Protein AF-A0A0A2VZ03-F1 (afdb_monomer_lite)

Organism: NCBI:txid1245745

Radius of gyration: 39.32 Å; chains: 1; bounding box: 107×75×95 Å

pLDDT: mean 89.16, std 10.9, range [31.61, 98.69]

Sequence (857 aa):
MSLNLFWFLPTHGDGHYLGSDTGARPVDYGYLQQIAQAADRIGFTGVLIPTGRSCEDAWLVAASMIPVTQRLKFLVALRPSVVSPTLAARQAATLDRLSNGRALFNLVTGGDAEELAAEGVFLDHEERYEASAEFTRIWRRVLEGETVDYDGKHIKVKGAKLLYPPVQQPRPPLYFGGSSDAAQDLAAEQVDLYLTWGEPPHLVKEKIEQVRAKAEAHGRQVRFGIRLHVIVRETNEEAWQAANRLISHLDDITIAKAQAAFARSDSVGQQRMAALHGGKRDKLEISPNLWAGVGLVRGGAGTALVGDGPTVAARINEYADLGIDSFILSGYPHLEEAYRVGELLFPHLDVSIPAIPQPRQVQEKGEVVANDFIPLLLRLAPWALPVAIVLFWQLASSAGWLSTRILPSPEGVVLAFWNLSASGELWQHLAISSWRAVIGFSIGGSLGMILGLISGLSRWGERLLDSSVQMLRNVPHLALIPLVILWFGIDETAKIFLVALGTLFPIYINTWHGIRNIDRGLLEMARSYGLSGFSLFVHVILPGALPSIMVGVRFALGLMWLTLIVAETISANSGIGYLAMNAREFLQTDVVVVAIVLYALLGKLADVSARLLEHVWLRWHPAYQSKEEMLELRIPAGQFVAVVGRSGGGKSTLLRLLAGLETPNHGALFAGNTPLRDSQEDTRLMFQDDRLLPWKTVIDNVGLGLKNNWREAALQALTAVGLENRAAEWPAALSGGQKQRVALARALIHRPRLLLLDEPLGALDALTRIEMQELIVSLWQEHGFTVLLVTHDVSEAVAMADRVLLIEEGKIGLDLTVDLPRPRRLGSVKLAELEAEVLARVMKRGSEEPARAVRTG

Foldseek 3Di:
DAFQEEEEQCQLWFALAPPDPVRTDDDDLVNSLLLQLLCQVLFHQAYEYDDFPSGDALLVSLQSNQVSHFFHAYAHEDEQQLDQLLVVLQSQQVSQVSSVNRYAYEYDLDFAQVRCVVSVHRDDPLVSLQSSLQSLVLNLCQLQFDQDADDGPRDGDHRRHDQRHGNDPSGHFYEYEADDPSRLLSQLQGHQEYEEEDDPLVVVLVSLVSSQVSNVVNVHGHAYEYEAEEQADQFLVVQVVSLCSRHVPDDLVLLVVQLVVLVNTNGPRSVVLCVQQVLDDPDQCSDVQWGQCQSSRDGDRRIHRTGYQQSSLVVVVSNVVSRHRYYYYAYGRRSVVSVVCSPTHVVSGSHDGGDRNDDDDDDDFDDAPPVPHGPPVVVCVVVVVVVVVLVVQQVCPVVVVDPCLVANRPVLLVVLVVVCVVVCQVVFQAVLLVVLLVLLLVLLLVLLLVLLCQLQVDPVSVVPPVVVLVVVVVPPLLVCLVVLCVVPNLDSVSLSPSLSNQLNNLLNVLSNVQQNPFDVVQVVVCVVVVDDDVSCCVPGRCLSSVLSNLRSQLSSLLSSLVSNLSSCLPRHPGHLNVQLNVCVVVSVNSSVVNSVVSSVVSNVVSNVVSVVVCLVSCVVPPVNDDDDFDEDDDDDFLFFEEEAADPPLCQVVVLCCLLVVDPDPDDFDDDVPHGSVVVNLQEFECALQLPADQPDFLLCSLCPPPDDPLSVLSLVLCVLLPNNVRRGDGPVPDDRLRSLSSSNSSRPSSPHLEYEYEASQVPDDPVSSVVVLVSVQVVSVVSSHYYYHYHNQLLSRLQRGQWYFYRDNNYGQDIDGNPDDPPDDDPDPSSVVSSVVVVCSNPVVPPPDDPDDDDPD

Secondary structure (DSSP, 8-state):
--BEEEEE--TT-EESSTT-STTEE---HHHHHHHHHHHHHHT-SEEEE--STTS--HHHHHHHHGGG-SS-EEEEEE-TTTS-HHHHHHHHHHHHHHTTS-EEEEE---S-HHHHHHTT----HHHHHHHHHHHHHHHHHHHTT--EEEE-SS-EEEEE--SS--SSSSSS-EEE--SSHHHHHHHHHH-SEEEEE---HHHHHHHHHHHHHHHHHTT---EEEEEEEEEEESSHHHHHHHHHHHTTT--HHHHHHHHHHHHH---HHHHHHHHHHTT-SS--EEETTEE-GGGGT-SS---EEEEEHHHHHHHHHHHHTTTEEEEEEE-SSHHHHHHHHHHHTGGGS-B-PPPPPPPP------PPBTTTB--HHHHHHHHHHHHHHHHHHHHHHHTTSS-TTTS--HHHHHHHHHHHHHTSHHHHHHHHHHHHHHHHHHHHHHHHHHHHHHHHH-HHHIIIIIHHHHHHHTS-GGGGHHHHHHHHTTSHHHHHHHHHHHHHHHHHHHHHHHHHTS-HHHHHHHHHTT--HHHHIIIIIHHHHHHHHHHHHHHHHHHHHHHHHHHHHHS-SSSHHHHHHHHHHTT-HHHHHHHHHHHHHHHHHHHHHHHHHHHHHSTTSGGG------------TT-EEEEE--TTSSHHHHHHHHTTSS--SSS--EETTEEGGGGGGGEEEE-SS----TTS-HHHHHTTT--SS-HHHHHHHHHHTT-GGGTTS-GGGS-HHHHHHHHHHHHHTT--SEEEEESTTTTS-HHHHHHHHHHHHHHHHHH--EEEEE-S-HHHHHHH-SEEEEEETTEEEEEEE---PSSPPTT-HHHHHHHHHHHHHHHHTTS----------

InterPro domains:
  IPR000515 ABC transporter type 1, transmembrane domain MetI-like [PF00528] (448-614)
  IPR000515 ABC transporter type 1, transmembrane domain MetI-like [PS50928] (426-610)
  IPR000515 ABC transporter type 1, transmembrane domain MetI-like [cd06261] (430-605)
  IPR003439 ABC transporter-like, ATP-binding domain [PF00005] (631-761)
  IPR003439 ABC transporter-like, ATP-binding domain [PS50893] (603-834)
  IPR003593 AAA+ ATPase domain [SM00382] (637-811)
  IPR011251 Luciferase-like domain [PF00296] (5-325)
  IPR017871 ABC transporter-like, conserved site [PS00211] (734-748)
  IPR019911 Alkanesulphonate monooxygenase, FMN-dependent [MF_01229] (3-381)
  IPR019911 Alkanesulphonate monooxygenase, FMN-dependent [TIGR03565] (4-349)
  IPR027417 P-loop containing nucleoside triphosphate hydrolase [G3DSA:3.40.50.300] (624-822)
  IPR027417 P-loop containing nucleoside triphosphate hydrolase [SSF52540] (630-813)
  IPR035906 MetI-like superfamily [G3DSA:1.10.3720.10] (423-615)
  IPR035906 MetI-like superfamily [SSF161098] (424-605)
  IPR036661 Luciferase-like domain superfamily [G3DSA:3.20.20.30] (1-358)
  IPR036661 Luciferase-like domain superfamily [SSF51679] (3-349)
  IPR050172 SsuD/RutA monooxygenase [PTHR42847] (1-350)

Structure (mmCIF, N/CA/C/O backbone):
data_AF-A0A0A2VZ03-F1
#
_entry.id   AF-A0A0A2VZ03-F1
#
loop_
_atom_site.group_PDB
_atom_site.id
_atom_site.type_symbol
_atom_site.label_atom_id
_atom_site.label_alt_id
_atom_site.label_comp_id
_atom_site.label_asym_id
_atom_site.label_entity_id
_atom_site.label_seq_id
_atom_site.pdbx_PDB_ins_code
_atom_site.Cartn_x
_atom_site.Cartn_y
_atom_site.Cartn_z
_atom_site.occupancy
_atom_site.B_iso_or_equiv
_atom_site.auth_seq_id
_atom_site.auth_comp_id
_atom_site.auth_asym_id
_atom_site.auth_atom_id
_atom_site.pdbx_PDB_model_num
ATOM 1 N N . MET A 1 1 ? -10.046 -29.812 11.666 1.00 74.06 1 MET A N 1
ATOM 2 C CA . MET A 1 1 ? -10.078 -28.809 10.580 1.00 74.06 1 MET A CA 1
ATOM 3 C C . MET A 1 1 ? -10.338 -27.506 11.285 1.00 74.06 1 MET A C 1
ATOM 5 O O . MET A 1 1 ? -11.359 -27.431 11.956 1.00 74.06 1 MET A O 1
ATOM 9 N N . SER A 1 2 ? -9.422 -26.543 11.208 1.00 91.44 2 SER A N 1
ATOM 10 C CA . SER A 1 2 ? -9.583 -25.315 11.981 1.00 91.44 2 SER A CA 1
ATOM 11 C C . SER A 1 2 ? -10.781 -24.505 11.481 1.00 91.44 2 SER A C 1
ATOM 13 O O . SER A 1 2 ? -10.995 -24.366 10.275 1.00 91.44 2 SER A O 1
ATOM 15 N N . LEU A 1 3 ? -11.571 -23.990 12.416 1.00 97.38 3 LEU A N 1
ATOM 16 C CA . LEU A 1 3 ? -12.837 -23.313 12.179 1.00 97.38 3 LEU A CA 1
ATOM 17 C C . LEU A 1 3 ? -12.615 -21.818 11.949 1.00 97.38 3 LEU A C 1
ATOM 19 O O . LEU A 1 3 ? -11.890 -21.158 12.697 1.00 97.38 3 LEU A O 1
ATOM 23 N N . ASN A 1 4 ? -13.281 -21.263 10.940 1.00 98.19 4 ASN A N 1
ATOM 24 C CA . ASN A 1 4 ? -13.277 -19.831 10.669 1.00 98.19 4 ASN A CA 1
ATOM 25 C C . ASN A 1 4 ? -14.416 -19.169 11.446 1.00 98.19 4 ASN A C 1
ATOM 27 O O . ASN A 1 4 ? -15.583 -19.250 11.054 1.00 98.19 4 ASN A O 1
ATOM 31 N N . LEU A 1 5 ? -14.086 -18.515 12.557 1.00 98.44 5 LEU A N 1
ATOM 32 C CA . LEU A 1 5 ? -15.072 -17.838 13.392 1.00 98.44 5 LEU A CA 1
ATOM 33 C C . LEU A 1 5 ? -15.209 -16.382 12.957 1.00 98.44 5 LEU A C 1
ATOM 35 O O . LEU A 1 5 ? -14.246 -15.618 12.964 1.00 98.44 5 LEU A O 1
ATOM 39 N N . PHE A 1 6 ? -16.419 -15.994 12.583 1.00 98.62 6 PHE A N 1
ATOM 40 C CA . PHE A 1 6 ? -16.786 -14.640 12.199 1.00 98.62 6 PHE A CA 1
ATOM 41 C C . PHE A 1 6 ? -17.665 -14.006 13.273 1.00 98.62 6 PHE A C 1
ATOM 43 O O . PHE A 1 6 ? -18.437 -14.691 13.943 1.00 98.62 6 PHE A O 1
ATOM 50 N N . TRP A 1 7 ? -17.579 -12.687 13.394 1.00 98.56 7 TRP A N 1
ATOM 51 C CA . TRP A 1 7 ? -18.485 -11.889 14.216 1.00 98.56 7 TRP A CA 1
ATOM 52 C C . TRP A 1 7 ? -19.448 -11.068 13.346 1.00 98.56 7 TRP A C 1
ATOM 54 O O . TRP A 1 7 ? -19.540 -11.275 12.132 1.00 98.56 7 TRP A O 1
ATOM 64 N N . PHE A 1 8 ? -20.186 -10.142 13.950 1.00 97.81 8 PHE A N 1
ATOM 65 C CA . PHE A 1 8 ? -21.205 -9.335 13.284 1.00 97.81 8 PHE A CA 1
ATOM 66 C C . PHE A 1 8 ? -21.096 -7.869 13.709 1.00 97.81 8 PHE A C 1
ATOM 68 O O . PHE A 1 8 ? -20.953 -7.588 14.900 1.00 97.81 8 PHE A O 1
ATOM 75 N N . LEU A 1 9 ? -21.174 -6.940 12.751 1.00 97.50 9 LEU A N 1
ATOM 76 C CA . LEU A 1 9 ? -21.274 -5.506 13.041 1.00 97.50 9 LEU A CA 1
ATOM 77 C C . LEU A 1 9 ? -22.752 -5.074 13.058 1.00 97.50 9 LEU A C 1
ATOM 79 O O . LEU A 1 9 ? -23.416 -5.181 12.026 1.00 97.50 9 LEU A O 1
ATOM 83 N N . PRO A 1 10 ? -23.282 -4.581 14.193 1.00 96.00 10 PRO A N 1
ATOM 84 C CA . PRO A 1 10 ? -24.706 -4.298 14.361 1.00 96.00 10 PRO A CA 1
ATOM 85 C C . PRO A 1 10 ? -25.114 -2.933 13.782 1.00 96.00 10 PRO A C 1
ATOM 87 O O . PRO A 1 10 ? -25.570 -2.053 14.506 1.00 96.00 10 PRO A O 1
ATOM 90 N N . THR A 1 11 ? -24.997 -2.743 12.466 1.00 95.56 11 THR A N 1
ATOM 91 C CA . THR A 1 11 ? -25.287 -1.458 11.782 1.00 95.56 11 THR A CA 1
ATOM 92 C C . THR A 1 11 ? -26.769 -1.053 11.766 1.00 95.56 11 THR A C 1
ATOM 94 O O . THR A 1 11 ? -27.120 -0.024 11.200 1.00 95.56 11 THR A O 1
ATOM 97 N N . HIS A 1 12 ? -27.637 -1.851 12.387 1.00 90.31 12 HIS A N 1
ATOM 98 C CA . HIS A 1 12 ? -29.075 -1.615 12.548 1.00 90.31 12 HIS A CA 1
ATOM 99 C C . HIS A 1 12 ? -29.485 -1.340 14.007 1.00 90.31 12 HIS A C 1
ATOM 101 O O . HIS A 1 12 ? -30.666 -1.400 14.340 1.00 90.31 12 HIS A O 1
ATOM 107 N N . GLY A 1 13 ? -28.517 -1.136 14.906 1.00 91.50 13 GLY A N 1
ATOM 108 C CA . GLY A 1 13 ? -28.752 -0.962 16.342 1.00 91.50 13 GLY A CA 1
ATOM 109 C C . GLY A 1 13 ? -28.275 -2.148 17.181 1.00 91.50 13 GLY A C 1
ATOM 110 O O . GLY A 1 13 ? -28.271 -3.295 16.719 1.00 91.50 13 GLY A O 1
ATOM 111 N N . ASP A 1 14 ? -27.888 -1.853 18.423 1.00 95.56 14 ASP A N 1
ATOM 112 C CA . ASP A 1 14 ? -27.399 -2.815 19.413 1.00 95.56 14 ASP A CA 1
ATOM 113 C C . ASP A 1 14 ? -27.955 -2.503 20.812 1.00 95.56 14 ASP A C 1
ATOM 115 O O . ASP A 1 14 ? -28.486 -1.420 21.062 1.00 95.56 14 ASP A O 1
ATOM 119 N N . GLY A 1 15 ? -27.842 -3.440 21.750 1.00 94.94 15 GLY A N 1
ATOM 120 C CA . GLY A 1 15 ? -28.365 -3.260 23.101 1.00 94.94 15 GLY A CA 1
ATOM 121 C C . GLY A 1 15 ? -28.334 -4.522 23.951 1.00 94.94 15 GLY A C 1
ATOM 122 O O . GLY A 1 15 ? -27.802 -5.554 23.554 1.00 94.94 15 GLY A O 1
ATOM 123 N N . HIS A 1 16 ? -28.918 -4.424 25.146 1.00 94.75 16 HIS A N 1
ATOM 124 C CA . HIS A 1 16 ? -28.980 -5.528 26.114 1.00 94.75 16 HIS A CA 1
ATOM 125 C C . HIS A 1 16 ? -30.268 -6.357 26.031 1.00 94.75 16 HIS A C 1
ATOM 127 O O . HIS A 1 16 ? -30.314 -7.461 26.575 1.00 94.75 16 HIS A O 1
ATOM 133 N N . TYR A 1 17 ? -31.313 -5.816 25.404 1.00 94.00 17 TYR A N 1
ATOM 134 C CA . TYR A 1 17 ? -32.635 -6.424 25.316 1.00 94.00 17 TYR A CA 1
ATOM 135 C C . TYR A 1 17 ? -33.144 -6.356 23.878 1.00 94.00 17 TYR A C 1
ATOM 137 O O . TYR A 1 17 ? -32.916 -5.373 23.175 1.00 94.00 17 TYR A O 1
ATOM 145 N N . LEU A 1 18 ? -33.842 -7.400 23.434 1.00 90.50 18 LEU A N 1
ATOM 146 C CA . LEU A 1 18 ? -34.467 -7.428 22.116 1.00 90.50 18 LEU A CA 1
ATOM 147 C C . LEU A 1 18 ? -35.777 -6.635 22.112 1.00 90.50 18 LEU A C 1
ATOM 149 O O . LEU A 1 18 ? -36.554 -6.711 23.061 1.00 90.50 18 LEU A O 1
ATOM 153 N N . GLY A 1 19 ? -36.027 -5.916 21.013 1.00 85.50 19 GLY A N 1
ATOM 154 C CA . GLY A 1 19 ? -37.290 -5.216 20.744 1.00 85.50 19 GLY A CA 1
ATOM 155 C C . GLY A 1 19 ? -37.651 -4.108 21.737 1.00 85.50 19 GLY A C 1
ATOM 156 O O . GLY A 1 19 ? -38.831 -3.811 21.889 1.00 85.50 19 GLY A O 1
ATOM 157 N N . SER A 1 20 ? -36.666 -3.515 22.420 1.00 86.06 20 SER A N 1
ATOM 158 C CA . SER A 1 20 ? -36.867 -2.421 23.375 1.00 86.06 20 SER A CA 1
ATOM 159 C C . SER A 1 20 ? -35.742 -1.391 23.278 1.00 86.06 20 SER A C 1
ATOM 161 O O . SER A 1 20 ? -34.579 -1.759 23.128 1.00 86.06 20 SER A O 1
ATOM 163 N N . ASP A 1 21 ? -36.083 -0.110 23.438 1.00 87.81 21 ASP A N 1
ATOM 164 C CA . ASP A 1 21 ? -35.109 0.987 23.556 1.00 87.81 21 ASP A CA 1
ATOM 165 C C . ASP A 1 21 ? -34.437 1.017 24.941 1.00 87.81 21 ASP A C 1
ATOM 167 O O . ASP A 1 21 ? -33.410 1.666 25.157 1.00 87.81 21 ASP A O 1
ATOM 171 N N . THR A 1 22 ? -35.004 0.298 25.914 1.00 89.31 22 THR A N 1
ATOM 172 C CA . THR A 1 22 ? -34.410 0.181 27.247 1.00 89.31 22 THR A CA 1
ATOM 173 C C . THR A 1 22 ? -33.093 -0.575 27.131 1.00 89.31 22 THR A C 1
ATOM 175 O O . THR A 1 22 ? -33.061 -1.693 26.633 1.00 89.31 22 THR A O 1
ATOM 178 N N . GLY A 1 23 ? -31.988 0.015 27.592 1.00 89.81 23 GLY A N 1
ATOM 179 C CA . GLY A 1 23 ? -30.665 -0.608 27.480 1.00 89.81 23 GLY A CA 1
ATOM 180 C C . GLY A 1 23 ? -30.132 -0.714 26.044 1.00 89.81 23 GLY A C 1
ATOM 181 O O . GLY A 1 23 ? -29.155 -1.445 25.834 1.00 89.81 23 GLY A O 1
ATOM 182 N N . ALA A 1 24 ? -30.754 -0.012 25.087 1.00 92.88 24 ALA A N 1
ATOM 183 C CA . ALA A 1 24 ? -30.219 0.179 23.747 1.00 92.88 24 ALA A CA 1
ATOM 184 C C . ALA A 1 24 ? -28.919 0.986 23.800 1.00 92.88 24 ALA A C 1
ATOM 186 O O . ALA A 1 24 ? -28.706 1.822 24.685 1.00 92.88 24 ALA A O 1
ATOM 187 N N . ARG A 1 25 ? -28.034 0.719 22.846 1.00 94.94 25 ARG A N 1
ATOM 188 C CA . ARG A 1 25 ? -26.761 1.409 22.695 1.00 94.94 25 ARG A CA 1
ATOM 189 C C . ARG A 1 25 ? -26.745 2.121 21.344 1.00 94.94 25 ARG A C 1
ATOM 191 O O . ARG A 1 25 ? -27.015 1.473 20.331 1.00 94.94 25 ARG A O 1
ATOM 198 N N . PRO A 1 26 ? -26.435 3.430 21.308 1.00 93.81 26 PRO A N 1
ATOM 199 C CA . PRO A 1 26 ? -26.296 4.132 20.043 1.00 93.81 26 PRO A CA 1
ATOM 200 C C . PRO A 1 26 ? -25.166 3.497 19.233 1.00 93.81 26 PRO A C 1
ATOM 202 O O . PRO A 1 26 ? -24.079 3.246 19.755 1.00 93.81 26 PRO A O 1
ATOM 205 N N . VAL A 1 27 ? -25.449 3.222 17.963 1.00 96.31 27 VAL A N 1
ATOM 206 C CA . VAL A 1 27 ? -24.471 2.684 17.021 1.00 96.31 27 VAL A CA 1
ATOM 207 C C . VAL A 1 27 ? -23.966 3.840 16.179 1.00 96.31 27 VAL A C 1
ATOM 209 O O . VAL A 1 27 ? -24.698 4.382 15.359 1.00 96.31 27 VAL A O 1
ATOM 212 N N . ASP A 1 28 ? -22.720 4.225 16.421 1.00 95.69 28 ASP A N 1
ATOM 213 C CA . ASP A 1 28 ? -21.976 5.188 15.622 1.00 95.69 28 ASP A CA 1
ATOM 214 C C . ASP A 1 28 ? -20.669 4.557 15.119 1.00 95.69 28 ASP A C 1
ATOM 216 O O . ASP A 1 28 ? -20.332 3.409 15.437 1.00 95.69 28 ASP A O 1
ATOM 220 N N . TYR A 1 29 ? -19.902 5.318 14.337 1.00 96.81 29 TYR A N 1
ATOM 221 C CA . TYR A 1 29 ? -18.595 4.877 13.854 1.00 96.81 29 TYR A CA 1
ATOM 222 C C . TYR A 1 29 ? -17.658 4.447 14.998 1.00 96.81 29 TYR A C 1
ATOM 224 O O . TYR A 1 29 ? -16.974 3.431 14.875 1.00 96.81 29 TYR A O 1
ATOM 232 N N . GLY A 1 30 ? -17.633 5.185 16.116 1.00 97.25 30 GLY A N 1
ATOM 233 C CA . GLY A 1 30 ? -16.765 4.881 17.254 1.00 97.25 30 GLY A CA 1
ATOM 234 C C . GLY A 1 30 ? -17.101 3.532 17.891 1.00 97.25 30 GLY A C 1
ATOM 235 O O . GLY A 1 30 ? -16.202 2.749 18.203 1.00 97.25 30 GLY A O 1
ATOM 236 N N . TYR A 1 31 ? -18.387 3.217 18.023 1.00 98.25 31 TYR A N 1
ATOM 237 C CA . TYR A 1 31 ? -18.854 1.942 18.547 1.00 98.25 31 TYR A CA 1
ATOM 238 C C . TYR A 1 31 ? -18.588 0.783 17.580 1.00 98.25 31 TYR A C 1
ATOM 240 O O . TYR A 1 31 ? -18.052 -0.252 17.985 1.00 98.25 31 TYR A O 1
ATOM 248 N N . LEU A 1 32 ? -18.867 0.965 16.285 1.00 98.50 32 LEU A N 1
ATOM 249 C CA . LEU A 1 32 ? -18.536 -0.026 15.255 1.00 98.50 32 LEU A CA 1
ATOM 250 C C . LEU A 1 32 ? -17.025 -0.306 15.204 1.00 98.50 32 LEU A C 1
ATOM 252 O O . LEU A 1 32 ? -16.620 -1.467 15.107 1.00 98.50 32 LEU A O 1
ATOM 256 N N . GLN A 1 33 ? -16.194 0.731 15.357 1.00 98.44 33 GLN A N 1
ATOM 257 C CA . GLN A 1 33 ? -14.743 0.602 15.466 1.00 98.44 33 GLN A CA 1
ATOM 258 C C . GLN A 1 33 ? -14.334 -0.232 16.686 1.00 98.44 33 GLN A C 1
ATOM 260 O O . GLN A 1 33 ? -13.476 -1.104 16.548 1.00 98.44 33 GLN A O 1
ATOM 265 N N . GLN A 1 34 ? -14.938 -0.017 17.860 1.00 98.44 34 GLN A N 1
ATOM 266 C CA . GLN A 1 34 ? -14.635 -0.817 19.055 1.00 98.44 34 GLN A CA 1
ATOM 267 C C . GLN A 1 34 ? -14.914 -2.304 18.829 1.00 98.44 34 GLN A C 1
ATOM 269 O O . GLN A 1 34 ? -14.078 -3.141 19.172 1.00 98.44 34 GLN A O 1
ATOM 274 N N . ILE A 1 35 ? -16.054 -2.641 18.217 1.00 98.69 35 ILE A N 1
ATOM 275 C CA . ILE A 1 35 ? -16.416 -4.035 17.922 1.00 98.69 35 ILE A CA 1
ATOM 276 C C . ILE A 1 35 ? -15.446 -4.631 16.899 1.00 98.69 35 ILE A C 1
ATOM 278 O O . ILE A 1 35 ? -14.940 -5.735 17.103 1.00 98.69 35 ILE A O 1
ATOM 282 N N . ALA A 1 36 ? -15.148 -3.906 15.817 1.00 98.62 36 ALA A N 1
ATOM 283 C CA . ALA A 1 36 ? -14.220 -4.368 14.789 1.00 98.62 36 ALA A CA 1
ATOM 284 C C . ALA A 1 36 ? -12.815 -4.608 15.366 1.00 98.62 36 ALA A C 1
ATOM 286 O O . ALA A 1 36 ? -12.223 -5.658 15.129 1.00 98.62 36 ALA A O 1
ATOM 287 N N . GLN A 1 37 ? -12.298 -3.688 16.182 1.00 98.50 37 GLN A N 1
ATOM 288 C CA . GLN A 1 37 ? -10.997 -3.839 16.836 1.00 98.50 37 GLN A CA 1
ATOM 289 C C . GLN A 1 37 ? -10.985 -4.966 17.867 1.00 98.50 37 GLN A C 1
ATOM 291 O O . GLN A 1 37 ? -9.987 -5.680 17.958 1.00 98.50 37 GLN A O 1
ATOM 296 N N . ALA A 1 38 ? -12.078 -5.162 18.614 1.00 98.38 38 ALA A N 1
ATOM 297 C CA . ALA A 1 38 ? -12.239 -6.296 19.519 1.00 98.38 38 ALA A CA 1
ATOM 298 C C . ALA A 1 38 ? -12.191 -7.628 18.752 1.00 98.38 38 ALA A C 1
ATOM 300 O O . ALA A 1 38 ? -11.408 -8.512 19.098 1.00 98.38 38 ALA A O 1
ATOM 301 N N . ALA A 1 39 ? -12.950 -7.751 17.662 1.00 98.56 39 ALA A N 1
ATOM 302 C CA . ALA A 1 39 ? -12.934 -8.944 16.824 1.00 98.56 39 ALA A CA 1
ATOM 303 C C . ALA A 1 39 ? -11.538 -9.201 16.218 1.00 98.56 39 ALA A C 1
ATOM 305 O O . ALA A 1 39 ? -11.037 -10.329 16.265 1.00 98.56 39 ALA A O 1
ATOM 306 N N . ASP A 1 40 ? -10.880 -8.144 15.725 1.00 98.25 40 ASP A N 1
ATOM 307 C CA . ASP A 1 40 ? -9.526 -8.187 15.162 1.00 98.25 40 ASP A CA 1
ATOM 308 C C . ASP A 1 40 ? -8.514 -8.702 16.193 1.00 98.25 40 ASP A C 1
ATOM 310 O O . ASP A 1 40 ? -7.773 -9.636 15.903 1.00 98.25 40 ASP A O 1
ATOM 314 N N . ARG A 1 41 ? -8.494 -8.179 17.426 1.00 96.44 41 ARG A N 1
ATOM 315 C CA . ARG A 1 41 ? -7.529 -8.594 18.469 1.00 96.44 41 ARG A CA 1
ATOM 316 C C . ARG A 1 41 ? -7.808 -9.973 19.072 1.00 96.44 41 ARG A C 1
ATOM 318 O O . ARG A 1 41 ? -6.854 -10.668 19.407 1.00 96.44 41 ARG A O 1
ATOM 325 N N . ILE A 1 42 ? -9.073 -10.377 19.191 1.00 97.56 42 ILE A N 1
ATOM 326 C CA . ILE A 1 42 ? -9.457 -11.679 19.763 1.00 97.56 42 ILE A CA 1
ATOM 327 C C . ILE A 1 42 ? -9.065 -12.823 18.817 1.00 97.56 42 ILE A C 1
ATOM 329 O O . ILE A 1 42 ? -8.702 -13.901 19.273 1.00 97.56 42 ILE A O 1
ATOM 333 N N . GLY A 1 43 ? -9.056 -12.568 17.505 1.00 96.50 43 GLY A N 1
ATOM 334 C CA . GLY A 1 43 ? -8.662 -13.554 16.496 1.00 96.50 43 GLY A CA 1
ATOM 335 C C . GLY A 1 43 ? -9.826 -14.105 15.677 1.00 96.50 43 GLY A C 1
ATOM 336 O O . GLY A 1 43 ? -9.692 -15.175 15.089 1.00 96.50 43 GLY A O 1
ATOM 337 N N . PHE A 1 44 ? -10.952 -13.386 15.602 1.00 98.56 44 PHE A N 1
ATOM 338 C CA . PHE A 1 44 ? -11.995 -13.701 14.626 1.00 98.56 44 PHE A CA 1
ATOM 339 C C . PHE A 1 44 ? -11.440 -13.561 13.201 1.00 98.56 44 PHE A C 1
ATOM 341 O O . PHE A 1 44 ? -10.697 -12.629 12.893 1.00 98.56 44 PHE A O 1
ATOM 348 N N . THR A 1 45 ? -11.837 -14.465 12.305 1.00 98.38 45 THR A N 1
ATOM 349 C CA . THR A 1 45 ? -11.465 -14.441 10.885 1.00 98.38 45 THR A CA 1
ATOM 350 C C . THR A 1 45 ? -11.989 -13.185 10.185 1.00 98.38 45 THR A C 1
ATOM 352 O O . THR A 1 45 ? -11.312 -12.614 9.329 1.00 98.38 45 THR A O 1
ATOM 355 N N . GLY A 1 46 ? -13.190 -12.734 10.544 1.00 98.44 46 GLY A N 1
ATOM 356 C CA . GLY A 1 46 ? -13.809 -11.554 9.955 1.00 98.44 46 GLY A CA 1
ATOM 357 C C . GLY A 1 46 ? -15.114 -11.150 10.626 1.00 98.44 46 GLY A C 1
ATOM 358 O O . GLY A 1 46 ? -15.537 -11.751 11.611 1.00 98.44 46 GLY A O 1
ATOM 359 N N . VAL A 1 47 ? -15.775 -10.146 10.061 1.00 98.50 47 VAL A N 1
ATOM 360 C CA . VAL A 1 47 ? -17.102 -9.672 10.476 1.00 98.50 47 VAL A CA 1
ATOM 361 C C . VAL A 1 47 ? -18.064 -9.659 9.296 1.00 98.50 47 VAL A C 1
ATOM 363 O O . VAL A 1 47 ? -17.706 -9.197 8.213 1.00 98.50 47 VAL A O 1
ATOM 366 N N . LEU A 1 48 ? -19.287 -10.147 9.505 1.00 98.19 48 LEU A N 1
ATOM 367 C CA . LEU A 1 48 ? -20.409 -9.905 8.600 1.00 98.19 48 LEU A CA 1
ATOM 368 C C . LEU A 1 48 ? -20.966 -8.503 8.854 1.00 98.19 48 LEU A C 1
ATOM 370 O O . LEU A 1 48 ? -21.266 -8.148 9.996 1.00 98.19 48 LEU A O 1
ATOM 374 N N . ILE A 1 49 ? -21.132 -7.740 7.778 1.00 97.56 49 ILE A N 1
ATOM 375 C CA . ILE A 1 49 ? -21.724 -6.404 7.796 1.00 97.56 49 ILE A CA 1
ATOM 376 C C . ILE A 1 49 ? -23.050 -6.488 7.025 1.00 97.56 49 ILE A C 1
ATOM 378 O O . ILE A 1 49 ? -23.031 -6.808 5.830 1.00 97.56 49 ILE A O 1
ATOM 382 N N . PRO A 1 50 ? -24.201 -6.307 7.700 1.00 93.56 50 PRO A N 1
ATOM 383 C CA . PRO A 1 50 ? -25.510 -6.567 7.113 1.00 93.56 50 PRO A CA 1
ATOM 384 C C . PRO A 1 50 ? -25.923 -5.468 6.127 1.00 93.56 50 PRO A C 1
ATOM 386 O O . PRO A 1 50 ? -25.302 -4.415 6.036 1.00 93.56 50 PRO A O 1
ATOM 389 N N . THR A 1 51 ? -27.004 -5.726 5.394 1.00 90.88 51 THR A N 1
ATOM 390 C CA . THR A 1 51 ? -27.633 -4.780 4.466 1.00 90.88 51 THR A CA 1
ATOM 391 C C . THR A 1 51 ? -29.142 -4.741 4.692 1.00 90.88 51 THR A C 1
ATOM 393 O O . THR A 1 51 ? -29.674 -5.549 5.455 1.00 90.88 51 THR A O 1
ATOM 396 N N . GLY A 1 52 ? -29.817 -3.817 4.016 1.00 84.81 52 GLY A N 1
ATOM 397 C CA . GLY A 1 52 ? -31.247 -3.557 4.131 1.00 84.81 52 GLY A CA 1
ATOM 398 C C . GLY A 1 52 ? -31.514 -2.112 4.535 1.00 84.81 52 GLY A C 1
ATOM 399 O O . GLY A 1 52 ? -30.631 -1.431 5.056 1.00 84.81 52 GLY A O 1
ATOM 400 N N . ARG A 1 53 ? -32.750 -1.644 4.334 1.00 81.88 53 ARG A N 1
ATOM 401 C CA . ARG A 1 53 ? -33.145 -0.244 4.613 1.00 81.88 53 ARG A CA 1
ATOM 402 C C . ARG A 1 53 ? -32.950 0.184 6.070 1.00 81.88 53 ARG A C 1
ATOM 404 O O . ARG A 1 53 ? -32.899 1.374 6.352 1.00 81.88 53 ARG A O 1
ATOM 411 N N . SER A 1 54 ? -32.872 -0.776 6.987 1.00 84.56 54 SER A N 1
ATOM 412 C CA . SER A 1 54 ? -32.665 -0.554 8.419 1.00 84.56 54 SER A CA 1
ATOM 413 C C . SER A 1 54 ? -31.193 -0.487 8.841 1.00 84.56 54 SER A C 1
ATOM 415 O O . SER A 1 54 ? -30.928 -0.303 10.024 1.00 84.56 54 SER A O 1
ATOM 417 N N . CYS A 1 55 ? -30.247 -0.704 7.925 1.00 91.25 55 CYS A N 1
ATOM 418 C CA . CYS A 1 55 ? -28.815 -0.746 8.215 1.00 91.25 55 CYS A CA 1
ATOM 419 C C . CYS A 1 55 ? -28.103 0.469 7.611 1.00 91.25 55 CYS A C 1
ATOM 421 O O . CYS A 1 55 ? -28.473 0.933 6.532 1.00 91.25 55 CYS A O 1
ATOM 423 N N . GLU A 1 56 ? -27.018 0.924 8.239 1.00 95.00 56 GLU A N 1
ATOM 424 C CA . GLU A 1 56 ? -26.025 1.727 7.515 1.00 95.00 56 GLU A CA 1
ATOM 425 C C . GLU A 1 56 ? -25.406 0.930 6.351 1.00 95.00 56 GLU A C 1
ATOM 427 O O . GLU A 1 56 ? -25.350 -0.304 6.382 1.00 95.00 56 GLU A O 1
ATOM 432 N N . ASP A 1 57 ? -24.920 1.636 5.322 1.00 96.06 57 ASP A N 1
ATOM 433 C CA . ASP A 1 57 ? -24.354 1.001 4.131 1.00 96.06 57 ASP A CA 1
ATOM 434 C C . ASP A 1 57 ? -23.097 0.174 4.453 1.00 96.06 57 ASP A C 1
ATOM 436 O O . ASP A 1 57 ? -22.082 0.676 4.947 1.00 96.06 57 ASP A O 1
ATOM 440 N N . ALA A 1 58 ? -23.153 -1.113 4.109 1.00 96.75 58 ALA A N 1
ATOM 441 C CA . ALA A 1 58 ? -22.122 -2.078 4.460 1.00 96.75 58 ALA A CA 1
ATOM 442 C C . ALA A 1 58 ? -20.757 -1.783 3.817 1.00 96.75 58 ALA A C 1
ATOM 444 O O . ALA A 1 58 ? -19.720 -2.094 4.408 1.00 96.75 58 ALA A O 1
ATOM 445 N N . TRP A 1 59 ? -20.737 -1.199 2.614 1.00 97.75 59 TRP A N 1
ATOM 446 C CA . TRP A 1 59 ? -19.502 -0.915 1.884 1.00 97.75 59 TRP A CA 1
ATOM 447 C C . TRP A 1 59 ? -18.736 0.233 2.530 1.00 97.75 59 TRP A C 1
ATOM 449 O O . TRP A 1 59 ? -17.518 0.141 2.699 1.00 97.75 59 TRP A O 1
ATOM 459 N N . LEU A 1 60 ? -19.447 1.292 2.921 1.00 98.12 60 LEU A N 1
ATOM 460 C CA . LEU A 1 60 ? -18.865 2.441 3.610 1.00 98.12 60 LEU A CA 1
ATOM 461 C C . LEU A 1 60 ? -18.391 2.073 5.017 1.00 98.12 60 LEU A C 1
ATOM 463 O O . LEU A 1 60 ? -17.266 2.423 5.389 1.00 98.12 60 LEU A O 1
ATOM 467 N N . VAL A 1 61 ? -19.186 1.296 5.759 1.00 98.31 61 VAL A N 1
ATOM 468 C CA . VAL A 1 61 ? -18.774 0.770 7.067 1.00 98.31 61 VAL A CA 1
ATOM 469 C C . VAL A 1 61 ? -17.497 -0.061 6.912 1.00 98.31 61 VAL A C 1
ATOM 471 O O . VAL A 1 61 ? -16.502 0.244 7.564 1.00 98.31 61 VAL A O 1
ATOM 474 N N . ALA A 1 62 ? -17.449 -1.023 5.984 1.00 98.44 62 ALA A N 1
ATOM 475 C CA . ALA A 1 62 ? -16.248 -1.828 5.739 1.00 98.44 62 ALA A CA 1
ATOM 476 C C . ALA A 1 62 ? -15.016 -0.978 5.388 1.00 98.44 62 ALA A C 1
ATOM 478 O O . ALA A 1 62 ? -13.941 -1.181 5.952 1.00 98.44 62 ALA A O 1
ATOM 479 N N . ALA A 1 63 ? -15.168 -0.009 4.478 1.00 98.38 63 ALA A N 1
ATOM 480 C CA . ALA A 1 63 ? -14.078 0.860 4.046 1.00 98.38 63 ALA A CA 1
ATOM 481 C C . ALA A 1 63 ? -13.516 1.702 5.203 1.00 98.38 63 ALA A C 1
ATOM 483 O O . ALA A 1 63 ? -12.298 1.831 5.335 1.00 98.38 63 ALA A O 1
ATOM 484 N N . SER A 1 64 ? -14.386 2.224 6.071 1.00 98.38 64 SER A N 1
ATOM 485 C CA . SER A 1 64 ? -13.978 3.008 7.244 1.00 98.38 64 SER A CA 1
ATOM 486 C C . SER A 1 64 ? -13.254 2.178 8.314 1.00 98.38 64 SER A C 1
ATOM 488 O O . SER A 1 64 ? -12.440 2.721 9.056 1.00 98.38 64 SER A O 1
ATOM 490 N N . MET A 1 65 ? -13.464 0.856 8.347 1.00 98.56 65 MET A N 1
ATOM 491 C CA . MET A 1 65 ? -12.794 -0.053 9.289 1.00 98.56 65 MET A CA 1
ATOM 492 C C . MET A 1 65 ? -11.396 -0.504 8.830 1.00 98.56 65 MET A C 1
ATOM 494 O O . MET A 1 65 ? -10.652 -1.104 9.613 1.00 98.56 65 MET A O 1
ATOM 498 N N . ILE A 1 66 ? -10.998 -0.211 7.585 1.00 98.25 66 ILE A N 1
ATOM 499 C CA . ILE A 1 66 ? -9.689 -0.590 7.027 1.00 98.25 66 ILE A CA 1
ATOM 500 C C . ILE A 1 66 ? -8.503 -0.075 7.859 1.00 98.25 66 ILE A C 1
ATOM 502 O O . ILE A 1 66 ? -7.690 -0.911 8.254 1.00 98.25 66 ILE A O 1
ATOM 506 N N . PRO A 1 67 ? -8.350 1.241 8.128 1.00 97.06 67 PRO A N 1
ATOM 507 C CA . PRO A 1 67 ? -7.148 1.771 8.785 1.00 97.06 67 PRO A CA 1
ATOM 508 C C . PRO A 1 67 ? -7.059 1.428 10.278 1.00 97.06 67 PRO A C 1
ATOM 510 O O . PRO A 1 67 ? -6.017 1.634 10.900 1.00 97.06 67 PRO A O 1
ATOM 513 N N . VAL A 1 68 ? -8.150 0.926 10.860 1.00 97.88 68 VAL A N 1
ATOM 514 C CA . VAL A 1 68 ? -8.279 0.649 12.296 1.00 97.88 68 VAL A CA 1
ATOM 515 C C . VAL A 1 68 ? -8.224 -0.844 12.632 1.00 97.88 68 VAL A C 1
ATOM 517 O O . VAL A 1 68 ? -8.251 -1.178 13.812 1.00 97.88 68 VAL A O 1
ATOM 520 N N . THR A 1 69 ? -8.096 -1.728 11.634 1.00 97.62 69 THR A N 1
ATOM 521 C CA . THR A 1 69 ? -7.960 -3.190 11.792 1.00 97.62 69 THR A CA 1
ATOM 522 C C . THR A 1 69 ? -6.829 -3.738 10.922 1.00 97.62 69 THR A C 1
ATOM 524 O O . THR A 1 69 ? -6.573 -3.218 9.833 1.00 97.62 69 THR A O 1
ATOM 527 N N . GLN A 1 70 ? -6.158 -4.803 11.367 1.00 93.56 70 GLN A N 1
ATOM 528 C CA . GLN A 1 70 ? -4.959 -5.319 10.692 1.00 93.56 70 GLN A CA 1
ATOM 529 C C . GLN A 1 70 ? -5.175 -6.653 9.968 1.00 93.56 70 GLN A C 1
ATOM 531 O O . GLN A 1 70 ? -4.628 -6.848 8.881 1.00 93.56 70 GLN A O 1
ATOM 536 N N . ARG A 1 71 ? -5.963 -7.574 10.535 1.00 95.50 71 ARG A N 1
ATOM 537 C CA . ARG A 1 71 ? -6.130 -8.950 10.021 1.00 95.50 71 ARG A CA 1
ATOM 538 C C . ARG A 1 71 ? -7.582 -9.334 9.737 1.00 95.50 71 ARG A C 1
ATOM 540 O O . ARG A 1 71 ? -7.821 -10.187 8.885 1.00 95.50 71 ARG A O 1
ATOM 547 N N . LEU A 1 72 ? -8.540 -8.681 10.389 1.00 98.31 72 LEU A N 1
ATOM 548 C CA . LEU A 1 72 ? -9.973 -8.935 10.270 1.00 98.31 72 LEU A CA 1
ATOM 549 C C . LEU A 1 72 ? -10.456 -8.791 8.823 1.00 98.31 72 LEU A C 1
ATOM 551 O O . LEU A 1 72 ? -10.207 -7.769 8.180 1.00 98.31 72 LEU A O 1
ATOM 555 N N . LYS A 1 73 ? -11.174 -9.793 8.314 1.00 98.62 73 LYS A N 1
ATOM 556 C CA . LYS A 1 73 ? -11.830 -9.722 7.003 1.00 98.62 73 LYS A CA 1
ATOM 557 C C . LYS A 1 73 ? -13.220 -9.094 7.087 1.00 98.62 73 LYS A C 1
ATOM 559 O O . LYS A 1 73 ? -13.920 -9.252 8.084 1.00 98.62 73 LYS A O 1
ATOM 564 N N . PHE A 1 74 ? -13.647 -8.430 6.018 1.00 98.56 74 PHE A N 1
ATOM 565 C CA . PHE A 1 74 ? -14.958 -7.780 5.941 1.00 98.56 74 PHE A CA 1
ATOM 566 C C . PHE A 1 74 ? -15.858 -8.546 4.981 1.00 98.56 74 PHE A C 1
ATOM 568 O O . PHE A 1 74 ? -15.639 -8.488 3.774 1.00 98.56 74 PHE A O 1
ATOM 575 N N . LEU A 1 75 ? -16.847 -9.267 5.508 1.00 98.56 75 LEU A N 1
ATOM 576 C CA . LEU A 1 75 ? -17.873 -9.946 4.722 1.00 98.56 75 LEU A CA 1
ATOM 577 C C . LEU A 1 75 ? -19.027 -8.975 4.465 1.00 98.56 75 LEU A C 1
ATOM 579 O O . LEU A 1 75 ? -19.905 -8.793 5.306 1.00 98.56 75 LEU A O 1
ATOM 583 N N . VAL A 1 76 ? -18.978 -8.325 3.305 1.00 97.62 76 VAL A N 1
ATOM 584 C CA . VAL A 1 76 ? -19.885 -7.245 2.899 1.00 97.62 76 VAL A CA 1
ATOM 585 C C . VAL A 1 76 ? -21.002 -7.796 2.026 1.00 97.62 76 VAL A C 1
ATOM 587 O O . VAL A 1 76 ? -20.760 -8.592 1.118 1.00 97.62 76 VAL A O 1
ATOM 590 N N . ALA A 1 77 ? -22.234 -7.366 2.278 1.00 93.94 77 ALA A N 1
ATOM 591 C CA . ALA A 1 77 ? -23.370 -7.764 1.463 1.00 93.94 77 ALA A CA 1
ATOM 592 C C . ALA A 1 77 ? -23.336 -7.143 0.047 1.00 93.94 77 ALA A C 1
ATOM 594 O O . ALA A 1 77 ? -23.099 -5.947 -0.132 1.00 93.94 77 ALA A O 1
ATOM 595 N N . LEU A 1 78 ? -23.613 -7.963 -0.965 1.00 93.75 78 LEU A N 1
ATOM 596 C CA . LEU A 1 78 ? -23.622 -7.625 -2.389 1.00 93.75 78 LEU A CA 1
ATOM 597 C C . LEU A 1 78 ? -25.049 -7.810 -2.929 1.00 93.75 78 LEU A C 1
ATOM 599 O O . LEU A 1 78 ? -25.555 -8.929 -2.908 1.00 93.75 78 LEU A O 1
ATOM 603 N N . ARG A 1 79 ? -25.697 -6.733 -3.398 1.00 93.06 79 ARG A N 1
ATOM 604 C CA . ARG A 1 79 ? -27.116 -6.723 -3.819 1.00 93.06 79 ARG A CA 1
ATOM 605 C C . ARG A 1 79 ? -27.269 -6.621 -5.349 1.00 93.06 79 ARG A C 1
ATOM 607 O O . ARG A 1 79 ? -27.141 -5.518 -5.876 1.00 93.06 79 ARG A O 1
ATOM 614 N N . PRO A 1 80 ? -27.558 -7.720 -6.071 1.00 89.56 80 PRO A N 1
ATOM 615 C CA . PRO A 1 80 ? -27.519 -7.769 -7.538 1.00 89.56 80 PRO A CA 1
ATOM 616 C C . PRO A 1 80 ? -28.377 -6.753 -8.289 1.00 89.56 80 PRO A C 1
ATOM 618 O O . PRO A 1 80 ? -27.885 -6.078 -9.185 1.00 89.56 80 PRO A O 1
ATOM 621 N N . SER A 1 81 ? -29.656 -6.636 -7.935 1.00 87.38 81 SER A N 1
ATOM 622 C CA . SER A 1 81 ? -30.617 -5.847 -8.718 1.00 87.38 81 SER A CA 1
ATOM 623 C C . SER A 1 81 ? -30.565 -4.344 -8.431 1.00 87.38 81 SER A C 1
ATOM 625 O O . SER A 1 81 ? -31.217 -3.569 -9.119 1.00 87.38 81 SER A O 1
ATOM 627 N N . VAL A 1 82 ? -29.797 -3.927 -7.421 1.00 90.62 82 VAL A N 1
ATOM 628 C CA . VAL A 1 82 ? -29.743 -2.535 -6.938 1.00 90.62 82 VAL A CA 1
ATOM 629 C C . VAL A 1 82 ? -28.573 -1.767 -7.558 1.00 90.62 82 VAL A C 1
ATOM 631 O O . VAL A 1 82 ? -28.636 -0.553 -7.741 1.00 90.62 82 VAL A O 1
ATOM 634 N N . VAL A 1 83 ? -27.485 -2.462 -7.896 1.00 93.88 83 VAL A N 1
ATOM 635 C CA . VAL A 1 83 ? -26.252 -1.855 -8.409 1.00 93.88 83 VAL A CA 1
ATOM 636 C C . VAL A 1 83 ? -25.798 -2.557 -9.683 1.00 93.88 83 VAL A C 1
ATOM 638 O O . VAL A 1 83 ? -25.977 -3.755 -9.852 1.00 93.88 83 VAL A O 1
ATOM 641 N N . SER A 1 84 ? -25.159 -1.825 -10.597 1.00 96.44 84 SER A N 1
ATOM 642 C CA . SER A 1 84 ? -24.533 -2.440 -11.773 1.00 96.44 84 SER A CA 1
ATOM 643 C C . SER A 1 84 ? -23.439 -3.446 -11.359 1.00 96.44 84 SER A C 1
ATOM 645 O O . SER A 1 84 ? -22.588 -3.090 -10.533 1.00 96.44 84 SER A O 1
ATOM 647 N N . PRO A 1 85 ? -23.355 -4.647 -11.975 1.00 97.50 85 PRO A N 1
ATOM 648 C CA . PRO A 1 85 ? -22.305 -5.623 -11.661 1.00 97.50 85 PRO A CA 1
ATOM 649 C C . PRO A 1 85 ? -20.900 -5.090 -11.938 1.00 97.50 85 PRO A C 1
ATOM 651 O O . PRO A 1 85 ? -19.964 -5.416 -11.213 1.00 97.50 85 PRO A O 1
ATOM 654 N N . THR A 1 86 ? -20.733 -4.221 -12.939 1.00 96.38 86 THR A N 1
ATOM 655 C CA . THR A 1 86 ? -19.437 -3.606 -13.257 1.00 96.38 86 THR A CA 1
ATOM 656 C C . THR A 1 86 ? -19.012 -2.592 -12.193 1.00 96.38 86 THR A C 1
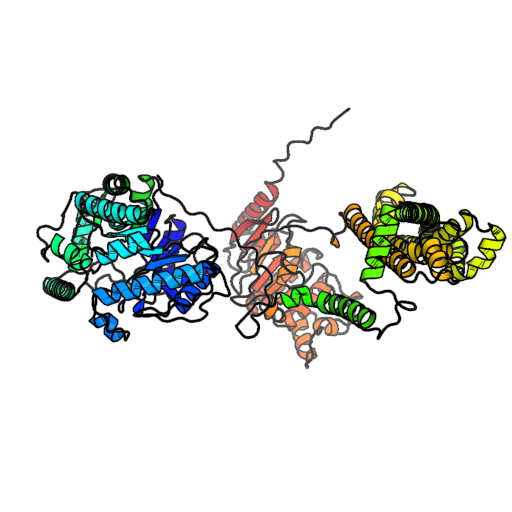ATOM 658 O O . THR A 1 86 ? -17.839 -2.541 -11.818 1.00 96.38 86 THR A O 1
ATOM 661 N N . LEU A 1 87 ? -19.955 -1.795 -11.673 1.00 96.94 87 LEU A N 1
ATOM 662 C CA . LEU A 1 87 ? -19.688 -0.873 -10.565 1.00 96.94 87 LEU A CA 1
ATOM 663 C C . LEU A 1 87 ? -19.366 -1.651 -9.284 1.00 96.94 87 LEU A C 1
ATOM 665 O O . LEU A 1 87 ? -18.360 -1.357 -8.642 1.00 96.94 87 LEU A O 1
ATOM 669 N N . ALA A 1 88 ? -20.152 -2.680 -8.970 1.00 97.75 88 ALA A N 1
ATOM 670 C CA . ALA A 1 88 ? -19.928 -3.524 -7.804 1.00 97.75 88 ALA A CA 1
ATOM 671 C C . ALA A 1 88 ? -18.596 -4.288 -7.882 1.00 97.75 88 ALA A C 1
ATOM 673 O O . ALA A 1 88 ? -17.896 -4.404 -6.881 1.00 97.75 88 ALA A O 1
ATOM 674 N N . ALA A 1 89 ? -18.190 -4.755 -9.068 1.00 97.94 89 ALA A N 1
ATOM 675 C CA . ALA A 1 89 ? -16.876 -5.363 -9.286 1.00 97.94 89 ALA A CA 1
ATOM 676 C C . ALA A 1 89 ? -15.742 -4.353 -9.048 1.00 97.94 89 ALA A C 1
ATOM 678 O O . ALA A 1 89 ? -14.735 -4.673 -8.416 1.00 97.94 89 ALA A O 1
ATOM 679 N N . ARG A 1 90 ? -15.917 -3.099 -9.485 1.00 97.50 90 ARG A N 1
ATOM 680 C CA . ARG A 1 90 ? -14.944 -2.026 -9.237 1.00 97.50 90 ARG A CA 1
ATOM 681 C C . ARG A 1 90 ? -14.843 -1.683 -7.755 1.00 97.50 90 ARG A C 1
ATOM 683 O O . ARG A 1 90 ? -13.734 -1.567 -7.243 1.00 97.50 90 ARG A O 1
ATOM 690 N N . GLN A 1 91 ? -15.972 -1.535 -7.064 1.00 98.31 91 GLN A N 1
ATOM 691 C CA . GLN A 1 91 ? -15.993 -1.309 -5.618 1.00 98.31 91 GLN A CA 1
ATOM 692 C C . GLN A 1 91 ? -15.359 -2.489 -4.875 1.00 98.31 91 GLN A C 1
ATOM 694 O O . GLN A 1 91 ? -14.565 -2.269 -3.964 1.00 98.31 91 GLN A O 1
ATOM 699 N N . ALA A 1 92 ? -15.633 -3.725 -5.307 1.00 98.38 92 ALA A N 1
ATOM 700 C CA . ALA A 1 92 ? -15.072 -4.931 -4.710 1.00 98.38 92 ALA A CA 1
ATOM 701 C C . ALA A 1 92 ? -13.549 -4.976 -4.840 1.00 98.38 92 ALA A C 1
ATOM 703 O O . ALA A 1 92 ? -12.850 -5.181 -3.848 1.00 98.38 92 ALA A O 1
ATOM 704 N N . ALA A 1 93 ? -13.025 -4.706 -6.039 1.00 97.69 93 ALA A N 1
ATOM 705 C CA . ALA A 1 93 ? -11.589 -4.616 -6.267 1.00 97.69 93 ALA A CA 1
ATOM 706 C C . ALA A 1 93 ? -10.951 -3.482 -5.453 1.00 97.69 93 ALA A C 1
ATOM 708 O O . ALA A 1 93 ? -9.876 -3.669 -4.890 1.00 97.69 93 ALA A O 1
ATOM 709 N N . THR A 1 94 ? -11.600 -2.321 -5.343 1.00 97.88 94 THR A N 1
ATOM 710 C CA . THR A 1 94 ? -11.108 -1.212 -4.512 1.00 97.88 94 THR A CA 1
ATOM 711 C C . THR A 1 94 ? -11.061 -1.591 -3.035 1.00 97.88 94 THR A C 1
ATOM 713 O O . THR A 1 94 ? -10.018 -1.408 -2.410 1.00 97.88 94 THR A O 1
ATOM 716 N N . LEU A 1 95 ? -12.139 -2.156 -2.482 1.00 98.38 95 LEU A N 1
ATOM 717 C CA . LEU A 1 95 ? -12.191 -2.589 -1.085 1.00 98.38 95 LEU A CA 1
ATOM 718 C C . LEU A 1 95 ? -11.114 -3.643 -0.802 1.00 98.38 95 LEU A C 1
ATOM 720 O O . LEU A 1 95 ? -10.377 -3.532 0.176 1.00 98.38 95 LEU A O 1
ATOM 724 N N . ASP A 1 96 ? -10.959 -4.624 -1.690 1.00 98.12 96 ASP A N 1
ATOM 725 C CA . ASP A 1 96 ? -9.933 -5.659 -1.573 1.00 98.12 96 ASP A CA 1
ATOM 726 C C . ASP A 1 96 ? -8.510 -5.083 -1.623 1.00 98.12 96 ASP A C 1
ATOM 728 O O . ASP A 1 96 ? -7.655 -5.445 -0.821 1.00 98.12 96 ASP A O 1
ATOM 732 N N . ARG A 1 97 ? -8.248 -4.125 -2.518 1.00 95.25 97 ARG A N 1
ATOM 733 C CA . ARG A 1 97 ? -6.941 -3.461 -2.627 1.00 95.25 97 ARG A CA 1
ATOM 734 C C . ARG A 1 97 ? -6.614 -2.598 -1.417 1.00 95.25 97 ARG A C 1
ATOM 736 O O . ARG A 1 97 ? -5.507 -2.706 -0.898 1.00 95.25 97 ARG A O 1
ATOM 743 N N . LEU A 1 98 ? -7.547 -1.754 -0.980 1.00 96.56 98 LEU A N 1
ATOM 744 C CA . LEU A 1 98 ? -7.337 -0.844 0.149 1.00 96.56 98 LEU A CA 1
ATOM 745 C C . LEU A 1 98 ? -7.212 -1.606 1.472 1.00 96.56 98 LEU A C 1
ATOM 747 O O . LEU A 1 98 ? -6.426 -1.220 2.329 1.00 96.56 98 LEU A O 1
ATOM 751 N N . SER A 1 99 ? -7.935 -2.719 1.614 1.00 97.19 99 SER A N 1
ATOM 752 C CA . SER A 1 99 ? -7.854 -3.596 2.786 1.00 97.19 99 SER A CA 1
ATOM 753 C C . SER A 1 99 ? -6.677 -4.579 2.751 1.00 97.19 99 SER A C 1
ATOM 755 O O . SER A 1 99 ? -6.487 -5.320 3.713 1.00 97.19 99 SER A O 1
ATOM 757 N N . ASN A 1 100 ? -5.870 -4.579 1.683 1.00 96.19 100 ASN A N 1
ATOM 758 C CA . ASN A 1 100 ? -4.766 -5.514 1.451 1.00 96.19 100 ASN A CA 1
ATOM 759 C C . ASN A 1 100 ? -5.194 -6.999 1.439 1.00 96.19 100 ASN A C 1
ATOM 761 O O . ASN A 1 100 ? -4.585 -7.846 2.090 1.00 96.19 100 ASN A O 1
ATOM 765 N N . GLY A 1 101 ? -6.249 -7.320 0.690 1.00 97.12 101 GLY A N 1
ATOM 766 C CA . GLY A 1 101 ? -6.718 -8.691 0.483 1.00 97.12 101 GLY A CA 1
ATOM 767 C C . GLY A 1 101 ? -7.683 -9.205 1.552 1.00 97.12 101 GLY A C 1
ATOM 768 O O . GLY A 1 101 ? -7.741 -10.413 1.786 1.00 97.12 101 GLY A O 1
ATOM 769 N N . ARG A 1 102 ? -8.401 -8.315 2.250 1.00 98.25 102 ARG A N 1
ATOM 770 C CA . ARG A 1 102 ? -9.289 -8.674 3.373 1.00 98.25 102 ARG A CA 1
ATOM 771 C C . ARG A 1 102 ? -10.783 -8.559 3.050 1.00 98.25 102 ARG A C 1
ATOM 773 O O . ARG A 1 102 ? -11.608 -8.729 3.945 1.00 98.25 102 ARG A O 1
ATOM 780 N N . ALA A 1 103 ? -11.155 -8.295 1.799 1.00 98.38 103 ALA A N 1
ATOM 781 C CA . ALA A 1 103 ? -12.560 -8.224 1.402 1.00 98.38 103 ALA A CA 1
ATOM 782 C C . ALA A 1 103 ? -13.164 -9.625 1.194 1.00 98.38 103 ALA A C 1
ATOM 784 O O . ALA A 1 103 ? -12.534 -10.511 0.620 1.00 98.38 103 ALA A O 1
ATOM 785 N N . LEU A 1 104 ? -14.404 -9.819 1.628 1.00 98.56 104 LEU A N 1
ATOM 786 C CA . LEU A 1 104 ? -15.241 -10.981 1.340 1.00 98.56 104 LEU A CA 1
ATOM 787 C C . LEU A 1 104 ? -16.629 -10.465 0.947 1.00 98.56 104 LEU A C 1
ATOM 789 O O . LEU A 1 104 ? -17.069 -9.435 1.458 1.00 98.56 104 LEU A O 1
ATOM 793 N N . PHE A 1 105 ? -17.341 -11.169 0.072 1.00 98.31 105 PHE A N 1
ATOM 794 C CA . PHE A 1 105 ? -18.659 -10.720 -0.387 1.00 98.31 105 PHE A CA 1
ATOM 795 C C . PHE A 1 105 ? -19.724 -11.763 -0.098 1.00 98.31 105 PHE A C 1
ATOM 797 O O . PHE A 1 105 ? -19.519 -12.935 -0.380 1.00 98.31 105 PHE A O 1
ATOM 804 N N . ASN A 1 106 ? -20.860 -11.340 0.450 1.00 97.56 106 ASN A N 1
ATOM 805 C CA . ASN A 1 106 ? -22.041 -12.170 0.654 1.00 97.56 106 ASN A CA 1
ATOM 806 C C . ASN A 1 106 ? -23.158 -11.689 -0.273 1.00 97.56 106 ASN A C 1
ATOM 808 O O . ASN A 1 106 ? -23.703 -10.610 -0.065 1.00 97.56 106 ASN A O 1
ATOM 812 N N . LEU A 1 107 ? -23.500 -12.464 -1.294 1.00 96.19 107 LEU A N 1
ATOM 813 C CA . LEU A 1 107 ? -24.603 -12.147 -2.195 1.00 96.19 107 LEU A CA 1
ATOM 814 C C . LEU A 1 107 ? -25.932 -12.128 -1.416 1.00 96.19 107 LEU A C 1
ATOM 816 O O . LEU A 1 107 ? -26.176 -12.986 -0.570 1.00 96.19 107 LEU A O 1
ATOM 820 N N . VAL A 1 108 ? -26.795 -11.149 -1.680 1.00 93.25 108 VAL A N 1
ATOM 821 C CA . VAL A 1 108 ? -28.127 -11.036 -1.070 1.00 93.25 108 VAL A CA 1
ATOM 822 C C . VAL A 1 108 ? -29.127 -10.618 -2.147 1.00 93.25 108 VAL A C 1
ATOM 824 O O . VAL A 1 108 ? -29.169 -9.460 -2.551 1.00 93.25 108 VAL A O 1
ATOM 827 N N . THR A 1 109 ? -29.937 -11.573 -2.610 1.00 88.81 109 THR A N 1
ATOM 828 C CA . THR A 1 109 ? -30.933 -11.383 -3.685 1.00 88.81 109 THR A CA 1
ATOM 829 C C . THR A 1 109 ? -32.115 -10.490 -3.276 1.00 88.81 109 THR A C 1
ATOM 831 O O . THR A 1 109 ? -32.719 -9.847 -4.127 1.00 88.81 109 THR A O 1
ATOM 834 N N . GLY A 1 110 ? -32.413 -10.403 -1.975 1.00 76.94 110 GLY A N 1
ATOM 835 C CA . GLY A 1 110 ? -33.565 -9.671 -1.437 1.00 76.94 110 GLY A CA 1
ATOM 836 C C . GLY A 1 110 ? -34.804 -10.562 -1.276 1.00 76.94 110 GLY A C 1
ATOM 837 O O . GLY A 1 110 ? -35.108 -11.391 -2.134 1.00 76.94 110 GLY A O 1
ATOM 838 N N . GLY A 1 111 ? -35.491 -10.414 -0.140 1.00 74.19 111 GLY A N 1
ATOM 839 C CA . GLY A 1 111 ? -36.677 -11.203 0.241 1.00 74.19 111 GLY A CA 1
ATOM 840 C C . GLY A 1 111 ? -37.852 -10.348 0.726 1.00 74.19 111 GLY A C 1
ATOM 841 O O . GLY A 1 111 ? -38.718 -10.832 1.455 1.00 74.19 111 GLY A O 1
ATOM 842 N N . ASP A 1 112 ? -37.822 -9.057 0.396 1.00 80.81 112 ASP A N 1
ATOM 843 C CA . ASP A 1 112 ? -38.881 -8.096 0.679 1.00 80.81 112 ASP A CA 1
ATOM 844 C C . ASP A 1 112 ? -39.119 -7.261 -0.588 1.00 80.81 112 ASP A C 1
ATOM 846 O O . ASP A 1 112 ? -38.263 -6.480 -1.017 1.00 80.81 112 ASP A O 1
ATOM 850 N N . ALA A 1 113 ? -40.272 -7.481 -1.219 1.00 82.25 113 ALA A N 1
ATOM 851 C CA . ALA A 1 113 ? -40.656 -6.797 -2.447 1.00 82.25 113 ALA A CA 1
ATOM 852 C C . ALA A 1 113 ? -40.947 -5.302 -2.222 1.00 82.25 113 ALA A C 1
ATOM 854 O O . ALA A 1 113 ? -40.688 -4.499 -3.117 1.00 82.25 113 ALA A O 1
ATOM 855 N N . GLU A 1 114 ? -41.436 -4.905 -1.040 1.00 83.62 114 GLU A N 1
ATOM 856 C CA . GLU A 1 114 ? -41.672 -3.492 -0.713 1.00 83.62 114 GLU A CA 1
ATOM 857 C C . GLU A 1 114 ? -40.345 -2.744 -0.544 1.00 83.62 114 GLU A C 1
ATOM 859 O O . GLU A 1 114 ? -40.205 -1.600 -0.986 1.00 83.62 114 GLU A O 1
ATOM 864 N N . GLU A 1 115 ? -39.347 -3.393 0.064 1.00 85.25 115 GLU A N 1
ATOM 865 C CA . GLU A 1 115 ? -37.987 -2.859 0.145 1.00 85.25 115 GLU A CA 1
ATOM 866 C C . GLU A 1 115 ? -37.385 -2.640 -1.248 1.00 85.25 115 GLU A C 1
ATOM 868 O O . GLU A 1 115 ? -36.898 -1.547 -1.536 1.00 85.25 115 GLU A O 1
ATOM 873 N N . LEU A 1 116 ? -37.435 -3.658 -2.108 1.00 88.19 116 LEU A N 1
ATOM 874 C CA . LEU A 1 116 ? -36.861 -3.595 -3.452 1.00 88.19 116 LEU A CA 1
ATOM 875 C C . LEU A 1 116 ? -37.564 -2.558 -4.332 1.00 88.19 116 LEU A C 1
ATOM 877 O O . LEU A 1 116 ? -36.892 -1.793 -5.024 1.00 88.19 116 LEU A O 1
ATOM 881 N N . ALA A 1 117 ? -38.892 -2.458 -4.245 1.00 89.19 117 ALA A N 1
ATOM 882 C CA . ALA A 1 117 ? -39.656 -1.437 -4.956 1.00 89.19 117 ALA A CA 1
ATOM 883 C C . ALA A 1 117 ? -39.241 -0.016 -4.537 1.00 89.19 117 ALA A C 1
ATOM 885 O O . ALA A 1 117 ? -39.157 0.878 -5.380 1.00 89.19 117 ALA A O 1
ATOM 886 N N . ALA A 1 118 ? -38.920 0.197 -3.255 1.00 88.25 118 ALA A N 1
ATOM 887 C CA . ALA A 1 118 ? -38.408 1.478 -2.767 1.00 88.25 118 ALA A CA 1
ATOM 888 C C . ALA A 1 118 ? -36.985 1.799 -3.265 1.00 88.25 118 ALA A C 1
ATOM 890 O O . ALA A 1 118 ? -36.606 2.968 -3.308 1.00 88.25 118 ALA A O 1
ATOM 891 N N . GLU A 1 119 ? -36.218 0.784 -3.665 1.00 89.44 119 GLU A N 1
ATOM 892 C CA . GLU A 1 119 ? -34.912 0.914 -4.325 1.00 89.44 119 GLU A CA 1
ATOM 893 C C . GLU A 1 119 ? -35.026 0.945 -5.865 1.00 89.44 119 GLU A C 1
ATOM 895 O O . GLU A 1 119 ? -34.013 1.012 -6.560 1.00 89.44 119 GLU A O 1
ATOM 900 N N . GLY A 1 120 ? -36.249 0.939 -6.413 1.00 91.94 120 GLY A N 1
ATOM 901 C CA . GLY A 1 120 ? -36.519 1.016 -7.853 1.00 91.94 120 GLY A CA 1
ATOM 902 C C . GLY A 1 120 ? -36.487 -0.326 -8.592 1.00 91.94 120 GLY A C 1
ATOM 903 O O . GLY A 1 120 ? -36.431 -0.337 -9.822 1.00 91.94 120 GLY A O 1
ATOM 904 N N . VAL A 1 121 ? -36.531 -1.449 -7.872 1.00 92.69 121 VAL A N 1
ATOM 905 C CA . VAL A 1 121 ? -36.506 -2.812 -8.421 1.00 92.69 121 VAL A CA 1
ATOM 906 C C . VAL A 1 121 ? -37.889 -3.453 -8.295 1.00 92.69 121 VAL A C 1
ATOM 908 O O . VAL A 1 121 ? -38.418 -3.586 -7.197 1.00 92.69 121 VAL A O 1
ATOM 911 N N . PHE A 1 122 ? -38.453 -3.911 -9.414 1.00 94.12 122 PHE A N 1
ATOM 912 C CA . PHE A 1 122 ? -39.826 -4.439 -9.495 1.00 94.12 122 PHE A CA 1
ATOM 913 C C . PHE A 1 122 ? -39.874 -5.871 -10.050 1.00 94.12 122 PHE A C 1
ATOM 915 O O . PHE A 1 122 ? -40.718 -6.185 -10.883 1.00 94.12 122 PHE A O 1
ATOM 922 N N . LEU A 1 123 ? -38.933 -6.716 -9.623 1.00 92.19 123 LEU A N 1
ATOM 923 C CA . LEU A 1 123 ? -38.822 -8.112 -10.061 1.00 92.19 123 LEU A CA 1
ATOM 924 C C . LEU A 1 123 ? -39.576 -9.051 -9.112 1.00 92.19 123 LEU A C 1
ATOM 926 O O . LEU A 1 123 ? -39.516 -8.883 -7.885 1.00 92.19 123 LEU A O 1
ATOM 930 N N . ASP A 1 124 ? -40.231 -10.067 -9.670 1.00 90.69 124 ASP A N 1
ATOM 931 C CA . ASP A 1 124 ? -40.860 -11.124 -8.875 1.00 90.69 124 ASP A CA 1
ATOM 932 C C . ASP A 1 124 ? -39.831 -12.072 -8.222 1.00 90.69 124 ASP A C 1
ATOM 934 O O . ASP A 1 124 ? -38.618 -11.894 -8.344 1.00 90.69 124 ASP A O 1
ATOM 938 N N . HIS A 1 125 ? -40.299 -13.064 -7.459 1.00 87.56 125 HIS A N 1
ATOM 939 C CA . HIS A 1 125 ? -39.406 -13.974 -6.737 1.00 87.56 125 HIS A CA 1
ATOM 940 C C . HIS A 1 125 ? -38.424 -14.714 -7.654 1.00 87.56 125 HIS A C 1
ATOM 94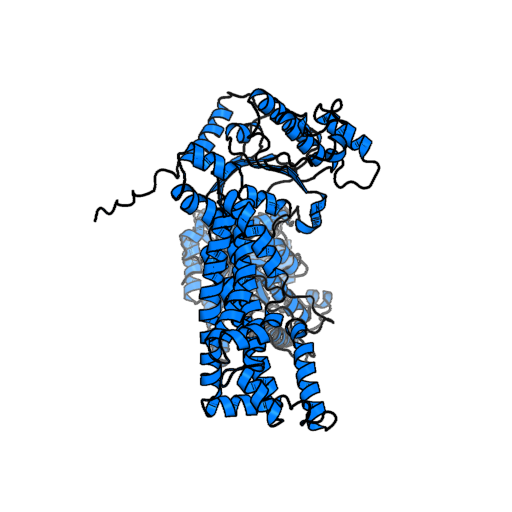2 O O . HIS A 1 125 ? -37.247 -14.811 -7.313 1.00 87.56 125 HIS A O 1
ATOM 948 N N . GLU A 1 126 ? -38.883 -15.225 -8.794 1.00 89.69 126 GLU A N 1
ATOM 949 C CA . GLU A 1 126 ? -38.076 -16.027 -9.717 1.00 89.69 126 GLU A CA 1
ATOM 950 C C . GLU A 1 126 ? -37.116 -15.134 -10.511 1.00 89.69 126 GLU A C 1
ATOM 952 O O . GLU A 1 126 ? -35.906 -15.383 -10.548 1.00 89.69 126 GLU A O 1
ATOM 957 N N . GLU A 1 127 ? -37.621 -14.015 -11.032 1.00 92.81 127 GLU A N 1
ATOM 958 C CA . GLU A 1 127 ? -36.843 -13.038 -11.793 1.00 92.81 127 GLU A CA 1
ATOM 959 C C . GLU A 1 127 ? -35.683 -12.446 -10.984 1.00 92.81 127 GLU A C 1
ATOM 961 O O . GLU A 1 127 ? -34.620 -12.146 -11.533 1.00 92.81 127 GLU A O 1
ATOM 966 N N . ARG A 1 128 ? -35.825 -12.319 -9.659 1.00 93.31 128 ARG A N 1
ATOM 967 C CA . ARG A 1 128 ? -34.721 -11.882 -8.791 1.00 93.31 128 ARG A CA 1
ATOM 968 C C . ARG A 1 128 ? -33.556 -12.866 -8.768 1.00 93.31 128 ARG A C 1
ATOM 970 O O . ARG A 1 128 ? -32.402 -12.427 -8.710 1.00 93.31 128 ARG A O 1
ATOM 977 N N . TYR A 1 129 ? -33.818 -14.171 -8.808 1.00 94.19 129 TYR A N 1
ATOM 978 C CA . TYR A 1 129 ? -32.758 -15.181 -8.878 1.00 94.19 129 TYR A CA 1
ATOM 979 C C . TYR A 1 129 ? -32.140 -15.249 -10.275 1.00 94.19 129 TYR A C 1
ATOM 981 O O . TYR A 1 129 ? -30.917 -15.352 -10.372 1.00 94.19 129 TYR A O 1
ATOM 989 N N . GLU A 1 130 ? -32.933 -15.084 -11.337 1.00 95.12 130 GLU A N 1
ATOM 990 C CA . GLU A 1 130 ? -32.417 -14.940 -12.705 1.00 95.12 130 GLU A CA 1
ATOM 991 C C . GLU A 1 130 ? -31.459 -13.739 -12.811 1.00 95.12 130 GLU A C 1
ATOM 993 O O . GLU A 1 130 ? -30.309 -13.887 -13.228 1.00 95.12 130 GLU A O 1
ATOM 998 N N . ALA A 1 131 ? -31.889 -12.557 -12.354 1.00 95.94 131 ALA A N 1
ATOM 999 C CA . ALA A 1 131 ? -31.068 -11.346 -12.346 1.00 95.94 131 ALA A CA 1
ATOM 1000 C C . ALA A 1 131 ? -29.816 -11.505 -11.467 1.00 95.94 131 ALA A C 1
ATOM 1002 O O . ALA A 1 131 ? -28.730 -11.059 -11.843 1.00 95.94 131 ALA A O 1
ATOM 1003 N N . SER A 1 132 ? -29.938 -12.185 -10.320 1.00 96.69 132 SER A N 1
ATOM 1004 C CA . SER A 1 132 ? -28.797 -12.501 -9.452 1.00 96.69 132 SER A CA 1
ATOM 1005 C C . SER A 1 132 ? -27.785 -13.412 -10.146 1.00 96.69 132 SER A C 1
ATOM 1007 O O . SER A 1 132 ? -26.584 -13.168 -10.048 1.00 96.69 132 SER A O 1
ATOM 1009 N N . ALA A 1 133 ? -28.242 -14.425 -10.884 1.00 96.75 133 ALA A N 1
ATOM 1010 C CA . ALA A 1 133 ? -27.369 -15.334 -11.617 1.00 96.75 133 ALA A CA 1
ATOM 1011 C C . ALA A 1 133 ? -26.616 -14.615 -12.750 1.00 96.75 133 ALA A C 1
ATOM 1013 O O . ALA A 1 133 ? -25.412 -14.835 -12.918 1.00 96.75 133 ALA A O 1
ATOM 1014 N N . GLU A 1 134 ? -27.287 -13.728 -13.495 1.00 97.56 134 GLU A N 1
ATOM 1015 C CA . GLU A 1 134 ? -26.651 -12.884 -14.518 1.00 97.56 134 GLU A CA 1
ATOM 1016 C C . GLU A 1 134 ? -25.630 -11.919 -13.902 1.00 97.56 134 GLU A C 1
ATOM 1018 O O . GLU A 1 134 ? -24.489 -11.827 -14.367 1.00 97.56 134 GLU A O 1
ATOM 1023 N N . PHE A 1 135 ? -26.014 -11.241 -12.817 1.00 98.25 135 PHE A N 1
ATOM 1024 C CA . PHE A 1 135 ? -25.158 -10.305 -12.094 1.00 98.25 135 PHE A CA 1
ATOM 1025 C C . PHE A 1 135 ? -23.879 -10.986 -11.617 1.00 98.25 135 PHE A C 1
ATOM 1027 O O . PHE A 1 135 ? -22.781 -10.490 -11.874 1.00 98.25 135 PHE A O 1
ATOM 1034 N N . THR A 1 136 ? -24.009 -12.134 -10.949 1.00 97.88 136 THR A N 1
ATOM 1035 C CA . THR A 1 136 ? -22.874 -12.866 -10.385 1.00 97.88 136 THR A CA 1
ATOM 1036 C C . THR A 1 136 ? -21.937 -13.352 -11.481 1.00 97.88 136 THR A C 1
ATOM 1038 O O . THR A 1 136 ? -20.719 -13.224 -11.335 1.00 97.88 136 THR A O 1
ATOM 1041 N N . ARG A 1 137 ? -22.469 -13.808 -12.620 1.00 97.44 137 ARG A N 1
ATOM 1042 C CA . ARG A 1 137 ? -21.661 -14.245 -13.764 1.00 97.44 137 ARG A CA 1
ATOM 1043 C C . ARG A 1 137 ? -20.810 -13.105 -14.323 1.00 97.44 137 ARG A C 1
ATOM 1045 O O . ARG A 1 137 ? -19.615 -13.294 -14.548 1.00 97.44 137 ARG A O 1
ATOM 1052 N N . ILE A 1 138 ? -21.395 -11.919 -14.502 1.00 98.06 138 ILE A N 1
ATOM 1053 C CA . ILE A 1 138 ? -20.667 -10.728 -14.966 1.00 98.06 138 ILE A CA 1
ATOM 1054 C C . ILE A 1 138 ? -19.648 -10.283 -13.911 1.00 98.06 138 ILE A C 1
ATOM 1056 O O . ILE A 1 138 ? -18.478 -10.086 -14.234 1.00 98.06 138 ILE A O 1
ATOM 1060 N N . TRP A 1 139 ? -20.071 -10.148 -12.651 1.00 98.25 139 TRP A N 1
ATOM 1061 C CA . TRP A 1 139 ? -19.238 -9.671 -11.544 1.00 98.25 139 TRP A CA 1
ATOM 1062 C C . TRP A 1 139 ? -17.979 -10.526 -11.361 1.00 98.25 139 TRP A C 1
ATOM 1064 O O . TRP A 1 139 ? -16.880 -9.983 -11.238 1.00 98.25 139 TRP A O 1
ATOM 1074 N N . ARG A 1 140 ? -18.120 -11.858 -11.422 1.00 97.75 140 ARG A N 1
ATOM 1075 C CA . ARG A 1 140 ? -17.001 -12.804 -11.328 1.00 97.75 140 ARG A CA 1
ATOM 1076 C C . ARG A 1 140 ? -16.006 -12.626 -12.471 1.00 97.75 140 ARG A C 1
ATOM 1078 O O . ARG A 1 140 ? -14.840 -12.357 -12.208 1.00 97.75 140 ARG A O 1
ATOM 1085 N N . ARG A 1 141 ? -16.469 -12.703 -13.723 1.00 97.62 141 ARG A N 1
ATOM 1086 C CA . ARG A 1 141 ? -15.606 -12.610 -14.917 1.00 97.62 141 ARG A CA 1
ATOM 1087 C C . ARG A 1 141 ? -14.851 -11.281 -14.985 1.00 97.62 141 ARG A C 1
ATOM 1089 O O . ARG A 1 141 ? -13.660 -11.247 -15.279 1.00 97.62 141 ARG A O 1
ATOM 1096 N N . VAL A 1 142 ? -15.524 -10.182 -14.640 1.00 97.19 142 VAL A N 1
ATOM 1097 C CA . VAL A 1 142 ? -14.921 -8.841 -14.591 1.00 97.19 142 VAL A CA 1
ATOM 1098 C C . VAL A 1 142 ? -13.831 -8.743 -13.508 1.00 97.19 142 VAL A C 1
ATOM 1100 O O . VAL A 1 142 ? -12.795 -8.119 -13.742 1.00 97.19 142 VAL A O 1
ATOM 1103 N N . LEU A 1 143 ? -14.022 -9.367 -12.338 1.00 97.06 143 LEU A N 1
ATOM 1104 C CA . LEU A 1 143 ? -13.002 -9.432 -11.278 1.00 97.06 143 LEU A CA 1
ATOM 1105 C C . LEU A 1 143 ? -11.824 -10.348 -11.613 1.00 97.06 143 LEU A C 1
ATOM 1107 O O . LEU A 1 143 ? -10.701 -10.056 -11.205 1.00 97.06 143 LEU A O 1
ATOM 1111 N N . GLU A 1 144 ? -12.080 -11.411 -12.370 1.00 96.56 144 GLU A N 1
ATOM 1112 C CA . GLU A 1 144 ? -11.087 -12.382 -12.844 1.00 96.56 144 GLU A CA 1
ATOM 1113 C C . GLU A 1 144 ? -10.244 -11.828 -14.020 1.00 96.56 144 GLU A C 1
ATOM 1115 O O . GLU A 1 144 ? -9.314 -12.478 -14.493 1.00 96.56 144 GLU A O 1
ATOM 1120 N N . GLY A 1 145 ? -10.499 -10.580 -14.440 1.00 92.25 145 GLY A N 1
ATOM 1121 C CA . GLY A 1 145 ? -9.677 -9.826 -15.393 1.00 92.25 145 GLY A CA 1
ATOM 1122 C C . GLY A 1 145 ? -10.179 -9.850 -16.836 1.00 92.25 145 GLY A C 1
ATOM 1123 O O . GLY A 1 145 ? -9.505 -9.322 -17.722 1.00 92.25 145 GLY A O 1
ATOM 1124 N N . GLU A 1 146 ? -11.353 -10.426 -17.092 1.00 94.62 146 GLU A N 1
ATOM 1125 C CA . GLU A 1 146 ? -11.944 -10.458 -18.426 1.00 94.62 146 GLU A CA 1
ATOM 1126 C C . GLU A 1 146 ? -12.563 -9.108 -18.821 1.00 94.62 146 GLU A C 1
ATOM 1128 O O . GLU A 1 146 ? -13.026 -8.326 -17.987 1.00 94.62 146 GLU A O 1
ATOM 1133 N N . THR A 1 147 ? -12.615 -8.854 -20.131 1.00 95.00 147 THR A N 1
ATOM 1134 C CA . THR A 1 147 ? -13.518 -7.850 -20.708 1.00 95.00 147 THR A CA 1
ATOM 1135 C C . THR A 1 147 ? -14.796 -8.556 -21.140 1.00 95.00 147 THR A C 1
ATOM 1137 O O . THR A 1 147 ? -14.749 -9.479 -21.951 1.00 95.00 147 THR A O 1
ATOM 1140 N N . VAL A 1 148 ? -15.929 -8.146 -20.578 1.00 96.69 148 VAL A N 1
ATOM 1141 C CA . VAL A 1 148 ? -17.205 -8.851 -20.695 1.00 96.69 148 VAL A CA 1
ATOM 1142 C C . VAL A 1 148 ? -18.195 -8.033 -21.518 1.00 96.69 148 VAL A C 1
ATOM 1144 O O . VAL A 1 148 ? -18.583 -6.926 -21.139 1.00 96.69 148 VAL A O 1
ATOM 1147 N N . ASP A 1 149 ? -18.637 -8.631 -22.619 1.00 96.50 149 ASP A N 1
ATOM 1148 C CA . ASP A 1 149 ? -19.893 -8.307 -23.286 1.00 96.50 149 ASP A CA 1
ATOM 1149 C C . ASP A 1 149 ? -20.937 -9.342 -22.844 1.00 96.50 149 ASP A C 1
ATOM 1151 O O . ASP A 1 149 ? -20.683 -10.549 -22.899 1.00 96.50 149 ASP A O 1
ATOM 1155 N N . TYR A 1 150 ? -22.094 -8.888 -22.367 1.00 97.06 150 TYR A N 1
ATOM 1156 C CA . TYR A 1 150 ? -23.186 -9.755 -21.924 1.00 97.06 150 TYR A CA 1
ATOM 1157 C C . TYR A 1 150 ? -24.530 -9.112 -22.262 1.00 97.06 150 TYR A C 1
ATOM 1159 O O . TYR A 1 150 ? -24.721 -7.921 -22.020 1.00 97.06 150 TYR A O 1
ATOM 1167 N N . ASP A 1 151 ? -25.450 -9.896 -22.817 1.00 97.31 151 ASP A N 1
ATOM 1168 C CA . ASP A 1 151 ? -26.792 -9.466 -23.222 1.00 97.31 151 ASP A CA 1
ATOM 1169 C C . ASP A 1 151 ? -27.803 -10.482 -22.676 1.00 97.31 151 ASP A C 1
ATOM 1171 O O . ASP A 1 151 ? -28.151 -11.452 -23.348 1.00 97.31 151 ASP A O 1
ATOM 1175 N N . GLY A 1 152 ? -28.144 -10.332 -21.394 1.00 95.62 152 GLY A N 1
ATOM 1176 C CA . GLY A 1 152 ? -29.076 -11.194 -20.670 1.00 95.62 152 GLY A CA 1
ATOM 1177 C C . GLY A 1 152 ? -30.508 -10.666 -20.671 1.00 95.62 152 GLY A C 1
ATOM 1178 O O . GLY A 1 152 ? -30.803 -9.620 -21.250 1.00 95.62 152 GLY A O 1
ATOM 1179 N N . LYS A 1 153 ? -31.402 -11.385 -19.986 1.00 96.38 153 LYS A N 1
ATOM 1180 C CA . LYS A 1 153 ? -32.807 -10.988 -19.807 1.00 96.38 153 LYS A CA 1
ATOM 1181 C C . LYS A 1 153 ? -32.913 -9.721 -18.959 1.00 96.38 153 LYS A C 1
ATOM 1183 O O . LYS A 1 153 ? -33.710 -8.843 -19.280 1.00 96.38 153 LYS A O 1
ATOM 1188 N N . HIS A 1 154 ? -32.098 -9.623 -17.908 1.00 96.00 154 HIS A N 1
ATOM 1189 C CA . HIS A 1 154 ? -32.170 -8.546 -16.918 1.00 96.00 154 HIS A CA 1
ATOM 1190 C C . HIS A 1 154 ? -30.998 -7.574 -17.026 1.00 96.00 154 HIS A C 1
ATOM 1192 O O . HIS A 1 154 ? -31.156 -6.382 -16.764 1.00 96.00 154 HIS A O 1
ATOM 1198 N N . ILE A 1 155 ? -29.813 -8.061 -17.406 1.00 96.00 155 ILE A N 1
ATOM 1199 C CA . ILE A 1 155 ? -28.587 -7.261 -17.407 1.00 96.00 155 ILE A CA 1
ATOM 1200 C C . ILE A 1 155 ? -27.907 -7.283 -18.773 1.00 96.00 155 ILE A C 1
ATOM 1202 O O . ILE A 1 155 ? -27.602 -8.333 -19.336 1.00 96.00 155 ILE A O 1
ATOM 1206 N N . LYS A 1 156 ? -27.562 -6.085 -19.255 1.00 97.19 156 LYS A N 1
ATOM 1207 C CA . LYS A 1 156 ? -26.781 -5.872 -20.473 1.00 97.19 156 LYS A CA 1
ATOM 1208 C C . LYS A 1 156 ? -25.549 -5.019 -20.186 1.00 97.19 156 LYS A C 1
ATOM 1210 O O . LYS A 1 156 ? -25.670 -3.898 -19.694 1.00 97.19 156 LYS A O 1
ATOM 1215 N N . VAL A 1 157 ? -24.363 -5.521 -20.520 1.00 96.50 157 VAL A N 1
ATOM 1216 C CA . VAL A 1 157 ? -23.096 -4.778 -20.436 1.00 96.50 157 VAL A CA 1
ATOM 1217 C C . VAL A 1 157 ? -22.290 -4.940 -21.719 1.00 96.50 157 VAL A C 1
ATOM 1219 O O . VAL A 1 157 ? -22.322 -5.990 -22.356 1.00 96.50 157 VAL A O 1
ATOM 1222 N N . LYS A 1 158 ? -21.553 -3.892 -22.094 1.00 95.81 158 LYS A N 1
ATOM 1223 C CA . LYS A 1 158 ? -20.656 -3.898 -23.250 1.00 95.81 158 LYS A CA 1
ATOM 1224 C C . LYS A 1 158 ? -19.284 -3.371 -22.842 1.00 95.81 158 LYS A C 1
ATOM 1226 O O . LYS A 1 158 ? -19.202 -2.291 -22.260 1.00 95.81 158 LYS A O 1
ATOM 1231 N N . GLY A 1 159 ? -18.223 -4.118 -23.125 1.00 93.12 159 GLY A N 1
ATOM 1232 C CA . GLY A 1 159 ? -16.844 -3.772 -22.793 1.00 93.12 159 GLY A CA 1
ATOM 1233 C C . GLY A 1 159 ? -16.581 -3.651 -21.290 1.00 93.12 159 GLY A C 1
ATOM 1234 O O . GLY A 1 159 ? -15.716 -2.873 -20.887 1.00 93.12 159 GLY A O 1
ATOM 1235 N N . ALA A 1 160 ? -17.326 -4.367 -20.442 1.00 94.81 160 ALA A N 1
ATOM 1236 C CA . ALA A 1 160 ? -17.156 -4.281 -18.995 1.00 94.81 160 ALA A CA 1
ATOM 1237 C C . ALA A 1 160 ? -15.809 -4.886 -18.580 1.00 94.81 160 ALA A C 1
ATOM 1239 O O . ALA A 1 160 ? -15.594 -6.082 -18.735 1.00 94.81 160 ALA A O 1
ATOM 1240 N N . LYS A 1 161 ? -14.903 -4.067 -18.040 1.00 93.56 161 LYS A N 1
ATOM 1241 C CA . LYS A 1 161 ? -13.558 -4.475 -17.602 1.00 93.56 161 LYS A CA 1
ATOM 1242 C C . LYS A 1 161 ? -13.147 -3.738 -16.330 1.00 93.56 161 LYS A C 1
ATOM 1244 O O . LYS A 1 161 ? -13.639 -2.639 -16.058 1.00 93.56 161 LYS A O 1
ATOM 1249 N N . LEU A 1 162 ? -12.193 -4.297 -15.585 1.00 91.75 162 LEU A N 1
ATOM 1250 C CA . LEU A 1 162 ? -11.504 -3.586 -14.505 1.00 91.75 162 LEU A CA 1
ATOM 1251 C C . LEU A 1 162 ? -10.111 -3.141 -14.929 1.00 91.75 162 LEU A C 1
ATOM 1253 O O . LEU A 1 162 ? -9.319 -3.912 -15.457 1.00 91.75 162 LEU A O 1
ATOM 1257 N N . LEU A 1 163 ? -9.787 -1.892 -14.605 1.00 87.31 163 LEU A N 1
ATOM 1258 C CA . LEU A 1 163 ? -8.435 -1.345 -14.763 1.00 87.31 163 LEU A CA 1
ATOM 1259 C C . LEU A 1 163 ? -7.540 -1.655 -13.553 1.00 87.31 163 LEU A C 1
ATOM 1261 O O . LEU A 1 163 ? -6.311 -1.680 -13.656 1.00 87.31 163 LEU A O 1
ATOM 1265 N N . TYR A 1 164 ? -8.161 -1.898 -12.398 1.00 88.31 164 TYR A N 1
ATOM 1266 C CA . TYR A 1 164 ? -7.489 -2.184 -11.138 1.00 88.31 164 TYR A CA 1
ATOM 1267 C C . TYR A 1 164 ? -7.892 -3.581 -10.658 1.00 88.31 164 TYR A C 1
ATOM 1269 O O . TYR A 1 164 ? -8.998 -3.737 -10.144 1.00 88.31 164 TYR A O 1
ATOM 1277 N N . PRO A 1 165 ? -7.023 -4.594 -10.809 1.00 90.56 165 PRO A N 1
ATOM 1278 C CA . PRO A 1 165 ? -7.340 -5.947 -10.374 1.00 90.56 165 PRO A CA 1
ATOM 1279 C C . PRO A 1 165 ? -7.305 -6.068 -8.839 1.00 90.56 165 PRO A C 1
ATOM 1281 O O . PRO A 1 165 ? -6.521 -5.343 -8.192 1.00 90.56 165 PRO A O 1
ATOM 1284 N N . PRO A 1 166 ? -8.104 -6.989 -8.260 1.00 95.38 166 PRO A N 1
ATOM 1285 C CA . PRO A 1 166 ? -8.071 -7.300 -6.833 1.00 95.38 166 PRO A CA 1
ATOM 1286 C C . PRO A 1 166 ? -6.705 -7.860 -6.389 1.00 95.38 166 PRO A C 1
ATOM 1288 O O . PRO A 1 166 ? -5.817 -8.164 -7.193 1.00 95.38 166 PRO A O 1
ATOM 1291 N N . VAL A 1 167 ? -6.499 -7.930 -5.076 1.00 94.38 167 VAL A N 1
ATOM 1292 C CA . VAL A 1 167 ? -5.345 -8.577 -4.437 1.00 94.38 167 VAL A CA 1
ATOM 1293 C C . VAL A 1 167 ? -5.556 -10.088 -4.398 1.00 94.38 167 VAL A C 1
ATOM 1295 O O . VAL A 1 167 ? -4.669 -10.827 -4.821 1.00 94.38 167 VAL A O 1
ATOM 1298 N N . GLN A 1 168 ? -6.717 -10.537 -3.917 1.00 95.81 168 GLN A N 1
ATOM 1299 C CA . GLN A 1 168 ? -7.055 -11.957 -3.825 1.00 95.81 168 GLN A CA 1
ATOM 1300 C C . GLN A 1 168 ? -7.264 -12.563 -5.218 1.00 95.81 168 GLN A C 1
ATOM 1302 O O . GLN A 1 168 ? -7.830 -11.923 -6.105 1.00 95.81 168 GLN A O 1
ATOM 1307 N N . GLN A 1 169 ? -6.797 -13.801 -5.398 1.00 94.44 169 GLN A N 1
ATOM 1308 C CA . GLN A 1 169 ? -6.892 -14.562 -6.645 1.00 94.44 169 GLN A CA 1
ATOM 1309 C C . GLN A 1 169 ? -7.720 -15.840 -6.433 1.00 94.44 169 GLN A C 1
ATOM 1311 O O . GLN A 1 169 ? -7.606 -16.449 -5.368 1.00 94.44 169 GLN A O 1
ATOM 1316 N N . PRO A 1 170 ? -8.529 -16.267 -7.421 1.00 94.50 170 PRO A N 1
ATOM 1317 C CA . PRO A 1 170 ? -8.782 -15.581 -8.698 1.00 94.50 170 PRO A CA 1
ATOM 1318 C C . PRO A 1 170 ? -9.597 -14.281 -8.532 1.00 94.50 170 PRO A C 1
ATOM 1320 O O . PRO A 1 170 ? -9.571 -13.408 -9.391 1.00 94.50 170 PRO A O 1
ATOM 1323 N N . ARG A 1 171 ? -10.278 -14.132 -7.391 1.00 96.38 171 ARG A N 1
ATOM 1324 C CA . ARG A 1 171 ? -11.048 -12.956 -6.965 1.00 96.38 171 ARG A CA 1
ATOM 1325 C C . ARG A 1 171 ? -11.299 -13.038 -5.450 1.00 96.38 171 ARG A C 1
ATOM 1327 O O . ARG A 1 171 ? -11.050 -14.094 -4.863 1.00 96.38 171 ARG A O 1
ATOM 1334 N N . PRO A 1 172 ? -11.826 -11.983 -4.802 1.00 97.75 172 PRO A N 1
ATOM 1335 C CA . PRO A 1 172 ? -12.321 -12.092 -3.434 1.00 97.75 172 PRO A CA 1
ATOM 1336 C C . PRO A 1 172 ? -13.397 -13.192 -3.297 1.00 97.75 172 PRO A C 1
ATOM 1338 O O . PRO A 1 172 ? -14.262 -13.300 -4.178 1.00 97.75 172 PRO A O 1
ATOM 1341 N N . PRO A 1 173 ? -13.363 -14.003 -2.220 1.00 97.88 173 PRO A N 1
ATOM 1342 C CA . PRO A 1 173 ? -14.347 -15.058 -1.990 1.00 97.88 173 PRO A CA 1
ATOM 1343 C C . PRO A 1 173 ? -15.793 -14.551 -1.965 1.00 97.88 173 PRO A C 1
ATOM 1345 O O . PRO A 1 173 ? -16.094 -13.519 -1.356 1.00 97.88 173 PRO A O 1
ATOM 1348 N N . LEU A 1 174 ? -16.680 -15.319 -2.599 1.00 98.06 174 LEU A N 1
ATOM 1349 C CA . LEU A 1 174 ? -18.107 -15.046 -2.724 1.00 98.06 174 LEU A CA 1
ATOM 1350 C C . LEU A 1 174 ? -18.926 -16.083 -1.953 1.00 98.06 174 LEU A C 1
ATOM 1352 O O . LEU A 1 174 ? -18.836 -17.288 -2.190 1.00 98.06 174 LEU A O 1
ATOM 1356 N N . TYR A 1 175 ? -19.717 -15.581 -1.018 1.00 98.00 175 TYR A N 1
ATOM 1357 C CA . TYR A 1 175 ? -20.597 -16.318 -0.130 1.00 98.00 175 TYR A CA 1
ATOM 1358 C C . TYR A 1 175 ? -22.033 -16.066 -0.590 1.00 98.00 175 TYR A C 1
ATOM 1360 O O . TYR A 1 175 ? -22.329 -15.010 -1.153 1.00 98.00 175 TYR A O 1
ATOM 1368 N N . PHE A 1 176 ? -22.929 -17.016 -0.359 1.00 96.69 176 PHE A N 1
ATOM 1369 C CA . PHE A 1 176 ? -24.353 -16.820 -0.612 1.00 96.69 176 PHE A CA 1
ATOM 1370 C C . PHE A 1 176 ? -25.194 -17.772 0.218 1.00 96.69 176 PHE A C 1
ATOM 1372 O O . PHE A 1 176 ? -24.798 -18.913 0.433 1.00 96.69 176 PHE A O 1
ATOM 1379 N N . GLY A 1 177 ? -26.364 -17.321 0.655 1.00 89.44 177 GLY A N 1
ATOM 1380 C CA . GLY A 1 177 ? -27.321 -18.145 1.378 1.00 89.44 177 GLY A CA 1
ATOM 1381 C C . GLY A 1 177 ? -28.730 -18.015 0.820 1.00 89.44 177 GLY A C 1
ATOM 1382 O O . GLY A 1 177 ? -29.104 -16.985 0.267 1.00 89.44 177 GLY A O 1
ATOM 1383 N N . GLY A 1 178 ? -29.532 -19.055 1.016 1.00 89.94 178 GLY A N 1
ATOM 1384 C CA . GLY A 1 178 ? -30.950 -19.061 0.672 1.00 89.94 178 GLY A CA 1
ATOM 1385 C C . GLY A 1 178 ? -31.500 -20.480 0.690 1.00 89.94 178 GLY A C 1
ATOM 1386 O O . GLY A 1 178 ? -30.827 -21.406 0.265 1.00 89.94 178 GLY A O 1
ATOM 1387 N N . SER A 1 179 ? -32.708 -20.658 1.229 1.00 91.00 179 SER A N 1
ATOM 1388 C CA . SER A 1 179 ? -33.315 -21.992 1.386 1.00 91.00 179 SER A CA 1
ATOM 1389 C C . SER A 1 179 ? -34.279 -22.379 0.258 1.00 91.00 179 SER A C 1
ATOM 1391 O O . SER A 1 179 ? -34.813 -23.481 0.303 1.00 91.00 179 SER A O 1
ATOM 1393 N N . SER A 1 180 ? -34.531 -21.497 -0.716 1.00 92.12 180 SER A N 1
ATOM 1394 C CA . SER A 1 180 ? -35.308 -21.839 -1.914 1.00 92.12 180 SER A CA 1
ATOM 1395 C C . SER A 1 180 ? -34.471 -22.672 -2.885 1.00 92.12 180 SER A C 1
ATOM 1397 O O . SER A 1 180 ? -33.244 -22.576 -2.897 1.00 92.12 180 SER A O 1
ATOM 1399 N N . ASP A 1 181 ? -35.139 -23.462 -3.724 1.00 93.12 181 ASP A N 1
ATOM 1400 C CA . ASP A 1 181 ? -34.477 -24.339 -4.694 1.00 93.12 181 ASP A CA 1
ATOM 1401 C C . ASP A 1 181 ? -33.578 -23.548 -5.666 1.00 93.12 181 ASP A C 1
ATOM 1403 O O . ASP A 1 181 ? -32.394 -23.859 -5.801 1.00 93.12 181 ASP A O 1
ATOM 1407 N N . ALA A 1 182 ? -34.094 -22.426 -6.189 1.00 92.12 182 ALA A N 1
ATOM 1408 C CA . ALA A 1 182 ? -33.360 -21.495 -7.050 1.00 92.12 182 ALA A CA 1
ATOM 1409 C C . ALA A 1 182 ? -32.134 -20.858 -6.363 1.00 92.12 182 ALA A C 1
ATOM 1411 O O . ALA A 1 182 ? -31.107 -20.620 -7.002 1.00 92.12 182 ALA A O 1
ATOM 1412 N N . ALA A 1 183 ? -32.199 -20.601 -5.049 1.00 93.38 183 ALA A N 1
ATOM 1413 C CA . ALA A 1 183 ? -31.037 -20.116 -4.305 1.00 93.38 183 ALA A CA 1
ATOM 1414 C C . ALA A 1 183 ? -29.945 -21.186 -4.208 1.00 93.38 183 ALA A C 1
ATOM 1416 O O . ALA A 1 183 ? -28.758 -20.882 -4.345 1.00 93.38 183 ALA A O 1
ATOM 1417 N N . GLN A 1 184 ? -30.345 -22.437 -3.975 1.00 95.12 184 GLN A N 1
ATOM 1418 C CA . GLN A 1 184 ? -29.416 -23.559 -3.918 1.00 95.12 184 GLN A CA 1
ATOM 1419 C C . GLN A 1 184 ? -28.756 -23.812 -5.281 1.00 95.12 184 GLN A C 1
ATOM 1421 O O . GLN A 1 184 ? -27.555 -24.072 -5.315 1.00 95.12 184 GLN A O 1
ATOM 1426 N N . ASP A 1 185 ? -29.496 -23.671 -6.388 1.00 95.19 185 ASP A N 1
ATOM 1427 C CA . ASP A 1 185 ? -28.948 -23.789 -7.749 1.00 95.19 185 ASP A CA 1
ATOM 1428 C C . ASP A 1 185 ? -27.906 -22.705 -8.042 1.00 95.19 185 ASP A C 1
ATOM 1430 O O . ASP A 1 185 ? -26.784 -23.012 -8.449 1.00 95.19 185 ASP A O 1
ATOM 1434 N N . LEU A 1 186 ? -28.222 -21.437 -7.747 1.00 95.50 186 LEU A N 1
ATOM 1435 C CA . LEU A 1 186 ? -27.275 -20.330 -7.923 1.00 95.50 186 LEU A CA 1
ATOM 1436 C C . LEU A 1 186 ? -26.009 -20.547 -7.084 1.00 95.50 186 LEU A C 1
ATOM 1438 O O . LEU A 1 186 ? -24.891 -20.340 -7.570 1.00 95.50 186 LEU A O 1
ATOM 1442 N N . ALA A 1 187 ? -26.167 -20.983 -5.829 1.00 95.69 187 ALA A N 1
ATOM 1443 C CA . ALA A 1 187 ? -25.039 -21.284 -4.957 1.00 95.69 187 ALA A CA 1
ATOM 1444 C C . ALA A 1 187 ? -24.146 -22.387 -5.555 1.00 95.69 187 ALA A C 1
ATOM 1446 O O . ALA A 1 187 ? -22.934 -22.202 -5.707 1.00 95.69 187 ALA A O 1
ATOM 1447 N N . ALA A 1 188 ? -24.752 -23.509 -5.941 1.00 95.94 188 ALA A N 1
ATOM 1448 C CA . ALA A 1 188 ? -24.066 -24.647 -6.538 1.00 95.94 188 ALA A CA 1
ATOM 1449 C C . ALA A 1 188 ? -23.286 -24.266 -7.809 1.00 95.94 188 ALA A C 1
ATOM 1451 O O . ALA A 1 188 ? -22.129 -24.665 -7.977 1.00 95.94 188 ALA A O 1
ATOM 1452 N N . GLU A 1 189 ? -23.869 -23.435 -8.674 1.00 96.00 189 GLU A N 1
ATOM 1453 C CA . GLU A 1 189 ? -23.250 -23.030 -9.937 1.00 96.00 189 GLU A CA 1
ATOM 1454 C C . GLU A 1 189 ? -22.118 -22.006 -9.738 1.00 96.00 189 GLU A C 1
ATOM 1456 O O . GLU A 1 189 ? -21.072 -22.119 -10.387 1.00 96.00 189 GLU A O 1
ATOM 1461 N N . GLN A 1 190 ? -22.282 -21.003 -8.858 1.00 96.44 190 GLN A N 1
ATOM 1462 C CA . GLN A 1 190 ? -21.453 -19.789 -8.940 1.00 96.44 190 GLN A CA 1
ATOM 1463 C C . GLN A 1 190 ? -20.671 -19.362 -7.694 1.00 96.44 190 GLN A C 1
ATOM 1465 O O . GLN A 1 190 ? -19.723 -18.587 -7.854 1.00 96.44 190 GLN A O 1
ATOM 1470 N N . VAL A 1 191 ? -21.008 -19.819 -6.484 1.00 96.56 191 VAL A N 1
ATOM 1471 C CA . VAL A 1 191 ? -20.384 -19.286 -5.251 1.00 96.56 191 VAL A CA 1
ATOM 1472 C C . VAL A 1 191 ? -19.312 -20.207 -4.684 1.00 96.56 191 VAL A C 1
ATOM 1474 O O . VAL A 1 191 ? -19.185 -21.357 -5.105 1.00 96.56 191 VAL A O 1
ATOM 1477 N N . ASP A 1 192 ? -18.508 -19.685 -3.759 1.00 97.19 192 ASP A N 1
ATOM 1478 C CA . ASP A 1 192 ? -17.399 -20.413 -3.135 1.00 97.19 192 ASP A CA 1
ATOM 1479 C C . ASP A 1 192 ? -17.811 -21.018 -1.782 1.00 97.19 192 ASP A C 1
ATOM 1481 O O . ASP A 1 192 ? -17.291 -22.061 -1.375 1.00 97.19 192 ASP A O 1
ATOM 1485 N N . LEU A 1 193 ? -18.756 -20.372 -1.088 1.00 98.25 193 LEU A N 1
ATOM 1486 C CA . LEU A 1 193 ? -19.319 -20.842 0.175 1.00 98.25 193 LEU A CA 1
ATOM 1487 C C . LEU A 1 193 ? -20.843 -20.652 0.218 1.00 98.25 193 LEU A C 1
ATOM 1489 O O . LEU A 1 193 ? -21.341 -19.541 0.028 1.00 98.25 193 LEU A O 1
ATOM 1493 N N . TYR A 1 194 ? -21.572 -21.722 0.529 1.00 98.19 194 TYR A N 1
ATOM 1494 C CA . TYR A 1 194 ? -23.001 -21.680 0.824 1.00 98.19 194 TYR A CA 1
ATOM 1495 C C . TYR A 1 194 ? -23.234 -21.431 2.318 1.00 98.19 194 TYR A C 1
ATOM 1497 O O . TYR A 1 194 ? -22.741 -22.166 3.176 1.00 98.19 194 TYR A O 1
ATOM 1505 N N . LEU A 1 195 ? -23.992 -20.384 2.628 1.00 96.62 195 LEU A N 1
ATOM 1506 C CA . LEU A 1 195 ? -24.276 -19.926 3.977 1.00 96.62 195 LEU A CA 1
ATOM 1507 C C . LEU A 1 195 ? -25.706 -20.301 4.383 1.00 96.62 195 LEU A C 1
ATOM 1509 O O . LEU A 1 195 ? -26.678 -19.722 3.901 1.00 96.62 195 LEU A O 1
ATOM 1513 N N . THR A 1 196 ? -25.842 -21.238 5.317 1.00 95.50 196 THR A N 1
ATOM 1514 C CA . THR A 1 196 ? -27.138 -21.621 5.890 1.00 95.50 196 THR A CA 1
ATOM 1515 C C . THR A 1 196 ? -27.398 -20.913 7.220 1.00 95.50 196 THR A C 1
ATOM 1517 O O . THR A 1 196 ? -26.489 -20.432 7.896 1.00 95.50 196 THR A O 1
ATOM 1520 N N . TRP A 1 197 ? -28.660 -20.832 7.623 1.00 93.56 197 TRP A N 1
ATOM 1521 C CA . TRP A 1 197 ? -29.033 -20.383 8.963 1.00 93.56 197 TRP A CA 1
ATOM 1522 C C . TRP A 1 197 ? -29.015 -21.544 9.955 1.00 93.56 197 TRP A C 1
ATOM 1524 O O . TRP A 1 197 ? -29.042 -22.710 9.550 1.00 93.56 197 TRP A O 1
ATOM 1534 N N . GLY A 1 198 ? -28.955 -21.203 11.242 1.00 93.06 198 GLY A N 1
ATOM 1535 C CA . GLY A 1 198 ? -29.076 -22.153 12.337 1.00 93.06 198 GLY A CA 1
ATOM 1536 C C . GLY A 1 198 ? -30.438 -22.837 12.355 1.00 93.06 198 GLY A C 1
ATOM 1537 O O . GLY A 1 198 ? -31.455 -22.225 12.654 1.00 93.06 198 GLY A O 1
ATOM 1538 N N . GLU A 1 199 ? -30.445 -24.123 12.041 1.00 95.12 199 GLU A N 1
ATOM 1539 C CA . GLU A 1 199 ? -31.581 -25.033 12.186 1.00 95.12 199 GLU A CA 1
ATOM 1540 C C . GLU A 1 199 ? -31.090 -26.274 12.935 1.00 95.12 199 GLU A C 1
ATOM 1542 O O . GLU A 1 199 ? -29.879 -26.491 12.990 1.00 95.12 199 GLU A O 1
ATOM 1547 N N . PRO A 1 200 ? -31.982 -27.111 13.493 1.00 95.94 200 PRO A N 1
ATOM 1548 C CA . PRO A 1 200 ? -31.585 -28.394 14.058 1.00 95.94 200 PRO A CA 1
ATOM 1549 C C . PRO A 1 200 ? -30.628 -29.170 13.125 1.00 95.94 200 PRO A C 1
ATOM 1551 O O . PRO A 1 200 ? -30.874 -29.201 11.913 1.00 95.94 200 PRO A O 1
ATOM 1554 N N . PRO A 1 201 ? -29.570 -29.827 13.649 1.00 96.00 201 PRO A N 1
ATOM 1555 C CA . PRO A 1 201 ? -28.499 -30.421 12.838 1.00 96.00 201 PRO A CA 1
ATOM 1556 C C . PRO A 1 201 ? -28.973 -31.327 11.695 1.00 96.00 201 PRO A C 1
ATOM 1558 O O . PRO A 1 201 ? -28.400 -31.304 10.610 1.00 96.00 201 PRO A O 1
ATOM 1561 N N . HIS A 1 202 ? -30.065 -32.073 11.893 1.00 95.81 202 HIS A N 1
ATOM 1562 C CA . HIS A 1 202 ? -30.638 -32.931 10.854 1.00 95.81 202 HIS A CA 1
ATOM 1563 C C . HIS A 1 202 ? -31.184 -32.149 9.641 1.00 95.81 202 HIS A C 1
ATOM 1565 O O . HIS A 1 202 ? -30.979 -32.583 8.511 1.00 95.81 202 HIS A O 1
ATOM 1571 N N . LEU A 1 203 ? -31.803 -30.978 9.844 1.00 95.00 203 LEU A N 1
ATOM 1572 C CA . LEU A 1 203 ? -32.282 -30.112 8.752 1.00 95.00 203 LEU A CA 1
ATOM 1573 C C . LEU A 1 203 ? -31.127 -29.391 8.049 1.00 95.00 203 LEU A C 1
ATOM 1575 O O . LEU A 1 203 ? -31.172 -29.142 6.844 1.00 95.00 203 LEU A O 1
ATOM 1579 N N . VAL A 1 204 ? -30.077 -29.043 8.799 1.00 96.50 204 VAL A N 1
ATOM 1580 C CA . VAL A 1 204 ? -28.852 -28.471 8.225 1.00 96.50 204 VAL A CA 1
ATOM 1581 C C . VAL A 1 204 ? -28.153 -29.500 7.342 1.00 96.50 204 VAL A C 1
ATOM 1583 O O . VAL A 1 204 ? -27.779 -29.170 6.218 1.00 96.50 204 VAL A O 1
ATOM 1586 N N . LYS A 1 205 ? -28.039 -30.747 7.815 1.00 97.06 205 LYS A N 1
ATOM 1587 C CA . LYS A 1 205 ? -27.471 -31.864 7.056 1.00 97.06 205 LYS A CA 1
ATOM 1588 C C . LYS A 1 205 ? -28.190 -32.061 5.722 1.00 97.06 205 LYS A C 1
ATOM 1590 O O . LYS A 1 205 ? -27.526 -32.089 4.692 1.00 97.06 205 LYS A O 1
ATOM 1595 N N . GLU A 1 206 ? -29.521 -32.109 5.739 1.00 95.62 206 GLU A N 1
ATOM 1596 C CA . GLU A 1 206 ? -30.336 -32.266 4.529 1.00 95.62 206 GLU A CA 1
ATOM 1597 C C . GLU A 1 206 ? -30.015 -31.186 3.479 1.00 95.62 206 GLU A C 1
ATOM 1599 O O . GLU A 1 206 ? -29.747 -31.496 2.320 1.00 95.62 206 GLU A O 1
ATOM 1604 N N . LYS A 1 207 ? -29.945 -29.912 3.888 1.00 94.62 207 LYS A N 1
ATOM 1605 C CA . LYS A 1 207 ? -29.607 -28.808 2.973 1.00 94.62 207 LYS A CA 1
ATOM 1606 C C . LYS A 1 207 ? -28.171 -28.854 2.464 1.00 94.62 207 LYS A C 1
ATOM 1608 O O . LYS A 1 207 ? -27.925 -28.510 1.310 1.00 94.62 207 LYS A O 1
ATOM 1613 N N . ILE A 1 208 ? -27.218 -29.237 3.313 1.00 96.38 208 ILE A N 1
ATOM 1614 C CA . ILE A 1 208 ? -25.819 -29.397 2.897 1.00 96.38 208 ILE A CA 1
ATOM 1615 C C . ILE A 1 208 ? -25.721 -30.488 1.832 1.00 96.38 208 ILE A C 1
ATOM 1617 O O . ILE A 1 208 ? -25.062 -30.279 0.817 1.00 96.38 208 ILE A O 1
ATOM 1621 N N . GLU A 1 209 ? -26.392 -31.624 2.029 1.00 96.62 209 GLU A N 1
ATOM 1622 C CA . GLU A 1 209 ? -26.417 -32.729 1.067 1.00 96.62 209 GLU A CA 1
ATOM 1623 C C . GLU A 1 209 ? -27.078 -32.317 -0.257 1.00 96.62 209 GLU A C 1
ATOM 1625 O O . GLU A 1 209 ? -26.521 -32.599 -1.317 1.00 96.62 209 GLU A O 1
ATOM 1630 N N . GLN A 1 210 ? -28.186 -31.568 -0.215 1.00 96.25 210 GLN A N 1
ATOM 1631 C CA . GLN A 1 210 ? -28.849 -31.026 -1.411 1.00 96.25 210 GLN A CA 1
ATOM 1632 C C . GLN A 1 210 ? -27.926 -30.105 -2.223 1.00 96.25 210 GLN A C 1
ATOM 1634 O O . GLN A 1 210 ? -27.709 -30.330 -3.414 1.00 96.25 210 GLN A O 1
ATOM 1639 N N . VAL A 1 211 ? -27.335 -29.088 -1.587 1.00 97.00 211 VAL A N 1
ATOM 1640 C CA . VAL A 1 211 ? -26.446 -28.132 -2.274 1.00 97.00 211 VAL A CA 1
ATOM 1641 C C . VAL A 1 211 ? -25.166 -28.813 -2.753 1.00 97.00 211 VAL A C 1
ATOM 1643 O O . VAL A 1 211 ? -24.670 -28.493 -3.831 1.00 97.00 211 VAL A O 1
ATOM 1646 N N . ARG A 1 212 ? -24.637 -29.778 -1.990 1.00 96.94 212 ARG A N 1
ATOM 1647 C CA . ARG A 1 212 ? -23.472 -30.574 -2.395 1.00 96.94 212 ARG A CA 1
ATOM 1648 C C . ARG A 1 212 ? -23.769 -31.379 -3.657 1.00 96.94 212 ARG A C 1
ATOM 1650 O O . ARG A 1 212 ? -22.993 -31.290 -4.601 1.00 96.94 212 ARG A O 1
ATOM 1657 N N . ALA A 1 213 ? -24.904 -32.077 -3.708 1.00 97.12 213 ALA A N 1
ATOM 1658 C CA . ALA A 1 213 ? -25.324 -32.827 -4.890 1.00 97.12 213 ALA A CA 1
ATOM 1659 C C . ALA A 1 213 ? -25.515 -31.912 -6.114 1.00 97.12 213 ALA A C 1
ATOM 1661 O O . ALA A 1 213 ? -25.045 -32.231 -7.207 1.00 97.12 213 ALA A O 1
ATOM 1662 N N . LYS A 1 214 ? -26.134 -30.736 -5.929 1.00 97.62 214 LYS A N 1
ATOM 1663 C CA . LYS A 1 214 ? -26.271 -29.726 -6.992 1.00 97.62 214 LYS A CA 1
ATOM 1664 C C . LYS A 1 214 ? -24.908 -29.212 -7.476 1.00 97.62 214 LYS A C 1
ATOM 1666 O O . LYS A 1 214 ? -24.689 -29.094 -8.677 1.00 97.62 214 LYS A O 1
ATOM 1671 N N . ALA A 1 215 ? -23.965 -28.939 -6.573 1.00 96.75 215 ALA A N 1
ATOM 1672 C CA . ALA A 1 215 ? -22.621 -28.478 -6.937 1.00 96.75 215 ALA A CA 1
ATOM 1673 C C . ALA A 1 215 ? -21.823 -29.553 -7.695 1.00 96.75 215 ALA A C 1
ATOM 1675 O O . ALA A 1 215 ? -21.165 -29.247 -8.693 1.00 96.75 215 ALA A O 1
ATOM 1676 N N . GLU A 1 216 ? -21.930 -30.814 -7.268 1.00 96.06 216 GLU A N 1
ATOM 1677 C CA . GLU A 1 216 ? -21.309 -31.963 -7.933 1.00 96.06 216 GLU A CA 1
ATOM 1678 C C . GLU A 1 216 ? -21.846 -32.162 -9.356 1.00 96.06 216 GLU A C 1
ATOM 1680 O O . GLU A 1 216 ? -21.063 -32.459 -10.259 1.00 96.06 216 GLU A O 1
ATOM 1685 N N . ALA A 1 217 ? -23.135 -31.896 -9.600 1.00 96.00 217 ALA A N 1
ATOM 1686 C CA . ALA A 1 217 ? -23.719 -31.918 -10.944 1.00 96.00 217 ALA A CA 1
ATOM 1687 C C . ALA A 1 217 ? -23.083 -30.885 -11.901 1.00 96.00 217 ALA A C 1
ATOM 1689 O O . ALA A 1 217 ? -23.059 -31.097 -13.113 1.00 96.00 217 ALA A O 1
ATOM 1690 N N . HIS A 1 218 ? -22.505 -29.805 -11.365 1.00 95.00 218 HIS A N 1
ATOM 1691 C CA . HIS A 1 218 ? -21.722 -28.816 -12.115 1.00 95.00 218 HIS A CA 1
ATOM 1692 C C . HIS A 1 218 ? -20.206 -29.089 -12.102 1.00 95.00 218 HIS A C 1
ATOM 1694 O O . HIS A 1 218 ? -19.429 -28.267 -12.591 1.00 95.00 218 HIS A O 1
ATOM 1700 N N . GLY A 1 219 ? -19.756 -30.214 -11.533 1.00 95.94 219 GLY A N 1
ATOM 1701 C CA . GLY A 1 219 ? -18.334 -30.536 -11.380 1.00 95.94 219 GLY A CA 1
ATOM 1702 C C . GLY A 1 219 ? -17.596 -29.608 -10.409 1.00 95.94 219 GLY A C 1
ATOM 1703 O O . GLY A 1 219 ? -16.385 -29.423 -10.534 1.00 95.94 219 GLY A O 1
ATOM 1704 N N . ARG A 1 220 ? -18.313 -28.987 -9.463 1.00 95.56 220 ARG A N 1
ATOM 1705 C CA . ARG A 1 220 ? -17.769 -28.039 -8.483 1.00 95.56 220 ARG A CA 1
ATOM 1706 C C . ARG A 1 220 ? -17.840 -28.604 -7.068 1.00 95.56 220 ARG A C 1
ATOM 1708 O O . ARG A 1 220 ? -18.656 -29.461 -6.753 1.00 95.56 220 ARG A O 1
ATOM 1715 N N . GLN A 1 221 ? -17.002 -28.057 -6.193 1.00 94.25 221 GLN A N 1
ATOM 1716 C CA . GLN A 1 221 ? -17.124 -28.219 -4.747 1.00 94.25 221 GLN A CA 1
ATOM 1717 C C . GLN A 1 221 ? -17.430 -26.861 -4.118 1.00 94.25 221 GLN A C 1
ATOM 1719 O O . GLN A 1 221 ? -16.870 -25.844 -4.527 1.00 94.25 221 GLN A O 1
ATOM 1724 N N . VAL A 1 222 ? -18.314 -26.855 -3.122 1.00 95.12 222 VAL A N 1
ATOM 1725 C CA . VAL A 1 222 ? -18.749 -25.655 -2.398 1.00 95.12 222 VAL A CA 1
ATOM 1726 C C . VAL A 1 222 ? -18.463 -25.858 -0.912 1.00 95.12 222 VAL A C 1
ATOM 1728 O O . VAL A 1 222 ? -18.680 -26.948 -0.381 1.00 95.12 222 VAL A O 1
ATOM 1731 N N . ARG A 1 223 ? -17.937 -24.825 -0.244 1.00 97.62 223 ARG A N 1
ATOM 1732 C CA . ARG A 1 223 ? -17.741 -24.834 1.216 1.00 97.62 223 ARG A CA 1
ATOM 1733 C C . ARG A 1 223 ? -19.033 -24.452 1.928 1.00 97.62 223 ARG A C 1
ATOM 1735 O O . ARG A 1 223 ? -19.914 -23.847 1.325 1.00 97.62 223 ARG A O 1
ATOM 1742 N N . PHE A 1 224 ? -19.141 -24.763 3.213 1.00 98.25 224 PHE A N 1
ATOM 1743 C CA . PHE A 1 224 ? -20.362 -24.523 3.977 1.00 98.25 224 PHE A CA 1
ATOM 1744 C C . PHE A 1 224 ? -20.089 -23.654 5.196 1.00 98.25 224 PHE A C 1
ATOM 1746 O O . PHE A 1 224 ? -19.127 -23.865 5.934 1.00 98.25 224 PHE A O 1
ATOM 1753 N N . GLY A 1 225 ? -20.963 -22.678 5.408 1.00 97.94 225 GLY A N 1
ATOM 1754 C CA . GLY A 1 225 ? -20.959 -21.821 6.582 1.00 97.94 225 GLY A CA 1
ATOM 1755 C C . GLY A 1 225 ? -22.336 -21.759 7.227 1.00 97.94 225 GLY A C 1
ATOM 1756 O O . GLY A 1 225 ? -23.350 -21.977 6.564 1.00 97.94 225 GLY A O 1
ATOM 1757 N N . ILE A 1 226 ? -22.380 -21.426 8.513 1.00 97.62 226 ILE A N 1
ATOM 1758 C CA . ILE A 1 226 ? -23.626 -21.300 9.269 1.00 97.62 226 ILE A CA 1
ATOM 1759 C C . ILE A 1 226 ? -23.698 -19.969 10.014 1.00 97.62 226 ILE A C 1
ATOM 1761 O O . ILE A 1 226 ? -22.704 -19.483 10.553 1.00 97.62 226 ILE A O 1
ATOM 1765 N N . ARG A 1 227 ? -24.886 -19.366 10.060 1.00 97.12 227 ARG A N 1
ATOM 1766 C CA . ARG A 1 227 ? -25.171 -18.156 10.842 1.00 97.12 227 ARG A CA 1
ATOM 1767 C C . ARG A 1 227 ? -25.924 -18.522 12.123 1.00 97.12 227 ARG A C 1
ATOM 1769 O O . ARG A 1 227 ? -27.063 -18.979 12.053 1.00 97.12 227 ARG A O 1
ATOM 1776 N N . LEU A 1 228 ? -25.316 -18.252 13.279 1.00 96.81 228 LEU A N 1
ATOM 1777 C CA . LEU A 1 228 ? -25.862 -18.555 14.609 1.00 96.81 228 LEU A CA 1
ATOM 1778 C C . LEU A 1 228 ? -25.670 -17.381 15.570 1.00 96.81 228 LEU A C 1
ATOM 1780 O O . LEU A 1 228 ? -24.660 -16.688 15.524 1.00 96.81 228 LEU A O 1
ATOM 1784 N N . HIS A 1 229 ? -26.626 -17.133 16.456 1.00 97.88 229 HIS A N 1
ATOM 1785 C CA . HIS A 1 229 ? -26.379 -16.309 17.639 1.00 97.88 229 HIS A CA 1
ATOM 1786 C C . HIS A 1 229 ? -25.722 -17.171 18.734 1.00 97.88 229 HIS A C 1
ATOM 1788 O O . HIS A 1 229 ? -25.874 -18.390 18.723 1.00 97.88 229 HIS A O 1
ATOM 1794 N N . VAL A 1 230 ? -24.989 -16.577 19.674 1.00 98.19 230 VAL A N 1
ATOM 1795 C CA . VAL A 1 230 ? -24.372 -17.307 20.794 1.00 98.19 230 VAL A CA 1
ATOM 1796 C C . VAL A 1 230 ? -24.672 -16.596 22.106 1.00 98.19 230 VAL A C 1
ATOM 1798 O O . VAL A 1 230 ? -24.608 -15.372 22.179 1.00 98.19 230 VAL A O 1
ATOM 1801 N N . ILE A 1 231 ? -25.032 -17.369 23.127 1.00 98.50 231 ILE A N 1
ATOM 1802 C CA . ILE A 1 231 ? -25.193 -16.931 24.513 1.00 98.50 231 ILE A CA 1
ATOM 1803 C C . ILE A 1 231 ? -24.387 -17.912 25.363 1.00 98.50 231 ILE A C 1
ATOM 1805 O O . ILE A 1 231 ? -24.904 -18.933 25.812 1.00 98.50 231 ILE A O 1
ATOM 1809 N N . VAL A 1 232 ? -23.093 -17.624 25.513 1.00 98.56 232 VAL A N 1
ATOM 1810 C CA . VAL A 1 232 ? -22.157 -18.470 26.264 1.00 98.56 232 VAL A CA 1
ATOM 1811 C C . VAL A 1 232 ? -21.866 -17.859 27.631 1.00 98.56 232 VAL A C 1
ATOM 1813 O O . VAL A 1 232 ? -21.591 -16.660 27.731 1.00 98.56 232 VAL A O 1
ATOM 1816 N N . ARG A 1 233 ? -21.960 -18.657 28.693 1.00 98.69 233 ARG A N 1
ATOM 1817 C CA . ARG A 1 233 ? -21.639 -18.260 30.077 1.00 98.69 233 ARG A CA 1
ATOM 1818 C C . ARG A 1 233 ? -20.751 -19.317 30.733 1.00 98.69 233 ARG A C 1
ATOM 1820 O O . ARG A 1 233 ? -20.345 -20.267 30.072 1.00 98.69 233 ARG A O 1
ATOM 1827 N N . GLU A 1 234 ? -20.389 -19.131 31.998 1.00 97.75 234 GLU A N 1
ATOM 1828 C CA . GLU A 1 234 ? -19.549 -20.103 32.711 1.00 97.75 234 GLU A CA 1
ATOM 1829 C C . GLU A 1 234 ? -20.325 -21.383 33.031 1.00 97.75 234 GLU A C 1
ATOM 1831 O O . GLU A 1 234 ? -19.761 -22.475 33.012 1.00 97.75 234 GLU A O 1
ATOM 1836 N N . THR A 1 235 ? -21.636 -21.258 33.254 1.00 98.31 235 THR A N 1
ATOM 1837 C CA . THR A 1 235 ? -22.539 -22.385 33.495 1.00 98.31 235 THR A CA 1
ATOM 1838 C C . THR A 1 235 ? -23.724 -22.374 32.530 1.00 98.31 235 THR A C 1
ATOM 1840 O O . THR A 1 235 ? -24.147 -21.327 32.030 1.00 98.31 235 THR A O 1
ATOM 1843 N N . ASN A 1 236 ? -24.306 -23.554 32.286 1.00 97.88 236 ASN A N 1
ATOM 1844 C CA . ASN A 1 236 ? -25.523 -23.672 31.480 1.00 97.88 236 ASN A CA 1
ATOM 1845 C C . ASN A 1 236 ? -26.693 -22.868 32.075 1.00 97.88 236 ASN A C 1
ATOM 1847 O O . ASN A 1 236 ? -27.437 -22.232 31.332 1.00 97.88 236 ASN A O 1
ATOM 1851 N N . GLU A 1 237 ? -26.847 -22.852 33.401 1.00 98.12 237 GLU A N 1
ATOM 1852 C CA . GLU A 1 237 ? -27.932 -22.124 34.071 1.00 98.12 237 GLU A CA 1
ATOM 1853 C C . GLU A 1 237 ? -27.843 -20.611 33.824 1.00 98.12 237 GLU A C 1
ATOM 1855 O O . GLU A 1 237 ? -28.832 -19.990 33.427 1.00 98.12 237 GLU A O 1
ATOM 1860 N N . GLU A 1 238 ? -26.648 -20.027 33.942 1.00 98.00 238 GLU A N 1
ATOM 1861 C CA . GLU A 1 238 ? -26.415 -18.614 33.624 1.00 98.00 238 GLU A CA 1
ATOM 1862 C C . GLU A 1 238 ? -26.693 -18.292 32.154 1.00 98.00 238 GLU A C 1
ATOM 1864 O O . GLU A 1 238 ? -27.238 -17.231 31.840 1.00 98.00 238 GLU A O 1
ATOM 1869 N N . ALA A 1 239 ? -26.330 -19.192 31.235 1.00 98.25 239 ALA A N 1
ATOM 1870 C CA . ALA A 1 239 ? -26.577 -19.002 29.810 1.00 98.25 239 ALA A CA 1
ATOM 1871 C C . ALA A 1 239 ? -28.080 -18.956 29.503 1.00 98.25 239 ALA A C 1
ATOM 1873 O O . ALA A 1 239 ? -28.550 -18.045 28.815 1.00 98.25 239 ALA A O 1
ATOM 1874 N N . TRP A 1 240 ? -28.856 -19.878 30.075 1.00 97.75 240 TRP A N 1
ATOM 1875 C CA . TRP A 1 240 ? -30.313 -19.892 29.946 1.00 97.75 240 TRP A CA 1
ATOM 1876 C C . TRP A 1 240 ? -30.975 -18.701 30.645 1.00 97.75 240 TRP A C 1
ATOM 1878 O O . TRP A 1 240 ? -31.917 -18.111 30.109 1.00 97.75 240 TRP A O 1
ATOM 1888 N N . GLN A 1 241 ? -30.452 -18.268 31.794 1.00 98.00 241 GLN A N 1
ATOM 1889 C CA . GLN A 1 241 ? -30.896 -17.039 32.449 1.00 98.00 241 GLN A CA 1
ATOM 1890 C C . GLN A 1 241 ? -30.637 -15.808 31.567 1.00 98.00 241 GLN A C 1
ATOM 1892 O O . GLN A 1 241 ? -31.510 -14.946 31.445 1.00 98.00 241 GLN A O 1
ATOM 1897 N N . ALA A 1 242 ? -29.480 -15.734 30.905 1.00 97.88 242 ALA A N 1
ATOM 1898 C CA . ALA A 1 242 ? -29.151 -14.663 29.969 1.00 97.88 242 ALA A CA 1
ATOM 1899 C C . ALA A 1 242 ? -30.058 -14.680 28.726 1.00 97.88 242 ALA A C 1
ATOM 1901 O O . ALA A 1 242 ? -30.508 -13.617 28.298 1.00 97.88 242 ALA A O 1
ATOM 1902 N N . ALA A 1 243 ? -30.396 -15.860 28.194 1.00 96.56 243 ALA A N 1
ATOM 1903 C CA . ALA A 1 243 ? -31.356 -16.007 27.098 1.00 96.56 243 ALA A CA 1
ATOM 1904 C C . ALA A 1 243 ? -32.753 -15.492 27.484 1.00 96.56 243 ALA A C 1
ATOM 1906 O O . ALA A 1 243 ? -33.346 -14.694 26.757 1.00 96.56 243 ALA A O 1
ATOM 1907 N N . ASN A 1 244 ? -33.244 -15.859 28.670 1.00 95.56 244 ASN A N 1
ATOM 1908 C CA . ASN A 1 244 ? -34.518 -15.357 29.192 1.00 95.56 244 ASN A CA 1
ATOM 1909 C C . ASN A 1 244 ? -34.484 -13.843 29.445 1.00 95.56 244 ASN A C 1
ATOM 1911 O O . ASN A 1 244 ? -35.442 -13.136 29.131 1.00 95.56 244 ASN A O 1
ATOM 1915 N N . ARG A 1 245 ? -33.364 -13.326 29.967 1.00 96.44 245 ARG A N 1
ATOM 1916 C CA . ARG A 1 245 ? -33.161 -11.890 30.178 1.00 96.44 245 ARG A CA 1
ATOM 1917 C C . ARG A 1 245 ? -33.188 -11.117 28.864 1.00 96.44 245 ARG A C 1
ATOM 1919 O O . ARG A 1 245 ? -33.782 -10.049 28.824 1.00 96.44 245 ARG A O 1
ATOM 1926 N N . LEU A 1 246 ? -32.600 -11.643 27.791 1.00 95.31 246 LEU A N 1
ATOM 1927 C CA . LEU A 1 246 ? -32.538 -10.969 26.491 1.00 95.31 246 LEU A CA 1
ATOM 1928 C C . LEU A 1 246 ? -33.930 -10.609 25.943 1.00 95.31 246 LEU A C 1
ATOM 1930 O O . LEU A 1 246 ? -34.105 -9.539 25.363 1.00 95.31 246 LEU A O 1
ATOM 1934 N N . ILE A 1 247 ? -34.924 -11.476 26.152 1.00 94.00 247 ILE A N 1
ATOM 1935 C CA . ILE A 1 247 ? -36.303 -11.275 25.677 1.00 94.00 247 ILE A CA 1
ATOM 1936 C C . ILE A 1 247 ? -37.261 -10.763 26.761 1.00 94.00 247 ILE A C 1
ATOM 1938 O O . ILE A 1 247 ? -38.463 -10.676 26.516 1.00 94.00 247 ILE A O 1
ATOM 1942 N N . SER A 1 248 ? -36.771 -10.406 27.954 1.00 94.00 248 SER A N 1
ATOM 1943 C CA . SER A 1 248 ? -37.633 -10.063 29.096 1.00 94.00 248 SER A CA 1
ATOM 1944 C C . SER A 1 248 ? -38.485 -8.809 28.883 1.00 94.00 248 SER A C 1
ATOM 1946 O O . SER A 1 248 ? -39.502 -8.646 29.547 1.00 94.00 248 SER A O 1
ATOM 1948 N N . HIS A 1 249 ? -38.065 -7.922 27.976 1.00 92.00 249 HIS A N 1
ATOM 1949 C CA . HIS A 1 249 ? -38.762 -6.676 27.641 1.00 92.00 249 HIS A CA 1
ATOM 1950 C C . HIS A 1 249 ? -39.599 -6.765 26.364 1.00 92.00 249 HIS A C 1
ATOM 1952 O O . HIS A 1 249 ? -40.206 -5.771 25.975 1.00 92.00 249 HIS A O 1
ATOM 1958 N N . LEU A 1 250 ? -39.654 -7.930 25.713 1.00 89.88 250 LEU A N 1
ATOM 1959 C CA . LEU A 1 250 ? -40.583 -8.116 24.610 1.00 89.88 250 LEU A CA 1
ATOM 1960 C C . LEU A 1 250 ? -42.007 -8.146 25.157 1.00 89.88 250 LEU A C 1
ATOM 1962 O O . LEU A 1 250 ? -42.307 -8.887 26.098 1.00 89.88 250 LEU A O 1
ATOM 1966 N N . ASP A 1 251 ? -42.905 -7.414 24.513 1.00 87.62 251 ASP A N 1
ATOM 1967 C CA . ASP A 1 251 ? -44.349 -7.518 24.702 1.00 87.62 251 ASP A CA 1
ATOM 1968 C C . ASP A 1 251 ? -44.997 -8.319 23.553 1.00 87.62 251 ASP A C 1
ATOM 1970 O O . ASP A 1 251 ? -44.409 -8.518 22.484 1.00 87.62 251 ASP A O 1
ATOM 1974 N N . ASP A 1 252 ? -46.208 -8.825 23.782 1.00 87.69 252 ASP A N 1
ATOM 1975 C CA . ASP A 1 252 ? -46.903 -9.680 22.811 1.00 87.69 252 ASP A CA 1
ATOM 1976 C C . ASP A 1 252 ? -47.348 -8.921 21.551 1.00 87.69 252 ASP A C 1
ATOM 1978 O O . ASP A 1 252 ? -47.454 -9.518 20.478 1.00 87.69 252 ASP A O 1
ATOM 1982 N N . ILE A 1 253 ? -47.554 -7.601 21.639 1.00 88.75 253 ILE A N 1
ATOM 1983 C CA . ILE A 1 253 ? -47.921 -6.759 20.491 1.00 88.75 253 ILE A CA 1
ATOM 1984 C C . ILE A 1 253 ? -46.723 -6.636 19.547 1.00 88.75 253 ILE A C 1
ATOM 1986 O O . ILE A 1 253 ? -46.882 -6.754 18.330 1.00 88.75 253 ILE A O 1
ATOM 1990 N N . THR A 1 254 ? -45.524 -6.432 20.088 1.00 88.06 254 THR A N 1
ATOM 1991 C CA . THR A 1 254 ? -44.279 -6.352 19.319 1.00 88.06 254 THR A CA 1
ATOM 1992 C C . THR A 1 254 ? -43.977 -7.677 18.621 1.00 88.06 254 THR A C 1
ATOM 1994 O O . THR A 1 254 ? -43.675 -7.674 17.425 1.00 88.06 254 THR A O 1
ATOM 1997 N N . ILE A 1 255 ? -44.158 -8.814 19.306 1.00 89.25 255 ILE A N 1
ATOM 1998 C CA . ILE A 1 255 ? -44.036 -10.140 18.677 1.00 89.25 255 ILE A CA 1
ATOM 1999 C C . ILE A 1 255 ? -45.066 -10.293 17.557 1.00 89.25 255 ILE A C 1
ATOM 2001 O O . ILE A 1 255 ? -44.694 -10.625 16.435 1.00 89.25 255 ILE A O 1
ATOM 2005 N N . ALA A 1 256 ? -46.344 -10.002 17.811 1.00 89.00 256 ALA A N 1
ATOM 2006 C CA . ALA A 1 256 ? -47.392 -10.134 16.799 1.00 89.00 256 ALA A CA 1
ATOM 2007 C C . ALA A 1 256 ? -47.118 -9.273 15.552 1.00 89.00 256 ALA A C 1
ATOM 2009 O O . ALA A 1 256 ? -47.291 -9.746 14.428 1.00 89.00 256 ALA A O 1
ATOM 2010 N N . LYS A 1 257 ? -46.632 -8.035 15.728 1.00 88.00 257 LYS A N 1
ATOM 2011 C CA . LYS A 1 257 ? -46.234 -7.155 14.617 1.00 88.00 257 LYS A CA 1
ATOM 2012 C C . LYS A 1 257 ? -45.059 -7.720 13.824 1.00 88.00 257 LYS A C 1
ATOM 2014 O O . LYS A 1 257 ? -45.111 -7.706 12.596 1.00 88.00 257 LYS A O 1
ATOM 2019 N N . ALA A 1 258 ? -44.029 -8.225 14.501 1.00 87.38 258 ALA A N 1
ATOM 2020 C CA . ALA A 1 258 ? -42.885 -8.838 13.835 1.00 87.38 258 ALA A CA 1
ATOM 2021 C C . ALA A 1 258 ? -43.301 -10.087 13.043 1.00 87.38 258 ALA A C 1
ATOM 2023 O O . ALA A 1 258 ? -42.961 -10.210 11.870 1.00 87.38 258 ALA A O 1
ATOM 2024 N N . GLN A 1 259 ? -44.123 -10.962 13.631 1.00 88.62 259 GLN A N 1
ATOM 2025 C CA . GLN A 1 259 ? -44.639 -12.151 12.947 1.00 88.62 259 GLN A CA 1
ATOM 2026 C C . GLN A 1 259 ? -45.513 -11.796 11.737 1.00 88.62 259 GLN A C 1
ATOM 2028 O O . GLN A 1 259 ? -45.382 -12.417 10.684 1.00 88.62 259 GLN A O 1
ATOM 2033 N N . ALA A 1 260 ? -46.353 -10.761 11.843 1.00 87.56 260 ALA A N 1
ATOM 2034 C CA . ALA A 1 260 ? -47.130 -10.262 10.711 1.00 87.56 260 ALA A CA 1
ATOM 2035 C C . ALA A 1 260 ? -46.233 -9.716 9.587 1.00 87.56 260 ALA A C 1
ATOM 2037 O O . ALA A 1 260 ? -46.527 -9.933 8.413 1.00 87.56 260 ALA A O 1
ATOM 2038 N N . ALA A 1 261 ? -45.127 -9.045 9.925 1.00 84.75 261 ALA A N 1
ATOM 2039 C CA . ALA A 1 261 ? -44.150 -8.591 8.940 1.00 84.75 261 ALA A CA 1
ATOM 2040 C C . ALA A 1 261 ? -43.429 -9.773 8.267 1.00 84.75 261 ALA A C 1
ATOM 2042 O O . ALA A 1 261 ? -43.318 -9.798 7.044 1.00 84.75 261 ALA A O 1
ATOM 2043 N N . PHE A 1 262 ? -43.017 -10.789 9.032 1.00 85.81 262 PHE A N 1
ATOM 2044 C CA . PHE A 1 262 ? -42.378 -11.994 8.489 1.00 85.81 262 PHE A CA 1
ATOM 2045 C C . PHE A 1 262 ? -43.298 -12.793 7.567 1.00 85.81 262 PHE A C 1
ATOM 2047 O O . PHE A 1 262 ? -42.825 -13.339 6.577 1.00 85.81 262 PHE A O 1
ATOM 2054 N N . ALA A 1 263 ? -44.605 -12.813 7.841 1.00 83.38 263 ALA A N 1
ATOM 2055 C CA . ALA A 1 263 ? -45.593 -13.459 6.979 1.00 83.38 263 ALA A CA 1
ATOM 2056 C C . ALA A 1 263 ? -45.765 -12.766 5.614 1.00 83.38 263 ALA A C 1
ATOM 2058 O O . ALA A 1 263 ? -46.217 -13.406 4.668 1.00 83.38 263 ALA A O 1
ATOM 2059 N N . ARG A 1 264 ? -45.406 -11.478 5.495 1.00 82.00 264 ARG A N 1
ATOM 2060 C CA . ARG A 1 264 ? -45.398 -10.752 4.211 1.00 82.00 264 ARG A CA 1
ATOM 2061 C C . ARG A 1 264 ? -44.127 -10.984 3.393 1.00 82.00 264 ARG A C 1
ATOM 2063 O O . ARG A 1 264 ? -44.127 -10.683 2.205 1.00 82.00 264 ARG A O 1
ATOM 2070 N N . SER A 1 265 ? -43.058 -11.497 4.006 1.00 80.50 265 SER A N 1
ATOM 2071 C CA . SER A 1 265 ? -41.815 -11.802 3.296 1.00 80.50 265 SER A CA 1
ATOM 2072 C C . SER A 1 265 ? -41.986 -13.037 2.411 1.00 80.50 265 SER A C 1
ATOM 2074 O O . SER A 1 265 ? -42.496 -14.076 2.840 1.00 80.50 265 SER A O 1
ATOM 2076 N N . ASP A 1 266 ? -41.486 -12.952 1.182 1.00 84.06 266 ASP A N 1
ATOM 2077 C CA . ASP A 1 266 ? -41.416 -14.074 0.243 1.00 84.06 266 ASP A CA 1
ATOM 2078 C C . ASP A 1 266 ? -40.118 -14.898 0.400 1.00 84.06 266 ASP A C 1
ATOM 2080 O O . ASP A 1 266 ? -39.819 -15.791 -0.395 1.00 84.06 266 ASP A O 1
ATOM 2084 N N . SER A 1 267 ? -39.343 -14.637 1.459 1.00 87.31 267 SER A N 1
ATOM 2085 C CA . SER A 1 267 ? -38.156 -15.410 1.816 1.00 87.31 267 SER A CA 1
ATOM 2086 C C . SER A 1 267 ? -38.534 -16.765 2.415 1.00 87.31 267 SER A C 1
ATOM 2088 O O . SER A 1 267 ? -38.933 -16.862 3.579 1.00 87.31 267 SER A O 1
ATOM 2090 N N . VAL A 1 268 ? -38.297 -17.842 1.657 1.00 88.25 268 VAL A N 1
ATOM 2091 C CA . VAL A 1 268 ? -38.440 -19.235 2.131 1.00 88.25 268 VAL A CA 1
ATOM 2092 C C . VAL A 1 268 ? -37.639 -19.473 3.412 1.00 88.25 268 VAL A C 1
ATOM 2094 O O . VAL A 1 268 ? -38.101 -20.150 4.326 1.00 88.25 268 VAL A O 1
ATOM 2097 N N . GLY A 1 269 ? -36.443 -18.884 3.515 1.00 87.62 269 GLY A N 1
ATOM 2098 C CA . GLY A 1 269 ? -35.652 -18.961 4.739 1.00 87.62 269 GLY A CA 1
ATOM 2099 C C . GLY A 1 269 ? -36.407 -18.363 5.926 1.00 87.62 269 GLY A C 1
ATOM 2100 O O . GLY A 1 269 ? -36.513 -19.004 6.972 1.00 87.62 269 GLY A O 1
ATOM 2101 N N . GLN A 1 270 ? -36.928 -17.138 5.783 1.00 90.62 270 GLN A N 1
ATOM 2102 C CA . GLN A 1 270 ? -37.602 -16.433 6.880 1.00 90.62 270 GLN A CA 1
ATOM 2103 C C . GLN A 1 270 ? -38.844 -17.197 7.345 1.00 90.62 270 GLN A C 1
ATOM 2105 O O . GLN A 1 270 ? -39.077 -17.316 8.547 1.00 90.62 270 GLN A O 1
ATOM 2110 N N . GLN A 1 271 ? -39.592 -17.779 6.406 1.00 89.50 271 GLN A N 1
ATOM 2111 C CA . GLN A 1 271 ? -40.739 -18.638 6.700 1.00 89.50 271 GLN A CA 1
ATOM 2112 C C . GLN A 1 271 ? -40.330 -19.871 7.518 1.00 89.50 271 GLN A C 1
ATOM 2114 O O . GLN A 1 271 ? -40.977 -20.185 8.517 1.00 89.50 271 GLN A O 1
ATOM 2119 N N . ARG A 1 272 ? -39.217 -20.529 7.158 1.00 90.62 272 ARG A N 1
ATOM 2120 C CA . ARG A 1 272 ? -38.668 -21.658 7.929 1.00 90.62 272 ARG A CA 1
ATOM 2121 C C . ARG A 1 272 ? -38.282 -21.247 9.347 1.00 90.62 272 ARG A C 1
ATOM 2123 O O . ARG A 1 272 ? -38.617 -21.966 10.279 1.00 90.62 272 ARG A O 1
ATOM 2130 N N . MET A 1 273 ? -37.632 -20.095 9.529 1.00 90.88 273 MET A N 1
ATOM 2131 C CA . MET A 1 273 ? -37.261 -19.594 10.863 1.00 90.88 273 MET A CA 1
ATOM 2132 C C . MET A 1 273 ? -38.481 -19.308 11.735 1.00 90.88 273 MET A C 1
ATOM 2134 O O . MET A 1 273 ? -38.521 -19.748 12.881 1.00 90.88 273 MET A O 1
ATOM 2138 N N . ALA A 1 274 ? -39.488 -18.622 11.189 1.00 88.88 274 ALA A N 1
ATOM 2139 C CA . ALA A 1 274 ? -40.720 -18.322 11.914 1.00 88.88 274 ALA A CA 1
ATOM 2140 C C . ALA A 1 274 ? -41.473 -19.604 12.318 1.00 88.88 274 ALA A C 1
ATOM 2142 O O . ALA A 1 274 ? -42.020 -19.694 13.420 1.00 88.88 274 ALA A O 1
ATOM 2143 N N . ALA A 1 275 ? -41.447 -20.633 11.462 1.00 90.06 275 ALA A N 1
ATOM 2144 C CA . ALA A 1 275 ? -42.071 -21.926 11.735 1.00 90.06 275 ALA A CA 1
ATOM 2145 C C . ALA A 1 275 ? -41.441 -22.679 12.922 1.00 90.06 275 ALA A C 1
ATOM 2147 O O . ALA A 1 275 ? -42.130 -23.478 13.553 1.00 90.06 275 ALA A O 1
ATOM 2148 N N . LEU A 1 276 ? -40.174 -22.409 13.270 1.00 89.69 276 LEU A N 1
ATOM 2149 C CA . LEU A 1 276 ? -39.491 -23.077 14.386 1.00 89.69 276 LEU A CA 1
ATOM 2150 C C . LEU A 1 276 ? -40.106 -22.745 15.752 1.00 89.69 276 LEU A C 1
ATOM 2152 O O . LEU A 1 276 ? -40.050 -23.574 16.655 1.00 89.69 276 LEU A O 1
ATOM 2156 N N . HIS A 1 277 ? -40.688 -21.554 15.913 1.00 89.69 277 HIS A N 1
ATOM 2157 C CA . HIS A 1 277 ? -41.266 -21.104 17.185 1.00 89.69 277 HIS A CA 1
ATOM 2158 C C . HIS A 1 277 ? -42.754 -20.716 17.082 1.00 89.69 277 HIS A C 1
ATOM 2160 O O . HIS A 1 277 ? -43.433 -20.578 18.099 1.00 89.69 277 HIS A O 1
ATOM 2166 N N . GLY A 1 278 ? -43.287 -20.503 15.872 1.00 85.75 278 GLY A N 1
ATOM 2167 C CA . GLY A 1 278 ? -44.709 -20.219 15.636 1.00 85.75 278 GLY A CA 1
ATOM 2168 C C . GLY A 1 278 ? -45.239 -18.970 16.352 1.00 85.75 278 GLY A C 1
ATOM 2169 O O . GLY A 1 278 ? -46.413 -18.915 16.710 1.00 85.75 278 GLY A O 1
ATOM 2170 N N . GLY A 1 279 ? -44.365 -17.999 16.628 1.00 84.06 279 GLY A N 1
ATOM 2171 C CA . GLY A 1 279 ? -44.675 -16.780 17.386 1.00 84.06 279 GLY A CA 1
ATOM 2172 C C . GLY A 1 279 ? -44.915 -16.959 18.893 1.00 84.06 279 GLY A C 1
ATOM 2173 O O . GLY A 1 279 ? -45.332 -16.002 19.540 1.00 84.06 279 GLY A O 1
ATOM 2174 N N . LYS A 1 280 ? -44.670 -18.143 19.473 1.00 84.56 280 LYS A N 1
ATOM 2175 C CA . LYS A 1 280 ? -44.966 -18.432 20.887 1.00 84.56 280 LYS A CA 1
ATOM 2176 C C . LYS A 1 280 ? -43.705 -18.498 21.751 1.00 84.56 280 LYS A C 1
ATOM 2178 O O . LYS A 1 280 ? -42.637 -18.869 21.277 1.00 84.56 280 LYS A O 1
ATOM 2183 N N . ARG A 1 281 ? -43.837 -18.143 23.036 1.00 85.94 281 ARG A N 1
ATOM 2184 C CA . ARG A 1 281 ? -42.738 -18.148 24.029 1.00 85.94 281 ARG A CA 1
ATOM 2185 C C . ARG A 1 281 ? -42.604 -19.455 24.814 1.00 85.94 281 ARG A C 1
ATOM 2187 O O . ARG A 1 281 ? -41.626 -19.632 25.529 1.00 85.94 281 ARG A O 1
ATOM 2194 N N . ASP A 1 282 ? -43.589 -20.340 24.725 1.00 81.12 282 ASP A N 1
ATOM 2195 C CA . ASP A 1 282 ? -43.720 -21.537 25.561 1.00 81.12 282 ASP A CA 1
ATOM 2196 C C . ASP A 1 282 ? -42.717 -22.649 25.213 1.00 81.12 282 ASP A C 1
ATOM 2198 O O . ASP A 1 282 ? -42.361 -23.438 26.087 1.00 81.12 282 ASP A O 1
ATOM 2202 N N . LYS A 1 283 ? -42.231 -22.709 23.966 1.00 84.56 283 LYS A N 1
ATOM 2203 C CA . LYS A 1 283 ? -41.227 -23.686 23.510 1.00 84.56 283 LYS A CA 1
ATOM 2204 C C . LYS A 1 283 ? -40.224 -23.062 22.544 1.00 84.56 283 LYS A C 1
ATOM 2206 O O . LYS A 1 283 ? -40.357 -23.175 21.330 1.00 84.56 283 LYS A O 1
ATOM 2211 N N . LEU A 1 284 ? -39.212 -22.400 23.100 1.00 93.06 284 LEU A N 1
ATOM 2212 C CA . LEU A 1 284 ? -38.160 -21.752 22.315 1.00 93.06 284 LEU A CA 1
ATOM 2213 C C . LEU A 1 284 ? -36.896 -22.606 22.162 1.00 93.06 284 LEU A C 1
ATOM 2215 O O . LEU A 1 284 ? -36.113 -22.343 21.258 1.00 93.06 284 LEU A O 1
ATOM 2219 N N . GLU A 1 285 ? -36.675 -23.623 22.995 1.00 95.56 285 GLU A N 1
ATOM 2220 C CA . GLU A 1 285 ? -35.622 -24.616 22.750 1.00 95.56 285 GLU A CA 1
ATOM 2221 C C . GLU A 1 285 ? -36.119 -25.645 21.725 1.00 95.56 285 GLU A C 1
ATOM 2223 O O . GLU A 1 285 ? -36.948 -26.501 22.028 1.00 95.56 285 GLU A O 1
ATOM 2228 N N . ILE A 1 286 ? -35.644 -25.521 20.488 1.00 94.19 286 ILE A N 1
ATOM 2229 C CA . ILE A 1 286 ? -36.119 -26.302 19.330 1.00 94.19 286 ILE A CA 1
ATOM 2230 C C . ILE A 1 286 ? -35.254 -27.539 19.048 1.00 94.19 286 ILE A C 1
ATOM 2232 O O . ILE A 1 286 ? -35.643 -28.431 18.300 1.00 94.19 286 ILE A O 1
ATOM 2236 N N . SER A 1 287 ? -34.058 -27.576 19.627 1.00 94.75 287 SER A N 1
ATOM 2237 C CA . SER A 1 287 ? -33.087 -28.672 19.619 1.00 94.75 287 SER A CA 1
ATOM 2238 C C . SER A 1 287 ? -32.162 -28.453 20.827 1.00 94.75 287 SER A C 1
ATOM 2240 O O . SER A 1 287 ? -32.061 -27.307 21.266 1.00 94.75 287 SER A O 1
ATOM 2242 N N . PRO A 1 288 ? -31.484 -29.478 21.384 1.00 96.69 288 PRO A N 1
ATOM 2243 C CA . PRO A 1 288 ? -30.692 -29.314 22.605 1.00 96.69 288 PRO A CA 1
ATOM 2244 C C . PRO A 1 288 ? -29.692 -28.155 22.514 1.00 96.69 288 PRO A C 1
ATOM 2246 O O . PRO A 1 288 ? -28.783 -28.196 21.680 1.00 96.69 288 PRO A O 1
ATOM 2249 N N . ASN A 1 289 ? -29.840 -27.147 23.378 1.00 97.62 289 ASN A N 1
ATOM 2250 C CA . ASN A 1 289 ? -29.033 -25.917 23.407 1.00 97.62 289 ASN A CA 1
ATOM 2251 C C . ASN A 1 289 ? -29.130 -25.043 22.143 1.00 97.62 289 ASN A C 1
ATOM 2253 O O . ASN A 1 289 ? -28.270 -24.195 21.910 1.00 97.62 289 ASN A O 1
ATOM 2257 N N . LEU A 1 290 ? -30.174 -25.226 21.332 1.00 97.56 290 LEU A N 1
ATOM 2258 C CA . LEU A 1 290 ? -30.513 -24.389 20.185 1.00 97.56 290 LEU A CA 1
ATOM 2259 C C . LEU A 1 290 ? -31.854 -23.695 20.445 1.00 97.56 290 LEU A C 1
ATOM 2261 O O . LEU A 1 290 ? -32.921 -24.311 20.430 1.00 97.56 290 LEU A O 1
ATOM 2265 N N . TRP A 1 291 ? -31.788 -22.389 20.664 1.00 97.31 291 TRP A N 1
ATOM 2266 C CA . TRP A 1 291 ? -32.899 -21.575 21.134 1.00 97.31 291 TRP A CA 1
ATOM 2267 C C . TRP A 1 291 ? -33.373 -20.574 20.075 1.00 97.31 291 TRP A C 1
ATOM 2269 O O . TRP A 1 291 ? -32.602 -19.737 19.615 1.00 97.31 291 TRP A O 1
ATOM 2279 N N . ALA A 1 292 ? -34.649 -20.619 19.705 1.00 95.38 292 ALA A N 1
ATOM 2280 C CA . ALA A 1 292 ? -35.277 -19.801 18.665 1.00 95.38 292 ALA A CA 1
ATOM 2281 C C . ALA A 1 292 ? -35.843 -18.455 19.165 1.00 95.38 292 ALA A C 1
ATOM 2283 O O . ALA A 1 292 ? -36.544 -17.764 18.428 1.00 95.38 292 ALA A O 1
ATOM 2284 N N . GLY A 1 293 ? -35.564 -18.059 20.412 1.00 92.75 293 GLY A N 1
ATOM 2285 C CA . GLY A 1 293 ? -36.136 -16.838 20.993 1.00 92.75 293 GLY A CA 1
ATOM 2286 C C . GLY A 1 293 ? -35.671 -15.536 20.339 1.00 92.75 293 GLY A C 1
ATOM 2287 O O . GLY A 1 293 ? -36.425 -14.566 20.311 1.00 92.75 293 GLY A O 1
ATOM 2288 N N . VAL A 1 294 ? -34.475 -15.515 19.739 1.00 90.56 294 VAL A N 1
ATOM 2289 C CA . VAL A 1 294 ? -33.978 -14.350 18.981 1.00 90.56 294 VAL A CA 1
ATOM 2290 C C . VAL A 1 294 ? -34.878 -14.055 17.770 1.00 90.56 294 VAL A C 1
ATOM 2292 O O . VAL A 1 294 ? -35.116 -12.893 17.437 1.00 90.56 294 VAL A O 1
ATOM 2295 N N . GLY A 1 295 ? -35.422 -15.101 17.141 1.00 90.56 295 GLY A N 1
ATOM 2296 C CA . GLY A 1 295 ? -36.290 -15.026 15.963 1.00 90.56 295 GLY A CA 1
ATOM 2297 C C . GLY A 1 295 ? -37.703 -14.504 16.228 1.00 90.56 295 GLY A C 1
ATOM 2298 O O . GLY A 1 295 ? -38.428 -14.232 15.276 1.00 90.56 295 GLY A O 1
ATOM 2299 N N . LEU A 1 296 ? -38.096 -14.295 17.493 1.00 90.50 296 LEU A N 1
ATOM 2300 C CA . LEU A 1 296 ? -39.420 -13.750 17.822 1.00 90.50 296 LEU A CA 1
ATOM 2301 C C . LEU A 1 296 ? -39.655 -12.364 17.207 1.00 90.50 296 LEU A C 1
ATOM 2303 O O . LEU A 1 296 ? -40.780 -12.055 16.812 1.00 90.50 296 LEU A O 1
ATOM 2307 N N . VAL A 1 297 ? -38.598 -11.551 17.120 1.00 87.50 297 VAL A N 1
ATOM 2308 C CA . VAL A 1 297 ? -38.655 -10.188 16.567 1.00 87.50 297 VAL A CA 1
ATOM 2309 C C . VAL A 1 297 ? -37.566 -9.875 15.549 1.00 87.50 297 VAL A C 1
ATOM 2311 O O . VAL A 1 297 ? -37.738 -8.956 14.751 1.00 87.50 297 VAL A O 1
ATOM 2314 N N . ARG A 1 298 ? -36.446 -10.609 15.543 1.00 84.81 298 ARG A N 1
ATOM 2315 C CA . ARG A 1 298 ? -35.343 -10.345 14.615 1.00 84.81 298 ARG A CA 1
ATOM 2316 C C . ARG A 1 298 ? -35.525 -11.132 13.318 1.00 84.81 298 ARG A C 1
ATOM 2318 O O . ARG A 1 298 ? -35.665 -12.351 13.353 1.00 84.81 298 ARG A O 1
ATOM 2325 N N . GLY A 1 299 ? -35.462 -10.442 12.180 1.00 75.44 299 GLY A N 1
ATOM 2326 C CA . GLY A 1 299 ? -35.380 -11.086 10.865 1.00 75.44 299 GLY A CA 1
ATOM 2327 C C . GLY A 1 299 ? -34.033 -11.790 10.633 1.00 75.44 299 GLY A C 1
ATOM 2328 O O . GLY A 1 299 ? -33.032 -11.498 11.294 1.00 75.44 299 GLY A O 1
ATOM 2329 N N . GLY A 1 300 ? -33.988 -12.721 9.681 1.00 80.44 300 GLY A N 1
ATOM 2330 C CA . GLY A 1 300 ? -32.785 -13.475 9.325 1.00 80.44 300 GLY A CA 1
ATOM 2331 C C . GLY A 1 300 ? -32.487 -14.613 10.305 1.00 80.44 300 GLY A C 1
ATOM 2332 O O . GLY A 1 300 ? -33.331 -15.470 10.547 1.00 80.44 300 GLY A O 1
ATOM 2333 N N . ALA A 1 301 ? -31.269 -14.663 10.856 1.00 77.00 301 ALA A N 1
ATOM 2334 C CA . ALA A 1 301 ? -30.880 -15.746 11.762 1.00 77.00 301 ALA A CA 1
ATOM 2335 C C . ALA A 1 301 ? -31.579 -15.629 13.123 1.00 77.00 301 ALA A C 1
ATOM 2337 O O . ALA A 1 301 ? -31.203 -14.784 13.942 1.00 77.00 301 ALA A O 1
ATOM 2338 N N . GLY A 1 302 ? -32.573 -16.490 13.346 1.00 85.81 302 GLY A N 1
ATOM 2339 C CA . GLY A 1 302 ? -33.454 -16.472 14.517 1.00 85.81 302 GLY A CA 1
ATOM 2340 C C . GLY A 1 302 ? -33.053 -17.398 15.669 1.00 85.81 302 GLY A C 1
ATOM 2341 O O . GLY A 1 302 ? -33.738 -17.418 16.688 1.00 85.81 302 GLY A O 1
ATOM 2342 N N . THR A 1 303 ? -31.964 -18.156 15.544 1.00 95.75 303 THR A N 1
ATOM 2343 C CA . THR A 1 303 ? -31.558 -19.157 16.545 1.00 95.75 303 THR A CA 1
ATOM 2344 C C . THR A 1 303 ? -30.239 -18.814 17.232 1.00 95.75 303 THR A C 1
ATOM 2346 O O . THR A 1 303 ? -29.307 -18.316 16.590 1.00 95.75 303 THR A O 1
ATOM 2349 N N . ALA A 1 304 ? -30.129 -19.161 18.512 1.00 97.75 304 ALA A N 1
ATOM 2350 C CA . ALA A 1 304 ? -28.933 -19.023 19.328 1.00 97.75 304 ALA A CA 1
ATOM 2351 C C . ALA A 1 304 ? -28.460 -20.367 19.890 1.00 97.75 304 ALA A C 1
ATOM 2353 O O . ALA A 1 304 ? -29.281 -21.173 20.317 1.00 97.75 304 ALA A O 1
ATOM 2354 N N . LEU A 1 305 ? -27.145 -20.577 19.948 1.00 98.38 305 LEU A N 1
ATOM 2355 C CA . LEU A 1 305 ? -26.547 -21.591 20.811 1.00 98.38 305 LEU A CA 1
ATOM 2356 C C . LEU A 1 305 ? -26.456 -21.048 22.238 1.00 98.38 305 LEU A C 1
ATOM 2358 O O . LEU A 1 305 ? -25.884 -19.975 22.441 1.00 98.38 305 LEU A O 1
ATOM 2362 N N . VAL A 1 306 ? -27.025 -21.767 23.204 1.00 98.62 306 VAL A N 1
ATOM 2363 C CA . VAL A 1 306 ? -27.123 -21.341 24.609 1.00 98.62 306 VAL A CA 1
ATOM 2364 C C . VAL A 1 306 ? -26.493 -22.402 25.502 1.00 98.62 306 VAL A C 1
ATOM 2366 O O . VAL A 1 306 ? -26.919 -23.549 25.463 1.00 98.62 306 VAL A O 1
ATOM 2369 N N . GLY A 1 307 ? -25.486 -22.042 26.294 1.00 98.56 307 GLY A N 1
ATOM 2370 C CA . GLY A 1 307 ? -24.873 -22.973 27.244 1.00 98.56 307 GLY A CA 1
ATOM 2371 C C . GLY A 1 307 ? -23.534 -22.500 27.802 1.00 98.56 307 GLY A C 1
ATOM 2372 O O . GLY A 1 307 ? -23.119 -21.362 27.575 1.00 98.56 307 GLY A O 1
ATOM 2373 N N . ASP A 1 308 ? -22.849 -23.383 28.523 1.00 98.50 308 ASP A N 1
ATOM 2374 C CA . ASP A 1 308 ? -21.450 -23.164 28.903 1.00 98.50 308 ASP A CA 1
ATOM 2375 C C . ASP A 1 308 ? -20.476 -23.359 27.723 1.00 98.50 308 ASP A C 1
ATOM 2377 O O . ASP A 1 308 ? -20.856 -23.831 26.645 1.00 98.50 308 ASP A O 1
ATOM 2381 N N . GLY A 1 309 ? -19.211 -22.970 27.915 1.00 98.12 309 GLY A N 1
ATOM 2382 C CA . GLY A 1 309 ? -18.153 -23.078 26.902 1.00 98.12 309 GLY A CA 1
ATOM 2383 C C . GLY A 1 309 ? -18.079 -24.459 26.229 1.00 98.12 309 GLY A C 1
ATOM 2384 O O . GLY A 1 309 ? -18.235 -24.538 25.006 1.00 98.12 309 GLY A O 1
ATOM 2385 N N . PRO A 1 310 ? -17.910 -25.560 26.990 1.00 98.50 310 PRO A N 1
ATOM 2386 C CA . PRO A 1 310 ? -17.891 -26.919 26.445 1.00 98.50 310 PRO A CA 1
ATOM 2387 C C . PRO A 1 310 ? -19.178 -27.323 25.714 1.00 98.50 310 PRO A C 1
ATOM 2389 O O . PRO A 1 310 ? -19.113 -27.957 24.659 1.00 98.50 310 PRO A O 1
ATOM 2392 N N . THR A 1 311 ? -20.348 -26.948 26.233 1.00 98.38 311 THR A N 1
ATOM 2393 C CA . THR A 1 311 ? -21.647 -27.289 25.635 1.00 98.38 311 THR A CA 1
ATOM 2394 C C . THR A 1 311 ? -21.834 -26.604 24.285 1.00 98.38 311 THR A C 1
ATOM 2396 O O . THR A 1 311 ? -22.221 -27.245 23.303 1.00 98.38 311 THR A O 1
ATOM 2399 N N . VAL A 1 312 ? -21.522 -25.308 24.204 1.00 98.56 312 VAL A N 1
ATOM 2400 C CA . VAL A 1 312 ? -21.591 -24.548 22.950 1.00 98.56 312 VAL A CA 1
ATOM 2401 C C . VAL A 1 312 ? -20.536 -25.052 21.960 1.00 98.56 312 VAL A C 1
ATOM 2403 O O . VAL A 1 312 ? -20.845 -25.210 20.778 1.00 98.56 312 VAL A O 1
ATOM 2406 N N . ALA A 1 313 ? -19.326 -25.382 22.424 1.00 98.44 313 ALA A N 1
ATOM 2407 C CA . ALA A 1 313 ? -18.280 -25.961 21.583 1.00 98.44 313 ALA A CA 1
ATOM 2408 C C . ALA A 1 313 ? -18.698 -27.315 20.988 1.00 98.44 313 ALA A C 1
ATOM 2410 O O . ALA A 1 313 ? -18.502 -27.545 19.796 1.00 98.44 313 ALA A O 1
ATOM 2411 N N . ALA A 1 314 ? -19.344 -28.183 21.774 1.00 98.19 314 ALA A N 1
ATOM 2412 C CA . ALA A 1 314 ? -19.871 -29.459 21.291 1.00 98.19 314 ALA A CA 1
ATOM 2413 C C . ALA A 1 314 ? -20.921 -29.267 20.185 1.00 98.19 314 ALA A C 1
ATOM 2415 O O . ALA A 1 314 ? -20.890 -29.982 19.186 1.00 98.19 314 ALA A O 1
ATOM 2416 N N . ARG A 1 315 ? -21.807 -28.271 20.315 1.00 98.12 315 ARG A N 1
ATOM 2417 C CA . ARG A 1 315 ? -22.799 -27.938 19.275 1.00 98.12 315 ARG A CA 1
ATOM 2418 C C . ARG A 1 315 ? -22.160 -27.354 18.018 1.00 98.12 315 ARG A C 1
ATOM 2420 O O . ARG A 1 315 ? -22.602 -27.659 16.917 1.00 98.12 315 ARG A O 1
ATOM 2427 N N . ILE A 1 316 ? -21.114 -26.539 18.154 1.00 98.19 316 ILE A N 1
ATOM 2428 C CA . ILE A 1 316 ? -20.345 -26.043 17.002 1.00 98.19 316 ILE A CA 1
ATOM 2429 C C . ILE A 1 316 ? -19.647 -27.197 16.280 1.00 98.19 316 ILE A C 1
ATOM 2431 O O . ILE A 1 316 ? -19.742 -27.281 15.058 1.00 98.19 316 ILE A O 1
ATOM 2435 N N . ASN A 1 317 ? -19.010 -28.109 17.018 1.00 98.12 317 ASN A N 1
ATOM 2436 C CA . ASN A 1 317 ? -18.357 -29.278 16.433 1.00 98.12 317 ASN A CA 1
ATOM 2437 C C . ASN A 1 317 ? -19.365 -30.230 15.770 1.00 98.12 317 ASN A C 1
ATOM 2439 O O . ASN A 1 317 ? -19.084 -30.730 14.691 1.00 98.12 317 ASN A O 1
ATOM 2443 N N . GLU A 1 318 ? -20.573 -30.384 16.321 1.00 97.75 318 GLU A N 1
ATOM 2444 C CA . GLU A 1 318 ? -21.658 -31.144 15.681 1.00 97.75 318 GLU A CA 1
ATOM 2445 C C . GLU A 1 318 ? -22.029 -30.580 14.299 1.00 97.75 318 GLU A C 1
ATOM 2447 O O . GLU A 1 318 ? -22.241 -31.341 13.358 1.00 97.75 318 GLU A O 1
ATOM 2452 N N . TYR A 1 319 ? -22.056 -29.253 14.131 1.00 98.12 319 TYR A N 1
ATOM 2453 C CA . TYR A 1 319 ? -22.217 -28.642 12.807 1.00 98.12 319 TYR A CA 1
ATOM 2454 C C . TYR A 1 319 ? -20.959 -28.773 11.940 1.00 98.12 319 TYR A C 1
ATOM 2456 O O . TYR A 1 319 ? -21.074 -28.940 10.724 1.00 98.12 319 TYR A O 1
ATOM 2464 N N . ALA A 1 320 ? -19.767 -28.705 12.536 1.00 97.75 320 ALA A N 1
ATOM 2465 C CA . ALA A 1 320 ? -18.510 -28.879 11.813 1.00 97.75 320 ALA A CA 1
ATOM 2466 C C . ALA A 1 320 ? -18.376 -30.294 11.226 1.00 97.75 320 ALA A C 1
ATOM 2468 O O . ALA A 1 320 ? -17.932 -30.440 10.088 1.00 97.75 320 ALA A O 1
ATOM 2469 N N . ASP A 1 321 ? -18.864 -31.313 11.936 1.00 97.25 321 ASP A N 1
ATOM 2470 C CA . ASP A 1 321 ? -18.919 -32.708 11.485 1.00 97.25 321 ASP A CA 1
ATOM 2471 C C . ASP A 1 321 ? -19.837 -32.901 10.262 1.00 97.25 321 ASP A C 1
ATOM 2473 O O . ASP A 1 321 ? -19.657 -33.840 9.486 1.00 97.25 321 ASP A O 1
ATOM 2477 N N . LEU A 1 322 ? -20.780 -31.978 10.020 1.00 97.00 322 LEU A N 1
ATOM 2478 C CA . LEU A 1 322 ? -21.581 -31.929 8.787 1.00 97.00 322 LEU A CA 1
ATOM 2479 C C . LEU A 1 322 ? -20.827 -31.294 7.601 1.00 97.00 322 LEU A C 1
ATOM 2481 O O . LEU A 1 322 ? -21.360 -31.214 6.492 1.00 97.00 322 LEU A O 1
ATOM 2485 N N . GLY A 1 323 ? -19.590 -30.836 7.814 1.00 96.19 323 GLY A N 1
ATOM 2486 C CA . GLY A 1 323 ? -18.746 -30.181 6.815 1.00 96.19 323 GLY A CA 1
ATOM 2487 C C . GLY A 1 323 ? -18.818 -28.652 6.821 1.00 96.19 323 GLY A C 1
ATOM 2488 O O . GLY A 1 323 ? -18.465 -28.036 5.814 1.00 96.19 323 GLY A O 1
ATOM 2489 N N . ILE A 1 324 ? -19.288 -28.036 7.913 1.00 98.06 324 ILE A N 1
ATOM 2490 C CA . ILE A 1 324 ? -19.305 -26.575 8.081 1.00 98.06 324 ILE A CA 1
ATOM 2491 C C . ILE A 1 324 ? -17.944 -26.093 8.596 1.00 98.06 324 ILE A C 1
ATOM 2493 O O . ILE A 1 324 ? -17.501 -26.489 9.668 1.00 98.06 324 ILE A O 1
ATOM 2497 N N . ASP A 1 325 ? -17.303 -25.181 7.865 1.00 97.62 325 ASP A N 1
ATOM 2498 C CA . ASP A 1 325 ? -15.980 -24.644 8.221 1.00 97.62 325 ASP A CA 1
ATOM 2499 C C . ASP A 1 325 ? -16.002 -23.179 8.682 1.00 97.62 325 ASP A C 1
ATOM 2501 O O . ASP A 1 325 ? -14.990 -22.661 9.160 1.00 97.62 325 ASP A O 1
ATOM 2505 N N . SER A 1 326 ? -17.136 -22.494 8.515 1.00 98.38 326 SER A N 1
ATOM 2506 C CA . SER A 1 326 ? -17.278 -21.062 8.781 1.00 98.38 326 SER A CA 1
ATOM 2507 C C . SER A 1 326 ? -18.510 -20.784 9.638 1.00 98.38 326 SER A C 1
ATOM 2509 O O . SER A 1 326 ? -19.629 -21.130 9.266 1.00 98.38 326 SER A O 1
ATOM 2511 N N . PHE A 1 327 ? -18.326 -20.104 10.766 1.00 98.44 327 PHE A N 1
ATOM 2512 C CA . PHE A 1 327 ? -19.397 -19.805 11.716 1.00 98.44 327 PHE A CA 1
ATOM 2513 C C . PHE A 1 327 ? -19.543 -18.299 11.867 1.00 98.44 327 PHE A C 1
ATOM 2515 O O . PHE A 1 327 ? -18.653 -17.637 12.392 1.00 98.44 327 PHE A O 1
ATOM 2522 N N . ILE A 1 328 ? -20.665 -17.747 11.412 1.00 98.12 328 ILE A N 1
ATOM 2523 C CA . ILE A 1 328 ? -20.981 -16.326 11.555 1.00 98.12 328 ILE A CA 1
ATOM 2524 C C . ILE A 1 328 ? -21.793 -16.137 12.827 1.00 98.12 328 ILE A C 1
ATOM 2526 O O . ILE A 1 328 ? -22.978 -16.481 12.894 1.00 98.12 328 ILE A O 1
ATOM 2530 N N . LEU A 1 329 ? -21.130 -15.597 13.842 1.00 98.25 329 LEU A N 1
ATOM 2531 C CA . LEU A 1 329 ? -21.649 -15.475 15.193 1.00 98.25 329 LEU A CA 1
ATOM 2532 C C . LEU A 1 329 ? -22.129 -14.047 15.491 1.00 98.25 329 LEU A C 1
ATOM 2534 O O . LEU A 1 329 ? -21.785 -13.089 14.800 1.00 98.25 329 LEU A O 1
ATOM 2538 N N . SER A 1 330 ? -22.970 -13.913 16.513 1.00 97.69 330 SER A N 1
ATOM 2539 C CA . SER A 1 330 ? -23.394 -12.625 17.081 1.00 97.69 330 SER A CA 1
ATOM 2540 C C . SER A 1 330 ? -23.834 -12.802 18.531 1.00 97.69 330 SER A C 1
ATOM 2542 O O . SER A 1 330 ? -24.299 -13.890 18.876 1.00 97.69 330 SER A O 1
ATOM 2544 N N . GLY A 1 331 ? -23.800 -11.728 19.315 1.00 97.19 331 GLY A N 1
ATOM 2545 C CA . GLY A 1 331 ? -24.256 -11.670 20.704 1.00 97.19 331 GLY A CA 1
ATOM 2546 C C . GLY A 1 331 ? -24.777 -10.272 21.052 1.00 97.19 331 GLY A C 1
ATOM 2547 O O . GLY A 1 331 ? -24.471 -9.329 20.333 1.00 97.19 331 GLY A O 1
ATOM 2548 N N . TYR A 1 332 ? -25.540 -10.134 22.139 1.00 96.62 332 TYR A N 1
ATOM 2549 C CA . TYR A 1 332 ? -26.048 -8.846 22.629 1.00 96.62 332 TYR A CA 1
ATOM 2550 C C . TYR A 1 332 ? -25.519 -8.519 24.040 1.00 96.62 332 TYR A C 1
ATOM 2552 O O . TYR A 1 332 ? -25.754 -9.314 24.957 1.00 96.62 332 TYR A O 1
ATOM 2560 N N . PRO A 1 333 ? -24.886 -7.348 24.257 1.00 98.00 333 PRO A N 1
ATOM 2561 C CA . PRO A 1 333 ? -24.406 -6.407 23.238 1.00 98.00 333 PRO A CA 1
ATOM 2562 C C . PRO A 1 333 ? -23.181 -6.952 22.478 1.00 98.00 333 PRO A C 1
ATOM 2564 O O . PRO A 1 333 ? -22.396 -7.736 23.016 1.00 98.00 333 PRO A O 1
ATOM 2567 N N . HIS A 1 334 ? -22.983 -6.531 21.229 1.00 98.25 334 HIS A N 1
ATOM 2568 C CA . HIS A 1 334 ? -22.022 -7.162 20.315 1.00 98.25 334 HIS A CA 1
ATOM 2569 C C . HIS A 1 334 ? -20.561 -6.963 20.724 1.00 98.25 334 HIS A C 1
ATOM 2571 O O . HIS A 1 334 ? -19.727 -7.801 20.386 1.00 98.25 334 HIS A O 1
ATOM 2577 N N . LEU A 1 335 ? -20.236 -5.874 21.425 1.00 98.44 335 LEU A N 1
ATOM 2578 C CA . LEU A 1 335 ? -18.873 -5.615 21.897 1.00 98.44 335 LEU A CA 1
ATOM 2579 C C . LEU A 1 335 ? -18.483 -6.587 23.017 1.00 98.44 335 LEU A C 1
ATOM 2581 O O . LEU A 1 335 ? -17.481 -7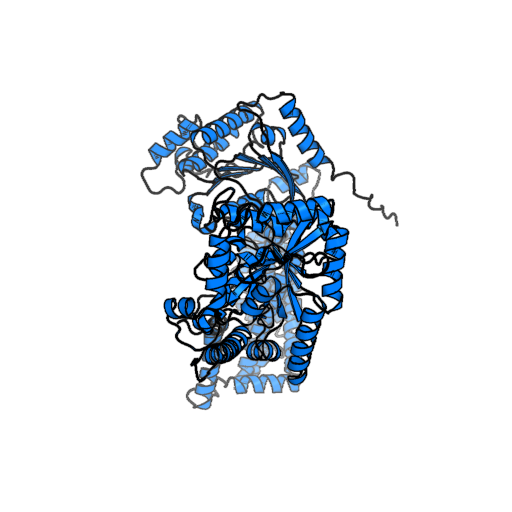.287 22.911 1.00 98.44 335 LEU A O 1
ATOM 2585 N N . GLU A 1 336 ? -19.274 -6.640 24.084 1.00 98.56 336 GLU A N 1
ATOM 2586 C CA . GLU A 1 336 ? -19.012 -7.465 25.262 1.00 98.56 336 GLU A CA 1
ATOM 2587 C C . GLU A 1 336 ? -19.109 -8.954 24.939 1.00 98.56 336 GLU A C 1
ATOM 2589 O O . GLU A 1 336 ? -18.272 -9.743 25.378 1.00 98.56 336 GLU A O 1
ATOM 2594 N N . GLU A 1 337 ? -20.092 -9.352 24.132 1.00 98.50 337 GLU A N 1
ATOM 2595 C CA . GLU A 1 337 ? -20.248 -10.756 23.767 1.00 98.50 337 GLU A CA 1
ATOM 2596 C C . GLU A 1 337 ? -19.147 -11.234 22.807 1.00 98.50 337 GLU A C 1
ATOM 2598 O O . GLU A 1 337 ? -18.837 -12.423 22.815 1.00 98.50 337 GLU A O 1
ATOM 2603 N N . ALA A 1 338 ? -18.479 -10.341 22.058 1.00 98.62 338 ALA A N 1
ATOM 2604 C CA . ALA A 1 338 ? -17.280 -10.715 21.303 1.00 98.62 338 ALA A CA 1
ATOM 2605 C C . ALA A 1 338 ? -16.162 -11.200 22.241 1.00 98.62 338 ALA A C 1
ATOM 2607 O O . ALA A 1 338 ? -15.567 -12.248 21.985 1.00 98.62 338 ALA A O 1
ATOM 2608 N N . TYR A 1 339 ? -15.916 -10.484 23.348 1.00 98.62 339 TYR A N 1
ATOM 2609 C CA . TYR A 1 339 ? -14.974 -10.916 24.391 1.00 98.62 339 TYR A CA 1
ATOM 2610 C C . TYR A 1 339 ? -15.437 -12.200 25.060 1.00 98.62 339 TYR A C 1
ATOM 2612 O O . TYR A 1 339 ? -14.658 -13.140 25.167 1.00 98.62 339 TYR A O 1
ATOM 2620 N N . ARG A 1 340 ? -16.718 -12.284 25.436 1.00 98.56 340 ARG A N 1
ATOM 2621 C CA . ARG A 1 340 ? -17.270 -13.473 26.096 1.00 98.56 340 ARG A CA 1
ATOM 2622 C C . ARG A 1 340 ? -17.070 -14.734 25.257 1.00 98.56 340 ARG A C 1
ATOM 2624 O O . ARG A 1 340 ? -16.649 -15.759 25.779 1.00 98.56 340 ARG A O 1
ATOM 2631 N N . VAL A 1 341 ? -17.332 -14.650 23.955 1.00 98.50 341 VAL A N 1
ATOM 2632 C CA . VAL A 1 341 ? -17.095 -15.745 23.008 1.00 98.50 341 VAL A CA 1
ATOM 2633 C C . VAL A 1 341 ? -15.596 -16.028 22.854 1.00 98.50 341 VAL A C 1
ATOM 2635 O O . VAL A 1 341 ? -15.186 -17.187 22.892 1.00 98.50 341 VAL A O 1
ATOM 2638 N N . GLY A 1 342 ? -14.765 -14.994 22.730 1.00 97.50 342 GLY A N 1
ATOM 2639 C CA . GLY A 1 342 ? -13.310 -15.145 22.648 1.00 97.50 342 GLY A CA 1
ATOM 2640 C C . GLY A 1 342 ? -12.675 -15.808 23.874 1.00 97.50 342 GLY A C 1
ATOM 2641 O O . GLY A 1 342 ? -11.712 -16.553 23.739 1.00 97.50 342 GLY A O 1
ATOM 2642 N N . GLU A 1 343 ? -13.215 -15.565 25.064 1.00 98.12 343 GLU A N 1
ATOM 2643 C CA . GLU A 1 343 ? -12.652 -16.048 26.329 1.00 98.12 343 GLU A CA 1
ATOM 2644 C C . GLU A 1 343 ? -13.236 -17.397 26.756 1.00 98.12 343 GLU A C 1
ATOM 2646 O O . GLU A 1 343 ? -12.495 -18.257 27.223 1.00 98.12 343 GLU A O 1
ATOM 2651 N N . LEU A 1 344 ? -14.545 -17.607 26.579 1.00 98.38 344 LEU A N 1
ATOM 2652 C CA . LEU A 1 344 ? -15.230 -18.807 27.070 1.00 98.38 344 LEU A CA 1
ATOM 2653 C C . LEU A 1 344 ? -15.426 -19.893 26.013 1.00 98.38 344 LEU A C 1
ATOM 2655 O O . LEU A 1 344 ? -15.695 -21.030 26.382 1.00 98.38 344 LEU A O 1
ATOM 2659 N N . LEU A 1 345 ? -15.344 -19.576 24.717 1.00 98.12 345 LEU A N 1
ATOM 2660 C CA . LEU A 1 345 ? -15.636 -20.539 23.648 1.00 98.12 345 LEU A CA 1
ATOM 2661 C C . LEU A 1 345 ? -14.409 -20.901 22.811 1.00 98.12 345 LEU A C 1
ATOM 2663 O O . LEU A 1 345 ? -14.190 -22.083 22.550 1.00 98.12 345 LEU A O 1
ATOM 2667 N N . PHE A 1 346 ? -13.592 -19.921 22.405 1.00 97.94 346 PHE A N 1
ATOM 2668 C CA . PHE A 1 346 ? -12.411 -20.183 21.565 1.00 97.94 346 PHE A CA 1
ATOM 2669 C C . PHE A 1 346 ? -11.440 -21.210 22.176 1.00 97.94 346 PHE A C 1
ATOM 2671 O O . PHE A 1 346 ? -10.973 -22.058 21.418 1.00 97.94 346 PHE A O 1
ATOM 2678 N N . PRO A 1 347 ? -11.163 -21.228 23.500 1.00 97.88 347 PRO A N 1
ATOM 2679 C CA . PRO A 1 347 ? -10.267 -22.229 24.091 1.00 97.88 347 PRO A CA 1
ATOM 2680 C C . PRO A 1 347 ? -10.733 -23.686 23.948 1.00 97.88 347 PRO A C 1
ATOM 2682 O O . PRO A 1 347 ? -9.933 -24.602 24.131 1.00 97.88 347 PRO A O 1
ATOM 2685 N N . HIS A 1 348 ? -12.010 -23.914 23.633 1.00 97.69 348 HIS A N 1
ATOM 2686 C CA . HIS A 1 348 ? -12.595 -25.245 23.448 1.00 97.69 348 HIS A CA 1
ATOM 2687 C C . HIS A 1 348 ? -12.734 -25.650 21.971 1.00 97.69 348 HIS A C 1
ATOM 2689 O O . HIS A 1 348 ? -13.294 -26.708 21.679 1.00 97.69 348 HIS A O 1
ATOM 2695 N N . LEU A 1 349 ? -12.248 -24.826 21.037 1.00 97.06 349 LEU A N 1
ATOM 2696 C CA . LEU A 1 349 ? -12.356 -25.038 19.595 1.00 97.06 349 LEU A CA 1
ATOM 2697 C C . LEU A 1 349 ? -10.979 -24.983 18.918 1.00 97.06 349 LEU A C 1
ATOM 2699 O O . LEU A 1 349 ? -10.080 -24.260 19.336 1.00 97.06 349 LEU A O 1
ATOM 2703 N N . ASP A 1 350 ? -10.835 -25.708 17.811 1.00 96.00 350 ASP A N 1
ATOM 2704 C CA . ASP A 1 350 ? -9.703 -25.564 16.887 1.00 96.00 350 ASP A CA 1
ATOM 2705 C C . ASP A 1 350 ? -9.952 -24.332 16.000 1.00 96.00 350 ASP A C 1
ATOM 2707 O O . ASP A 1 350 ? -10.554 -24.442 14.935 1.00 96.00 350 ASP A O 1
ATOM 2711 N N . VAL A 1 351 ? -9.595 -23.132 16.469 1.00 96.25 351 VAL A N 1
ATOM 2712 C CA . VAL A 1 351 ? -9.890 -21.862 15.773 1.00 96.25 351 VAL A CA 1
ATOM 2713 C C . VAL A 1 351 ? -8.770 -21.470 14.807 1.00 96.25 351 VAL A C 1
ATOM 2715 O O . VAL A 1 351 ? -7.597 -21.417 15.172 1.00 96.25 351 VAL A O 1
ATOM 2718 N N . SER A 1 352 ? -9.137 -21.099 13.579 1.00 95.12 352 SER A N 1
ATOM 2719 C CA . SER A 1 352 ? -8.211 -20.526 12.598 1.00 95.12 352 SER A CA 1
ATOM 2720 C C . SER A 1 352 ? -7.952 -19.040 12.882 1.00 95.12 352 SER A C 1
ATOM 2722 O O . SER A 1 352 ? -8.806 -18.187 12.620 1.00 95.12 352 SER A O 1
ATOM 2724 N N . ILE A 1 353 ? -6.756 -18.718 13.383 1.00 94.19 353 ILE A N 1
ATOM 2725 C CA . ILE A 1 353 ? -6.345 -17.341 13.700 1.00 94.19 353 ILE A CA 1
ATOM 2726 C C . ILE A 1 353 ? -5.767 -16.664 12.441 1.00 94.19 353 ILE A C 1
ATOM 2728 O O . ILE A 1 353 ? -4.765 -17.140 11.900 1.00 94.19 353 ILE A O 1
ATOM 2732 N N . PRO A 1 354 ? -6.339 -15.542 11.961 1.00 93.06 354 PRO A N 1
ATOM 2733 C CA . PRO A 1 354 ? -5.845 -14.873 10.761 1.00 93.06 354 PRO A CA 1
ATOM 2734 C C . PRO A 1 354 ? -4.491 -14.184 10.997 1.00 93.06 354 PRO A C 1
ATOM 2736 O O . PRO A 1 354 ? -4.225 -13.619 12.060 1.00 93.06 354 PRO A O 1
ATOM 2739 N N . ALA A 1 355 ? -3.639 -14.187 9.971 1.00 92.50 355 ALA A N 1
ATOM 2740 C CA . ALA A 1 355 ? -2.385 -13.436 9.952 1.00 92.50 355 ALA A CA 1
ATOM 2741 C C . ALA A 1 355 ? -2.593 -12.012 9.408 1.00 92.50 355 ALA A C 1
ATOM 2743 O O . ALA A 1 355 ? -3.511 -11.768 8.624 1.00 92.50 355 ALA A O 1
ATOM 2744 N N . ILE A 1 356 ? -1.711 -11.081 9.783 1.00 94.69 356 ILE A N 1
ATOM 2745 C CA . ILE A 1 356 ? -1.673 -9.735 9.195 1.00 94.69 356 ILE A CA 1
ATOM 2746 C C . ILE A 1 356 ? -1.106 -9.849 7.768 1.00 94.69 356 ILE A C 1
ATOM 2748 O O . ILE A 1 356 ? 0.022 -10.331 7.610 1.00 94.69 356 ILE A O 1
ATOM 2752 N N . PRO A 1 357 ? -1.843 -9.432 6.720 1.00 88.12 357 PRO A N 1
ATOM 2753 C CA . PRO A 1 357 ? -1.334 -9.467 5.353 1.00 88.12 357 PRO A CA 1
ATOM 2754 C C . PRO A 1 357 ? -0.109 -8.560 5.192 1.00 88.12 357 PRO A C 1
ATOM 2756 O O . PRO A 1 357 ? -0.134 -7.394 5.588 1.00 88.12 357 PRO A O 1
ATOM 2759 N N . GLN A 1 358 ? 0.954 -9.078 4.574 1.00 87.00 358 GLN A N 1
ATOM 2760 C CA . GLN A 1 358 ? 2.175 -8.304 4.331 1.00 87.00 358 GLN A CA 1
ATOM 2761 C C . GLN A 1 358 ? 1.897 -7.108 3.405 1.00 87.00 358 GLN A C 1
ATOM 2763 O O . GLN A 1 358 ? 1.144 -7.265 2.436 1.00 87.00 358 GLN A O 1
ATOM 2768 N N . PRO A 1 359 ? 2.490 -5.923 3.651 1.00 80.81 359 PRO A N 1
ATOM 2769 C CA . PRO A 1 359 ? 2.315 -4.766 2.781 1.00 80.81 359 PRO A CA 1
ATOM 2770 C C . PRO A 1 359 ? 2.689 -5.088 1.330 1.00 80.81 359 PRO A C 1
ATOM 2772 O O . PRO A 1 359 ? 3.776 -5.593 1.041 1.00 80.81 359 PRO A O 1
ATOM 2775 N N . ARG A 1 360 ? 1.787 -4.791 0.392 1.00 70.12 360 ARG A N 1
ATOM 2776 C CA . ARG A 1 360 ? 2.035 -5.031 -1.032 1.00 70.12 360 ARG A CA 1
ATOM 2777 C C . ARG A 1 360 ? 3.062 -4.032 -1.570 1.00 70.12 360 ARG A C 1
ATOM 2779 O O . ARG A 1 360 ? 2.935 -2.831 -1.346 1.00 70.12 360 ARG A O 1
ATOM 2786 N N . GLN A 1 361 ? 4.017 -4.513 -2.370 1.00 58.00 361 GLN A N 1
ATOM 2787 C CA . GLN A 1 361 ? 4.869 -3.634 -3.175 1.00 58.00 361 GLN A CA 1
ATOM 2788 C C . GLN A 1 361 ? 3.997 -2.825 -4.145 1.00 58.00 361 GLN A C 1
ATOM 2790 O O . GLN A 1 361 ? 3.366 -3.373 -5.058 1.00 58.00 361 GLN A O 1
ATOM 2795 N N . VAL A 1 362 ? 3.931 -1.513 -3.926 1.00 56.66 362 VAL A N 1
ATOM 2796 C CA . VAL A 1 362 ? 3.220 -0.591 -4.810 1.00 56.66 362 VAL A CA 1
ATOM 2797 C C . VAL A 1 362 ? 4.057 -0.434 -6.074 1.00 56.66 362 VAL A C 1
ATOM 2799 O O . VAL A 1 362 ? 5.122 0.171 -6.056 1.00 56.66 362 VAL A O 1
ATOM 2802 N N . GLN A 1 363 ? 3.593 -1.012 -7.182 1.00 51.44 363 GLN A N 1
ATOM 2803 C CA . GLN A 1 363 ? 4.191 -0.740 -8.486 1.00 51.44 363 GLN A CA 1
ATOM 2804 C C . GLN A 1 363 ? 3.859 0.697 -8.891 1.00 51.44 363 GLN A C 1
ATOM 2806 O O . GLN A 1 363 ? 2.682 1.064 -8.897 1.00 51.44 363 GLN A O 1
ATOM 2811 N N . GLU A 1 364 ? 4.871 1.474 -9.279 1.00 51.25 364 GLU A N 1
ATOM 2812 C CA . GLU A 1 364 ? 4.687 2.792 -9.889 1.00 51.25 364 GLU A CA 1
ATOM 2813 C C . GLU A 1 364 ? 3.823 2.652 -11.153 1.00 51.25 364 GLU A C 1
ATOM 2815 O O . GLU A 1 364 ? 4.255 2.133 -12.192 1.00 51.25 364 GLU A O 1
ATOM 2820 N N . LYS A 1 365 ? 2.558 3.062 -11.037 1.00 49.78 365 LYS A N 1
ATOM 2821 C CA . LYS A 1 365 ? 1.595 3.147 -12.133 1.00 49.78 365 LYS A CA 1
ATOM 2822 C C . LYS A 1 365 ? 1.236 4.619 -12.309 1.00 49.78 365 LYS A C 1
ATOM 2824 O O . LYS A 1 365 ? 0.800 5.250 -11.352 1.00 49.78 365 LYS A O 1
ATOM 2829 N N . GLY A 1 366 ? 1.447 5.146 -13.517 1.00 55.72 366 GLY A N 1
ATOM 2830 C CA . GLY A 1 366 ? 0.978 6.481 -13.895 1.00 55.72 366 GLY A CA 1
ATOM 2831 C C . GLY A 1 366 ? -0.551 6.557 -13.949 1.00 55.72 366 GLY A C 1
ATOM 2832 O O . GLY A 1 366 ? -1.241 5.553 -13.741 1.00 55.72 366 GLY A O 1
ATOM 2833 N N . GLU A 1 367 ? -1.078 7.745 -14.239 1.00 62.69 367 GLU A N 1
ATOM 2834 C CA . GLU A 1 367 ? -2.519 7.953 -14.397 1.00 62.69 367 GLU A CA 1
ATOM 2835 C C . GLU A 1 367 ? -3.113 7.082 -15.519 1.00 62.69 367 GLU A C 1
ATOM 2837 O O . GLU A 1 367 ? -2.442 6.719 -16.491 1.00 62.69 367 GLU A O 1
ATOM 2842 N N . VAL A 1 368 ? -4.390 6.721 -15.373 1.00 60.56 368 VAL A N 1
ATOM 2843 C CA . VAL A 1 368 ? -5.144 6.084 -16.457 1.00 60.56 368 VAL A CA 1
ATOM 2844 C C . VAL A 1 368 ? -5.377 7.143 -17.529 1.00 60.56 368 VAL A C 1
ATOM 2846 O O . VAL A 1 368 ? -6.042 8.145 -17.276 1.00 60.56 368 VAL A O 1
ATOM 2849 N N . VAL A 1 369 ? -4.862 6.916 -18.736 1.00 63.00 369 VAL A N 1
ATOM 2850 C CA . VAL A 1 369 ? -5.046 7.847 -19.852 1.00 63.00 369 VAL A CA 1
ATOM 2851 C C . VAL A 1 369 ? -6.421 7.606 -20.471 1.00 63.00 369 VAL A C 1
ATOM 2853 O O . VAL A 1 369 ? -6.781 6.470 -20.787 1.00 63.00 369 VAL A O 1
ATOM 2856 N N . ALA A 1 370 ? -7.196 8.684 -20.624 1.00 62.62 370 ALA A N 1
ATOM 2857 C CA . ALA A 1 370 ? -8.520 8.688 -21.256 1.00 62.62 370 ALA A CA 1
ATOM 2858 C C . ALA A 1 370 ? -9.522 7.652 -20.690 1.00 62.62 370 ALA A C 1
ATOM 2860 O O . ALA A 1 370 ? -10.416 7.210 -21.403 1.00 62.62 370 ALA A O 1
ATOM 2861 N N . ASN A 1 371 ? -9.386 7.264 -19.414 1.00 62.62 371 ASN A N 1
ATOM 2862 C CA . ASN A 1 371 ? -10.187 6.223 -18.745 1.00 62.62 371 ASN A CA 1
ATOM 2863 C C . ASN A 1 371 ? -10.103 4.811 -19.358 1.00 62.62 371 ASN A C 1
ATOM 2865 O O . ASN A 1 371 ? -10.887 3.947 -18.968 1.00 62.62 371 ASN A O 1
ATOM 2869 N N . ASP A 1 372 ? -9.175 4.550 -20.284 1.00 62.72 372 ASP A N 1
ATOM 2870 C CA . ASP A 1 372 ? -9.271 3.360 -21.139 1.00 62.72 372 ASP A CA 1
ATOM 2871 C C . ASP A 1 372 ? -8.072 2.408 -21.020 1.00 62.72 372 ASP A C 1
ATOM 2873 O O . ASP A 1 372 ? -8.230 1.181 -21.070 1.00 62.72 372 ASP A O 1
ATOM 2877 N N . PHE A 1 373 ? -6.871 2.946 -20.778 1.00 61.94 373 PHE A N 1
ATOM 2878 C CA . PHE A 1 373 ? -5.669 2.141 -20.576 1.00 61.94 373 PHE A CA 1
ATOM 2879 C C . PHE A 1 373 ? -4.629 2.832 -19.686 1.00 61.94 373 PHE A C 1
ATOM 2881 O O . PHE A 1 373 ? -4.527 4.055 -19.607 1.00 61.94 373 PHE A O 1
ATOM 2888 N N . ILE A 1 374 ? -3.813 2.015 -19.021 1.00 57.09 374 ILE A N 1
ATOM 2889 C CA . ILE A 1 374 ? -2.579 2.468 -18.373 1.00 57.09 374 ILE A CA 1
ATOM 2890 C C . ILE A 1 374 ? -1.499 2.440 -19.462 1.00 57.09 374 ILE A C 1
ATOM 2892 O O . ILE A 1 374 ? -1.331 1.399 -20.105 1.00 57.09 374 ILE A O 1
ATOM 2896 N N . PRO A 1 375 ? -0.777 3.541 -19.719 1.00 56.72 375 PRO A N 1
ATOM 2897 C CA . PRO A 1 375 ? 0.117 3.643 -20.864 1.00 56.72 375 PRO A CA 1
ATOM 2898 C C . PRO A 1 375 ? 1.362 2.770 -20.666 1.00 56.72 375 PRO A C 1
ATOM 2900 O O . PRO A 1 375 ? 2.409 3.221 -20.211 1.00 56.72 375 PRO A O 1
ATOM 2903 N N . LEU A 1 376 ? 1.276 1.505 -21.081 1.00 54.22 376 LEU A N 1
ATOM 2904 C CA . LEU A 1 376 ? 2.445 0.642 -21.281 1.00 54.22 376 LEU A CA 1
ATOM 2905 C C . LEU A 1 376 ? 3.392 1.259 -22.329 1.00 54.22 376 LEU A C 1
ATOM 2907 O O . LEU A 1 376 ? 4.612 1.159 -22.225 1.00 54.22 376 LEU A O 1
ATOM 2911 N N . LEU A 1 377 ? 2.807 1.980 -23.293 1.00 52.34 377 LEU A N 1
ATOM 2912 C CA . LEU A 1 377 ? 3.488 2.744 -24.335 1.00 52.34 377 LEU A CA 1
ATOM 2913 C C . LEU A 1 377 ? 4.427 3.829 -23.792 1.00 52.34 377 LEU A C 1
ATOM 2915 O O . LEU A 1 377 ? 5.432 4.089 -24.437 1.00 52.34 377 LEU A O 1
ATOM 2919 N N . LEU A 1 378 ? 4.192 4.407 -22.605 1.00 52.38 378 LEU A N 1
ATOM 2920 C CA . LEU A 1 378 ? 5.121 5.387 -22.016 1.00 52.38 378 LEU A CA 1
ATOM 2921 C C . LEU A 1 378 ? 6.395 4.738 -21.450 1.00 52.38 378 LEU A C 1
ATOM 2923 O O . LEU A 1 378 ? 7.446 5.371 -21.452 1.00 52.38 378 LEU A O 1
ATOM 2927 N N . ARG A 1 379 ? 6.356 3.454 -21.059 1.00 53.09 379 ARG A N 1
ATOM 2928 C CA . ARG A 1 379 ? 7.578 2.688 -20.737 1.00 53.09 379 ARG A CA 1
ATOM 2929 C C . ARG A 1 379 ? 8.396 2.355 -21.986 1.00 53.09 379 ARG A C 1
ATOM 2931 O O . ARG A 1 379 ? 9.615 2.239 -21.909 1.00 53.09 379 ARG A O 1
ATOM 2938 N N . LEU A 1 380 ? 7.728 2.225 -23.132 1.00 55.66 380 LEU A N 1
ATOM 2939 C CA . LEU A 1 380 ? 8.356 2.034 -24.440 1.00 55.66 380 LEU A CA 1
ATOM 2940 C C . LEU A 1 380 ? 8.654 3.360 -25.158 1.00 55.66 380 LEU A C 1
ATOM 2942 O O . LEU A 1 380 ? 9.389 3.351 -26.136 1.00 55.66 380 LEU A O 1
ATOM 2946 N N . ALA A 1 381 ? 8.154 4.503 -24.681 1.00 65.44 381 ALA A N 1
ATOM 2947 C CA . ALA A 1 381 ? 8.343 5.805 -25.323 1.00 65.44 381 ALA A CA 1
ATOM 2948 C C . ALA A 1 381 ? 9.821 6.204 -25.504 1.00 65.44 381 ALA A C 1
ATOM 2950 O O . ALA A 1 381 ? 10.149 6.703 -26.582 1.00 65.44 381 ALA A O 1
ATOM 2951 N N . PRO A 1 382 ? 10.747 5.917 -24.561 1.00 64.88 382 PRO A N 1
ATOM 2952 C CA . PRO A 1 382 ? 12.175 6.140 -24.795 1.00 64.88 382 PRO A CA 1
ATOM 2953 C C . PRO A 1 382 ? 12.733 5.300 -25.953 1.00 64.88 382 PRO A C 1
ATOM 2955 O O . PRO A 1 382 ? 13.709 5.694 -26.583 1.00 64.88 382 PRO A O 1
ATOM 2958 N N . TRP A 1 383 ? 12.106 4.154 -26.243 1.00 73.00 383 TRP A N 1
ATOM 2959 C CA . TRP A 1 383 ? 12.447 3.257 -27.347 1.00 73.00 383 TRP A CA 1
ATOM 2960 C C . TRP A 1 383 ? 11.693 3.587 -28.636 1.00 73.00 383 TRP A C 1
ATOM 2962 O O . TRP A 1 383 ? 12.164 3.223 -29.708 1.00 73.00 383 TRP A O 1
ATOM 2972 N N . ALA A 1 384 ? 10.571 4.307 -28.562 1.00 76.19 384 ALA A N 1
ATOM 2973 C CA . ALA A 1 384 ? 9.755 4.650 -29.721 1.00 76.19 384 ALA A CA 1
ATOM 2974 C C . ALA A 1 384 ? 10.542 5.470 -30.749 1.00 76.19 384 ALA A C 1
ATOM 2976 O O . ALA A 1 384 ? 10.481 5.163 -31.933 1.00 76.19 384 ALA A O 1
ATOM 2977 N N . LEU A 1 385 ? 11.334 6.455 -30.307 1.00 78.94 385 LEU A N 1
ATOM 2978 C CA . LEU A 1 385 ? 12.173 7.254 -31.202 1.00 78.94 385 LEU A CA 1
ATOM 2979 C C . LEU A 1 385 ? 13.323 6.427 -31.827 1.00 78.94 385 LEU A C 1
ATOM 2981 O O . LEU A 1 385 ? 13.410 6.415 -33.054 1.00 78.94 385 LEU A O 1
ATOM 2985 N N . PRO A 1 386 ? 14.158 5.682 -31.068 1.00 79.94 386 PRO A N 1
ATOM 2986 C CA . PRO A 1 386 ? 15.151 4.771 -31.648 1.00 79.94 386 PRO A CA 1
ATOM 2987 C C . PRO A 1 386 ? 14.563 3.739 -32.619 1.00 79.94 386 PRO A C 1
ATOM 2989 O O . PRO A 1 386 ? 15.093 3.549 -33.711 1.00 79.94 386 PRO A O 1
ATOM 2992 N N . VAL A 1 387 ? 13.450 3.094 -32.254 1.00 84.69 387 VAL A N 1
ATOM 2993 C CA . VAL A 1 387 ? 12.785 2.090 -33.098 1.00 84.69 387 VAL A CA 1
ATOM 2994 C C . VAL A 1 387 ? 12.199 2.738 -34.352 1.00 84.69 387 VAL A C 1
ATOM 2996 O O . VAL A 1 387 ? 12.385 2.206 -35.443 1.00 84.69 387 VAL A O 1
ATOM 2999 N N . ALA A 1 388 ? 11.561 3.907 -34.239 1.00 85.69 388 ALA A N 1
ATOM 3000 C CA . ALA A 1 388 ? 11.058 4.651 -35.392 1.00 85.69 388 ALA A CA 1
ATOM 3001 C C . ALA A 1 388 ? 12.187 5.076 -36.341 1.00 85.69 388 ALA A C 1
ATOM 3003 O O . ALA A 1 388 ? 12.019 4.971 -37.552 1.00 85.69 388 ALA A O 1
ATOM 3004 N N . ILE A 1 389 ? 13.346 5.490 -35.814 1.00 86.88 389 ILE A N 1
ATOM 3005 C CA . ILE A 1 389 ? 14.533 5.812 -36.622 1.00 86.88 389 ILE A CA 1
ATOM 3006 C C . ILE A 1 389 ? 15.005 4.580 -37.405 1.00 86.88 389 ILE A C 1
ATOM 3008 O O . ILE A 1 389 ? 15.232 4.686 -38.608 1.00 86.88 389 ILE A O 1
ATOM 3012 N N . VAL A 1 390 ? 15.111 3.408 -36.768 1.00 87.62 390 VAL A N 1
ATOM 3013 C CA . VAL A 1 390 ? 15.536 2.164 -37.441 1.00 87.62 390 VAL A CA 1
ATOM 3014 C C . VAL A 1 390 ? 14.514 1.709 -38.488 1.00 87.62 390 VAL A C 1
ATOM 3016 O O . VAL A 1 390 ? 14.897 1.340 -39.597 1.00 87.62 390 VAL A O 1
ATOM 3019 N N . LEU A 1 391 ? 13.215 1.771 -38.177 1.00 88.75 391 LEU A N 1
ATOM 3020 C CA . LEU A 1 391 ? 12.147 1.402 -39.113 1.00 88.75 391 LEU A CA 1
ATOM 3021 C C . LEU A 1 391 ? 12.093 2.346 -40.316 1.00 88.75 391 LEU A C 1
ATOM 3023 O O . LEU A 1 391 ? 12.012 1.886 -41.453 1.00 88.75 391 LEU A O 1
ATOM 3027 N N . PHE A 1 392 ? 12.182 3.657 -40.082 1.00 90.50 392 PHE A N 1
ATOM 3028 C CA . PHE A 1 392 ? 12.259 4.645 -41.153 1.00 90.50 392 PHE A CA 1
ATOM 3029 C C . PHE A 1 392 ? 13.511 4.440 -42.007 1.00 90.50 392 PHE A C 1
ATOM 3031 O O . PHE A 1 392 ? 13.424 4.483 -43.228 1.00 90.50 392 PHE A O 1
ATOM 3038 N N . TRP A 1 393 ? 14.660 4.152 -41.390 1.00 91.38 393 TRP A N 1
ATOM 3039 C CA . TRP A 1 393 ? 15.899 3.853 -42.104 1.00 91.38 393 TRP A CA 1
ATOM 3040 C C . TRP A 1 393 ? 15.766 2.603 -42.993 1.00 91.38 393 TRP A C 1
ATOM 3042 O O . TRP A 1 393 ? 16.149 2.656 -44.164 1.00 91.38 393 TRP A O 1
ATOM 3052 N N . GLN A 1 394 ? 15.154 1.515 -42.507 1.00 92.56 394 GLN A N 1
ATOM 3053 C CA . GLN A 1 394 ? 14.871 0.325 -43.324 1.00 92.56 394 GLN A CA 1
ATOM 3054 C C . GLN A 1 394 ? 13.917 0.644 -44.481 1.00 92.56 394 GLN A C 1
ATOM 3056 O O . GLN A 1 394 ? 14.196 0.258 -45.614 1.00 92.56 394 GLN A O 1
ATOM 3061 N N . LEU A 1 395 ? 12.829 1.374 -44.219 1.00 89.12 395 LEU A N 1
ATOM 3062 C CA . LEU A 1 395 ? 11.834 1.742 -45.232 1.00 89.12 395 LEU A CA 1
ATOM 3063 C C . LEU A 1 395 ? 12.404 2.674 -46.303 1.00 89.12 395 LEU A C 1
ATOM 3065 O O . LEU A 1 395 ? 12.190 2.459 -47.490 1.00 89.12 395 LEU A O 1
ATOM 3069 N N . ALA A 1 396 ? 13.159 3.694 -45.905 1.00 88.75 396 ALA A N 1
ATOM 3070 C CA . ALA A 1 396 ? 13.793 4.619 -46.836 1.00 88.75 396 ALA A CA 1
ATOM 3071 C C . ALA A 1 396 ? 14.864 3.919 -47.690 1.00 88.75 396 ALA A C 1
ATOM 3073 O O . ALA A 1 396 ? 15.033 4.258 -48.861 1.00 88.75 396 ALA A O 1
ATOM 3074 N N . SER A 1 397 ? 15.548 2.911 -47.138 1.00 89.00 397 SER A N 1
ATOM 3075 C CA . SER A 1 397 ? 16.501 2.085 -47.890 1.00 89.00 397 SER A CA 1
ATOM 3076 C C . SER A 1 397 ? 15.796 1.141 -48.872 1.00 89.00 397 SER A C 1
ATOM 3078 O O . SER A 1 397 ? 16.213 1.041 -50.022 1.00 89.00 397 SER A O 1
ATOM 3080 N N . SER A 1 398 ? 14.706 0.478 -48.463 1.00 86.81 398 SER A N 1
ATOM 3081 C CA . SER A 1 398 ? 13.962 -0.455 -49.325 1.00 86.81 398 SER A CA 1
ATOM 3082 C C . SER A 1 398 ? 13.152 0.246 -50.419 1.00 86.81 398 SER A C 1
ATOM 3084 O O . SER A 1 398 ? 13.028 -0.283 -51.521 1.00 86.81 398 SER A O 1
ATOM 3086 N N . ALA A 1 399 ? 12.657 1.458 -50.155 1.00 87.81 399 ALA A N 1
ATOM 3087 C CA . ALA A 1 399 ? 11.977 2.308 -51.132 1.00 87.81 399 ALA A CA 1
ATOM 3088 C C . ALA A 1 399 ? 12.939 3.014 -52.110 1.00 87.81 399 ALA A C 1
ATOM 3090 O O . ALA A 1 399 ? 12.487 3.715 -53.016 1.00 87.81 399 ALA A O 1
ATOM 3091 N N . GLY A 1 400 ? 14.257 2.872 -51.924 1.00 85.31 400 GLY A N 1
ATOM 3092 C CA . GLY A 1 400 ? 15.280 3.510 -52.757 1.00 85.31 400 GLY A CA 1
ATOM 3093 C C . GLY A 1 400 ? 15.454 5.016 -52.520 1.00 85.31 400 GLY A C 1
ATOM 3094 O O . GLY A 1 400 ? 16.135 5.676 -53.302 1.00 85.31 400 GLY A O 1
ATOM 3095 N N . TRP A 1 401 ? 14.865 5.575 -51.457 1.00 86.75 401 TRP A N 1
ATOM 3096 C CA . TRP A 1 401 ? 15.068 6.975 -51.054 1.00 86.75 401 TRP A CA 1
ATOM 3097 C C . TRP A 1 401 ? 16.476 7.209 -50.504 1.00 86.75 401 TRP A C 1
ATOM 3099 O O . TRP A 1 401 ? 17.031 8.298 -50.641 1.00 86.75 401 TRP A O 1
ATOM 3109 N N . LEU A 1 402 ? 17.058 6.176 -49.893 1.00 84.50 402 LEU A N 1
ATOM 3110 C CA . LEU A 1 402 ? 18.449 6.133 -49.470 1.00 84.50 402 LEU A CA 1
ATOM 3111 C C . LEU A 1 402 ? 19.213 5.145 -50.346 1.00 84.50 402 LEU A C 1
ATOM 3113 O O . LEU A 1 402 ? 18.823 3.989 -50.500 1.00 84.50 402 LEU A O 1
ATOM 3117 N N . SER A 1 403 ? 20.332 5.602 -50.905 1.00 82.88 403 SER A N 1
ATOM 3118 C CA . SER A 1 403 ? 21.241 4.726 -51.636 1.00 82.88 403 SER A CA 1
ATOM 3119 C C . SER A 1 403 ? 21.922 3.770 -50.661 1.00 82.88 403 SER A C 1
ATOM 3121 O O . SER A 1 403 ? 22.721 4.201 -49.826 1.00 82.88 403 SER A O 1
ATOM 3123 N N . THR A 1 404 ? 21.670 2.470 -50.823 1.00 79.25 404 THR A N 1
ATOM 3124 C CA . THR A 1 404 ? 22.311 1.398 -50.042 1.00 79.25 404 THR A CA 1
ATOM 3125 C C . THR A 1 404 ? 23.830 1.349 -50.228 1.00 79.25 404 THR A C 1
ATOM 3127 O O . THR A 1 404 ? 24.539 0.791 -49.397 1.00 79.25 404 THR A O 1
ATOM 3130 N N . ARG A 1 405 ? 24.354 2.005 -51.275 1.00 77.25 405 ARG A N 1
ATOM 3131 C CA . ARG A 1 405 ? 25.795 2.199 -51.496 1.00 77.25 405 ARG A CA 1
ATOM 3132 C C . ARG A 1 405 ? 26.408 3.251 -50.561 1.00 77.25 405 ARG A C 1
ATOM 3134 O O . ARG A 1 405 ? 27.610 3.218 -50.337 1.00 77.25 405 ARG A O 1
ATOM 3141 N N . ILE A 1 406 ? 25.615 4.191 -50.042 1.00 78.25 406 ILE A N 1
ATOM 3142 C CA . ILE A 1 406 ? 26.080 5.254 -49.131 1.00 78.25 406 ILE A CA 1
ATOM 3143 C C . ILE A 1 406 ? 25.753 4.897 -47.679 1.00 78.25 406 ILE A C 1
ATOM 3145 O O . ILE A 1 406 ? 26.609 5.040 -46.810 1.00 78.25 406 ILE A O 1
ATOM 3149 N N . LEU A 1 407 ? 24.535 4.414 -47.420 1.00 83.94 407 LEU A N 1
ATOM 3150 C CA . LEU A 1 407 ? 24.086 3.997 -46.095 1.00 83.94 407 LEU A CA 1
ATOM 3151 C C . LEU A 1 407 ? 23.403 2.625 -46.213 1.00 83.94 407 LEU A C 1
ATOM 3153 O O . LEU A 1 407 ? 22.388 2.536 -46.905 1.00 83.94 407 LEU A O 1
ATOM 3157 N N . PRO A 1 408 ? 23.933 1.565 -45.579 1.00 88.69 408 PRO A N 1
ATOM 3158 C CA . PRO A 1 408 ? 23.389 0.216 -45.717 1.00 88.69 408 PRO A CA 1
ATOM 3159 C C . PRO A 1 408 ? 21.985 0.145 -45.110 1.00 88.69 408 PRO A C 1
ATOM 3161 O O . PRO A 1 408 ? 21.640 0.952 -44.250 1.00 88.69 408 PRO A O 1
ATOM 3164 N N . SER A 1 409 ? 21.169 -0.826 -45.515 1.00 92.00 409 SER A N 1
ATOM 3165 C CA . SER A 1 409 ? 19.919 -1.093 -44.798 1.00 92.00 409 SER A CA 1
ATOM 3166 C C . SER A 1 409 ? 20.222 -1.726 -43.428 1.00 92.00 409 SER A C 1
ATOM 3168 O O . SER A 1 409 ? 21.189 -2.486 -43.317 1.00 92.00 409 SER A O 1
ATOM 3170 N N . PRO A 1 410 ? 19.409 -1.473 -42.385 1.00 91.06 410 PRO A N 1
ATOM 3171 C CA . PRO A 1 410 ? 19.496 -2.186 -41.109 1.00 91.06 410 PRO A CA 1
ATOM 3172 C C . PRO A 1 410 ? 19.583 -3.709 -41.263 1.00 91.06 410 PRO A C 1
ATOM 3174 O O . PRO A 1 410 ? 20.392 -4.355 -40.603 1.00 91.06 410 PRO A O 1
ATOM 3177 N N . GLU A 1 411 ? 18.794 -4.280 -42.174 1.00 91.50 411 GLU A N 1
ATOM 3178 C CA . GLU A 1 411 ? 18.864 -5.699 -42.536 1.00 91.50 411 GLU A CA 1
ATOM 3179 C C . GLU A 1 411 ? 20.244 -6.104 -43.076 1.00 91.50 411 GLU A C 1
ATOM 3181 O O . GLU A 1 411 ? 20.802 -7.108 -42.638 1.00 91.50 411 GLU A O 1
ATOM 3186 N N . GLY A 1 412 ? 20.829 -5.302 -43.972 1.00 89.81 412 GLY A N 1
ATOM 3187 C CA . GLY A 1 412 ? 22.172 -5.531 -44.504 1.00 89.81 412 GLY A CA 1
ATOM 3188 C C . GLY A 1 412 ? 23.242 -5.533 -43.412 1.00 89.81 412 GLY A C 1
ATOM 3189 O O . GLY A 1 412 ? 24.112 -6.397 -43.411 1.00 89.81 412 GLY A O 1
ATOM 3190 N N . VAL A 1 413 ? 23.132 -4.642 -42.421 1.00 91.38 413 VAL A N 1
ATOM 3191 C CA . VAL A 1 413 ? 24.032 -4.611 -41.253 1.00 91.38 413 VAL A CA 1
ATOM 3192 C C . VAL A 1 413 ? 23.916 -5.898 -40.425 1.00 91.38 413 VAL A C 1
ATOM 3194 O O . VAL A 1 413 ? 24.931 -6.458 -40.014 1.00 91.38 413 VAL A O 1
ATOM 3197 N N . VAL A 1 414 ? 22.697 -6.400 -40.195 1.00 92.12 414 VAL A N 1
ATOM 3198 C CA . VAL A 1 414 ? 22.469 -7.654 -39.449 1.00 92.12 414 VAL A CA 1
ATOM 3199 C C . VAL A 1 414 ? 23.017 -8.863 -40.210 1.00 92.12 414 VAL A C 1
ATOM 3201 O O . VAL A 1 414 ? 23.672 -9.718 -39.613 1.00 92.12 414 VAL A O 1
ATOM 3204 N N . LEU A 1 415 ? 22.797 -8.927 -41.524 1.00 91.75 415 LEU A N 1
ATOM 3205 C CA . LEU A 1 415 ? 23.335 -9.988 -42.377 1.00 91.75 415 LEU A CA 1
ATOM 3206 C C . LEU A 1 415 ? 24.867 -9.956 -42.420 1.00 91.75 415 LEU A C 1
ATOM 3208 O O . LEU A 1 415 ? 25.500 -10.999 -42.266 1.00 91.75 415 LEU A O 1
ATOM 3212 N N . ALA A 1 416 ? 25.472 -8.774 -42.557 1.00 90.81 416 ALA A N 1
ATOM 3213 C CA . ALA A 1 416 ? 26.921 -8.602 -42.501 1.00 90.81 416 ALA A CA 1
ATOM 3214 C C . ALA A 1 416 ? 27.490 -9.059 -41.150 1.00 90.81 416 ALA A C 1
ATOM 3216 O O . ALA A 1 416 ? 28.462 -9.813 -41.114 1.00 90.81 416 ALA A O 1
ATOM 3217 N N . PHE A 1 417 ? 26.847 -8.684 -40.038 1.00 92.94 417 PHE A N 1
ATOM 3218 C CA . PHE A 1 417 ? 27.224 -9.151 -38.703 1.00 92.94 417 PHE A CA 1
ATOM 3219 C C . PHE A 1 417 ? 27.171 -10.680 -38.597 1.00 92.94 417 PHE A C 1
ATOM 3221 O O . PHE A 1 417 ? 28.113 -11.291 -38.089 1.00 92.94 417 PHE A O 1
ATOM 3228 N N . TRP A 1 418 ? 26.099 -11.307 -39.089 1.00 93.75 418 TRP A N 1
ATOM 3229 C CA . TRP A 1 418 ? 25.951 -12.762 -39.073 1.00 93.75 418 TRP A CA 1
ATOM 3230 C C . TRP A 1 418 ? 27.028 -13.457 -39.911 1.00 93.75 418 TRP A C 1
ATOM 3232 O O . TRP A 1 418 ? 27.681 -14.379 -39.424 1.00 93.75 418 TRP A O 1
ATOM 3242 N N . ASN A 1 419 ? 27.271 -12.982 -41.132 1.00 92.31 419 ASN A N 1
ATOM 3243 C CA . ASN A 1 419 ? 28.264 -13.554 -42.041 1.00 92.31 419 ASN A CA 1
ATOM 3244 C C . ASN A 1 419 ? 29.686 -13.471 -41.466 1.00 92.31 419 ASN A C 1
ATOM 3246 O O . ASN A 1 419 ? 30.405 -14.469 -41.474 1.00 92.31 419 ASN A O 1
ATOM 3250 N N . LEU A 1 420 ? 30.062 -12.319 -40.901 1.00 90.94 420 LEU A N 1
ATOM 3251 C CA . LEU A 1 420 ? 31.360 -12.120 -40.245 1.00 90.94 420 LEU A CA 1
ATOM 3252 C C . LEU A 1 420 ? 31.497 -12.934 -38.949 1.00 90.94 420 LEU A C 1
ATOM 3254 O O . LEU A 1 420 ? 32.589 -13.376 -38.590 1.00 90.94 420 LEU A O 1
ATOM 3258 N N . SER A 1 421 ? 30.392 -13.130 -38.225 1.00 91.56 421 SER A N 1
ATOM 3259 C CA . SER A 1 421 ? 30.368 -13.966 -37.019 1.00 91.56 421 SER A CA 1
ATOM 3260 C C . SER A 1 421 ? 30.539 -15.444 -37.361 1.00 91.56 421 SER A C 1
ATOM 3262 O O . SER A 1 421 ? 31.289 -16.143 -36.682 1.00 91.56 421 SER A O 1
ATOM 3264 N N . ALA A 1 422 ? 29.862 -15.916 -38.412 1.00 92.44 422 ALA A N 1
ATOM 3265 C CA . ALA A 1 422 ? 29.911 -17.300 -38.873 1.00 92.44 422 ALA A CA 1
ATOM 3266 C C . ALA A 1 422 ? 31.264 -17.661 -39.504 1.00 92.44 422 ALA A C 1
ATOM 3268 O O . ALA A 1 422 ? 31.726 -18.788 -39.338 1.00 92.44 422 ALA A O 1
ATOM 3269 N N . SER A 1 423 ? 31.923 -16.713 -40.182 1.00 91.69 423 SER A N 1
ATOM 3270 C CA . SER A 1 423 ? 33.272 -16.908 -40.731 1.00 91.69 423 SER A CA 1
ATOM 3271 C C . SER A 1 423 ? 34.369 -16.936 -39.658 1.00 91.69 423 SER A C 1
ATOM 3273 O O . SER A 1 423 ? 35.486 -17.368 -39.933 1.00 91.69 423 SER A O 1
ATOM 3275 N N . GLY A 1 424 ? 34.075 -16.479 -38.435 1.00 90.12 424 GLY A N 1
ATOM 3276 C CA . GLY A 1 424 ? 35.037 -16.378 -37.334 1.00 90.12 424 GLY A CA 1
ATOM 3277 C C . GLY A 1 424 ? 35.936 -15.135 -37.383 1.00 90.12 424 GLY A C 1
ATOM 3278 O O . GLY A 1 424 ? 36.599 -14.823 -36.392 1.00 90.12 424 GLY A O 1
ATOM 3279 N N . GLU A 1 425 ? 35.926 -14.393 -38.490 1.00 90.56 425 GLU A N 1
ATOM 3280 C CA . GLU A 1 425 ? 36.740 -13.192 -38.717 1.00 90.56 425 GLU A CA 1
ATOM 3281 C C . GLU A 1 425 ? 36.402 -12.070 -37.721 1.00 90.56 425 GLU A C 1
ATOM 3283 O O . GLU A 1 425 ? 37.298 -11.434 -37.156 1.00 90.56 425 GLU A O 1
ATOM 3288 N N . LEU A 1 426 ? 35.109 -11.894 -37.411 1.00 91.94 426 LEU A N 1
ATOM 3289 C CA . LEU A 1 426 ? 34.641 -10.894 -36.447 1.00 91.94 426 LEU A CA 1
ATOM 3290 C C . LEU A 1 426 ? 35.285 -11.077 -35.071 1.00 91.94 426 LEU A C 1
ATOM 3292 O O . LEU A 1 426 ? 35.758 -10.121 -34.457 1.00 91.94 426 LEU A O 1
ATOM 3296 N N . TRP A 1 427 ? 35.304 -12.321 -34.591 1.00 92.38 427 TRP A N 1
ATOM 3297 C CA . TRP A 1 427 ? 35.792 -12.664 -33.260 1.00 92.38 427 TRP A CA 1
ATOM 3298 C C . TRP A 1 427 ? 37.301 -12.467 -33.143 1.00 92.38 427 TRP A C 1
ATOM 3300 O O . TRP A 1 427 ? 37.776 -12.023 -32.098 1.00 92.38 427 TRP A O 1
ATOM 3310 N N . GLN A 1 428 ? 38.052 -12.725 -34.216 1.00 93.19 428 GLN A N 1
ATOM 3311 C CA . GLN A 1 428 ? 39.493 -12.478 -34.257 1.00 93.19 428 GLN A CA 1
ATOM 3312 C C . GLN A 1 428 ? 39.803 -10.982 -34.151 1.00 93.19 428 GLN A C 1
ATOM 3314 O O . GLN A 1 428 ? 40.594 -10.571 -33.301 1.00 93.19 428 GLN A O 1
ATOM 3319 N N . HIS A 1 429 ? 39.145 -10.147 -34.959 1.00 93.06 429 HIS A N 1
ATOM 3320 C CA . HIS A 1 429 ? 39.331 -8.697 -34.903 1.00 93.06 429 HIS A CA 1
ATOM 3321 C C . HIS A 1 429 ? 38.877 -8.098 -33.569 1.00 93.06 429 HIS A C 1
ATOM 3323 O O . HIS A 1 429 ? 39.589 -7.271 -32.998 1.00 93.06 429 HIS A O 1
ATOM 3329 N N . LEU A 1 430 ? 37.749 -8.567 -33.030 1.00 94.00 430 LEU A N 1
ATOM 3330 C CA . LEU A 1 430 ? 37.250 -8.177 -31.714 1.00 94.00 430 LEU A CA 1
ATOM 3331 C C . LEU A 1 430 ? 38.247 -8.517 -30.597 1.00 94.00 430 LEU A C 1
ATOM 3333 O O . LEU A 1 430 ? 38.511 -7.677 -29.732 1.00 94.00 430 LEU A O 1
ATOM 3337 N N . ALA A 1 431 ? 38.815 -9.725 -30.617 1.00 93.62 431 ALA A N 1
ATOM 3338 C CA . ALA A 1 431 ? 39.786 -10.175 -29.625 1.00 93.62 431 ALA A CA 1
ATOM 3339 C C . ALA A 1 431 ? 41.079 -9.349 -29.675 1.00 93.62 431 ALA A C 1
ATOM 3341 O O . ALA A 1 431 ? 41.563 -8.912 -28.632 1.00 93.62 431 ALA A O 1
ATOM 3342 N N . ILE A 1 432 ? 41.599 -9.070 -30.875 1.00 93.50 432 ILE A N 1
ATOM 3343 C CA . ILE A 1 432 ? 42.809 -8.257 -31.066 1.00 93.50 432 ILE A CA 1
ATOM 3344 C C . ILE A 1 432 ? 42.596 -6.830 -30.542 1.00 93.50 432 ILE A C 1
ATOM 3346 O O . ILE A 1 432 ? 43.416 -6.331 -29.768 1.00 93.50 432 ILE A O 1
ATOM 3350 N N . SER A 1 433 ? 41.486 -6.181 -30.902 1.00 94.69 433 SER A N 1
ATOM 3351 C CA . SER A 1 433 ? 41.168 -4.836 -30.406 1.00 94.69 433 SER A CA 1
ATOM 3352 C C . SER A 1 433 ? 40.979 -4.820 -28.888 1.00 94.69 433 SER A C 1
ATOM 3354 O O . SER A 1 433 ? 41.504 -3.941 -28.206 1.00 94.69 433 SER A O 1
ATOM 3356 N N . SER A 1 434 ? 40.303 -5.825 -28.329 1.00 93.19 434 SER A N 1
ATOM 3357 C CA . SER A 1 434 ? 40.120 -5.949 -26.877 1.00 93.19 434 SER A CA 1
ATOM 3358 C C . SER A 1 434 ? 41.450 -6.139 -26.143 1.00 93.19 434 SER A C 1
ATOM 3360 O O . SER A 1 434 ? 41.683 -5.510 -25.113 1.00 93.19 434 SER A O 1
ATOM 3362 N N . TRP A 1 435 ? 42.361 -6.944 -26.691 1.00 94.62 435 TRP A N 1
ATOM 3363 C CA . TRP A 1 435 ? 43.700 -7.152 -26.140 1.00 94.62 435 TRP A CA 1
ATOM 3364 C C . TRP A 1 435 ? 44.531 -5.863 -26.115 1.00 94.62 435 TRP A C 1
ATOM 3366 O O . TRP A 1 435 ? 45.098 -5.508 -25.079 1.00 94.62 435 TRP A O 1
ATOM 3376 N N . ARG A 1 436 ? 44.546 -5.113 -27.226 1.00 94.75 436 ARG A N 1
ATOM 3377 C CA . ARG A 1 436 ? 45.213 -3.801 -27.314 1.00 94.75 436 ARG A CA 1
ATOM 3378 C C . ARG A 1 436 ? 44.657 -2.818 -26.291 1.00 94.75 436 ARG A C 1
ATOM 3380 O O . ARG A 1 436 ? 45.429 -2.124 -25.631 1.00 94.75 436 ARG A O 1
ATOM 3387 N N . ALA A 1 437 ? 43.330 -2.781 -26.155 1.00 94.62 437 ALA A N 1
ATOM 3388 C CA . ALA A 1 437 ? 42.637 -1.938 -25.191 1.00 94.62 437 ALA A CA 1
ATOM 3389 C C . ALA A 1 437 ? 43.091 -2.254 -23.758 1.00 94.62 437 ALA A C 1
ATOM 3391 O O . ALA A 1 437 ? 43.512 -1.352 -23.036 1.00 94.62 437 ALA A O 1
ATOM 3392 N N . VAL A 1 438 ? 43.085 -3.538 -23.379 1.00 95.12 438 VAL A N 1
ATOM 3393 C CA . VAL A 1 438 ? 43.485 -3.998 -22.042 1.00 95.12 438 VAL A CA 1
ATOM 3394 C C . VAL A 1 438 ? 44.940 -3.647 -21.743 1.00 95.12 438 VAL A C 1
ATOM 3396 O O . VAL A 1 438 ? 45.196 -3.026 -20.716 1.00 95.12 438 VAL A O 1
ATOM 3399 N N . ILE A 1 439 ? 45.888 -3.960 -22.635 1.00 96.38 439 ILE A N 1
ATOM 3400 C CA . ILE A 1 439 ? 47.304 -3.626 -22.403 1.00 96.38 439 ILE A CA 1
ATOM 3401 C C . ILE A 1 439 ? 47.499 -2.114 -22.306 1.00 96.38 439 ILE A C 1
ATOM 3403 O O . ILE A 1 439 ? 48.152 -1.638 -21.376 1.00 96.38 439 ILE A O 1
ATOM 3407 N N . GLY A 1 440 ? 46.947 -1.357 -23.258 1.00 96.06 440 GLY A N 1
ATOM 3408 C CA . GLY A 1 440 ? 47.083 0.095 -23.285 1.00 96.06 440 GLY A CA 1
ATOM 3409 C C . GLY A 1 440 ? 46.552 0.724 -22.000 1.00 96.06 440 GLY A C 1
ATOM 3410 O O . GLY A 1 440 ? 47.244 1.524 -21.374 1.00 96.06 440 GLY A O 1
ATOM 3411 N N . PHE A 1 441 ? 45.375 0.293 -21.546 1.00 96.50 441 PHE A N 1
ATOM 3412 C CA . PHE A 1 441 ? 44.796 0.727 -20.278 1.00 96.50 441 PHE A CA 1
ATOM 3413 C C . PHE A 1 441 ? 45.630 0.303 -19.067 1.00 96.50 441 PHE A C 1
ATOM 3415 O O . PHE A 1 441 ? 45.832 1.109 -18.163 1.00 96.50 441 PHE A O 1
ATOM 3422 N N . SER A 1 442 ? 46.160 -0.922 -19.034 1.00 96.75 442 SER A N 1
ATOM 3423 C CA . SER A 1 442 ? 47.018 -1.376 -17.936 1.00 96.75 442 SER A CA 1
ATOM 3424 C C . SER A 1 442 ? 48.302 -0.551 -17.833 1.00 96.75 442 SER A C 1
ATOM 3426 O O . SER A 1 442 ? 48.673 -0.155 -16.729 1.00 96.75 442 SER A O 1
ATOM 3428 N N . ILE A 1 443 ? 48.959 -0.240 -18.956 1.00 97.44 443 ILE A N 1
ATOM 3429 C CA . ILE A 1 443 ? 50.186 0.571 -18.982 1.00 97.44 443 ILE A CA 1
ATOM 3430 C C . ILE A 1 443 ? 49.874 2.021 -18.606 1.00 97.44 443 ILE A C 1
ATOM 3432 O O . ILE A 1 443 ? 50.452 2.554 -17.658 1.00 97.44 443 ILE A O 1
ATOM 3436 N N . GLY A 1 444 ? 48.951 2.655 -19.333 1.00 96.31 444 GLY A N 1
ATOM 3437 C CA . GLY A 1 444 ? 48.601 4.059 -19.136 1.00 96.31 444 GLY A CA 1
ATOM 3438 C C . GLY A 1 444 ? 47.984 4.317 -17.771 1.00 96.31 444 GLY A C 1
ATOM 3439 O O . GLY A 1 444 ? 48.361 5.268 -17.091 1.00 96.31 444 GLY A O 1
ATOM 3440 N N . GLY A 1 445 ? 47.108 3.423 -17.318 1.00 96.00 445 GLY A N 1
ATOM 3441 C CA . GLY A 1 445 ? 46.505 3.495 -15.997 1.00 96.00 445 GLY A CA 1
ATOM 3442 C C . GLY A 1 445 ? 47.506 3.301 -14.868 1.00 96.00 445 GLY A C 1
ATOM 3443 O O . GLY A 1 445 ? 47.497 4.090 -13.925 1.00 96.00 445 GLY A O 1
ATOM 3444 N N . SER A 1 446 ? 48.427 2.339 -14.977 1.00 97.06 446 SER A N 1
ATOM 3445 C CA . SER A 1 446 ? 49.483 2.166 -13.968 1.00 97.06 446 SER A CA 1
ATOM 3446 C C . SER A 1 446 ? 50.410 3.380 -13.917 1.00 97.06 446 SER A C 1
ATOM 3448 O O . SER A 1 446 ? 50.694 3.888 -12.834 1.00 97.06 446 SER A O 1
ATOM 3450 N N . LEU A 1 447 ? 50.839 3.895 -15.074 1.00 96.56 447 LEU A N 1
ATOM 3451 C CA . LEU A 1 447 ? 51.722 5.060 -15.144 1.00 96.56 447 LEU A CA 1
ATOM 3452 C C . LEU A 1 447 ? 51.026 6.331 -14.639 1.00 96.56 447 LEU A C 1
ATOM 3454 O O . LEU A 1 447 ? 51.600 7.070 -13.843 1.00 96.56 447 LEU A O 1
ATOM 3458 N N . GLY A 1 448 ? 49.774 6.556 -15.042 1.00 96.19 448 GLY A N 1
ATOM 3459 C CA . GLY A 1 448 ? 48.954 7.674 -14.579 1.00 96.19 448 GLY A CA 1
ATOM 3460 C C . GLY A 1 448 ? 48.725 7.627 -13.072 1.00 96.19 448 GLY A C 1
ATOM 3461 O O . GLY A 1 448 ? 48.892 8.641 -12.397 1.00 96.19 448 GLY A O 1
ATOM 3462 N N . MET A 1 449 ? 48.432 6.444 -12.526 1.00 96.00 449 MET A N 1
ATOM 3463 C CA . MET A 1 449 ? 48.284 6.249 -11.086 1.00 96.00 449 MET A CA 1
ATOM 3464 C C . MET A 1 449 ? 49.601 6.530 -10.357 1.00 96.00 449 MET A C 1
ATOM 3466 O O . MET A 1 449 ? 49.604 7.318 -9.419 1.00 96.00 449 MET A O 1
ATOM 3470 N N . ILE A 1 450 ? 50.730 5.969 -10.805 1.00 95.31 450 ILE A N 1
ATOM 3471 C CA . ILE A 1 450 ? 52.051 6.204 -10.195 1.00 95.31 450 ILE A CA 1
ATOM 3472 C C . ILE A 1 450 ? 52.402 7.696 -10.197 1.00 95.31 450 ILE A C 1
ATOM 3474 O O . ILE A 1 450 ? 52.759 8.241 -9.154 1.00 95.31 450 ILE A O 1
ATOM 3478 N N . LEU A 1 451 ? 52.264 8.378 -11.336 1.00 94.75 451 LEU A N 1
ATOM 3479 C CA . LEU A 1 451 ? 52.536 9.813 -11.434 1.00 94.75 451 LEU A CA 1
ATOM 3480 C C . LEU A 1 451 ? 51.590 10.624 -10.538 1.00 94.75 451 LEU A C 1
ATOM 3482 O O . LEU A 1 451 ? 52.034 11.543 -9.851 1.00 94.75 451 LEU A O 1
ATOM 3486 N N . GLY A 1 452 ? 50.307 10.257 -10.490 1.00 94.25 452 GLY A N 1
ATOM 3487 C CA . GLY A 1 452 ? 49.305 10.922 -9.658 1.00 94.25 452 GLY A CA 1
ATOM 3488 C C . GLY A 1 452 ? 49.594 10.752 -8.168 1.00 94.25 452 GLY A C 1
ATOM 3489 O O . GLY A 1 452 ? 49.479 11.710 -7.405 1.00 94.25 452 GLY A O 1
ATOM 3490 N N . LEU A 1 453 ? 50.051 9.564 -7.759 1.00 93.56 453 LEU A N 1
ATOM 3491 C CA . LEU A 1 453 ? 50.516 9.282 -6.402 1.00 93.56 453 LEU A CA 1
ATOM 3492 C C . LEU A 1 453 ? 51.754 10.123 -6.057 1.00 93.56 453 LEU A C 1
ATOM 3494 O O . LEU A 1 453 ? 51.784 10.748 -4.997 1.00 93.56 453 LEU A O 1
ATOM 3498 N N . ILE A 1 454 ? 52.753 10.190 -6.947 1.00 93.19 454 ILE A N 1
ATOM 3499 C CA . ILE A 1 454 ? 53.978 10.979 -6.729 1.00 93.19 454 ILE A CA 1
ATOM 3500 C C . ILE A 1 454 ? 53.641 12.469 -6.575 1.00 93.19 454 ILE A C 1
ATOM 3502 O O . ILE A 1 454 ? 54.074 13.092 -5.603 1.00 93.19 454 ILE A O 1
ATOM 3506 N N . SER A 1 455 ? 52.841 13.040 -7.479 1.00 92.69 455 SER A N 1
ATOM 3507 C CA . SER A 1 455 ? 52.425 14.449 -7.418 1.00 92.69 455 SER A CA 1
ATOM 3508 C C . SER A 1 455 ? 51.507 14.746 -6.228 1.00 92.69 455 SER A C 1
ATOM 3510 O O . SER A 1 455 ? 51.588 15.809 -5.608 1.00 92.69 455 SER A O 1
ATOM 3512 N N . GLY A 1 456 ? 50.617 13.814 -5.885 1.00 89.44 456 GLY A N 1
ATOM 3513 C CA . GLY A 1 456 ? 49.665 13.974 -4.789 1.00 89.44 456 GLY A CA 1
ATOM 3514 C C . GLY A 1 456 ? 50.349 13.963 -3.423 1.00 89.44 456 GLY A C 1
ATOM 3515 O O . GLY A 1 456 ? 50.076 14.838 -2.600 1.00 89.44 456 GLY A O 1
ATOM 3516 N N . LEU A 1 457 ? 51.267 13.015 -3.205 1.00 89.56 457 LEU A N 1
ATOM 3517 C CA . LEU A 1 457 ? 51.939 12.782 -1.922 1.00 89.56 457 LEU A CA 1
ATOM 3518 C C . LEU A 1 457 ? 53.165 13.679 -1.692 1.00 89.56 457 LEU A C 1
ATOM 3520 O O . LEU A 1 457 ? 53.499 13.966 -0.542 1.00 89.56 457 LEU A O 1
ATOM 3524 N N . SER A 1 458 ? 53.852 14.118 -2.754 1.00 89.31 458 SER A N 1
ATOM 3525 C CA . SER A 1 458 ? 55.093 14.896 -2.655 1.00 89.31 458 SER A CA 1
ATOM 3526 C C . SER A 1 458 ? 54.921 16.329 -3.151 1.00 89.31 458 SER A C 1
ATOM 3528 O O . SER A 1 458 ? 54.536 16.566 -4.292 1.00 89.31 458 SER A O 1
ATOM 3530 N N . ARG A 1 459 ? 55.321 17.308 -2.327 1.00 83.62 459 ARG A N 1
ATOM 3531 C CA . ARG A 1 459 ? 55.397 18.726 -2.738 1.00 83.62 459 ARG A CA 1
ATOM 3532 C C . ARG A 1 459 ? 56.394 18.953 -3.878 1.00 83.62 459 ARG A C 1
ATOM 3534 O O . ARG A 1 459 ? 56.195 19.842 -4.697 1.00 83.62 459 ARG A O 1
ATOM 3541 N N . TRP A 1 460 ? 57.474 18.172 -3.919 1.00 86.94 460 TRP A N 1
ATOM 3542 C CA . TRP A 1 460 ? 58.444 18.220 -5.016 1.00 86.94 460 TRP A CA 1
ATOM 3543 C C . TRP A 1 460 ? 57.903 17.539 -6.271 1.00 86.94 460 TRP A C 1
ATOM 3545 O O . TRP A 1 460 ? 58.084 18.070 -7.362 1.00 86.94 460 TRP A O 1
ATOM 3555 N N . GLY A 1 461 ? 57.188 16.421 -6.105 1.00 85.88 461 GLY A N 1
ATOM 3556 C CA . GLY A 1 461 ? 56.478 15.753 -7.195 1.00 85.88 461 GLY A CA 1
ATOM 3557 C C . GLY A 1 461 ? 55.489 16.694 -7.878 1.00 85.88 461 GLY A C 1
ATOM 3558 O O . GLY A 1 461 ? 55.574 16.885 -9.082 1.00 85.88 461 GLY A O 1
ATOM 3559 N N . GLU A 1 462 ? 54.636 17.368 -7.104 1.00 86.94 462 GLU A N 1
ATOM 3560 C CA . GLU A 1 462 ? 53.690 18.371 -7.612 1.00 86.94 462 GLU A CA 1
ATOM 3561 C C . GLU A 1 462 ? 54.395 19.476 -8.408 1.00 86.94 462 GLU A C 1
ATOM 3563 O O . GLU A 1 462 ? 54.036 19.748 -9.548 1.00 86.94 462 GLU A O 1
ATOM 3568 N N . ARG A 1 463 ? 55.442 20.085 -7.841 1.00 87.12 463 ARG A N 1
ATOM 3569 C CA . ARG A 1 463 ? 56.148 21.197 -8.494 1.00 87.12 463 ARG A CA 1
ATOM 3570 C C . ARG A 1 463 ? 56.844 20.798 -9.797 1.00 87.12 463 ARG A C 1
ATOM 3572 O O . ARG A 1 463 ? 56.913 21.621 -10.701 1.00 87.12 463 ARG A O 1
ATOM 3579 N N . LEU A 1 464 ? 57.389 19.583 -9.879 1.00 86.56 464 LEU A N 1
ATOM 3580 C CA . LEU A 1 464 ? 58.165 19.125 -11.038 1.00 86.56 464 LEU A CA 1
ATOM 3581 C C . LEU A 1 464 ? 57.294 18.463 -12.114 1.00 86.56 464 LEU A C 1
ATOM 3583 O O . LEU A 1 464 ? 57.507 18.676 -13.309 1.00 86.56 464 LEU A O 1
ATOM 3587 N N . LEU A 1 465 ? 56.328 17.643 -11.700 1.00 87.56 465 LEU A N 1
ATOM 3588 C CA . LEU A 1 465 ? 55.550 16.801 -12.603 1.00 87.56 465 LEU A CA 1
ATOM 3589 C C . LEU A 1 465 ? 54.226 17.439 -13.001 1.00 87.56 465 LEU A C 1
ATOM 3591 O O . LEU A 1 465 ? 53.844 17.293 -14.155 1.00 87.56 465 LEU A O 1
ATOM 3595 N N . ASP A 1 466 ? 53.533 18.149 -12.107 1.00 85.62 466 ASP A N 1
ATOM 3596 C CA . ASP A 1 466 ? 52.145 18.537 -12.376 1.00 85.62 466 ASP A CA 1
ATOM 3597 C C . ASP A 1 466 ? 52.020 19.503 -13.553 1.00 85.62 466 ASP A C 1
ATOM 3599 O O . ASP A 1 466 ? 51.305 19.216 -14.509 1.00 85.62 466 ASP A O 1
ATOM 3603 N N . SER A 1 467 ? 52.808 20.578 -13.551 1.00 86.31 467 SER A N 1
ATOM 3604 C CA . SER A 1 467 ? 52.863 21.513 -14.682 1.00 86.31 467 SER A CA 1
ATOM 3605 C C . SER A 1 467 ? 53.211 20.794 -15.994 1.00 86.31 467 SER A C 1
ATOM 3607 O O . SER A 1 467 ? 52.522 20.951 -16.999 1.00 86.31 467 SER A O 1
ATOM 3609 N N . SER A 1 468 ? 54.222 19.921 -15.968 1.00 88.88 468 SER A N 1
ATOM 3610 C CA . SER A 1 468 ? 54.692 19.169 -17.139 1.00 88.88 468 SER A CA 1
ATOM 3611 C C . SER A 1 468 ? 53.628 18.211 -17.691 1.00 88.88 468 SER A C 1
ATOM 3613 O O . SER A 1 468 ? 53.397 18.155 -18.899 1.00 88.88 468 SER A O 1
ATOM 3615 N N . VAL A 1 469 ? 52.942 17.475 -16.815 1.00 87.69 469 VAL A N 1
ATOM 3616 C CA . VAL A 1 469 ? 51.877 16.534 -17.188 1.00 87.69 469 VAL A CA 1
ATOM 3617 C C . VAL A 1 469 ? 50.641 17.286 -17.680 1.00 87.69 469 VAL A C 1
ATOM 3619 O O . VAL A 1 469 ? 50.029 16.864 -18.661 1.00 87.69 469 VAL A O 1
ATOM 3622 N N . GLN A 1 470 ? 50.292 18.420 -17.066 1.00 84.62 470 GLN A N 1
ATOM 3623 C CA . GLN A 1 470 ? 49.201 19.276 -17.536 1.00 84.62 470 GLN A CA 1
ATOM 3624 C C . GLN A 1 470 ? 49.503 19.905 -18.904 1.00 84.62 470 GLN A C 1
ATOM 3626 O O . GLN A 1 470 ? 48.620 19.952 -19.760 1.00 84.62 470 GLN A O 1
ATOM 3631 N N . MET A 1 471 ? 50.747 20.324 -19.156 1.00 87.25 471 MET A N 1
ATOM 3632 C CA . MET A 1 471 ? 51.176 20.783 -20.480 1.00 87.25 471 MET A CA 1
ATOM 3633 C C . MET A 1 471 ? 51.060 19.669 -21.523 1.00 87.25 471 MET A C 1
ATOM 3635 O O . MET A 1 471 ? 50.505 19.897 -22.597 1.00 87.25 471 MET A O 1
ATOM 3639 N N . LEU A 1 472 ? 51.529 18.459 -21.201 1.00 86.38 472 LEU A N 1
ATOM 3640 C CA . LEU A 1 472 ? 51.468 17.316 -22.113 1.00 86.38 472 LEU A CA 1
ATOM 3641 C C . LEU A 1 472 ? 50.022 16.889 -22.406 1.00 86.38 472 LEU A C 1
ATOM 3643 O O . LEU A 1 472 ? 49.706 16.561 -23.545 1.00 86.38 472 LEU A O 1
ATOM 3647 N N . ARG A 1 473 ? 49.130 16.957 -21.411 1.00 86.44 473 ARG A N 1
ATOM 3648 C CA . ARG A 1 473 ? 47.694 16.677 -21.572 1.00 86.44 473 ARG A CA 1
ATOM 3649 C C . ARG A 1 473 ? 47.027 17.578 -22.609 1.00 86.44 473 ARG A C 1
ATOM 3651 O O . ARG A 1 473 ? 46.101 17.141 -23.287 1.00 86.44 473 ARG A O 1
ATOM 3658 N N . ASN A 1 474 ? 47.437 18.843 -22.683 1.00 86.75 474 ASN A N 1
ATOM 3659 C CA . ASN A 1 474 ? 46.825 19.808 -23.596 1.00 86.75 474 ASN A CA 1
ATOM 3660 C C . ASN A 1 474 ? 47.163 19.518 -25.061 1.00 86.75 474 ASN A C 1
ATOM 3662 O O . ASN A 1 474 ? 46.478 20.020 -25.950 1.00 86.75 474 ASN A O 1
ATOM 3666 N N . VAL A 1 475 ? 48.189 18.703 -25.320 1.00 88.81 475 VAL A N 1
ATOM 3667 C CA . VAL A 1 475 ? 48.465 18.185 -26.655 1.00 88.81 475 VAL A CA 1
ATOM 3668 C C . VAL A 1 475 ? 47.449 17.080 -26.947 1.00 88.81 475 VAL A C 1
ATOM 3670 O O . VAL A 1 475 ? 47.442 16.068 -26.245 1.00 88.81 475 VAL A O 1
ATOM 3673 N N . PRO A 1 476 ? 46.601 17.217 -27.983 1.00 84.00 476 PRO A N 1
ATOM 3674 C CA . PRO A 1 476 ? 45.714 16.135 -28.380 1.00 84.00 476 PRO A CA 1
ATOM 3675 C C . PRO A 1 476 ? 46.564 14.916 -28.737 1.00 84.00 476 PRO A C 1
ATOM 3677 O O . PRO A 1 476 ? 47.317 14.947 -29.708 1.00 84.00 476 PRO A O 1
ATOM 3680 N N . HIS A 1 477 ? 46.468 13.833 -27.969 1.00 83.75 477 HIS A N 1
ATOM 3681 C CA . HIS A 1 477 ? 47.315 12.651 -28.168 1.00 83.75 477 HIS A CA 1
ATOM 3682 C C . HIS A 1 477 ? 47.106 12.010 -29.548 1.00 83.75 477 HIS A C 1
ATOM 3684 O O . HIS A 1 477 ? 48.028 11.420 -30.098 1.00 83.75 477 HIS A O 1
ATOM 3690 N N . LEU A 1 478 ? 45.932 12.202 -30.158 1.00 86.31 478 LEU A N 1
ATOM 3691 C CA . LEU A 1 478 ? 45.649 11.800 -31.541 1.00 86.31 478 LEU A CA 1
ATOM 3692 C C . LEU A 1 478 ? 46.444 12.600 -32.586 1.00 86.31 478 LEU A C 1
ATOM 3694 O O . LEU A 1 478 ? 46.726 12.090 -33.665 1.00 86.31 478 LEU A O 1
ATOM 3698 N N . ALA A 1 479 ? 46.855 13.833 -32.282 1.00 88.31 479 ALA A N 1
ATOM 3699 C CA . ALA A 1 479 ? 47.713 14.615 -33.173 1.00 88.31 479 ALA A CA 1
ATOM 3700 C C . ALA A 1 479 ? 49.151 14.066 -33.226 1.00 88.31 479 ALA A C 1
ATOM 3702 O O . ALA A 1 479 ? 49.908 14.410 -34.130 1.00 88.31 479 ALA A O 1
ATOM 3703 N N . LEU A 1 480 ? 49.525 13.185 -32.289 1.00 89.19 480 LEU A N 1
ATOM 3704 C CA . LEU A 1 480 ? 50.845 12.554 -32.244 1.00 89.19 480 LEU A CA 1
ATOM 3705 C C . LEU A 1 480 ? 50.960 11.334 -33.161 1.00 89.19 480 LEU A C 1
ATOM 3707 O O . LEU A 1 480 ? 52.058 10.810 -33.310 1.00 89.19 480 LEU A O 1
ATOM 3711 N N . ILE A 1 481 ? 49.872 10.881 -33.794 1.00 89.56 481 ILE A N 1
ATOM 3712 C CA . ILE A 1 481 ? 49.859 9.652 -34.602 1.00 89.56 481 ILE A CA 1
ATOM 3713 C C . ILE A 1 481 ? 50.979 9.616 -35.659 1.00 89.56 481 ILE A C 1
ATOM 3715 O O . ILE A 1 481 ? 51.708 8.625 -35.672 1.00 89.56 481 ILE A O 1
ATOM 3719 N N . PRO A 1 482 ? 51.215 10.663 -36.480 1.00 89.25 482 PRO A N 1
ATOM 3720 C CA . PRO A 1 482 ? 52.300 10.633 -37.467 1.00 89.25 482 PRO A CA 1
ATOM 3721 C C . PRO A 1 482 ? 53.685 10.446 -36.834 1.00 89.25 482 PRO A C 1
ATOM 3723 O O . PRO A 1 482 ? 54.530 9.730 -37.365 1.00 89.25 482 PRO A O 1
ATOM 3726 N N . LEU A 1 483 ? 53.907 11.067 -35.675 1.00 91.00 483 LEU A N 1
ATOM 3727 C CA . LEU A 1 483 ? 55.167 10.992 -34.943 1.00 91.00 483 LEU A CA 1
ATOM 3728 C C . LEU A 1 483 ? 55.353 9.623 -34.276 1.00 91.00 483 LEU A C 1
ATOM 3730 O O . LEU A 1 483 ? 56.439 9.058 -34.313 1.00 91.00 483 LEU A O 1
ATOM 3734 N N . VAL A 1 484 ? 54.282 9.061 -33.714 1.00 90.06 484 VAL A N 1
ATOM 3735 C CA . VAL A 1 484 ? 54.282 7.719 -33.119 1.00 90.06 484 VAL A CA 1
ATOM 3736 C C . VAL A 1 484 ? 54.549 6.657 -34.187 1.00 90.06 484 VAL A C 1
ATOM 3738 O O . VAL A 1 484 ? 55.334 5.747 -33.934 1.00 90.06 484 VAL A O 1
ATOM 3741 N N . ILE A 1 485 ? 53.971 6.801 -35.384 1.00 87.19 485 ILE A N 1
ATOM 3742 C CA . ILE A 1 485 ? 54.262 5.925 -36.530 1.00 87.19 485 ILE A CA 1
ATOM 3743 C C . ILE A 1 485 ? 55.732 6.050 -36.943 1.00 87.19 485 ILE A C 1
ATOM 3745 O O . ILE A 1 485 ? 56.381 5.046 -37.216 1.00 87.19 485 ILE A O 1
ATOM 3749 N N . LEU A 1 486 ? 56.290 7.263 -36.950 1.00 90.56 486 LEU A N 1
ATOM 3750 C CA . LEU A 1 486 ? 57.707 7.468 -37.254 1.00 90.56 486 LEU A CA 1
ATOM 3751 C C . LEU A 1 486 ? 58.633 6.802 -36.220 1.00 90.56 486 LEU A C 1
ATOM 3753 O O . LEU A 1 486 ? 59.677 6.273 -36.588 1.00 90.56 486 LEU A O 1
ATOM 3757 N N . TRP A 1 487 ? 58.270 6.838 -34.936 1.00 92.44 487 TRP A N 1
ATOM 3758 C CA . TRP A 1 487 ? 59.081 6.287 -33.845 1.00 92.44 487 TRP A CA 1
ATOM 3759 C C . TRP A 1 487 ? 58.999 4.770 -33.720 1.00 92.44 487 TRP A C 1
ATOM 3761 O O . TRP A 1 487 ? 60.015 4.116 -33.498 1.00 92.44 487 TRP A O 1
ATOM 3771 N N . PHE A 1 488 ? 57.788 4.224 -33.805 1.00 86.69 488 PHE A N 1
ATOM 3772 C CA . PHE A 1 488 ? 57.498 2.832 -33.465 1.00 86.69 488 PHE A CA 1
ATOM 3773 C C . PHE A 1 488 ? 57.040 2.000 -34.665 1.00 86.69 488 PHE A C 1
ATOM 3775 O O . PHE A 1 488 ? 56.772 0.811 -34.506 1.00 86.69 488 PHE A O 1
ATOM 3782 N N . GLY A 1 489 ? 56.936 2.604 -35.849 1.00 86.00 489 GLY A N 1
ATOM 3783 C CA . GLY A 1 489 ? 56.385 1.964 -37.036 1.00 86.00 489 GLY A CA 1
ATOM 3784 C C . GLY A 1 489 ? 54.865 1.797 -36.976 1.00 86.00 489 GLY A C 1
ATOM 3785 O O . GLY A 1 489 ? 54.165 2.433 -36.187 1.00 86.00 489 GLY A O 1
ATOM 3786 N N . ILE A 1 490 ? 54.355 0.910 -37.832 1.00 80.50 490 ILE A N 1
ATOM 3787 C CA . ILE A 1 490 ? 52.923 0.570 -37.944 1.00 80.50 490 ILE A CA 1
ATOM 3788 C C . ILE A 1 490 ? 52.517 -0.639 -37.074 1.00 80.50 490 ILE A C 1
ATOM 3790 O O . ILE A 1 490 ? 51.391 -1.144 -37.150 1.00 80.50 490 ILE A O 1
ATOM 3794 N N . ASP A 1 491 ? 53.449 -1.107 -36.245 1.00 83.31 491 ASP A N 1
ATOM 3795 C CA . ASP A 1 491 ? 53.309 -2.296 -35.414 1.00 83.31 491 ASP A CA 1
ATOM 3796 C C . ASP A 1 491 ? 52.362 -2.076 -34.220 1.00 83.31 491 ASP A C 1
ATOM 3798 O O . ASP A 1 491 ? 51.832 -0.990 -33.966 1.00 83.31 491 ASP A O 1
ATOM 3802 N N . GLU A 1 492 ? 52.125 -3.140 -33.451 1.00 89.69 492 GLU A N 1
ATOM 3803 C CA . GLU A 1 492 ? 51.254 -3.134 -32.266 1.00 89.69 492 GLU A CA 1
ATOM 3804 C C . GLU A 1 492 ? 51.642 -2.069 -31.229 1.00 89.69 492 GLU A C 1
ATOM 3806 O O . GLU A 1 492 ? 50.772 -1.464 -30.596 1.00 89.69 492 GLU A O 1
ATOM 3811 N N . THR A 1 493 ? 52.940 -1.779 -31.109 1.00 91.00 493 THR A N 1
ATOM 3812 C CA . THR A 1 493 ? 53.505 -0.823 -30.150 1.00 91.00 493 THR A CA 1
ATOM 3813 C C . THR A 1 493 ? 52.916 0.580 -30.299 1.00 91.00 493 THR A C 1
ATOM 3815 O O . THR A 1 493 ? 52.577 1.202 -29.293 1.00 91.00 493 THR A O 1
ATOM 3818 N N . ALA A 1 494 ? 52.720 1.068 -31.529 1.00 90.00 494 ALA A N 1
ATOM 3819 C CA . ALA A 1 494 ? 52.186 2.407 -31.788 1.00 90.00 494 ALA A CA 1
ATOM 3820 C C . ALA A 1 494 ? 50.748 2.574 -31.259 1.00 90.00 494 ALA A C 1
ATOM 3822 O O . ALA A 1 494 ? 50.424 3.554 -30.584 1.00 90.00 494 ALA A O 1
ATOM 3823 N N . LYS A 1 495 ? 49.891 1.578 -31.513 1.00 92.12 495 LYS A N 1
ATOM 3824 C CA . LYS A 1 495 ? 48.486 1.549 -31.070 1.00 92.12 495 LYS A CA 1
ATOM 3825 C C . LYS A 1 495 ? 48.383 1.489 -29.549 1.00 92.12 495 LYS A C 1
ATOM 3827 O O . LYS A 1 495 ? 47.656 2.276 -28.943 1.00 92.12 495 LYS A O 1
ATOM 3832 N N . ILE A 1 496 ? 49.148 0.587 -28.934 1.00 94.00 496 ILE A N 1
ATOM 3833 C CA . ILE A 1 496 ? 49.190 0.427 -27.476 1.00 94.00 496 ILE A CA 1
ATOM 3834 C C . ILE A 1 496 ? 49.697 1.715 -26.813 1.00 94.00 496 ILE A C 1
ATOM 3836 O O . ILE A 1 496 ? 49.114 2.149 -25.821 1.00 94.00 496 ILE A O 1
ATOM 3840 N N . PHE A 1 497 ? 50.721 2.362 -27.379 1.00 93.69 497 PHE A N 1
ATOM 3841 C CA . PHE A 1 497 ? 51.262 3.626 -26.872 1.00 93.69 497 PHE A CA 1
ATOM 3842 C C . PHE A 1 497 ? 50.215 4.746 -26.859 1.00 93.69 497 PHE A C 1
ATOM 3844 O O . PHE A 1 497 ? 50.052 5.426 -25.847 1.00 93.69 497 PHE A O 1
ATOM 3851 N N . LEU A 1 498 ? 49.462 4.916 -27.949 1.00 92.94 498 LEU A N 1
ATOM 3852 C CA . LEU A 1 498 ? 48.417 5.939 -28.041 1.00 92.94 498 LEU A CA 1
ATOM 3853 C C . LEU A 1 498 ? 47.311 5.713 -27.005 1.00 92.94 498 LEU A C 1
ATOM 3855 O O . LEU A 1 498 ? 46.915 6.652 -26.313 1.00 92.94 498 LEU A O 1
ATOM 3859 N N . VAL A 1 499 ? 46.845 4.468 -26.858 1.00 94.44 499 VAL A N 1
ATOM 3860 C CA . VAL A 1 499 ? 45.837 4.099 -25.851 1.00 94.44 499 VAL A CA 1
ATOM 3861 C C . VAL A 1 499 ? 46.369 4.317 -24.430 1.00 94.44 499 VAL A C 1
ATOM 3863 O O . VAL A 1 499 ? 45.659 4.861 -23.582 1.00 94.44 499 VAL A O 1
ATOM 3866 N N . ALA A 1 500 ? 47.624 3.954 -24.164 1.00 96.25 500 ALA A N 1
ATOM 3867 C CA . ALA A 1 500 ? 48.266 4.207 -22.878 1.00 96.25 500 ALA A CA 1
ATOM 3868 C C . ALA A 1 500 ? 48.343 5.709 -22.571 1.00 96.25 500 ALA A C 1
ATOM 3870 O O . ALA A 1 500 ? 47.985 6.138 -21.477 1.00 96.25 500 ALA A O 1
ATOM 3871 N N . LEU A 1 501 ? 48.718 6.535 -23.548 1.00 94.25 501 LEU A N 1
ATOM 3872 C CA . LEU A 1 501 ? 48.784 7.984 -23.374 1.00 94.25 501 LEU A CA 1
ATOM 3873 C C . LEU A 1 501 ? 47.397 8.600 -23.112 1.00 94.25 501 LEU A C 1
ATOM 3875 O O . LEU A 1 501 ? 47.253 9.438 -22.224 1.00 94.25 501 LEU A O 1
ATOM 3879 N N . GLY A 1 502 ? 46.361 8.145 -23.825 1.00 92.44 502 GLY A N 1
ATOM 3880 C CA . GLY A 1 502 ? 44.983 8.616 -23.641 1.00 92.44 502 GLY A CA 1
ATOM 3881 C C . GLY A 1 502 ? 44.371 8.239 -22.284 1.00 92.44 502 GLY A C 1
ATOM 3882 O O . GLY A 1 502 ? 43.589 9.005 -21.721 1.00 92.44 502 GLY A O 1
ATOM 388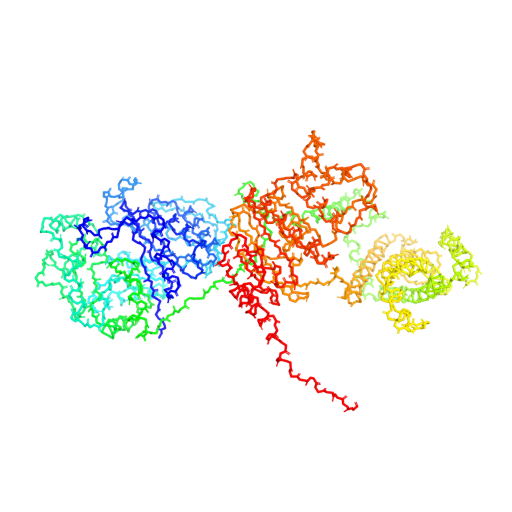3 N N . THR A 1 503 ? 44.741 7.081 -21.731 1.00 95.75 503 THR A N 1
ATOM 3884 C CA . THR A 1 503 ? 44.256 6.601 -20.421 1.00 95.75 503 THR A CA 1
ATOM 3885 C C . THR A 1 503 ? 45.044 7.168 -19.237 1.00 95.75 503 THR A C 1
ATOM 3887 O O . THR A 1 503 ? 44.493 7.292 -18.142 1.00 95.75 503 THR A O 1
ATOM 3890 N N . LEU A 1 504 ? 46.296 7.585 -19.456 1.00 96.25 504 LEU A N 1
ATOM 3891 C CA . LEU A 1 504 ? 47.189 8.135 -18.434 1.00 96.25 504 LEU A CA 1
ATOM 3892 C C . LEU A 1 504 ? 46.633 9.399 -17.774 1.00 96.25 504 LEU A C 1
ATOM 3894 O O . LEU A 1 504 ? 46.558 9.467 -16.546 1.00 96.25 504 LEU A O 1
ATOM 3898 N N . PHE A 1 505 ? 46.240 10.409 -18.557 1.00 94.25 505 PHE A N 1
ATOM 3899 C CA . PHE A 1 505 ? 45.895 11.727 -18.005 1.00 94.25 505 PHE A CA 1
ATOM 3900 C C . PHE A 1 505 ? 44.642 11.737 -17.118 1.00 94.25 505 PHE A C 1
ATOM 3902 O O . PHE A 1 505 ? 44.702 12.332 -16.037 1.00 94.25 505 PHE A O 1
ATOM 3909 N N . PRO A 1 506 ? 43.516 11.097 -17.499 1.00 94.50 506 PRO A N 1
ATOM 3910 C CA . PRO A 1 506 ? 42.345 11.029 -16.629 1.00 94.50 506 PRO A CA 1
ATOM 3911 C C . PRO A 1 506 ? 42.649 10.348 -15.292 1.00 94.50 506 PRO A C 1
ATOM 3913 O O . PRO A 1 506 ? 42.195 10.825 -14.252 1.00 94.50 506 PRO A O 1
ATOM 3916 N N . ILE A 1 507 ? 43.441 9.272 -15.302 1.00 96.19 507 ILE A N 1
ATOM 3917 C CA . ILE A 1 507 ? 43.815 8.548 -14.081 1.00 96.19 507 ILE A CA 1
ATOM 3918 C C . ILE A 1 507 ? 44.775 9.391 -13.232 1.00 96.19 507 ILE A C 1
ATOM 3920 O O . ILE A 1 507 ? 44.559 9.507 -12.026 1.00 96.19 507 ILE A O 1
ATOM 3924 N N . TYR A 1 508 ? 45.758 10.060 -13.843 1.00 95.88 508 TYR A N 1
ATOM 3925 C CA . TYR A 1 508 ? 46.674 10.982 -13.160 1.00 95.88 508 TYR A CA 1
ATOM 3926 C C . TYR A 1 508 ? 45.934 12.086 -12.395 1.00 95.88 508 TYR A C 1
ATOM 3928 O O . TYR A 1 508 ? 46.100 12.218 -11.181 1.00 95.88 508 TYR A O 1
ATOM 3936 N N . ILE A 1 509 ? 45.080 12.848 -13.090 1.00 93.75 509 ILE A N 1
ATOM 3937 C CA . ILE A 1 509 ? 44.401 14.025 -12.522 1.00 93.75 509 ILE A CA 1
ATOM 3938 C C . ILE A 1 509 ? 43.518 13.623 -11.356 1.00 93.75 509 ILE A C 1
ATOM 3940 O O . ILE A 1 509 ? 43.544 14.256 -10.304 1.00 93.75 509 ILE A O 1
ATOM 3944 N N . ASN A 1 510 ? 42.730 12.569 -11.542 1.00 95.12 510 ASN A N 1
ATOM 3945 C CA . ASN A 1 510 ? 41.773 12.149 -10.534 1.00 95.12 510 ASN A CA 1
ATOM 3946 C C . ASN A 1 510 ? 42.455 11.485 -9.329 1.00 95.12 510 ASN A C 1
ATOM 3948 O O . ASN A 1 510 ? 41.978 11.634 -8.206 1.00 95.12 510 ASN A O 1
ATOM 3952 N N . THR A 1 511 ? 43.601 10.827 -9.529 1.00 96.00 511 THR A N 1
ATOM 3953 C CA . THR A 1 511 ? 44.434 10.327 -8.425 1.00 96.00 511 THR A CA 1
ATOM 3954 C C . THR A 1 511 ? 45.031 11.485 -7.623 1.00 96.00 511 THR A C 1
ATOM 3956 O O . THR A 1 511 ? 44.901 11.517 -6.400 1.00 96.00 511 THR A O 1
ATOM 3959 N N . TRP A 1 512 ? 45.628 12.473 -8.296 1.00 94.62 512 TRP A N 1
ATOM 3960 C CA . TRP A 1 512 ? 46.184 13.664 -7.645 1.00 94.62 512 TRP A CA 1
ATOM 3961 C C . TRP A 1 512 ? 45.112 14.458 -6.881 1.00 94.62 512 TRP A C 1
ATOM 3963 O O . TRP A 1 512 ? 45.290 14.772 -5.702 1.00 94.62 512 TRP A O 1
ATOM 3973 N N . HIS A 1 513 ? 43.973 14.720 -7.526 1.00 92.94 513 HIS A N 1
ATOM 3974 C CA . HIS A 1 513 ? 42.846 15.445 -6.941 1.00 92.94 513 HIS A CA 1
ATOM 3975 C C . HIS A 1 513 ? 42.261 14.710 -5.731 1.00 92.94 513 HIS A C 1
ATOM 3977 O O . HIS A 1 513 ? 41.966 15.337 -4.713 1.00 92.94 513 HIS A O 1
ATOM 3983 N N . GLY A 1 514 ? 42.128 13.383 -5.821 1.00 92.31 514 GLY A N 1
ATOM 3984 C CA . GLY A 1 514 ? 41.654 12.548 -4.720 1.00 92.31 514 GLY A CA 1
ATOM 3985 C C . GLY A 1 514 ? 42.539 12.665 -3.485 1.00 92.31 514 GLY A C 1
ATOM 3986 O O . GLY A 1 514 ? 42.028 12.855 -2.391 1.00 92.31 514 GLY A O 1
ATOM 3987 N N . ILE A 1 515 ? 43.864 12.631 -3.658 1.00 93.75 515 ILE A N 1
ATOM 3988 C CA . ILE A 1 515 ? 44.826 12.738 -2.549 1.00 93.75 515 ILE A CA 1
ATOM 3989 C C . ILE A 1 515 ? 44.807 14.129 -1.907 1.00 93.75 515 ILE A C 1
ATOM 3991 O O . ILE A 1 515 ? 44.948 14.254 -0.691 1.00 93.75 515 ILE A O 1
ATOM 3995 N N . ARG A 1 516 ? 44.660 15.189 -2.707 1.00 89.38 516 ARG A N 1
ATOM 3996 C CA . ARG A 1 516 ? 44.761 16.573 -2.217 1.00 89.38 516 ARG A CA 1
ATOM 3997 C C . ARG A 1 516 ? 43.520 17.075 -1.496 1.00 89.38 516 ARG A C 1
ATOM 3999 O O . ARG A 1 516 ? 43.649 17.965 -0.659 1.00 89.38 516 ARG A O 1
ATOM 4006 N N . ASN A 1 517 ? 42.363 16.494 -1.785 1.00 89.62 517 ASN A N 1
ATOM 4007 C CA . ASN A 1 517 ? 41.093 16.875 -1.170 1.00 89.62 517 ASN A CA 1
ATOM 4008 C C . ASN A 1 517 ? 40.681 15.977 0.000 1.00 89.62 517 ASN A C 1
ATOM 4010 O O . ASN A 1 517 ? 39.547 16.064 0.466 1.00 89.62 517 ASN A O 1
ATOM 4014 N N . ILE A 1 518 ? 41.588 15.128 0.490 1.00 90.44 518 ILE A N 1
ATOM 4015 C CA . ILE A 1 518 ? 41.346 14.364 1.713 1.00 90.44 518 ILE A CA 1
ATOM 4016 C C . ILE A 1 518 ? 41.184 15.329 2.885 1.00 90.44 518 ILE A C 1
ATOM 4018 O O . ILE A 1 518 ? 41.938 16.297 3.021 1.00 90.44 518 ILE A O 1
ATOM 4022 N N . ASP A 1 519 ? 40.205 15.034 3.738 1.00 86.00 519 ASP A N 1
ATOM 4023 C CA . ASP A 1 519 ? 39.939 15.786 4.957 1.00 86.00 519 ASP A CA 1
ATOM 4024 C C . ASP A 1 519 ? 41.215 15.911 5.810 1.00 86.00 519 ASP A C 1
ATOM 4026 O O . ASP A 1 519 ? 41.880 14.923 6.147 1.00 86.00 519 ASP A O 1
ATOM 4030 N N . ARG A 1 520 ? 41.564 17.152 6.164 1.00 84.50 520 ARG A N 1
ATOM 4031 C CA . ARG A 1 520 ? 42.752 17.452 6.972 1.00 84.50 520 ARG A CA 1
ATOM 4032 C C . ARG A 1 520 ? 42.662 16.834 8.367 1.00 84.50 520 ARG A C 1
ATOM 4034 O O . ARG A 1 520 ? 43.683 16.364 8.863 1.00 84.50 520 ARG A O 1
ATOM 4041 N N . GLY A 1 521 ? 41.468 16.750 8.950 1.00 85.25 521 GLY A N 1
ATOM 4042 C CA . GLY A 1 521 ? 41.226 16.125 10.247 1.00 85.25 521 GLY A CA 1
ATOM 4043 C C . GLY A 1 521 ? 41.557 14.632 10.255 1.00 85.25 521 GLY A C 1
ATOM 4044 O O . GLY A 1 521 ? 42.122 14.138 11.228 1.00 85.25 521 GLY A O 1
ATOM 4045 N N . LEU A 1 522 ? 41.319 13.912 9.150 1.00 86.94 522 LEU A N 1
ATOM 4046 C CA . LEU A 1 522 ? 41.718 12.501 9.028 1.00 86.94 522 LEU A CA 1
ATOM 4047 C C . LEU A 1 522 ? 43.242 12.338 9.021 1.00 86.94 522 LEU A C 1
ATOM 4049 O O . LEU A 1 522 ? 43.771 11.399 9.616 1.00 86.94 522 LEU A O 1
ATOM 4053 N N . LEU A 1 523 ? 43.957 13.259 8.370 1.00 88.62 523 LEU A N 1
ATOM 4054 C CA . LEU A 1 523 ? 45.420 13.253 8.333 1.00 88.62 523 LEU A CA 1
ATOM 4055 C C . LEU A 1 523 ? 46.027 13.623 9.691 1.00 88.62 523 LEU A C 1
ATOM 4057 O O . LEU A 1 523 ? 47.026 13.027 10.094 1.00 88.62 523 LEU A O 1
ATOM 4061 N N . GLU A 1 524 ? 45.443 14.597 10.386 1.00 89.31 524 GLU A N 1
ATOM 4062 C CA . GLU A 1 524 ? 45.852 15.010 11.731 1.00 89.31 524 GLU A CA 1
ATOM 4063 C C . GLU A 1 524 ? 45.626 13.889 12.748 1.00 89.31 524 GLU A C 1
ATOM 4065 O O . GLU A 1 524 ? 46.562 13.529 13.462 1.00 89.31 524 GLU A O 1
ATOM 4070 N N . MET A 1 525 ? 44.444 13.263 12.729 1.00 92.25 525 MET A N 1
ATOM 4071 C CA . MET A 1 525 ? 44.115 12.098 13.553 1.00 92.25 525 MET A CA 1
ATOM 4072 C C . MET A 1 525 ? 45.097 10.951 13.303 1.00 92.25 525 MET A C 1
ATOM 4074 O O . MET A 1 525 ? 45.728 10.443 14.224 1.00 92.25 525 MET A O 1
ATOM 4078 N N . ALA A 1 526 ? 45.314 10.570 12.047 1.00 89.38 526 ALA A N 1
ATOM 4079 C CA . ALA A 1 526 ? 46.203 9.458 11.742 1.00 89.38 526 ALA A CA 1
ATOM 4080 C C . ALA A 1 526 ? 47.637 9.709 12.239 1.00 89.38 526 ALA A C 1
ATOM 4082 O O . ALA A 1 526 ? 48.266 8.821 12.816 1.00 89.38 526 ALA A O 1
ATOM 4083 N N . ARG A 1 527 ? 48.137 10.941 12.091 1.00 89.81 527 ARG A N 1
ATOM 4084 C CA . ARG A 1 527 ? 49.456 11.329 12.609 1.00 89.81 527 ARG A CA 1
ATOM 4085 C C . ARG A 1 527 ? 49.509 11.356 14.133 1.00 89.81 527 ARG A C 1
ATOM 4087 O O . ARG A 1 527 ? 50.539 10.968 14.677 1.00 89.81 527 ARG A O 1
ATOM 4094 N N . SER A 1 528 ? 48.441 11.764 14.824 1.00 91.12 528 SER A N 1
ATOM 4095 C CA . SER A 1 528 ? 48.403 11.730 16.293 1.00 91.12 528 SER A CA 1
ATOM 4096 C C . SER A 1 528 ? 48.453 10.302 16.841 1.00 91.12 528 SER A C 1
ATOM 4098 O O . SER A 1 528 ? 49.014 10.084 17.909 1.00 91.12 528 SER A O 1
ATOM 4100 N N . TYR A 1 529 ? 47.946 9.322 16.087 1.00 89.88 529 TYR A N 1
ATOM 4101 C CA . TYR A 1 529 ? 48.088 7.890 16.383 1.00 89.88 529 TYR A CA 1
ATOM 4102 C C . TYR A 1 529 ? 49.406 7.276 15.868 1.00 89.88 529 TYR A C 1
ATOM 4104 O O . TYR A 1 529 ? 49.576 6.059 15.879 1.00 89.88 529 TYR A O 1
ATOM 4112 N N . GLY A 1 530 ? 50.357 8.099 15.414 1.00 88.69 530 GLY A N 1
ATOM 4113 C CA . GLY A 1 530 ? 51.680 7.653 14.974 1.00 88.69 530 GLY A CA 1
ATOM 4114 C C . GLY A 1 530 ? 51.729 7.069 13.560 1.00 88.69 530 GLY A C 1
ATOM 4115 O O . GLY A 1 530 ? 52.790 6.602 13.136 1.00 88.69 530 GLY A O 1
ATOM 4116 N N . LEU A 1 531 ? 50.633 7.111 12.787 1.00 92.19 531 LEU A N 1
ATOM 4117 C CA . LEU A 1 531 ? 50.677 6.695 11.387 1.00 92.19 531 LEU A CA 1
ATOM 4118 C C . LEU A 1 531 ? 51.505 7.698 10.584 1.00 92.19 531 LEU A C 1
ATOM 4120 O O . LEU A 1 531 ? 51.215 8.893 10.506 1.00 92.19 531 LEU A O 1
ATOM 4124 N N . SER A 1 532 ? 52.535 7.180 9.928 1.00 89.56 532 SER A N 1
ATOM 4125 C CA . SER A 1 532 ? 53.409 7.940 9.043 1.00 89.56 532 SER A CA 1
ATOM 4126 C C . SER A 1 532 ? 53.800 7.101 7.823 1.00 89.56 532 SER A C 1
ATOM 4128 O O . SER A 1 532 ? 53.610 5.880 7.794 1.00 89.56 532 SER A O 1
ATOM 4130 N N . GLY A 1 533 ? 54.287 7.770 6.774 1.00 88.50 533 GLY A N 1
ATOM 4131 C CA . GLY A 1 533 ? 54.776 7.124 5.554 1.00 88.50 533 GLY A CA 1
ATOM 4132 C C . GLY A 1 533 ? 53.755 6.184 4.903 1.00 88.50 533 GLY A C 1
ATOM 4133 O O . GLY A 1 533 ? 52.628 6.579 4.605 1.00 88.50 533 GLY A O 1
ATOM 4134 N N . PHE A 1 534 ? 54.160 4.929 4.686 1.00 88.12 534 PHE A N 1
ATOM 4135 C CA . PHE A 1 534 ? 53.348 3.923 3.996 1.00 88.12 534 PHE A CA 1
ATOM 4136 C C . PHE A 1 534 ? 52.091 3.515 4.779 1.00 88.12 534 PHE A C 1
ATOM 4138 O O . PHE A 1 534 ? 51.051 3.264 4.176 1.00 88.12 534 PHE A O 1
ATOM 4145 N N . SER A 1 535 ? 52.143 3.510 6.117 1.00 88.44 535 SER A N 1
ATOM 4146 C CA . SER A 1 535 ? 50.977 3.156 6.938 1.00 88.44 535 SER A CA 1
ATOM 4147 C C . SER A 1 535 ? 49.860 4.195 6.806 1.00 88.44 535 SER A C 1
ATOM 4149 O O . SER A 1 535 ? 48.700 3.834 6.603 1.00 88.44 535 SER A O 1
ATOM 4151 N N . LEU A 1 536 ? 50.220 5.486 6.813 1.00 90.38 536 LEU A N 1
ATOM 4152 C CA . LEU A 1 536 ? 49.288 6.586 6.544 1.00 90.38 536 LEU A CA 1
ATOM 4153 C C . LEU A 1 536 ? 48.711 6.493 5.124 1.00 90.38 536 LEU A C 1
ATOM 4155 O O . LEU A 1 536 ? 47.524 6.746 4.909 1.00 90.38 536 LEU A O 1
ATOM 4159 N N . PHE A 1 537 ? 49.548 6.106 4.159 1.00 90.75 537 PHE A N 1
ATOM 4160 C CA . PHE A 1 537 ? 49.120 5.931 2.780 1.00 90.75 537 PHE A CA 1
ATOM 4161 C C . PHE A 1 537 ? 48.051 4.840 2.638 1.00 90.75 537 PHE A C 1
ATOM 4163 O O . PHE A 1 537 ? 46.974 5.121 2.121 1.00 90.75 537 PHE A O 1
ATOM 4170 N N . VAL A 1 538 ? 48.314 3.626 3.128 1.00 91.38 538 VAL A N 1
ATOM 4171 C CA . VAL A 1 538 ? 47.411 2.475 2.954 1.00 91.38 538 VAL A CA 1
ATOM 4172 C C . VAL A 1 538 ? 46.103 2.631 3.730 1.00 91.38 538 VAL A C 1
ATOM 4174 O O . VAL A 1 538 ? 45.053 2.269 3.209 1.00 91.38 538 VAL A O 1
ATOM 4177 N N . HIS A 1 539 ? 46.142 3.169 4.951 1.00 90.31 539 HIS A N 1
ATOM 4178 C CA . HIS A 1 539 ? 44.961 3.192 5.824 1.00 90.31 539 HIS A CA 1
ATOM 4179 C C . HIS A 1 539 ? 44.086 4.435 5.659 1.00 90.31 539 HIS A C 1
ATOM 4181 O O . HIS A 1 539 ? 42.907 4.386 5.998 1.00 90.31 539 HIS A O 1
ATOM 4187 N N . VAL A 1 540 ? 44.640 5.545 5.161 1.00 91.00 540 VAL A N 1
ATOM 4188 C CA . VAL A 1 540 ? 43.927 6.833 5.126 1.00 91.00 540 VAL A CA 1
ATOM 4189 C C . VAL A 1 540 ? 43.933 7.430 3.730 1.00 91.00 540 VAL A C 1
ATOM 4191 O O . VAL A 1 540 ? 42.871 7.707 3.178 1.00 91.00 540 VAL A O 1
ATOM 4194 N N . ILE A 1 541 ? 45.115 7.602 3.132 1.00 92.31 541 ILE A N 1
ATOM 4195 C CA . ILE A 1 541 ? 45.224 8.357 1.879 1.00 92.31 541 ILE A CA 1
ATOM 4196 C C . ILE A 1 541 ? 44.621 7.588 0.701 1.00 92.31 541 ILE A C 1
ATOM 4198 O O . ILE A 1 541 ? 43.811 8.134 -0.041 1.00 92.31 541 ILE A O 1
ATOM 4202 N N . LEU A 1 542 ? 45.002 6.323 0.522 1.00 91.62 542 LEU A N 1
ATOM 4203 C CA . LEU A 1 542 ? 44.543 5.508 -0.598 1.00 91.62 542 LEU A CA 1
ATOM 4204 C C . LEU A 1 542 ? 43.025 5.251 -0.538 1.00 91.62 542 LEU A C 1
ATOM 4206 O O . LEU A 1 542 ? 42.369 5.517 -1.544 1.00 91.62 542 LEU A O 1
ATOM 4210 N N . PRO A 1 543 ? 42.426 4.834 0.600 1.00 91.12 543 PRO A N 1
ATOM 4211 C CA . PRO A 1 543 ? 40.973 4.708 0.710 1.00 91.12 543 PRO A CA 1
ATOM 4212 C C . PRO A 1 543 ? 40.245 6.042 0.504 1.00 91.12 543 PRO A C 1
ATOM 4214 O O . PRO A 1 543 ? 39.250 6.080 -0.214 1.00 91.12 543 PRO A O 1
ATOM 4217 N N . GLY A 1 544 ? 40.759 7.144 1.065 1.00 90.00 544 GLY A N 1
ATOM 4218 C CA . GLY A 1 544 ? 40.162 8.475 0.913 1.00 90.00 544 GLY A CA 1
ATOM 4219 C C . GLY A 1 544 ? 40.187 9.001 -0.527 1.00 90.00 544 GLY A C 1
ATOM 4220 O O . GLY A 1 544 ? 39.233 9.639 -0.964 1.00 90.00 544 GLY A O 1
ATOM 4221 N N . ALA A 1 545 ? 41.239 8.692 -1.290 1.00 94.00 545 ALA A N 1
ATOM 4222 C CA . ALA A 1 545 ? 41.370 9.083 -2.695 1.00 94.00 545 ALA A CA 1
ATOM 4223 C C . ALA A 1 545 ? 40.631 8.145 -3.671 1.00 94.00 545 ALA A C 1
ATOM 4225 O O . ALA A 1 545 ? 40.361 8.535 -4.811 1.00 94.00 545 ALA A O 1
ATOM 4226 N N . LEU A 1 546 ? 40.296 6.921 -3.244 1.00 92.69 546 LEU A N 1
ATOM 4227 C CA . LEU A 1 546 ? 39.729 5.864 -4.087 1.00 92.69 546 LEU A CA 1
ATOM 4228 C C . LEU A 1 546 ? 38.463 6.274 -4.868 1.00 92.69 546 LEU A C 1
ATOM 4230 O O . LEU A 1 546 ? 38.401 5.947 -6.055 1.00 92.69 546 LEU A O 1
ATOM 4234 N N . PRO A 1 547 ? 37.491 7.025 -4.299 1.00 92.12 547 PRO A N 1
ATOM 4235 C CA . PRO A 1 547 ? 36.335 7.501 -5.061 1.00 92.12 547 PRO A CA 1
ATOM 4236 C C . PRO A 1 547 ? 36.730 8.350 -6.275 1.00 92.12 547 PRO A C 1
ATOM 4238 O O . PRO A 1 547 ? 36.215 8.147 -7.370 1.00 92.12 547 PRO A O 1
ATOM 4241 N N . SER A 1 548 ? 37.698 9.262 -6.116 1.00 93.19 548 SER A N 1
ATOM 4242 C CA . SER A 1 548 ? 38.202 10.061 -7.240 1.00 93.19 548 SER A CA 1
ATOM 4243 C C . SER A 1 548 ? 38.966 9.191 -8.240 1.00 93.19 548 SER A C 1
ATOM 4245 O O . SER A 1 548 ? 38.729 9.305 -9.439 1.00 93.19 548 SER A O 1
ATOM 4247 N N . ILE A 1 549 ? 39.810 8.258 -7.786 1.00 94.81 549 ILE A N 1
ATOM 4248 C CA . ILE A 1 549 ? 40.530 7.328 -8.678 1.00 94.81 549 ILE A CA 1
ATOM 4249 C C . ILE A 1 549 ? 39.548 6.554 -9.577 1.00 94.81 549 ILE A C 1
ATOM 4251 O O . ILE A 1 549 ? 39.783 6.445 -10.782 1.00 94.81 549 ILE A O 1
ATOM 4255 N N . MET A 1 550 ? 38.417 6.092 -9.032 1.00 93.25 550 MET A N 1
ATOM 4256 C CA . MET A 1 550 ? 37.375 5.395 -9.799 1.00 93.25 550 MET A CA 1
ATOM 4257 C C . MET A 1 550 ? 36.713 6.272 -10.865 1.00 93.25 550 MET A C 1
ATOM 4259 O O . MET A 1 550 ? 36.463 5.798 -11.977 1.00 93.25 550 MET A O 1
ATOM 4263 N N . VAL A 1 551 ? 36.507 7.561 -10.582 1.00 92.12 551 VAL A N 1
ATOM 4264 C CA . VAL A 1 551 ? 36.075 8.534 -11.597 1.00 92.12 551 VAL A CA 1
ATOM 4265 C C . VAL A 1 551 ? 37.104 8.601 -12.732 1.00 92.12 551 VAL A C 1
ATOM 4267 O O . VAL A 1 551 ? 36.737 8.499 -13.903 1.00 92.12 551 VAL A O 1
ATOM 4270 N N . GLY A 1 552 ? 38.397 8.673 -12.402 1.00 93.75 552 GLY A N 1
ATOM 4271 C CA . GLY A 1 552 ? 39.488 8.652 -13.383 1.00 93.75 552 GLY A CA 1
ATOM 4272 C C . GLY A 1 552 ? 39.501 7.401 -14.263 1.00 93.75 552 GLY A C 1
ATOM 4273 O O . GLY A 1 552 ? 39.604 7.515 -15.485 1.00 93.75 552 GLY A O 1
ATOM 4274 N N . VAL A 1 553 ? 39.334 6.221 -13.662 1.00 94.12 553 VAL A N 1
ATOM 4275 C CA . VAL A 1 553 ? 39.236 4.931 -14.368 1.00 94.12 553 VAL A CA 1
ATOM 4276 C C . VAL A 1 553 ? 38.069 4.923 -15.355 1.00 94.12 553 VAL A C 1
ATOM 4278 O O . VAL A 1 553 ? 38.241 4.532 -16.509 1.00 94.12 553 VAL A O 1
ATOM 4281 N N . ARG A 1 554 ? 36.892 5.408 -14.946 1.00 91.50 554 ARG A N 1
ATOM 4282 C CA . ARG A 1 554 ? 35.704 5.462 -15.807 1.00 91.50 554 ARG A CA 1
ATOM 4283 C C . ARG A 1 554 ? 35.908 6.368 -17.023 1.00 91.50 554 ARG A C 1
ATOM 4285 O O . ARG A 1 554 ? 35.577 5.974 -18.140 1.00 91.50 554 ARG A O 1
ATOM 4292 N N . PHE A 1 555 ? 36.493 7.551 -16.827 1.00 90.88 555 PHE A N 1
ATOM 4293 C CA . PHE A 1 555 ? 36.847 8.442 -17.936 1.00 90.88 555 PHE A CA 1
ATOM 4294 C C . PHE A 1 555 ? 37.894 7.816 -18.866 1.00 90.88 555 PHE A C 1
ATOM 4296 O O . PHE A 1 555 ? 37.760 7.900 -20.089 1.00 90.88 555 PHE A O 1
ATOM 4303 N N . ALA A 1 556 ? 38.910 7.155 -18.305 1.00 94.69 556 ALA A N 1
ATOM 4304 C CA . ALA A 1 556 ? 39.950 6.485 -19.078 1.00 94.69 556 ALA A CA 1
ATOM 4305 C C . ALA A 1 556 ? 39.393 5.347 -19.944 1.00 94.69 556 ALA A C 1
ATOM 4307 O O . ALA A 1 556 ? 39.773 5.249 -21.106 1.00 94.69 556 ALA A O 1
ATOM 4308 N N . LEU A 1 557 ? 38.449 4.542 -19.447 1.00 92.88 557 LEU A N 1
ATOM 4309 C CA . LEU A 1 557 ? 37.807 3.479 -20.233 1.00 92.88 557 LEU A CA 1
ATOM 4310 C C . LEU A 1 557 ? 37.050 4.013 -21.461 1.00 92.88 557 LEU A C 1
ATOM 4312 O O . LEU A 1 557 ? 37.078 3.384 -22.517 1.00 92.88 557 LEU A O 1
ATOM 4316 N N . GLY A 1 558 ? 36.413 5.184 -21.359 1.00 87.50 558 GLY A N 1
ATOM 4317 C CA . GLY A 1 558 ? 35.773 5.837 -22.508 1.00 87.50 558 GLY A CA 1
ATOM 4318 C C . GLY A 1 558 ? 36.786 6.345 -23.540 1.00 87.50 558 GLY A C 1
ATOM 4319 O O . GLY A 1 558 ? 36.650 6.090 -24.737 1.00 87.50 558 GLY A O 1
ATOM 4320 N N . LEU A 1 559 ? 37.839 7.025 -23.075 1.00 90.44 559 LEU A N 1
ATOM 4321 C CA . LEU A 1 559 ? 38.902 7.550 -23.941 1.00 90.44 559 LEU A CA 1
ATOM 4322 C C . LEU A 1 559 ? 39.751 6.446 -24.584 1.00 90.44 559 LEU A C 1
ATOM 4324 O O . LEU A 1 559 ? 40.214 6.622 -25.710 1.00 90.44 559 LEU A O 1
ATOM 4328 N N . MET A 1 560 ? 39.926 5.311 -23.907 1.00 94.44 560 MET A N 1
ATOM 4329 C CA . MET A 1 560 ? 40.623 4.123 -24.404 1.00 94.44 560 MET A CA 1
ATOM 4330 C C . MET A 1 560 ? 40.031 3.655 -25.735 1.00 94.44 560 MET A C 1
ATOM 4332 O O . MET A 1 560 ? 40.758 3.554 -26.722 1.00 94.44 560 MET A O 1
ATOM 4336 N N . TRP A 1 561 ? 38.713 3.429 -25.782 1.00 92.75 561 TRP A N 1
ATOM 4337 C CA . TRP A 1 561 ? 38.032 2.974 -26.996 1.00 92.75 561 TRP A CA 1
ATOM 4338 C C . TRP A 1 561 ? 38.090 4.017 -28.109 1.00 92.75 561 TRP A C 1
ATOM 4340 O O . TRP A 1 561 ? 38.429 3.671 -29.234 1.00 92.75 561 TRP A O 1
ATOM 4350 N N . LEU A 1 562 ? 37.851 5.296 -27.801 1.00 89.62 562 LEU A N 1
ATOM 4351 C CA . LEU A 1 562 ? 37.935 6.377 -28.791 1.00 89.62 562 LEU A CA 1
ATOM 4352 C C . LEU A 1 562 ? 39.334 6.474 -29.413 1.00 89.62 562 LEU A C 1
ATOM 4354 O O . LEU A 1 562 ? 39.478 6.620 -30.624 1.00 89.62 562 LEU A O 1
ATOM 4358 N N . THR A 1 563 ? 40.369 6.340 -28.589 1.00 91.38 563 THR A N 1
ATOM 4359 C CA . THR A 1 563 ? 41.761 6.370 -29.045 1.00 91.38 563 THR A CA 1
ATOM 4360 C C . THR A 1 563 ? 42.106 5.151 -29.886 1.00 91.38 563 THR A C 1
ATOM 4362 O O . THR A 1 563 ? 42.763 5.287 -30.916 1.00 91.38 563 THR A O 1
ATOM 4365 N N . LEU A 1 564 ? 41.641 3.971 -29.472 1.00 92.12 564 LEU A N 1
ATOM 4366 C CA . LEU A 1 564 ? 41.874 2.732 -30.198 1.00 92.12 564 LEU A CA 1
ATOM 4367 C C . LEU A 1 564 ? 41.201 2.750 -31.574 1.00 92.12 564 LEU A C 1
ATOM 4369 O O . LEU A 1 564 ? 41.841 2.348 -32.538 1.00 92.12 564 LEU A O 1
ATOM 4373 N N . ILE A 1 565 ? 39.969 3.268 -31.677 1.00 91.00 565 ILE A N 1
ATOM 4374 C CA . ILE A 1 565 ? 39.270 3.452 -32.960 1.00 91.00 565 ILE A CA 1
ATOM 4375 C C . ILE A 1 565 ? 40.166 4.229 -33.924 1.00 91.00 565 ILE A C 1
ATOM 4377 O O . ILE A 1 565 ? 40.489 3.743 -35.003 1.00 91.00 565 ILE A O 1
ATOM 4381 N N . VAL A 1 566 ? 40.623 5.417 -33.522 1.00 89.75 566 VAL A N 1
ATOM 4382 C CA . VAL A 1 566 ? 41.429 6.278 -34.398 1.00 89.75 566 VAL A CA 1
ATOM 4383 C C . VAL A 1 566 ? 42.772 5.621 -34.735 1.00 89.75 566 VAL A C 1
ATOM 4385 O O . VAL A 1 566 ? 43.171 5.605 -35.899 1.00 89.75 566 VAL A O 1
ATOM 4388 N N . ALA A 1 567 ? 43.446 5.020 -33.753 1.00 89.88 567 ALA A N 1
ATOM 4389 C CA . ALA A 1 567 ? 44.727 4.351 -33.966 1.00 89.88 567 ALA A CA 1
ATOM 4390 C C . ALA A 1 567 ? 44.619 3.165 -34.944 1.00 89.88 567 ALA A C 1
ATOM 4392 O O . ALA A 1 567 ? 45.470 3.008 -35.820 1.00 89.88 567 ALA A O 1
ATOM 4393 N N . GLU A 1 568 ? 43.563 2.354 -34.835 1.00 92.25 568 GLU A N 1
ATOM 4394 C CA . GLU A 1 568 ? 43.332 1.211 -35.724 1.00 92.25 568 GLU A CA 1
ATOM 4395 C C . GLU A 1 568 ? 42.911 1.625 -37.139 1.00 92.25 568 GLU A C 1
ATOM 4397 O O . GLU A 1 568 ? 43.170 0.883 -38.080 1.00 92.25 568 GLU A O 1
ATOM 4402 N N . THR A 1 569 ? 42.310 2.806 -37.312 1.00 88.62 569 THR A N 1
ATOM 4403 C CA . THR A 1 569 ? 41.899 3.294 -38.643 1.00 88.62 569 THR A CA 1
ATOM 4404 C C . THR A 1 569 ? 43.039 3.865 -39.484 1.00 88.62 569 THR A C 1
ATOM 4406 O O . THR A 1 569 ? 42.926 3.909 -40.703 1.00 88.62 569 THR A O 1
ATOM 4409 N N . ILE A 1 570 ? 44.128 4.326 -38.867 1.00 85.00 570 ILE A N 1
ATOM 4410 C CA . ILE A 1 570 ? 45.223 4.982 -39.601 1.00 85.00 570 ILE A CA 1
ATOM 4411 C C . ILE A 1 570 ? 46.347 3.997 -39.928 1.00 85.00 570 ILE A C 1
ATOM 4413 O O . ILE A 1 570 ? 46.986 4.120 -40.969 1.00 85.00 570 ILE A O 1
ATOM 4417 N N . SER A 1 571 ? 46.623 3.045 -39.034 1.00 75.44 571 SER A N 1
ATOM 4418 C CA . SER A 1 571 ? 47.835 2.229 -39.117 1.00 75.44 571 SER A CA 1
ATOM 4419 C C . SER A 1 571 ? 47.668 0.871 -38.423 1.00 75.44 571 SER A C 1
ATOM 4421 O O . SER A 1 571 ? 48.306 0.583 -37.404 1.00 75.44 571 SER A O 1
ATOM 4423 N N . ALA A 1 572 ? 46.801 0.015 -38.962 1.00 84.81 572 ALA A N 1
ATOM 4424 C CA . ALA A 1 572 ? 46.655 -1.362 -38.503 1.00 84.81 572 ALA A CA 1
ATOM 4425 C C . ALA A 1 572 ? 46.365 -2.319 -39.660 1.00 84.81 572 ALA A C 1
ATOM 4427 O O . ALA A 1 572 ? 45.713 -1.941 -40.620 1.00 84.81 572 ALA A O 1
ATOM 4428 N N . ASN A 1 573 ? 46.794 -3.574 -39.503 1.00 86.75 573 ASN A N 1
ATOM 4429 C CA . ASN A 1 573 ? 46.508 -4.671 -40.439 1.00 86.75 573 ASN A CA 1
ATOM 4430 C C . ASN A 1 573 ? 45.480 -5.669 -39.865 1.00 86.75 573 ASN A C 1
ATOM 4432 O O . ASN A 1 573 ? 45.287 -6.757 -40.394 1.00 86.75 573 ASN A O 1
ATOM 4436 N N . SER A 1 574 ? 44.898 -5.351 -38.707 1.00 89.50 574 SER A N 1
ATOM 4437 C CA . SER A 1 574 ? 43.944 -6.187 -37.975 1.00 89.50 574 SER A CA 1
ATOM 4438 C C . SER A 1 574 ? 43.230 -5.352 -36.910 1.00 89.50 574 SER A C 1
ATOM 4440 O O . SER A 1 574 ? 43.770 -4.336 -36.466 1.00 89.50 574 SER A O 1
ATOM 4442 N N . GLY A 1 575 ? 42.046 -5.778 -36.471 1.00 92.31 575 GLY A N 1
ATOM 4443 C CA . GLY A 1 575 ? 41.237 -5.108 -35.444 1.00 92.31 575 GLY A CA 1
ATOM 4444 C C . GLY A 1 575 ? 39.943 -4.537 -36.020 1.00 92.31 575 GLY A C 1
ATOM 4445 O O . GLY A 1 575 ? 39.751 -4.525 -37.234 1.00 92.31 575 GLY A O 1
ATOM 4446 N N . ILE A 1 576 ? 39.046 -4.070 -35.157 1.00 93.19 576 ILE A N 1
ATOM 4447 C CA . ILE A 1 576 ? 37.727 -3.555 -35.555 1.00 93.19 576 ILE A CA 1
ATOM 4448 C C . ILE A 1 576 ? 37.873 -2.280 -36.405 1.00 93.19 576 ILE A C 1
ATOM 4450 O O . ILE A 1 576 ? 37.144 -2.105 -37.380 1.00 93.19 576 ILE A O 1
ATOM 4454 N N . GLY A 1 577 ? 38.842 -1.410 -36.099 1.00 91.12 577 GLY A N 1
ATOM 4455 C CA . GLY A 1 577 ? 39.101 -0.200 -36.889 1.00 91.12 577 GLY A CA 1
ATOM 4456 C C . GLY A 1 577 ? 39.696 -0.503 -38.267 1.00 91.12 577 GLY A C 1
ATOM 4457 O O . GLY A 1 577 ? 39.341 0.158 -39.242 1.00 91.12 577 GLY A O 1
ATOM 4458 N N . TYR A 1 578 ? 40.521 -1.552 -38.368 1.00 91.44 578 TYR A N 1
ATOM 4459 C CA . TYR A 1 578 ? 40.996 -2.075 -39.653 1.00 91.44 578 TYR A CA 1
ATOM 4460 C C . TYR A 1 578 ? 39.845 -2.676 -40.464 1.00 91.44 578 TYR A C 1
ATOM 4462 O O . TYR A 1 578 ? 39.693 -2.333 -41.631 1.00 91.44 578 TYR A O 1
ATOM 4470 N N . LEU A 1 579 ? 38.995 -3.500 -39.837 1.00 92.88 579 LEU A N 1
ATOM 4471 C CA . LEU A 1 579 ? 37.799 -4.072 -40.464 1.00 92.88 579 LEU A CA 1
ATOM 4472 C C . LEU A 1 579 ? 36.914 -2.968 -41.063 1.00 92.88 579 LEU A C 1
ATOM 4474 O O . LEU A 1 579 ? 36.469 -3.087 -42.201 1.00 92.88 579 LEU A O 1
ATOM 4478 N N . ALA A 1 580 ? 36.725 -1.860 -40.338 1.00 91.94 580 ALA A N 1
ATOM 4479 C CA . ALA A 1 580 ? 35.987 -0.700 -40.829 1.00 91.94 580 ALA A CA 1
ATOM 4480 C C . ALA A 1 580 ? 36.667 -0.015 -42.030 1.00 91.94 580 ALA A C 1
ATOM 4482 O O . ALA A 1 580 ? 35.991 0.360 -42.985 1.00 91.94 580 ALA A O 1
ATOM 4483 N N . MET A 1 581 ? 37.990 0.174 -42.010 1.00 91.69 581 MET A N 1
ATOM 4484 C CA . MET A 1 581 ? 38.698 0.835 -43.116 1.00 91.69 581 MET A CA 1
ATOM 4485 C C . MET A 1 581 ? 38.802 -0.044 -44.360 1.00 91.69 581 MET A C 1
ATOM 4487 O O . MET A 1 581 ? 38.517 0.435 -45.453 1.00 91.69 581 MET A O 1
ATOM 4491 N N . ASN A 1 582 ? 39.103 -1.331 -44.193 1.00 91.31 582 ASN A N 1
ATOM 4492 C CA . ASN A 1 582 ? 39.125 -2.305 -45.280 1.00 91.31 582 ASN A CA 1
ATOM 4493 C C . ASN A 1 582 ? 37.746 -2.391 -45.954 1.00 91.31 582 ASN A C 1
ATOM 4495 O O . ASN A 1 582 ? 37.623 -2.236 -47.165 1.00 91.31 582 ASN A O 1
ATOM 4499 N N . ALA A 1 583 ? 36.678 -2.510 -45.160 1.00 90.62 583 ALA A N 1
ATOM 4500 C CA . ALA A 1 583 ? 35.312 -2.469 -45.669 1.00 90.62 583 ALA A CA 1
ATOM 4501 C C . ALA A 1 583 ? 35.005 -1.178 -46.444 1.00 90.62 583 ALA A C 1
ATOM 4503 O O . ALA A 1 583 ? 34.388 -1.219 -47.508 1.00 90.62 583 ALA A O 1
ATOM 4504 N N . ARG A 1 584 ? 35.474 -0.025 -45.952 1.00 90.19 584 ARG A N 1
ATOM 4505 C CA . ARG A 1 584 ? 35.311 1.266 -46.632 1.00 90.19 584 ARG A CA 1
ATOM 4506 C C . ARG A 1 584 ? 36.030 1.310 -47.984 1.00 90.19 584 ARG A C 1
ATOM 4508 O O . ARG A 1 584 ? 35.452 1.850 -48.926 1.00 90.19 584 ARG A O 1
ATOM 4515 N N . GLU A 1 585 ? 37.240 0.761 -48.098 1.00 89.00 585 GLU A N 1
ATOM 4516 C CA . GLU A 1 585 ? 37.984 0.685 -49.368 1.00 89.00 585 GLU A CA 1
ATOM 4517 C C . GLU A 1 585 ? 37.223 -0.118 -50.432 1.00 89.00 585 GLU A C 1
ATOM 4519 O O . GLU A 1 585 ? 37.171 0.286 -51.594 1.00 89.00 585 GLU A O 1
ATOM 4524 N N . PHE A 1 586 ? 36.546 -1.194 -50.021 1.00 89.62 586 PHE A N 1
ATOM 4525 C CA . PHE A 1 586 ? 35.701 -2.019 -50.890 1.00 89.62 586 PHE A CA 1
ATOM 4526 C C . PHE A 1 586 ? 34.237 -1.551 -50.980 1.00 89.62 586 PHE A C 1
ATOM 4528 O O . PHE A 1 586 ? 33.409 -2.248 -51.567 1.00 89.62 586 PHE A O 1
ATOM 4535 N N . LEU A 1 587 ? 33.902 -0.375 -50.431 1.00 86.19 587 LEU A N 1
ATOM 4536 C CA . LEU A 1 587 ? 32.540 0.183 -50.375 1.00 86.19 587 LEU A CA 1
ATOM 4537 C C . LEU A 1 587 ? 31.498 -0.744 -49.700 1.00 86.19 587 LEU A C 1
ATOM 4539 O O . LEU A 1 587 ? 30.304 -0.644 -49.981 1.00 86.19 587 LEU A O 1
ATOM 4543 N N . GLN A 1 588 ? 31.934 -1.613 -48.784 1.00 90.06 588 GLN A N 1
ATOM 4544 C CA . GLN A 1 588 ? 31.101 -2.466 -47.925 1.00 90.06 588 GLN A CA 1
ATOM 4545 C C . GLN A 1 588 ? 30.594 -1.664 -46.719 1.00 90.06 588 GLN A C 1
ATOM 4547 O O . GLN A 1 588 ? 31.077 -1.776 -45.591 1.00 90.06 588 GLN A O 1
ATOM 4552 N N . THR A 1 589 ? 29.654 -0.756 -46.969 1.00 89.12 589 THR A N 1
ATOM 4553 C CA . THR A 1 589 ? 29.153 0.181 -45.952 1.00 89.12 589 THR A CA 1
ATOM 4554 C C . THR A 1 589 ? 28.409 -0.509 -44.804 1.00 89.12 589 THR A C 1
ATOM 4556 O O . THR A 1 589 ? 28.399 0.006 -43.687 1.00 89.12 589 THR A O 1
ATOM 4559 N N . ASP A 1 590 ? 27.847 -1.692 -45.042 1.00 91.38 590 ASP A N 1
ATOM 4560 C CA . ASP A 1 590 ? 27.261 -2.596 -44.049 1.00 91.38 590 ASP A CA 1
ATOM 4561 C C . ASP A 1 590 ? 28.277 -3.029 -42.986 1.00 91.38 590 ASP A C 1
ATOM 4563 O O . ASP A 1 590 ? 28.029 -2.850 -41.790 1.00 91.38 590 ASP A O 1
ATOM 4567 N N . VAL A 1 591 ? 29.454 -3.497 -43.402 1.00 91.12 591 VAL A N 1
ATOM 4568 C CA . VAL A 1 591 ? 30.537 -3.912 -42.498 1.00 91.12 591 VAL A CA 1
ATOM 4569 C C . VAL A 1 591 ? 31.105 -2.721 -41.714 1.00 91.12 591 VAL A C 1
ATOM 4571 O O . VAL A 1 591 ? 31.399 -2.848 -40.522 1.00 91.12 591 VAL A O 1
ATOM 4574 N N . VAL A 1 592 ? 31.184 -1.532 -42.328 1.00 91.50 592 VAL A N 1
ATOM 4575 C CA . VAL A 1 592 ? 31.580 -0.293 -41.626 1.00 91.50 592 VAL A CA 1
ATOM 4576 C C . VAL A 1 592 ? 30.632 0.004 -40.460 1.00 91.50 592 VAL A C 1
ATOM 4578 O O . VAL A 1 592 ? 31.083 0.314 -39.355 1.00 91.50 592 VAL A O 1
ATOM 4581 N N . VAL A 1 593 ? 29.317 -0.114 -40.671 1.00 91.88 593 VAL A N 1
ATOM 4582 C CA . VAL A 1 593 ? 28.325 0.120 -39.610 1.00 91.88 593 VAL A CA 1
ATOM 4583 C C . VAL A 1 593 ? 28.389 -0.966 -38.532 1.00 91.88 593 VAL A C 1
ATOM 4585 O O . VAL A 1 593 ? 28.297 -0.632 -37.349 1.00 91.88 593 VAL A O 1
ATOM 4588 N N . VAL A 1 594 ? 28.627 -2.233 -38.894 1.00 92.56 594 VAL A N 1
ATOM 4589 C CA . VAL A 1 594 ? 28.868 -3.314 -37.916 1.00 92.56 594 VAL A CA 1
ATOM 4590 C C . VAL A 1 594 ? 30.029 -2.960 -36.982 1.00 92.56 594 VAL A C 1
ATOM 4592 O O . VAL A 1 594 ? 29.890 -3.068 -35.762 1.00 92.56 594 VAL A O 1
ATOM 4595 N N . ALA A 1 595 ? 31.147 -2.474 -37.523 1.00 91.38 595 ALA A N 1
ATOM 4596 C CA . ALA A 1 595 ? 32.305 -2.069 -36.728 1.00 91.38 595 ALA A CA 1
ATOM 4597 C C . ALA A 1 595 ? 31.983 -0.916 -35.752 1.00 91.38 595 ALA A C 1
ATOM 4599 O O . ALA A 1 595 ? 32.394 -0.953 -34.590 1.00 91.38 5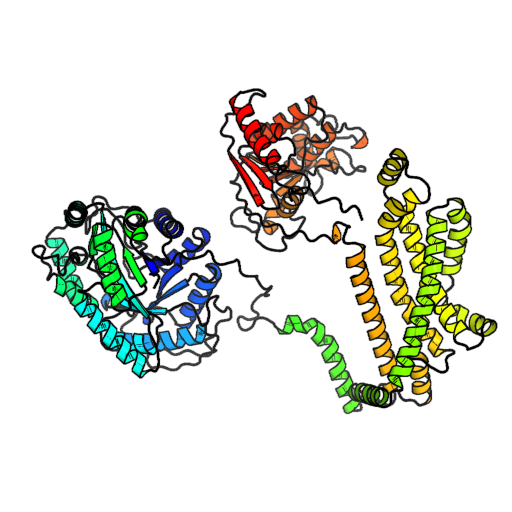95 ALA A O 1
ATOM 4600 N N . ILE A 1 596 ? 31.189 0.075 -36.179 1.00 91.12 596 ILE A N 1
ATOM 4601 C CA . ILE A 1 596 ? 30.727 1.180 -35.316 1.00 91.12 596 ILE A CA 1
ATOM 4602 C C . ILE A 1 596 ? 29.852 0.656 -34.168 1.00 91.12 596 ILE A C 1
ATOM 4604 O O . ILE A 1 596 ? 30.051 1.038 -33.011 1.00 91.12 596 ILE A O 1
ATOM 4608 N N . VAL A 1 597 ? 28.902 -0.238 -34.465 1.00 90.69 597 VAL A N 1
ATOM 4609 C CA . VAL A 1 597 ? 28.020 -0.847 -33.455 1.00 90.69 597 VAL A CA 1
ATOM 4610 C C . VAL A 1 597 ? 28.831 -1.648 -32.435 1.00 90.69 597 VAL A C 1
ATOM 4612 O O . VAL A 1 597 ? 28.584 -1.530 -31.235 1.00 90.69 597 VAL A O 1
ATOM 4615 N N . LEU A 1 598 ? 29.838 -2.406 -32.876 1.00 90.88 598 LEU A N 1
ATOM 4616 C CA . LEU A 1 598 ? 30.720 -3.153 -31.977 1.00 90.88 598 LEU A CA 1
ATOM 4617 C C . LEU A 1 598 ? 31.467 -2.244 -30.998 1.00 90.88 598 LEU A C 1
ATOM 4619 O O . LEU A 1 598 ? 31.486 -2.532 -29.800 1.00 90.88 598 LEU A O 1
ATOM 4623 N N . TYR A 1 599 ? 32.026 -1.122 -31.458 1.00 88.94 599 TYR A N 1
ATOM 4624 C CA . TYR A 1 599 ? 32.664 -0.161 -30.555 1.00 88.94 599 TYR A CA 1
ATOM 4625 C C . TYR A 1 599 ? 31.679 0.467 -29.563 1.00 88.94 599 TYR A C 1
ATOM 4627 O O . TYR A 1 599 ? 32.025 0.648 -28.394 1.00 88.94 599 TYR A O 1
ATOM 4635 N N . ALA A 1 600 ? 30.444 0.758 -29.984 1.00 88.69 600 ALA A N 1
ATOM 4636 C CA . ALA A 1 600 ? 29.408 1.261 -29.082 1.00 88.69 600 ALA A CA 1
ATOM 4637 C C . ALA A 1 600 ? 29.056 0.238 -27.985 1.00 88.69 600 ALA A C 1
ATOM 4639 O O . ALA A 1 600 ? 28.939 0.600 -26.809 1.00 88.69 600 ALA A O 1
ATOM 4640 N N . LEU A 1 601 ? 28.946 -1.046 -28.343 1.00 89.94 601 LEU A N 1
ATOM 4641 C CA . LEU A 1 601 ? 28.696 -2.138 -27.397 1.00 89.94 601 LEU A CA 1
ATOM 4642 C C . LEU A 1 601 ? 29.858 -2.324 -26.413 1.00 89.94 601 LEU A C 1
ATOM 4644 O O . LEU A 1 601 ? 29.629 -2.434 -25.209 1.00 89.94 601 LEU A O 1
ATOM 4648 N N . LEU A 1 602 ? 31.099 -2.295 -26.898 1.00 89.31 602 LEU A N 1
ATOM 4649 C CA . LEU A 1 602 ? 32.302 -2.393 -26.067 1.00 89.31 602 LEU A CA 1
ATOM 4650 C C . LEU A 1 602 ? 32.441 -1.213 -25.097 1.00 89.31 602 LEU A C 1
ATOM 4652 O O . LEU A 1 602 ? 32.731 -1.409 -23.914 1.00 89.31 602 LEU A O 1
ATOM 4656 N N . GLY A 1 603 ? 32.166 0.008 -25.561 1.00 88.31 603 GLY A N 1
ATOM 4657 C CA . GLY A 1 603 ? 32.126 1.194 -24.707 1.00 88.31 603 GLY A CA 1
ATOM 4658 C C . GLY A 1 603 ? 31.062 1.076 -23.613 1.00 88.31 603 GLY A C 1
ATOM 4659 O O . GLY A 1 603 ? 31.323 1.387 -22.448 1.00 88.31 603 GLY A O 1
ATOM 4660 N N . LYS A 1 604 ? 29.878 0.550 -23.954 1.00 89.00 604 LYS A N 1
ATOM 4661 C CA . LYS A 1 604 ? 28.809 0.311 -22.978 1.00 89.00 604 LYS A CA 1
ATOM 4662 C C . LYS A 1 604 ? 29.192 -0.753 -21.949 1.00 89.00 604 LYS A C 1
ATOM 4664 O O . LYS A 1 604 ? 28.949 -0.548 -20.759 1.00 89.00 604 LYS A O 1
ATOM 4669 N N . LEU A 1 605 ? 29.803 -1.853 -22.386 1.00 89.25 605 LEU A N 1
ATOM 4670 C CA . LEU A 1 605 ? 30.298 -2.919 -21.513 1.00 89.25 605 LEU A CA 1
ATOM 4671 C C . LEU A 1 605 ? 31.340 -2.384 -20.516 1.00 89.25 605 LEU A C 1
ATOM 4673 O O . LEU A 1 605 ? 31.293 -2.722 -19.331 1.00 89.25 605 LEU A O 1
ATOM 4677 N N . ALA A 1 606 ? 32.239 -1.506 -20.965 1.00 88.44 606 ALA A N 1
ATOM 4678 C CA . ALA A 1 606 ? 33.244 -0.887 -20.108 1.00 88.44 606 ALA A CA 1
ATOM 4679 C C . ALA A 1 606 ? 32.627 0.041 -19.039 1.00 88.44 606 ALA A C 1
ATOM 4681 O O . ALA A 1 606 ? 33.016 -0.045 -17.875 1.00 88.44 606 ALA A O 1
ATOM 4682 N N . ASP A 1 607 ? 31.625 0.866 -19.383 1.00 86.44 607 ASP A N 1
ATOM 4683 C CA . ASP A 1 607 ? 30.912 1.715 -18.403 1.00 86.44 607 ASP A CA 1
ATOM 4684 C C . ASP A 1 607 ? 30.166 0.874 -17.356 1.00 86.44 607 ASP A C 1
ATOM 4686 O O . ASP A 1 607 ? 30.208 1.185 -16.166 1.00 86.44 607 ASP A O 1
ATOM 4690 N N . VAL A 1 608 ? 29.524 -0.224 -17.773 1.00 88.38 608 VAL A N 1
ATOM 4691 C CA . VAL A 1 608 ? 28.857 -1.159 -16.849 1.00 88.38 608 VAL A CA 1
ATOM 4692 C C . VAL A 1 608 ? 29.870 -1.813 -15.907 1.00 88.38 608 VAL A C 1
ATOM 4694 O O . VAL A 1 608 ? 29.647 -1.852 -14.697 1.00 88.38 608 VAL A O 1
ATOM 4697 N N . SER A 1 609 ? 31.005 -2.265 -16.440 1.00 87.12 609 SER A N 1
ATOM 4698 C CA . SER A 1 609 ? 32.073 -2.889 -15.650 1.00 87.12 609 SER A CA 1
ATOM 4699 C C . SER A 1 609 ? 32.665 -1.917 -14.622 1.00 87.12 609 SER A C 1
ATOM 4701 O O . SER A 1 609 ? 32.875 -2.289 -13.469 1.00 87.12 609 SER A O 1
ATOM 4703 N N . ALA A 1 610 ? 32.864 -0.649 -14.999 1.00 86.69 610 ALA A N 1
ATOM 4704 C CA . ALA A 1 610 ? 33.361 0.393 -14.099 1.00 86.69 610 ALA A CA 1
ATOM 4705 C C . ALA A 1 610 ? 32.412 0.651 -12.918 1.00 86.69 610 ALA A C 1
ATOM 4707 O O . ALA A 1 610 ? 32.861 0.718 -11.775 1.00 86.69 610 ALA A O 1
ATOM 4708 N N . ARG A 1 611 ? 31.097 0.734 -13.172 1.00 83.19 611 ARG A N 1
ATOM 4709 C CA . ARG A 1 611 ? 30.083 0.918 -12.115 1.00 83.19 611 ARG A CA 1
ATOM 4710 C C . ARG A 1 611 ? 30.023 -0.261 -11.149 1.00 83.19 611 ARG A C 1
ATOM 4712 O O . ARG A 1 611 ? 29.785 -0.065 -9.958 1.00 83.19 611 ARG A O 1
ATOM 4719 N N . LEU A 1 612 ? 30.217 -1.477 -11.660 1.00 85.38 612 LEU A N 1
ATOM 4720 C CA . LEU A 1 612 ? 30.243 -2.682 -10.837 1.00 85.38 612 LEU A CA 1
ATOM 4721 C C . LEU A 1 612 ? 31.458 -2.677 -9.901 1.00 85.38 612 LEU A C 1
ATOM 4723 O O . LEU A 1 612 ? 31.306 -2.918 -8.706 1.00 85.38 612 LEU A O 1
ATOM 4727 N N . LEU A 1 613 ? 32.641 -2.318 -10.410 1.00 86.12 613 LEU A N 1
ATOM 4728 C CA . LEU A 1 613 ? 33.839 -2.136 -9.584 1.00 86.12 613 LEU A CA 1
ATOM 4729 C C . LEU A 1 613 ? 33.654 -1.034 -8.533 1.00 86.12 613 LEU A C 1
ATOM 4731 O O . LEU A 1 613 ? 34.051 -1.217 -7.384 1.00 86.12 613 LEU A O 1
ATOM 4735 N N . GLU A 1 614 ? 33.002 0.072 -8.897 1.00 86.06 614 GLU A N 1
ATOM 4736 C CA . GLU A 1 614 ? 32.701 1.177 -7.984 1.00 86.06 614 GLU A CA 1
ATOM 4737 C C . GLU A 1 614 ? 31.852 0.719 -6.788 1.00 86.06 614 GLU A C 1
ATOM 4739 O O . GLU A 1 614 ? 32.223 0.979 -5.645 1.00 86.06 614 GLU A O 1
ATOM 4744 N N . HIS A 1 615 ? 30.786 -0.053 -7.022 1.00 81.12 615 HIS A N 1
ATOM 4745 C CA . HIS A 1 615 ? 29.948 -0.594 -5.943 1.00 81.12 615 HIS A CA 1
ATOM 4746 C C . HIS A 1 615 ? 30.717 -1.548 -5.019 1.00 81.12 615 HIS A C 1
ATOM 4748 O O . HIS A 1 615 ? 30.524 -1.529 -3.803 1.00 81.12 615 HIS A O 1
ATOM 4754 N N . VAL A 1 616 ? 31.602 -2.381 -5.575 1.00 84.81 616 VAL A N 1
ATOM 4755 C CA . VAL A 1 616 ? 32.375 -3.352 -4.786 1.00 84.81 616 VAL A CA 1
ATOM 4756 C C . VAL A 1 616 ? 33.436 -2.650 -3.934 1.00 84.81 616 VAL A C 1
ATOM 4758 O O . VAL A 1 616 ? 33.581 -2.959 -2.748 1.00 84.81 616 VAL A O 1
ATOM 4761 N N . TRP A 1 617 ? 34.178 -1.703 -4.511 1.00 84.75 617 TRP A N 1
ATOM 4762 C CA . TRP A 1 617 ? 35.303 -1.041 -3.843 1.00 84.75 617 TRP A CA 1
ATOM 4763 C C . TRP A 1 617 ? 34.882 0.122 -2.938 1.00 84.75 617 TRP A C 1
ATOM 4765 O O . TRP A 1 617 ? 35.576 0.401 -1.958 1.00 84.75 617 TRP A O 1
ATOM 4775 N N . LEU A 1 618 ? 33.740 0.763 -3.205 1.00 86.56 618 LEU A N 1
ATOM 4776 C CA . LEU A 1 618 ? 33.212 1.882 -2.415 1.00 86.56 618 LEU A CA 1
ATOM 4777 C C . LEU A 1 618 ? 32.056 1.489 -1.489 1.00 86.56 618 LEU A C 1
ATOM 4779 O O . LEU A 1 618 ? 31.392 2.364 -0.947 1.00 86.56 618 LEU A O 1
ATOM 4783 N N . ARG A 1 619 ? 31.859 0.193 -1.216 1.00 81.69 619 ARG A N 1
ATOM 4784 C CA . ARG A 1 619 ? 30.837 -0.315 -0.275 1.00 81.69 619 ARG A CA 1
ATOM 4785 C C . ARG A 1 619 ? 30.871 0.321 1.123 1.00 81.69 619 ARG A C 1
ATOM 4787 O O . ARG A 1 619 ? 29.880 0.305 1.841 1.00 81.69 619 ARG A O 1
ATOM 4794 N N . TRP A 1 620 ? 32.031 0.834 1.537 1.00 79.75 620 TRP A N 1
ATOM 4795 C CA . TRP A 1 620 ? 32.218 1.517 2.819 1.00 79.75 620 TRP A CA 1
ATOM 4796 C C . TRP A 1 620 ? 31.711 2.963 2.791 1.00 79.75 620 TRP A C 1
ATOM 4798 O O . TRP A 1 620 ? 31.395 3.515 3.841 1.00 79.75 620 TRP A O 1
ATOM 4808 N N . HIS A 1 621 ? 31.627 3.582 1.615 1.00 73.56 621 HIS A N 1
ATOM 4809 C CA . HIS A 1 621 ? 31.243 4.975 1.472 1.00 73.56 621 HIS A CA 1
ATOM 4810 C C . HIS A 1 621 ? 29.723 5.119 1.681 1.00 73.56 621 HIS A C 1
ATOM 4812 O O . HIS A 1 621 ? 28.961 4.359 1.082 1.00 73.56 621 HIS A O 1
ATOM 4818 N N . PRO A 1 622 ? 29.249 6.093 2.484 1.00 65.38 622 PRO A N 1
ATOM 4819 C CA . PRO A 1 622 ? 27.834 6.207 2.856 1.00 65.38 622 PRO A CA 1
ATOM 4820 C C . PRO A 1 622 ? 26.864 6.254 1.670 1.00 65.38 622 PRO A C 1
ATOM 4822 O O . PRO A 1 622 ? 25.782 5.690 1.749 1.00 65.38 622 PRO A O 1
ATOM 4825 N N . ALA A 1 623 ? 27.275 6.856 0.547 1.00 62.34 623 ALA A N 1
ATOM 4826 C CA . ALA A 1 623 ? 26.466 6.906 -0.677 1.00 62.34 623 ALA A CA 1
ATOM 4827 C C . ALA A 1 623 ? 26.137 5.524 -1.285 1.00 62.34 623 ALA A C 1
ATOM 4829 O O . ALA A 1 623 ? 25.218 5.426 -2.091 1.00 62.34 623 ALA A O 1
ATOM 4830 N N . TYR A 1 624 ? 26.875 4.473 -0.909 1.00 65.00 624 TYR A N 1
ATOM 4831 C CA . TYR A 1 624 ? 26.698 3.099 -1.390 1.00 65.00 624 TYR A CA 1
ATOM 4832 C C . TYR A 1 624 ? 26.189 2.143 -0.297 1.00 65.00 624 TYR A C 1
ATOM 4834 O O . TYR A 1 624 ? 26.071 0.943 -0.541 1.00 65.00 624 TYR A O 1
ATOM 4842 N N . GLN A 1 625 ? 25.878 2.647 0.904 1.00 62.22 625 GLN A N 1
ATOM 4843 C CA . GLN A 1 625 ? 25.284 1.852 1.978 1.00 62.22 625 GLN A CA 1
ATOM 4844 C C . GLN A 1 625 ? 23.754 1.948 1.919 1.00 62.22 625 GLN A C 1
ATOM 4846 O O . GLN A 1 625 ? 23.172 2.944 2.336 1.00 62.22 625 GLN A O 1
ATOM 4851 N N . SER A 1 626 ? 23.084 0.898 1.443 1.00 52.56 626 SER A N 1
ATOM 4852 C CA . SER A 1 626 ? 21.634 0.747 1.604 1.00 52.56 626 SER A CA 1
ATOM 4853 C C . SER A 1 626 ? 21.341 0.051 2.935 1.00 52.56 626 SER A C 1
ATOM 4855 O O . SER A 1 626 ? 21.563 -1.155 3.059 1.00 52.56 626 SER A O 1
ATOM 4857 N N . LYS A 1 627 ? 20.864 0.788 3.942 1.00 55.47 627 LYS A N 1
ATOM 4858 C CA . LYS A 1 627 ? 20.299 0.187 5.159 1.00 55.47 627 LYS A CA 1
ATOM 4859 C C . LYS A 1 627 ? 18.788 0.053 5.004 1.00 55.47 627 LYS A C 1
ATOM 4861 O O . LYS A 1 627 ? 18.108 1.030 4.706 1.00 55.47 627 LYS A O 1
ATOM 4866 N N . GLU A 1 628 ? 18.281 -1.159 5.196 1.00 52.22 628 GLU A N 1
ATOM 4867 C CA . GLU A 1 628 ? 16.849 -1.422 5.331 1.00 52.22 628 GLU A CA 1
ATOM 4868 C C . GLU A 1 628 ? 16.458 -1.243 6.801 1.00 52.22 628 GLU A C 1
ATOM 4870 O O . GLU A 1 628 ? 16.930 -1.975 7.669 1.00 52.22 628 GLU A O 1
ATOM 4875 N N . GLU A 1 629 ? 15.612 -0.255 7.087 1.00 58.50 629 GLU A N 1
ATOM 4876 C CA . GLU A 1 629 ? 15.073 0.002 8.425 1.00 58.50 629 GLU A CA 1
ATOM 4877 C C . GLU A 1 629 ? 13.539 -0.016 8.344 1.00 58.50 629 GLU A C 1
ATOM 4879 O O . GLU A 1 629 ? 12.946 0.627 7.475 1.00 58.50 629 GLU A O 1
ATOM 4884 N N . MET A 1 630 ? 12.888 -0.787 9.221 1.00 58.34 630 MET A N 1
ATOM 4885 C CA . MET A 1 630 ? 11.429 -0.944 9.264 1.00 58.34 630 MET A CA 1
ATOM 4886 C C . MET A 1 630 ? 10.903 -0.381 10.588 1.00 58.34 630 MET A C 1
ATOM 4888 O O . MET A 1 630 ? 10.906 -1.072 11.607 1.00 58.34 630 MET A O 1
ATOM 4892 N N . LEU A 1 631 ? 10.441 0.871 10.555 1.00 73.44 631 LEU A N 1
ATOM 4893 C CA . LEU A 1 631 ? 9.975 1.615 11.725 1.00 73.44 631 LEU A CA 1
ATOM 4894 C C . LEU A 1 631 ? 8.487 1.979 11.584 1.00 73.44 631 LEU A C 1
ATOM 4896 O O . LEU A 1 631 ? 8.104 2.639 10.620 1.00 73.44 631 LEU A O 1
ATOM 4900 N N . GLU A 1 632 ? 7.657 1.601 12.560 1.00 79.25 632 GLU A N 1
ATOM 4901 C CA . GLU A 1 632 ? 6.293 2.127 12.714 1.00 79.25 632 GLU A CA 1
ATOM 4902 C C . GLU A 1 632 ? 6.270 3.106 13.892 1.00 79.25 632 GLU A C 1
ATOM 4904 O O . GLU A 1 632 ? 6.573 2.731 15.022 1.00 79.25 632 GLU A O 1
ATOM 4909 N N . LEU A 1 633 ? 5.931 4.370 13.628 1.00 84.81 633 LEU A N 1
ATOM 4910 C CA . LEU A 1 633 ? 5.945 5.437 14.625 1.00 84.81 633 LEU A CA 1
ATOM 4911 C C . LEU A 1 633 ? 4.734 6.358 14.441 1.00 84.81 633 LEU A C 1
ATOM 4913 O O . LEU A 1 633 ? 4.524 6.910 13.363 1.00 84.81 633 LEU A O 1
ATOM 4917 N N . ARG A 1 634 ? 3.953 6.554 15.510 1.00 88.25 634 ARG A N 1
ATOM 4918 C CA . ARG A 1 634 ? 2.848 7.524 15.568 1.00 88.25 634 ARG A CA 1
ATOM 4919 C C . ARG A 1 634 ? 3.129 8.557 16.651 1.00 88.25 634 ARG A C 1
ATOM 4921 O O . ARG A 1 634 ? 3.361 8.174 17.797 1.00 88.25 634 ARG A O 1
ATOM 4928 N N . ILE A 1 635 ? 3.079 9.838 16.292 1.00 89.94 635 ILE A N 1
ATOM 4929 C CA . ILE A 1 635 ? 3.292 10.970 17.203 1.00 89.94 635 ILE A CA 1
ATOM 4930 C C . ILE A 1 635 ? 2.028 11.847 17.178 1.00 89.94 635 ILE A C 1
ATOM 4932 O O . ILE A 1 635 ? 1.716 12.411 16.128 1.00 89.94 635 ILE A O 1
ATOM 4936 N N . PRO A 1 636 ? 1.272 11.944 18.286 1.00 89.50 636 PRO A N 1
ATOM 4937 C CA . PRO A 1 636 ? 0.184 12.904 18.438 1.00 89.50 636 PRO A CA 1
ATOM 4938 C C . PRO A 1 636 ? 0.646 14.352 18.233 1.00 89.50 636 PRO A C 1
ATOM 4940 O O . PRO A 1 636 ? 1.748 14.728 18.635 1.00 89.50 636 PRO A O 1
ATOM 4943 N N . ALA A 1 637 ? -0.221 15.177 17.642 1.00 89.31 637 ALA A N 1
ATOM 4944 C CA . ALA A 1 637 ? 0.056 16.598 17.455 1.00 89.31 637 ALA A CA 1
ATOM 4945 C C . ALA A 1 637 ? 0.290 17.301 18.803 1.00 89.31 637 ALA A C 1
ATOM 4947 O O . ALA A 1 637 ? -0.448 17.079 19.762 1.00 89.31 637 ALA A O 1
ATOM 4948 N N . GLY A 1 638 ? 1.322 18.143 18.861 1.00 90.56 638 GLY A N 1
ATOM 4949 C CA . GLY A 1 638 ? 1.708 18.893 20.056 1.00 90.56 638 GLY A CA 1
ATOM 4950 C C . GLY A 1 638 ? 2.526 18.095 21.075 1.00 90.56 638 GLY A C 1
ATOM 4951 O O . GLY A 1 638 ? 2.990 18.684 22.044 1.00 90.56 638 GLY A O 1
ATOM 4952 N N . GLN A 1 639 ? 2.752 16.790 20.872 1.00 94.12 639 GLN A N 1
ATOM 4953 C CA . GLN A 1 639 ? 3.566 15.979 21.783 1.00 94.12 639 GLN A CA 1
ATOM 4954 C C . GLN A 1 639 ? 5.063 16.305 21.640 1.00 94.12 639 GLN A C 1
ATOM 4956 O O . GLN A 1 639 ? 5.567 16.473 20.525 1.00 94.12 639 GLN A O 1
ATOM 4961 N N . PHE A 1 640 ? 5.790 16.325 22.762 1.00 96.19 640 PHE A N 1
ATOM 4962 C CA . PHE A 1 640 ? 7.253 16.330 22.769 1.00 96.19 640 PHE A CA 1
ATOM 4963 C C . PHE A 1 640 ? 7.769 14.892 22.870 1.00 96.19 640 PHE A C 1
ATOM 4965 O O . PHE A 1 640 ? 7.605 14.237 23.898 1.00 96.19 640 PHE A O 1
ATOM 4972 N N . VAL A 1 641 ? 8.425 14.389 21.828 1.00 96.56 641 VAL A N 1
ATOM 4973 C CA . VAL A 1 641 ? 8.978 13.029 21.790 1.00 96.56 641 VAL A CA 1
ATOM 4974 C C . VAL A 1 641 ? 10.498 13.085 21.715 1.00 96.56 641 VAL A C 1
ATOM 4976 O O . VAL A 1 641 ? 11.047 13.800 20.882 1.00 96.56 641 VAL A O 1
ATOM 4979 N N . ALA A 1 642 ? 11.184 12.314 22.555 1.00 95.88 642 ALA A N 1
ATOM 4980 C CA . ALA A 1 642 ? 12.621 12.099 22.460 1.00 95.88 642 ALA A CA 1
ATOM 4981 C C . ALA A 1 642 ? 12.923 10.702 21.914 1.00 95.88 642 ALA A C 1
ATOM 4983 O O . ALA A 1 642 ? 12.313 9.718 22.317 1.00 95.88 642 ALA A O 1
ATOM 4984 N N . VAL A 1 643 ? 13.889 10.611 21.011 1.00 93.69 643 VAL A N 1
ATOM 4985 C CA . VAL A 1 643 ? 14.409 9.379 20.434 1.00 93.69 643 VAL A CA 1
ATOM 4986 C C . VAL A 1 643 ? 15.836 9.198 20.923 1.00 93.69 643 VAL A C 1
ATOM 4988 O O . VAL A 1 643 ? 16.739 9.954 20.564 1.00 93.69 643 VAL A O 1
ATOM 4991 N N . VAL A 1 644 ? 16.030 8.161 21.724 1.00 91.25 644 VAL A N 1
ATOM 4992 C CA . VAL A 1 644 ? 17.317 7.729 22.255 1.00 91.25 644 VAL A CA 1
ATOM 4993 C C . VAL A 1 644 ? 17.760 6.440 21.577 1.00 91.25 644 VAL A C 1
ATOM 4995 O O . VAL A 1 644 ? 16.988 5.732 20.928 1.00 91.25 644 VAL A O 1
ATOM 4998 N N . GLY A 1 645 ? 19.043 6.125 21.696 1.00 82.88 645 GLY A N 1
ATOM 4999 C CA . GLY A 1 645 ? 19.593 4.860 21.222 1.00 82.88 645 GLY A CA 1
ATOM 5000 C C . GLY A 1 645 ? 21.045 4.968 20.819 1.00 82.88 645 GLY A C 1
ATOM 5001 O O . GLY A 1 645 ? 21.595 6.063 20.674 1.00 82.88 645 GLY A O 1
ATOM 5002 N N . ARG A 1 646 ? 21.681 3.815 20.612 1.00 74.56 646 ARG A N 1
ATOM 5003 C CA . ARG A 1 646 ? 23.099 3.759 20.245 1.00 74.56 646 ARG A CA 1
ATOM 5004 C C . ARG A 1 646 ? 23.363 4.465 18.913 1.00 74.56 646 ARG A C 1
ATOM 5006 O O . ARG A 1 646 ? 22.469 4.647 18.076 1.00 74.56 646 ARG A O 1
ATOM 5013 N N . SER A 1 647 ? 24.606 4.895 18.722 1.00 72.25 647 SER A N 1
ATOM 5014 C CA . SER A 1 647 ? 25.040 5.442 17.436 1.00 72.25 647 SER A CA 1
ATOM 5015 C C . SER A 1 647 ? 24.840 4.403 16.323 1.00 72.25 647 SER A C 1
ATOM 5017 O O . SER A 1 647 ? 25.037 3.209 16.541 1.00 72.25 647 SER A O 1
ATOM 5019 N N . GLY A 1 648 ? 24.386 4.844 15.148 1.00 67.50 648 GLY A N 1
ATOM 5020 C CA . GLY A 1 648 ? 24.133 3.970 13.996 1.00 67.50 648 GLY A CA 1
ATOM 5021 C C . GLY A 1 648 ? 22.778 3.248 13.958 1.00 67.50 648 GLY A C 1
ATOM 5022 O O . GLY A 1 648 ? 22.553 2.498 13.009 1.00 67.50 648 GLY A O 1
ATOM 5023 N N . GLY A 1 649 ? 21.881 3.490 14.923 1.00 68.62 649 GLY A N 1
ATOM 5024 C CA . GLY A 1 649 ? 20.532 2.906 14.981 1.00 68.62 649 GLY A CA 1
ATOM 5025 C C . GLY A 1 649 ? 19.448 3.607 14.147 1.00 68.62 649 GLY A C 1
ATOM 5026 O O . GLY A 1 649 ? 18.284 3.434 14.466 1.00 68.62 649 GLY A O 1
ATOM 5027 N N . GLY A 1 650 ? 19.793 4.438 13.157 1.00 77.06 650 GLY A N 1
ATOM 5028 C CA . GLY A 1 650 ? 18.801 5.049 12.247 1.00 77.06 650 GLY A CA 1
ATOM 5029 C C . GLY A 1 650 ? 18.190 6.390 12.685 1.00 77.06 650 GLY A C 1
ATOM 5030 O O . GLY A 1 650 ? 17.370 6.960 11.972 1.00 77.06 650 GLY A O 1
ATOM 5031 N N . LYS A 1 651 ? 18.602 6.957 13.830 1.00 86.12 651 LYS A N 1
ATOM 5032 C CA . LYS A 1 651 ? 17.998 8.183 14.402 1.00 86.12 651 LYS A CA 1
ATOM 5033 C C . LYS A 1 651 ? 18.050 9.403 13.464 1.00 86.12 651 LYS A C 1
ATOM 5035 O O . LYS A 1 651 ? 17.026 10.027 13.208 1.00 86.12 651 LYS A O 1
ATOM 5040 N N . SER A 1 652 ? 19.215 9.720 12.898 1.00 82.50 652 SER A N 1
ATOM 5041 C CA . SER A 1 652 ? 19.342 10.855 11.968 1.00 82.50 652 SER A CA 1
ATOM 5042 C C . SER A 1 652 ? 18.686 10.569 10.610 1.00 82.50 652 SER A C 1
ATOM 5044 O O . SER A 1 652 ? 18.170 11.486 9.973 1.00 82.50 652 SER A O 1
ATOM 5046 N N . THR A 1 653 ? 18.650 9.303 10.177 1.00 82.81 653 THR A N 1
ATOM 5047 C CA . THR A 1 653 ? 17.910 8.869 8.978 1.00 82.81 653 THR A CA 1
ATOM 5048 C C . THR A 1 653 ? 16.411 9.101 9.158 1.00 82.81 653 THR A C 1
ATOM 5050 O O . THR A 1 653 ? 15.783 9.698 8.287 1.00 82.81 653 THR A O 1
ATOM 5053 N N . LEU A 1 654 ? 15.850 8.759 10.324 1.00 86.75 654 LEU A N 1
ATOM 5054 C CA . LEU A 1 654 ? 14.464 9.068 10.683 1.00 86.75 654 LEU A CA 1
ATOM 5055 C C . LEU A 1 654 ? 14.166 10.570 10.563 1.00 86.75 654 LEU A C 1
ATOM 5057 O O . LEU A 1 654 ? 13.178 10.950 9.935 1.00 86.75 654 LEU A O 1
ATOM 5061 N N . LEU A 1 655 ? 15.030 11.437 11.100 1.00 89.38 655 LEU A N 1
ATOM 5062 C CA . LEU A 1 655 ? 14.830 12.886 10.993 1.00 89.38 655 LEU A CA 1
ATOM 5063 C C . LEU A 1 655 ? 14.902 13.390 9.546 1.00 89.38 655 LEU A C 1
ATOM 5065 O O . LEU A 1 655 ? 14.105 14.241 9.158 1.00 89.38 655 LEU A O 1
ATOM 5069 N N . ARG A 1 656 ? 15.813 12.861 8.720 1.00 86.38 656 ARG A N 1
ATOM 5070 C CA . ARG A 1 656 ? 15.919 13.240 7.298 1.00 86.38 656 ARG A CA 1
ATOM 5071 C C . ARG A 1 656 ? 14.724 12.779 6.474 1.00 86.38 656 ARG A C 1
ATOM 5073 O O . ARG A 1 656 ? 14.269 13.535 5.617 1.00 86.38 656 ARG A O 1
ATOM 5080 N N . LEU A 1 657 ? 14.203 11.586 6.755 1.00 85.69 657 LEU A N 1
ATOM 5081 C CA . LEU A 1 657 ? 12.970 11.073 6.162 1.00 85.69 657 LEU A CA 1
ATOM 5082 C C . LEU A 1 657 ? 11.780 11.977 6.515 1.00 85.69 657 LEU A C 1
ATOM 5084 O O . LEU A 1 657 ? 11.030 12.379 5.626 1.00 85.69 657 LEU A O 1
ATOM 5088 N N . LEU A 1 658 ? 11.645 12.365 7.788 1.00 87.56 658 LEU A N 1
ATOM 5089 C CA . LEU A 1 658 ? 10.577 13.265 8.239 1.00 87.56 658 LEU A CA 1
ATOM 5090 C C . LEU A 1 658 ? 10.726 14.693 7.688 1.00 87.56 658 LEU A C 1
ATOM 5092 O O . LEU A 1 658 ? 9.737 15.341 7.365 1.00 87.56 658 LEU A O 1
ATOM 5096 N N . ALA A 1 659 ? 11.954 15.179 7.516 1.00 86.69 659 ALA A N 1
ATOM 5097 C CA . ALA A 1 659 ? 12.225 16.480 6.907 1.00 86.69 659 ALA A CA 1
ATOM 5098 C C . ALA A 1 659 ? 12.056 16.493 5.373 1.00 86.69 659 ALA A C 1
ATOM 5100 O O . ALA A 1 659 ? 12.195 17.549 4.759 1.00 86.69 659 ALA A O 1
ATOM 5101 N N . GLY A 1 660 ? 11.809 15.341 4.735 1.00 84.38 660 GLY A N 1
ATOM 5102 C CA . GLY A 1 660 ? 11.733 15.217 3.276 1.00 84.38 660 GLY A CA 1
ATOM 5103 C C . GLY A 1 660 ? 13.083 15.334 2.556 1.00 84.38 660 GLY A C 1
ATOM 5104 O O . GLY A 1 660 ? 13.107 15.533 1.343 1.00 84.38 660 GLY A O 1
ATOM 5105 N N . LEU A 1 661 ? 14.199 15.218 3.285 1.00 82.50 661 LEU A N 1
ATOM 5106 C CA . LEU A 1 661 ? 15.564 15.266 2.743 1.00 82.50 661 LEU A CA 1
ATOM 5107 C C . LEU A 1 661 ? 16.015 13.917 2.172 1.00 82.50 661 LEU A C 1
ATOM 5109 O O . LEU A 1 661 ? 16.929 13.870 1.352 1.00 82.50 661 LEU A O 1
ATOM 5113 N N . GLU A 1 662 ? 15.373 12.833 2.603 1.00 79.38 662 GLU A N 1
ATOM 5114 C CA . GLU A 1 662 ? 15.535 11.490 2.056 1.00 79.38 662 GLU A CA 1
ATOM 5115 C C . GLU A 1 662 ? 14.161 10.932 1.672 1.00 79.38 662 GLU A C 1
ATOM 5117 O O . GLU A 1 662 ? 13.138 11.233 2.295 1.00 79.38 662 GLU A O 1
ATOM 5122 N N . THR A 1 663 ? 14.121 10.125 0.614 1.00 71.88 663 THR A N 1
ATOM 5123 C CA . THR A 1 663 ? 12.898 9.446 0.187 1.00 71.88 663 THR A CA 1
ATOM 5124 C C . THR A 1 663 ? 12.862 8.044 0.779 1.00 71.88 663 THR A C 1
ATOM 5126 O O . THR A 1 663 ? 13.826 7.307 0.581 1.00 71.88 663 THR A O 1
ATOM 5129 N N . PRO A 1 664 ? 11.770 7.633 1.449 1.00 73.25 664 PRO A N 1
ATOM 5130 C CA . PRO A 1 664 ? 11.658 6.264 1.930 1.00 73.25 664 PRO A CA 1
ATOM 5131 C C . PRO A 1 664 ? 11.704 5.288 0.750 1.00 73.25 664 PRO A C 1
ATOM 5133 O O . PRO A 1 664 ? 10.983 5.473 -0.232 1.00 73.25 664 PRO A O 1
ATOM 5136 N N . ASN A 1 665 ? 12.527 4.242 0.860 1.00 67.00 665 ASN A N 1
ATOM 5137 C CA . ASN A 1 665 ? 12.569 3.156 -0.125 1.00 67.00 665 ASN A CA 1
ATOM 5138 C C . ASN A 1 665 ? 11.238 2.377 -0.130 1.00 67.00 665 ASN A C 1
ATOM 5140 O O . ASN A 1 665 ? 10.771 1.943 -1.181 1.00 67.00 665 ASN A O 1
ATOM 5144 N N . HIS A 1 666 ? 10.614 2.242 1.049 1.00 63.78 666 HIS A N 1
ATOM 5145 C CA . HIS A 1 666 ? 9.329 1.580 1.288 1.00 63.78 666 HIS A CA 1
ATOM 5146 C C . HIS A 1 666 ? 8.562 2.273 2.434 1.00 63.78 666 HIS A C 1
ATOM 5148 O O . HIS A 1 666 ? 9.171 2.918 3.285 1.00 63.78 666 HIS A O 1
ATOM 5154 N N . GLY A 1 667 ? 7.235 2.110 2.486 1.00 73.81 667 GLY A N 1
ATOM 5155 C CA . GLY A 1 667 ? 6.374 2.718 3.513 1.00 73.81 667 GLY A CA 1
ATOM 5156 C C . GLY A 1 667 ? 5.865 4.117 3.145 1.00 73.81 667 GLY A C 1
ATOM 5157 O O . GLY A 1 667 ? 6.113 4.618 2.049 1.00 73.81 667 GLY A O 1
ATOM 5158 N N . ALA A 1 668 ? 5.107 4.738 4.050 1.00 77.25 668 ALA A N 1
ATOM 5159 C CA . ALA A 1 668 ? 4.541 6.069 3.853 1.00 77.25 668 ALA A CA 1
ATOM 5160 C C . ALA A 1 668 ? 4.651 6.903 5.135 1.00 77.25 668 ALA A C 1
ATOM 5162 O O . ALA A 1 668 ? 4.508 6.385 6.241 1.00 77.25 668 ALA A O 1
ATOM 5163 N N . LEU A 1 669 ? 4.916 8.198 4.964 1.00 84.12 669 LEU A N 1
ATOM 5164 C CA . LEU A 1 669 ? 5.036 9.180 6.038 1.00 84.12 669 LEU A CA 1
ATOM 5165 C C . LEU A 1 669 ? 3.880 10.169 5.904 1.00 84.12 669 LEU A C 1
ATOM 5167 O O . LEU A 1 669 ? 3.668 10.714 4.818 1.00 84.12 669 LEU A O 1
ATOM 5171 N N . PHE A 1 670 ? 3.157 10.412 6.994 1.00 81.31 670 PHE A N 1
ATOM 5172 C CA . PHE A 1 670 ? 1.968 11.262 6.998 1.00 81.31 670 PHE A CA 1
ATOM 5173 C C . PHE A 1 670 ? 2.066 12.350 8.069 1.00 81.31 670 PHE A C 1
ATOM 5175 O O . PHE A 1 670 ? 2.503 12.087 9.189 1.00 81.31 670 PHE A O 1
ATOM 5182 N N . ALA A 1 671 ? 1.619 13.559 7.728 1.00 78.38 671 ALA A N 1
ATOM 5183 C CA . ALA A 1 671 ? 1.270 14.614 8.675 1.00 78.38 671 ALA A CA 1
ATOM 5184 C C . ALA A 1 671 ? -0.262 14.657 8.786 1.00 78.38 671 ALA A C 1
ATOM 5186 O O . ALA A 1 671 ? -0.952 15.195 7.918 1.00 78.38 671 ALA A O 1
ATOM 5187 N N . GLY A 1 672 ? -0.816 14.023 9.822 1.00 75.06 672 GLY A N 1
ATOM 5188 C CA . GLY A 1 672 ? -2.255 13.754 9.880 1.00 75.06 672 GLY A CA 1
ATOM 5189 C C . GLY A 1 672 ? -2.668 12.786 8.767 1.00 75.06 672 GLY A C 1
ATOM 5190 O O . GLY A 1 672 ? -2.156 11.672 8.712 1.00 75.06 672 GLY A O 1
ATOM 5191 N N . ASN A 1 673 ? -3.558 13.220 7.869 1.00 72.88 673 ASN A N 1
ATOM 5192 C CA . ASN A 1 673 ? -4.016 12.423 6.720 1.00 72.88 673 ASN A CA 1
ATOM 5193 C C . ASN A 1 673 ? -3.315 12.789 5.400 1.00 72.88 673 ASN A C 1
ATOM 5195 O O . ASN A 1 673 ? -3.580 12.168 4.371 1.00 72.88 673 ASN A O 1
ATOM 5199 N N . THR A 1 674 ? -2.437 13.792 5.413 1.00 76.44 674 THR A N 1
ATOM 5200 C CA . THR A 1 674 ? -1.743 14.274 4.216 1.00 76.44 674 THR A CA 1
ATOM 5201 C C . THR A 1 674 ? -0.361 13.623 4.127 1.00 76.44 674 THR A C 1
ATOM 5203 O O . THR A 1 674 ? 0.326 13.531 5.152 1.00 76.44 674 THR A O 1
ATOM 5206 N N . PRO A 1 675 ? 0.091 13.166 2.943 1.00 79.94 675 PRO A N 1
ATOM 5207 C CA . PRO A 1 675 ? 1.473 12.739 2.760 1.00 79.94 675 PRO A CA 1
ATOM 5208 C C . PRO A 1 675 ? 2.440 13.835 3.217 1.00 79.94 675 PRO A C 1
ATOM 5210 O O . PRO A 1 675 ? 2.312 14.992 2.825 1.00 79.94 675 PRO A O 1
ATOM 5213 N N . LEU A 1 676 ? 3.441 13.478 4.023 1.00 78.50 676 LEU A N 1
ATOM 5214 C CA . LEU A 1 676 ? 4.367 14.444 4.630 1.00 78.50 676 LEU A CA 1
ATOM 5215 C C . LEU A 1 676 ? 5.119 15.291 3.584 1.00 78.50 676 LEU A C 1
ATOM 5217 O O . LEU A 1 676 ? 5.473 16.437 3.850 1.00 78.50 676 LEU A O 1
ATOM 5221 N N . ARG A 1 677 ? 5.306 14.754 2.367 1.00 73.62 677 ARG A N 1
ATOM 5222 C CA . ARG A 1 677 ? 5.897 15.471 1.222 1.00 73.62 677 ARG A CA 1
ATOM 5223 C C . ARG A 1 677 ? 5.098 16.710 0.808 1.00 73.62 677 ARG A C 1
ATOM 5225 O O . ARG A 1 677 ? 5.705 17.691 0.395 1.00 73.62 677 ARG A O 1
ATOM 5232 N N . ASP A 1 678 ? 3.781 16.691 0.982 1.00 72.88 678 ASP A N 1
ATOM 5233 C CA . ASP A 1 678 ? 2.893 17.802 0.622 1.00 72.88 678 ASP A CA 1
ATOM 5234 C C . ASP A 1 678 ? 2.735 18.810 1.778 1.00 72.88 678 ASP A C 1
ATOM 5236 O O . ASP A 1 678 ? 2.096 19.846 1.629 1.00 72.88 678 ASP A O 1
ATOM 5240 N N . SER A 1 679 ? 3.324 18.524 2.947 1.00 70.38 679 SER A N 1
ATOM 5241 C CA . SER A 1 679 ? 3.334 19.386 4.142 1.00 70.38 679 SER A CA 1
ATOM 5242 C C . SER A 1 679 ? 4.757 19.792 4.557 1.00 70.38 679 SER A C 1
ATOM 5244 O O . SER A 1 679 ? 5.014 20.109 5.719 1.00 70.38 679 SER A O 1
ATOM 5246 N N . GLN A 1 680 ? 5.702 19.801 3.607 1.00 66.88 680 GLN A N 1
ATOM 5247 C CA . GLN A 1 680 ? 7.101 20.179 3.858 1.00 66.88 680 GLN A CA 1
ATOM 5248 C C . GLN A 1 680 ? 7.254 21.620 4.361 1.00 66.88 680 GLN A C 1
ATOM 5250 O O . GLN A 1 680 ? 8.165 21.914 5.138 1.00 66.88 680 GLN A O 1
ATOM 5255 N N . GLU A 1 681 ? 6.351 22.522 3.969 1.00 70.50 681 GLU A N 1
ATOM 5256 C CA . GLU A 1 681 ? 6.390 23.913 4.427 1.00 70.50 681 GLU A CA 1
ATOM 5257 C C . GLU A 1 681 ? 6.215 24.032 5.951 1.00 70.50 681 GLU A C 1
ATOM 5259 O O . GLU A 1 681 ? 6.814 24.934 6.540 1.00 70.50 681 GLU A O 1
ATOM 5264 N N . ASP A 1 682 ? 5.552 23.057 6.588 1.00 80.19 682 ASP A N 1
ATOM 5265 C CA . ASP A 1 682 ? 5.235 23.022 8.022 1.00 80.19 682 ASP A CA 1
ATOM 5266 C C . ASP A 1 682 ? 6.283 22.287 8.888 1.00 80.19 682 ASP A C 1
ATOM 5268 O O . ASP A 1 682 ? 6.160 22.267 10.117 1.00 80.19 682 ASP A O 1
ATOM 5272 N N . THR A 1 683 ? 7.314 21.677 8.286 1.00 88.06 683 THR A N 1
ATOM 5273 C CA . THR A 1 683 ? 8.336 20.884 9.002 1.00 88.06 683 THR A CA 1
ATOM 5274 C C . THR A 1 683 ? 9.695 21.580 8.985 1.00 88.06 683 THR A C 1
ATOM 5276 O O . THR A 1 683 ? 10.181 21.990 7.929 1.00 88.06 683 THR A O 1
ATOM 5279 N N . ARG A 1 684 ? 10.361 21.714 10.138 1.00 91.88 684 ARG A N 1
ATOM 5280 C CA . ARG A 1 684 ? 11.716 22.293 10.221 1.00 91.88 684 ARG A CA 1
ATOM 5281 C C . ARG A 1 684 ? 12.663 21.379 10.980 1.00 91.88 684 ARG A C 1
ATOM 5283 O O . ARG A 1 684 ? 12.303 20.843 12.019 1.00 91.88 684 ARG A O 1
ATOM 5290 N N . LEU A 1 685 ? 13.877 21.231 10.451 1.00 92.12 685 LEU A N 1
ATOM 5291 C CA . LEU A 1 685 ? 14.942 20.417 11.028 1.00 92.12 685 LEU A CA 1
ATOM 5292 C C . LEU A 1 685 ? 16.101 21.300 11.487 1.00 92.12 685 LEU A C 1
ATOM 5294 O O . LEU A 1 685 ? 16.673 22.055 10.698 1.00 92.12 685 LEU A O 1
ATOM 5298 N N . MET A 1 686 ? 16.459 21.161 12.756 1.00 92.00 686 MET A N 1
ATOM 5299 C CA . MET A 1 686 ? 17.711 21.631 13.326 1.00 92.00 686 MET A CA 1
ATOM 5300 C C . MET A 1 686 ? 18.704 20.470 13.297 1.00 92.00 686 MET A C 1
ATOM 5302 O O . MET A 1 686 ? 18.432 19.401 13.836 1.00 92.00 686 MET A O 1
ATOM 5306 N N . PHE A 1 687 ? 19.822 20.670 12.605 1.00 88.94 687 PHE A N 1
ATOM 5307 C CA . PHE A 1 687 ? 20.868 19.660 12.471 1.00 88.94 687 PHE A CA 1
ATOM 5308 C C . PHE A 1 687 ? 21.795 19.668 13.693 1.00 88.94 687 PHE A C 1
ATOM 5310 O O . PHE A 1 687 ? 21.849 20.662 14.413 1.00 88.94 687 PHE A O 1
ATOM 5317 N N . GLN A 1 688 ? 22.561 18.587 13.861 1.00 86.88 688 GLN A N 1
ATOM 5318 C CA . GLN A 1 688 ? 23.577 18.454 14.912 1.00 86.88 688 GLN A CA 1
ATOM 5319 C C . GLN A 1 688 ? 24.595 19.603 14.888 1.00 86.88 688 GLN A C 1
ATOM 5321 O O . GLN A 1 688 ? 24.864 20.230 15.912 1.00 86.88 688 GLN A O 1
ATOM 5326 N N . ASP A 1 689 ? 25.095 19.943 13.699 1.00 84.12 689 ASP A N 1
ATOM 5327 C CA . ASP A 1 689 ? 25.865 21.167 13.485 1.00 84.12 689 ASP A CA 1
ATOM 5328 C C . ASP A 1 689 ? 24.930 22.356 13.232 1.00 84.12 689 ASP A C 1
ATOM 5330 O O . ASP A 1 689 ? 23.898 22.218 12.573 1.00 84.12 689 ASP A O 1
ATOM 5334 N N . ASP A 1 690 ? 25.333 23.559 13.647 1.00 86.62 690 ASP A N 1
ATOM 5335 C CA . ASP A 1 690 ? 24.515 24.775 13.515 1.00 86.62 690 ASP A CA 1
ATOM 5336 C C . ASP A 1 690 ? 24.102 25.089 12.059 1.00 86.62 690 ASP A C 1
ATOM 5338 O O . ASP A 1 690 ? 23.061 25.708 11.797 1.00 86.62 690 ASP A O 1
ATOM 5342 N N . ARG A 1 691 ? 24.906 24.629 11.087 1.00 91.62 691 ARG A N 1
ATOM 5343 C CA . ARG A 1 691 ? 24.747 24.865 9.642 1.00 91.62 691 ARG A CA 1
ATOM 5344 C C . ARG A 1 691 ? 24.432 26.324 9.314 1.00 91.62 691 ARG A C 1
ATOM 5346 O O . ARG A 1 691 ? 23.619 26.610 8.428 1.00 91.62 691 ARG A O 1
ATOM 5353 N N . LEU A 1 692 ? 25.020 27.263 10.046 1.00 93.25 692 LEU A N 1
ATOM 5354 C CA . LEU A 1 692 ? 24.958 28.673 9.704 1.00 93.25 692 LEU A CA 1
ATOM 5355 C C . LEU A 1 692 ? 25.848 28.913 8.487 1.00 93.25 692 LEU A C 1
ATOM 5357 O O . LEU A 1 692 ? 26.946 28.371 8.370 1.00 93.25 692 LEU A O 1
ATOM 5361 N N . LEU A 1 693 ? 25.367 29.732 7.559 1.00 94.88 693 LEU A N 1
ATOM 5362 C CA . LEU A 1 693 ? 26.128 30.123 6.384 1.00 94.88 693 LEU A CA 1
ATOM 5363 C C . LEU A 1 693 ? 27.215 31.108 6.840 1.00 94.88 693 LEU A C 1
ATOM 5365 O O . LEU A 1 693 ? 26.871 32.216 7.267 1.00 94.88 693 LEU A O 1
ATOM 5369 N N . PRO A 1 694 ? 28.511 30.743 6.763 1.00 89.94 694 PRO A N 1
ATOM 5370 C CA . PRO A 1 694 ? 29.580 31.527 7.384 1.00 89.94 694 PRO A CA 1
ATOM 5371 C C . PRO A 1 694 ? 29.783 32.894 6.715 1.00 89.94 694 PRO A C 1
ATOM 5373 O O . PRO A 1 694 ? 30.351 33.798 7.318 1.00 89.94 694 PRO A O 1
ATOM 5376 N N . TRP A 1 695 ? 29.281 33.059 5.489 1.00 92.94 695 TRP A N 1
ATOM 5377 C CA . TRP A 1 695 ? 29.291 34.300 4.709 1.00 92.94 695 TRP A CA 1
ATOM 5378 C C . TRP A 1 695 ? 27.995 35.123 4.831 1.00 92.94 695 TRP A C 1
ATOM 5380 O O . TRP A 1 695 ? 27.761 36.016 4.016 1.00 92.94 695 TRP A O 1
ATOM 5390 N N . LYS A 1 696 ? 27.120 34.834 5.804 1.00 94.81 696 LYS A N 1
ATOM 5391 C CA . LYS A 1 696 ? 25.921 35.635 6.115 1.00 94.81 696 LYS A CA 1
ATOM 5392 C C . LYS A 1 696 ? 25.930 36.086 7.573 1.00 94.81 696 LYS A C 1
ATOM 5394 O O . LYS A 1 696 ? 26.430 35.363 8.430 1.00 94.81 696 LYS A O 1
ATOM 5399 N N . THR A 1 697 ? 25.343 37.250 7.852 1.00 96.50 697 THR A N 1
ATOM 5400 C CA . THR A 1 697 ? 25.158 37.742 9.228 1.00 96.50 697 THR A CA 1
ATOM 5401 C C . THR A 1 697 ? 24.149 36.881 9.999 1.00 96.50 697 THR A C 1
ATOM 5403 O O . THR A 1 697 ? 23.442 36.057 9.408 1.00 96.50 697 THR A O 1
ATOM 5406 N N . VAL A 1 698 ? 24.066 37.047 11.320 1.00 97.19 698 VAL A N 1
ATOM 5407 C CA . VAL A 1 698 ? 23.106 36.333 12.178 1.00 97.19 698 VAL A CA 1
ATOM 5408 C C . VAL A 1 698 ? 21.664 36.558 11.719 1.00 97.19 698 VAL A C 1
ATOM 5410 O O . VAL A 1 698 ? 20.937 35.589 11.506 1.00 97.19 698 VAL A O 1
ATOM 5413 N N . ILE A 1 699 ? 21.257 37.807 11.481 1.00 96.19 699 ILE A N 1
ATOM 5414 C CA . ILE A 1 699 ? 19.894 38.121 11.032 1.00 96.19 699 ILE A CA 1
ATOM 5415 C C . ILE A 1 699 ? 19.589 37.548 9.640 1.00 96.19 699 ILE A C 1
ATOM 5417 O O . ILE A 1 699 ? 18.493 37.037 9.412 1.00 96.19 699 ILE A O 1
ATOM 5421 N N . ASP A 1 700 ? 20.567 37.549 8.728 1.00 94.88 700 ASP A N 1
ATOM 5422 C CA . ASP A 1 700 ? 20.409 36.973 7.385 1.00 94.88 700 ASP A CA 1
ATOM 5423 C C . ASP A 1 700 ? 20.377 35.437 7.403 1.00 94.88 700 ASP A C 1
ATOM 5425 O O . ASP A 1 700 ? 19.820 34.818 6.495 1.00 94.88 700 ASP A O 1
ATOM 5429 N N . ASN A 1 701 ? 20.983 34.810 8.416 1.00 95.69 701 ASN A N 1
ATOM 5430 C CA . ASN A 1 701 ? 20.848 33.377 8.658 1.00 95.69 701 ASN A CA 1
ATOM 5431 C C . ASN A 1 701 ? 19.444 33.033 9.159 1.00 95.69 701 ASN A C 1
ATOM 5433 O O . ASN A 1 701 ? 18.867 32.058 8.684 1.00 95.69 701 ASN A O 1
ATOM 5437 N N . VAL A 1 702 ? 18.879 33.830 10.073 1.00 95.56 702 VAL A N 1
ATOM 5438 C CA . VAL A 1 702 ? 17.508 33.627 10.569 1.00 95.56 702 VAL A CA 1
ATOM 5439 C C . VAL A 1 702 ? 16.482 33.827 9.452 1.00 95.56 702 VAL A C 1
ATOM 5441 O O . VAL A 1 702 ? 15.596 32.997 9.292 1.00 95.56 702 VAL A O 1
ATOM 5444 N N . GLY A 1 703 ? 16.635 34.858 8.617 1.00 92.69 703 GLY A N 1
ATOM 5445 C CA . GLY A 1 703 ? 15.733 35.147 7.491 1.00 92.69 703 GLY A CA 1
ATOM 5446 C C . GLY A 1 703 ? 15.859 34.225 6.269 1.00 92.69 703 GLY A C 1
ATOM 5447 O O . GLY A 1 703 ? 15.261 34.501 5.226 1.00 92.69 703 GLY A O 1
ATOM 5448 N N . LEU A 1 704 ? 16.663 33.161 6.341 1.00 91.25 704 LEU A N 1
ATOM 5449 C CA . LEU A 1 704 ? 16.966 32.308 5.194 1.00 91.25 704 LEU A CA 1
ATOM 5450 C C . LEU A 1 704 ? 15.703 31.604 4.662 1.00 91.25 704 LEU A C 1
ATOM 5452 O O . LEU A 1 704 ? 15.048 30.871 5.392 1.00 91.25 704 LEU A O 1
ATOM 5456 N N . GLY A 1 705 ? 15.403 31.786 3.371 1.00 86.19 705 GLY A N 1
ATOM 5457 C CA . GLY A 1 705 ? 14.259 31.152 2.694 1.00 86.19 705 GLY A CA 1
ATOM 5458 C C . GLY A 1 705 ? 12.978 31.996 2.649 1.00 86.19 705 GLY A C 1
ATOM 5459 O O . GLY A 1 705 ? 12.041 31.634 1.938 1.00 86.19 705 GLY A O 1
ATOM 5460 N N . LEU A 1 706 ? 12.943 33.150 3.322 1.00 88.00 706 LEU A N 1
ATOM 5461 C CA . LEU A 1 706 ? 11.776 34.035 3.370 1.00 88.00 706 LEU A CA 1
ATOM 5462 C C . LEU A 1 706 ? 11.813 35.111 2.270 1.00 88.00 706 LEU A C 1
ATOM 5464 O O . LEU A 1 706 ? 12.858 35.696 1.989 1.00 88.00 706 LEU A O 1
ATOM 5468 N N . LYS A 1 707 ? 10.656 35.399 1.649 1.00 80.44 707 LYS A N 1
ATOM 5469 C CA . LYS A 1 707 ? 10.531 36.344 0.514 1.00 80.44 707 LYS A CA 1
ATOM 5470 C C . LYS A 1 707 ? 9.878 37.701 0.856 1.00 80.44 707 LYS A C 1
ATOM 5472 O O . LYS A 1 707 ? 10.028 38.637 0.081 1.00 80.44 707 LYS A O 1
ATOM 5477 N N . ASN A 1 708 ? 9.191 37.821 2.000 1.00 79.38 708 ASN A N 1
ATOM 5478 C CA . ASN A 1 708 ? 8.435 39.023 2.417 1.00 79.38 708 ASN A CA 1
ATOM 5479 C C . ASN A 1 708 ? 9.222 39.899 3.416 1.00 79.38 708 ASN A C 1
ATOM 5481 O O . ASN A 1 708 ? 10.409 39.675 3.611 1.00 79.38 708 ASN A O 1
ATOM 5485 N N . ASN A 1 709 ? 8.594 40.890 4.066 1.00 82.81 709 ASN A N 1
ATOM 5486 C CA . ASN A 1 709 ? 9.224 41.696 5.125 1.00 82.81 709 ASN A CA 1
ATOM 5487 C C . ASN A 1 709 ? 9.543 40.841 6.376 1.00 82.81 709 ASN A C 1
ATOM 5489 O O . ASN A 1 709 ? 8.791 40.822 7.345 1.00 82.81 709 ASN A O 1
ATOM 5493 N N . TRP A 1 710 ? 10.637 40.078 6.321 1.00 93.06 710 TRP A N 1
ATOM 5494 C CA . TRP A 1 710 ? 11.024 39.075 7.318 1.00 93.06 710 TRP A CA 1
ATOM 5495 C C . TRP A 1 710 ? 11.933 39.619 8.420 1.00 93.06 710 TRP A C 1
ATOM 5497 O O . TRP A 1 710 ? 12.104 38.956 9.436 1.00 93.06 710 TRP A O 1
ATOM 5507 N N . ARG A 1 711 ? 12.533 40.803 8.243 1.00 92.88 711 ARG A N 1
ATOM 5508 C CA . ARG A 1 711 ? 13.542 41.335 9.178 1.00 92.88 711 ARG A CA 1
ATOM 5509 C C . ARG A 1 711 ? 12.985 41.588 10.573 1.00 92.88 711 ARG A C 1
ATOM 5511 O O . ARG A 1 711 ? 13.648 41.263 11.549 1.00 92.88 711 ARG A O 1
ATOM 5518 N N . GLU A 1 712 ? 11.774 42.125 10.664 1.00 92.12 712 GLU A N 1
ATOM 5519 C CA . GLU A 1 712 ? 11.111 42.364 11.948 1.00 92.12 712 GLU A CA 1
ATOM 5520 C C . GLU A 1 712 ? 10.785 41.043 12.662 1.00 92.12 712 GLU A C 1
ATOM 5522 O O . GLU A 1 712 ? 11.118 40.873 13.832 1.00 92.12 712 GLU A O 1
ATOM 5527 N N . ALA A 1 713 ? 10.251 40.061 11.931 1.00 91.25 713 ALA A N 1
ATOM 5528 C CA . ALA A 1 713 ? 10.009 38.716 12.453 1.00 91.25 713 ALA A CA 1
ATOM 5529 C C . ALA A 1 713 ? 11.312 37.993 12.851 1.00 91.25 713 ALA A C 1
ATOM 5531 O O . ALA A 1 713 ? 11.338 37.259 13.835 1.00 91.25 713 ALA A O 1
ATOM 5532 N N . ALA A 1 714 ? 12.411 38.221 12.125 1.00 93.69 714 ALA A N 1
ATOM 5533 C CA . ALA A 1 714 ? 13.729 37.685 12.457 1.00 93.69 714 ALA A CA 1
ATOM 5534 C C . ALA A 1 714 ? 14.308 38.309 13.725 1.00 93.69 714 ALA A C 1
ATOM 5536 O O . ALA A 1 714 ? 14.903 37.593 14.525 1.00 93.69 714 ALA A O 1
ATOM 5537 N N . LEU A 1 715 ? 14.098 39.609 13.944 1.00 94.56 715 LEU A N 1
ATOM 5538 C CA . LEU A 1 715 ? 14.459 40.257 15.203 1.00 94.56 715 LEU A CA 1
ATOM 5539 C C . LEU A 1 715 ? 13.636 39.701 16.365 1.00 94.56 715 LEU A C 1
ATOM 5541 O O . LEU A 1 715 ? 14.222 39.344 17.377 1.00 94.56 715 LEU A O 1
ATOM 5545 N N . GLN A 1 716 ? 12.322 39.526 16.196 1.00 92.44 716 GLN A N 1
ATOM 5546 C CA . GLN A 1 716 ? 11.467 38.902 17.215 1.00 92.44 716 GLN A CA 1
ATOM 5547 C C . GLN A 1 716 ? 11.914 37.469 17.544 1.00 92.44 716 GLN A C 1
ATOM 5549 O O . GLN A 1 716 ? 12.018 37.110 18.714 1.00 92.44 716 GLN A O 1
ATOM 5554 N N . ALA A 1 717 ? 12.249 36.664 16.530 1.00 92.75 717 ALA A N 1
ATOM 5555 C CA . ALA A 1 717 ? 12.778 35.315 16.728 1.00 92.75 717 ALA A CA 1
ATOM 5556 C C . ALA A 1 717 ? 14.146 35.318 17.436 1.00 92.75 717 ALA A C 1
ATOM 5558 O O . ALA A 1 717 ? 14.415 34.440 18.252 1.00 92.75 717 ALA A O 1
ATOM 5559 N N . LEU A 1 718 ? 15.005 36.308 17.161 1.00 95.81 718 LEU A N 1
ATOM 5560 C CA . LEU A 1 718 ? 16.274 36.489 17.872 1.00 95.81 718 LEU A CA 1
ATOM 5561 C C . LEU A 1 718 ? 16.067 36.933 19.324 1.00 95.81 718 LEU A C 1
ATOM 5563 O O . LEU A 1 718 ? 16.780 36.448 20.198 1.00 95.81 718 LEU A O 1
ATOM 5567 N N . THR A 1 719 ? 15.085 37.793 19.594 1.00 94.81 719 THR A N 1
ATOM 5568 C CA . THR A 1 719 ? 14.694 38.180 20.956 1.00 94.81 719 THR A CA 1
ATOM 5569 C C . THR A 1 719 ? 14.189 36.977 21.746 1.00 94.81 719 THR A C 1
ATOM 5571 O O . THR A 1 719 ? 14.588 36.794 22.892 1.00 94.81 719 THR A O 1
ATOM 5574 N N . ALA A 1 720 ? 13.389 36.103 21.125 1.00 90.12 720 ALA A N 1
ATOM 5575 C CA . ALA A 1 720 ? 12.889 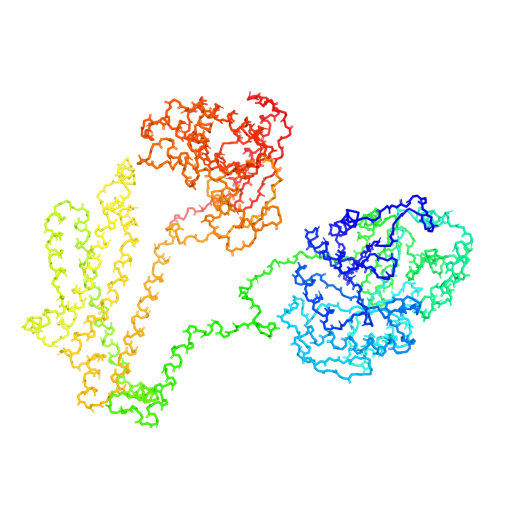34.884 21.763 1.00 90.12 720 ALA A CA 1
ATOM 5576 C C . ALA A 1 720 ? 14.014 33.937 22.222 1.00 90.12 720 ALA A C 1
ATOM 5578 O O . ALA A 1 720 ? 13.824 33.179 23.165 1.00 90.12 720 ALA A O 1
ATOM 5579 N N . VAL A 1 721 ? 15.198 34.001 21.597 1.00 92.38 721 VAL A N 1
ATOM 5580 C CA . VAL A 1 721 ? 16.387 33.221 21.991 1.00 92.38 721 VAL A CA 1
ATOM 5581 C C . VAL A 1 721 ? 17.468 34.056 22.703 1.00 92.38 721 VAL A C 1
ATOM 5583 O O . VAL A 1 721 ? 18.570 33.556 22.944 1.00 92.38 721 VAL A O 1
ATOM 5586 N N . GLY A 1 722 ? 17.186 35.323 23.033 1.00 92.62 722 GLY A N 1
ATOM 5587 C CA . GLY A 1 722 ? 18.087 36.234 23.753 1.00 92.62 722 GLY A CA 1
ATOM 5588 C C . GLY A 1 722 ? 19.333 36.677 22.974 1.00 92.62 722 GLY A C 1
ATOM 5589 O O . GLY A 1 722 ? 20.410 36.810 23.560 1.00 92.62 722 GLY A O 1
ATOM 5590 N N . LEU A 1 723 ? 19.236 36.829 21.648 1.00 94.75 723 LEU A N 1
ATOM 5591 C CA . LEU A 1 723 ? 20.348 37.205 20.758 1.00 94.75 723 LEU A CA 1
ATOM 5592 C C . LEU A 1 723 ? 20.075 38.446 19.894 1.00 94.75 723 LEU A C 1
ATOM 5594 O O . LEU A 1 723 ? 20.776 38.683 18.907 1.00 94.75 723 LEU A O 1
ATOM 5598 N N . GLU A 1 724 ? 19.107 39.279 20.265 1.00 92.56 724 GLU A N 1
ATOM 5599 C CA . GLU A 1 724 ? 18.740 40.496 19.537 1.00 92.56 724 GLU A CA 1
ATOM 5600 C C . GLU A 1 724 ? 19.927 41.452 19.330 1.00 92.56 724 GLU A C 1
ATOM 5602 O O . GLU A 1 724 ? 20.109 41.998 18.241 1.00 92.56 724 GLU A O 1
ATOM 5607 N N . ASN A 1 725 ? 20.809 41.568 20.326 1.00 94.00 725 ASN A N 1
ATOM 5608 C CA . ASN A 1 725 ? 21.965 42.469 20.285 1.00 94.00 725 ASN A CA 1
ATOM 5609 C C . ASN A 1 725 ? 23.104 41.980 19.370 1.00 94.00 725 ASN A C 1
ATOM 5611 O O . ASN A 1 725 ? 24.029 42.741 19.096 1.00 94.00 725 ASN A O 1
ATOM 5615 N N . ARG A 1 726 ? 23.052 40.731 18.877 1.00 95.38 726 ARG A N 1
ATOM 5616 C CA . ARG A 1 726 ? 24.083 40.139 17.997 1.00 95.38 726 ARG A CA 1
ATOM 5617 C C . ARG A 1 726 ? 23.622 39.970 16.546 1.00 95.38 726 ARG A C 1
ATOM 5619 O O . ARG A 1 726 ? 24.301 39.321 15.754 1.00 95.38 726 ARG A O 1
ATOM 5626 N N . ALA A 1 727 ? 22.488 40.565 16.169 1.00 94.75 727 ALA A N 1
ATOM 5627 C CA . ALA A 1 727 ? 21.861 40.407 14.853 1.00 94.75 727 ALA A CA 1
ATOM 5628 C C . ALA A 1 727 ? 22.787 40.739 13.660 1.00 94.75 727 ALA A C 1
ATOM 5630 O O . ALA A 1 727 ? 22.704 40.090 12.616 1.00 94.75 727 ALA A O 1
ATOM 5631 N N . ALA A 1 728 ? 23.676 41.726 13.812 1.00 95.25 728 ALA A N 1
ATOM 5632 C CA . ALA A 1 728 ? 24.581 42.188 12.755 1.00 95.25 728 ALA A CA 1
ATOM 5633 C C . ALA A 1 728 ? 25.926 41.435 12.694 1.00 95.25 728 ALA A C 1
ATOM 5635 O O . ALA A 1 728 ? 26.760 41.737 11.842 1.00 95.25 728 ALA A O 1
ATOM 5636 N N . GLU A 1 729 ? 26.164 40.476 13.590 1.00 96.81 729 GLU A N 1
ATOM 5637 C CA . GLU A 1 729 ? 27.444 39.774 13.676 1.00 96.81 729 GLU A CA 1
ATOM 5638 C C . GLU A 1 729 ? 27.557 38.592 12.703 1.00 96.81 729 GLU A C 1
ATOM 5640 O O . GLU A 1 729 ? 26.571 38.136 12.122 1.00 96.81 729 GLU A O 1
ATOM 5645 N N . TRP A 1 730 ? 28.777 38.076 12.532 1.00 96.06 730 TRP A N 1
ATOM 5646 C CA . TRP A 1 730 ? 29.061 36.882 11.730 1.00 96.06 730 TRP A CA 1
ATOM 5647 C C . TRP A 1 730 ? 29.097 35.625 12.612 1.00 96.06 730 TRP A C 1
ATOM 5649 O O . TRP A 1 730 ? 29.583 35.705 13.743 1.00 96.06 730 TRP A O 1
ATOM 5659 N N . PRO A 1 731 ? 28.705 34.437 12.106 1.00 94.06 731 PRO A N 1
ATOM 5660 C CA . PRO A 1 731 ? 28.717 33.192 12.879 1.00 94.06 731 PRO A CA 1
ATOM 5661 C C . PRO A 1 731 ? 30.061 32.877 13.550 1.00 94.06 731 PRO A C 1
ATOM 5663 O O . PRO A 1 731 ? 30.088 32.303 14.633 1.00 94.06 731 PRO A O 1
ATOM 5666 N N . ALA A 1 732 ? 31.186 33.278 12.950 1.00 91.81 732 ALA A N 1
ATOM 5667 C CA . ALA A 1 732 ? 32.519 33.068 13.516 1.00 91.81 732 ALA A CA 1
ATOM 5668 C C . ALA A 1 732 ? 32.752 33.773 14.872 1.00 91.81 732 ALA A C 1
ATOM 5670 O O . ALA A 1 732 ? 33.606 33.330 15.633 1.00 91.81 732 ALA A O 1
ATOM 5671 N N . ALA A 1 733 ? 31.997 34.833 15.186 1.00 91.81 733 ALA A N 1
ATOM 5672 C CA . ALA A 1 733 ? 32.091 35.586 16.443 1.00 91.81 733 ALA A CA 1
ATOM 5673 C C . ALA A 1 733 ? 31.189 35.034 17.570 1.00 91.81 733 ALA A C 1
ATOM 5675 O O . ALA A 1 733 ? 31.154 35.582 18.678 1.00 91.81 733 ALA A O 1
ATOM 5676 N N . LEU A 1 734 ? 30.431 33.970 17.289 1.00 91.81 734 LEU A N 1
ATOM 5677 C CA . LEU A 1 734 ? 29.504 33.337 18.223 1.00 91.81 734 LEU A CA 1
ATOM 5678 C C . LEU A 1 734 ? 30.133 32.116 18.907 1.00 91.81 734 LEU A C 1
ATOM 5680 O O . LEU A 1 734 ? 30.857 31.341 18.274 1.00 91.81 734 LEU A O 1
ATOM 5684 N N . SER A 1 735 ? 29.789 31.893 20.178 1.00 90.75 735 SER A N 1
ATOM 5685 C CA . SER A 1 735 ? 30.058 30.616 20.854 1.00 90.75 735 SER A CA 1
ATOM 5686 C C . SER A 1 735 ? 29.199 29.487 20.266 1.00 90.75 735 SER A C 1
ATOM 5688 O O . SER A 1 735 ? 28.197 29.745 19.598 1.00 90.75 735 SER A O 1
ATOM 5690 N N . GLY A 1 736 ? 29.549 28.223 20.534 1.00 86.50 736 GLY A N 1
ATOM 5691 C CA . GLY A 1 736 ? 28.757 27.068 20.081 1.00 86.50 736 GLY A CA 1
ATOM 5692 C C . GLY A 1 736 ? 27.283 27.150 20.503 1.00 86.50 736 GLY A C 1
ATOM 5693 O O . GLY A 1 736 ? 26.393 27.001 19.670 1.00 86.50 736 GLY A O 1
ATOM 5694 N N . GLY A 1 737 ? 27.017 27.514 21.763 1.00 88.19 737 GLY A N 1
ATOM 5695 C CA . GLY A 1 737 ? 25.657 27.734 22.270 1.00 88.19 737 GLY A CA 1
ATOM 5696 C C . GLY A 1 737 ? 24.900 28.850 21.571 1.00 88.19 737 GLY A C 1
ATOM 5697 O O . GLY A 1 737 ? 23.732 28.692 21.222 1.00 88.19 737 GLY A O 1
ATOM 5698 N N . GLN A 1 738 ? 25.573 29.967 21.301 1.00 92.62 738 GLN A N 1
ATOM 5699 C CA . GLN A 1 738 ? 24.962 31.072 20.569 1.00 92.62 738 GLN A CA 1
ATOM 5700 C C . GLN A 1 738 ? 24.629 30.667 19.131 1.00 92.62 738 GLN A C 1
ATOM 5702 O O . GLN A 1 738 ? 23.548 30.992 18.649 1.00 92.62 738 GLN A O 1
ATOM 5707 N N . LYS A 1 739 ? 25.499 29.905 18.457 1.00 93.69 739 LYS A N 1
ATOM 5708 C CA . LYS A 1 739 ? 25.213 29.377 17.114 1.00 93.69 739 LYS A CA 1
ATOM 5709 C C . LYS A 1 739 ? 23.984 28.467 17.108 1.00 93.69 739 LYS A C 1
ATOM 5711 O O . LYS A 1 739 ? 23.132 28.624 16.236 1.00 93.69 739 LYS A O 1
ATOM 5716 N N . GLN A 1 740 ? 23.845 27.590 18.105 1.00 92.38 740 GLN A N 1
ATOM 5717 C CA . GLN A 1 740 ? 22.667 26.726 18.235 1.00 92.38 740 GLN A CA 1
ATOM 5718 C C . GLN A 1 740 ? 21.380 27.527 18.493 1.00 92.38 740 GLN A C 1
ATOM 5720 O O . GLN A 1 740 ? 20.350 27.247 17.883 1.00 92.38 740 GLN A O 1
ATOM 5725 N N . ARG A 1 741 ? 21.429 28.590 19.307 1.00 93.31 741 ARG A N 1
ATOM 5726 C CA . ARG A 1 741 ? 20.288 29.508 19.502 1.00 93.31 741 ARG A CA 1
ATOM 5727 C C . ARG A 1 741 ? 19.889 30.235 18.215 1.00 93.31 741 ARG A C 1
ATOM 5729 O O . ARG A 1 741 ? 18.701 30.345 17.925 1.00 93.31 741 ARG A O 1
ATOM 5736 N N . VAL A 1 742 ? 20.853 30.668 17.398 1.00 95.50 742 VAL A N 1
ATOM 5737 C CA . VAL A 1 742 ? 20.563 31.242 16.068 1.00 95.50 742 VAL A CA 1
ATOM 5738 C C . VAL A 1 742 ? 19.926 30.199 15.143 1.00 95.50 742 VAL A C 1
ATOM 5740 O O . VAL A 1 742 ? 18.970 30.513 14.432 1.00 95.50 742 VAL A O 1
ATOM 5743 N N . ALA A 1 743 ? 20.412 28.955 15.156 1.00 94.19 743 ALA A N 1
ATOM 5744 C CA . ALA A 1 743 ? 19.821 27.866 14.380 1.00 94.19 743 ALA A CA 1
ATOM 5745 C C . ALA A 1 743 ? 18.375 27.560 14.818 1.00 94.19 743 ALA A C 1
ATOM 5747 O O . ALA A 1 743 ? 17.520 27.348 13.954 1.00 94.19 743 ALA A O 1
ATOM 5748 N N . LEU A 1 744 ? 18.081 27.625 16.123 1.00 93.69 744 LEU A N 1
ATOM 5749 C CA . LEU A 1 744 ? 16.726 27.502 16.665 1.00 93.69 744 LEU A CA 1
ATOM 5750 C C . LEU A 1 744 ? 15.828 28.669 16.218 1.00 93.69 744 LEU A C 1
ATOM 5752 O O . LEU A 1 744 ? 14.741 28.430 15.694 1.00 93.69 744 LEU A O 1
ATOM 5756 N N . ALA A 1 745 ? 16.292 29.919 16.322 1.00 94.44 745 ALA A N 1
ATOM 5757 C CA . ALA A 1 745 ? 15.548 31.091 15.840 1.00 94.44 745 ALA A CA 1
ATOM 5758 C C . ALA A 1 745 ? 15.215 30.992 14.337 1.00 94.44 745 ALA A C 1
ATOM 5760 O O . ALA A 1 745 ? 14.090 31.279 13.921 1.00 94.44 745 ALA A O 1
ATOM 5761 N N . ARG A 1 746 ? 16.164 30.509 13.521 1.00 94.75 746 ARG A N 1
ATOM 5762 C CA . ARG A 1 746 ? 15.967 30.228 12.086 1.00 94.75 746 ARG A CA 1
ATOM 5763 C C . ARG A 1 746 ? 14.897 29.161 11.831 1.00 94.75 746 ARG A C 1
ATOM 5765 O O . ARG A 1 746 ? 14.184 29.229 10.829 1.00 94.75 746 ARG A O 1
ATOM 5772 N N . ALA A 1 747 ? 14.776 28.162 12.701 1.00 92.12 747 ALA A N 1
ATOM 5773 C CA . ALA A 1 747 ? 13.718 27.163 12.586 1.00 92.12 747 ALA A CA 1
ATOM 5774 C C . ALA A 1 747 ? 12.348 27.755 12.965 1.00 92.12 747 ALA A C 1
ATOM 5776 O O . ALA A 1 747 ? 11.373 27.554 12.242 1.00 92.12 747 ALA A O 1
ATOM 5777 N N . LEU A 1 748 ? 12.284 28.537 14.046 1.00 90.50 748 LEU A N 1
ATOM 5778 C CA . LEU A 1 748 ? 11.035 29.047 14.624 1.00 90.50 748 LEU A CA 1
ATOM 5779 C C . LEU A 1 748 ? 10.372 30.169 13.825 1.00 90.50 748 LEU A C 1
ATOM 5781 O O . LEU A 1 748 ? 9.145 30.218 13.766 1.00 90.50 748 LEU A O 1
ATOM 5785 N N . ILE A 1 749 ? 11.142 31.032 13.152 1.00 91.69 749 ILE A N 1
ATOM 5786 C CA . ILE A 1 749 ? 10.583 32.108 12.308 1.00 91.69 749 ILE A CA 1
ATOM 5787 C C . ILE A 1 749 ? 9.628 31.577 11.224 1.00 91.69 749 ILE A C 1
ATOM 5789 O O . ILE A 1 749 ? 8.716 32.278 10.790 1.00 91.69 749 ILE A O 1
ATOM 5793 N N . HIS A 1 750 ? 9.793 30.316 10.820 1.00 88.38 750 HIS A N 1
ATOM 5794 C CA . HIS A 1 750 ? 8.938 29.653 9.842 1.00 88.38 750 HIS A CA 1
ATOM 5795 C C . HIS A 1 750 ? 7.625 29.099 10.417 1.00 88.38 750 HIS A C 1
ATOM 5797 O O . HIS A 1 750 ? 6.847 28.535 9.656 1.00 88.38 750 HIS A O 1
ATOM 5803 N N . ARG A 1 751 ? 7.372 29.247 11.726 1.00 88.31 751 ARG A N 1
ATOM 5804 C CA . ARG A 1 751 ? 6.183 28.737 12.434 1.00 88.31 751 ARG A CA 1
ATOM 5805 C C . ARG A 1 751 ? 5.893 27.251 12.143 1.00 88.31 751 ARG A C 1
ATOM 5807 O O . ARG A 1 751 ? 4.809 26.928 11.656 1.00 88.31 751 ARG A O 1
ATOM 5814 N N . PRO A 1 752 ? 6.850 26.342 12.410 1.00 90.44 752 PRO A N 1
ATOM 5815 C CA . PRO A 1 752 ? 6.684 24.924 12.109 1.00 90.44 752 PRO A CA 1
ATOM 5816 C C . PRO A 1 752 ? 5.568 24.287 12.947 1.00 90.44 752 PRO A C 1
ATOM 5818 O O . PRO A 1 752 ? 5.440 24.566 14.137 1.00 90.44 752 PRO A O 1
ATOM 5821 N N . ARG A 1 753 ? 4.813 23.358 12.350 1.00 89.94 753 ARG A N 1
ATOM 5822 C CA . ARG A 1 753 ? 3.931 22.435 13.089 1.00 89.94 753 ARG A CA 1
ATOM 5823 C C . ARG A 1 753 ? 4.699 21.238 13.647 1.00 89.94 753 ARG A C 1
ATOM 5825 O O . ARG A 1 753 ? 4.289 20.674 14.662 1.00 89.94 753 ARG A O 1
ATOM 5832 N N . LEU A 1 754 ? 5.798 20.865 12.986 1.00 91.69 754 LEU A N 1
ATOM 5833 C CA . LEU A 1 754 ? 6.721 19.809 13.396 1.00 91.69 754 LEU A CA 1
ATOM 5834 C C . LEU A 1 754 ? 8.156 20.350 13.427 1.00 91.69 754 LEU A C 1
ATOM 5836 O O . LEU A 1 754 ? 8.716 20.717 12.390 1.00 91.69 754 LEU A O 1
ATOM 5840 N N . LEU A 1 755 ? 8.752 20.379 14.618 1.00 94.50 755 LEU A N 1
ATOM 5841 C CA . LEU A 1 755 ? 10.145 20.744 14.839 1.00 94.50 755 LEU A CA 1
ATOM 5842 C C . LEU A 1 755 ? 10.970 19.489 15.142 1.00 94.50 755 LEU A C 1
ATOM 5844 O O . LEU A 1 755 ? 10.748 18.788 16.127 1.00 94.50 755 LEU A O 1
ATOM 5848 N N . LEU A 1 756 ? 11.934 19.215 14.275 1.00 94.94 756 LEU A N 1
ATOM 5849 C CA . LEU A 1 756 ? 12.861 18.100 14.376 1.00 94.94 756 LEU A CA 1
ATOM 5850 C C . LEU A 1 756 ? 14.197 18.621 14.908 1.00 94.94 756 LEU A C 1
ATOM 5852 O O . LEU A 1 756 ? 14.736 19.591 14.372 1.00 94.94 756 LEU A O 1
ATOM 5856 N N . LEU A 1 757 ? 14.736 17.982 15.938 1.00 94.81 757 LEU A N 1
ATOM 5857 C CA . LEU A 1 757 ? 15.974 18.393 16.591 1.00 94.81 757 LEU A CA 1
ATOM 5858 C C . LEU A 1 757 ? 16.963 17.222 16.594 1.00 94.81 757 LEU A C 1
ATOM 5860 O O . LEU A 1 757 ? 16.721 16.227 17.270 1.00 94.81 757 LEU A O 1
ATOM 5864 N N . ASP A 1 758 ? 18.061 17.325 15.847 1.00 93.06 758 ASP A N 1
ATOM 5865 C CA . ASP A 1 758 ? 19.114 16.300 15.777 1.00 93.06 758 ASP A CA 1
ATOM 5866 C C . ASP A 1 758 ? 20.264 16.671 16.721 1.00 93.06 758 ASP A C 1
ATOM 5868 O O . ASP A 1 758 ? 21.050 17.550 16.397 1.00 93.06 758 ASP A O 1
ATOM 5872 N N . GLU A 1 759 ? 20.333 16.067 17.908 1.00 90.56 759 GLU A N 1
ATOM 5873 C CA . GLU A 1 759 ? 21.357 16.317 18.940 1.00 90.56 759 GLU A CA 1
ATOM 5874 C C . GLU A 1 759 ? 21.683 17.811 19.205 1.00 90.56 759 GLU A C 1
ATOM 5876 O O . GLU A 1 759 ? 22.857 18.187 19.292 1.00 90.56 759 GLU A O 1
ATOM 5881 N N . PRO A 1 760 ? 20.676 18.691 19.398 1.00 90.06 760 PRO A N 1
ATOM 5882 C CA . PRO A 1 760 ? 20.874 20.147 19.484 1.00 90.06 760 PRO A CA 1
ATOM 5883 C C . PRO A 1 760 ? 21.721 20.603 20.689 1.00 90.06 760 PRO A C 1
ATOM 5885 O O . PRO A 1 760 ? 22.157 21.753 20.743 1.00 90.06 760 PRO A O 1
ATOM 5888 N N . LEU A 1 761 ? 21.930 19.719 21.671 1.00 89.44 761 LEU A N 1
ATOM 5889 C CA . LEU A 1 761 ? 22.595 19.993 22.947 1.00 89.44 761 LEU A CA 1
ATOM 5890 C C . LEU A 1 761 ? 23.979 19.338 23.082 1.00 89.44 761 LEU A C 1
ATOM 5892 O O . LEU A 1 761 ? 24.737 19.688 23.991 1.00 89.44 761 LEU A O 1
ATOM 5896 N N . GLY A 1 762 ? 24.333 18.417 22.178 1.00 83.00 762 GLY A N 1
ATOM 5897 C CA . GLY A 1 762 ? 25.491 17.530 22.345 1.00 83.00 762 GLY A CA 1
ATOM 5898 C C . GLY A 1 762 ? 26.844 18.250 22.355 1.00 83.00 762 GLY A C 1
ATOM 5899 O O . GLY A 1 762 ? 27.781 17.800 23.010 1.00 83.00 762 GLY A O 1
ATOM 5900 N N . ALA A 1 763 ? 26.942 19.397 21.677 1.00 80.31 763 ALA A N 1
ATOM 5901 C CA . ALA A 1 763 ? 28.163 20.203 21.592 1.00 80.31 763 ALA A CA 1
ATOM 5902 C C . ALA A 1 763 ? 28.244 21.333 22.642 1.00 80.31 763 ALA A C 1
ATOM 5904 O O . ALA A 1 763 ? 29.133 22.184 22.561 1.00 80.31 763 ALA A O 1
ATOM 5905 N N . LEU A 1 764 ? 27.303 21.388 23.593 1.00 86.12 764 LEU A N 1
ATOM 5906 C CA . LEU A 1 764 ? 27.193 22.466 24.580 1.00 86.12 764 LEU A CA 1
ATOM 5907 C C . LEU A 1 764 ? 27.811 22.079 25.926 1.00 86.12 764 LEU A C 1
ATOM 5909 O O . LEU A 1 764 ? 27.711 20.927 26.363 1.00 86.12 764 LEU A O 1
ATOM 5913 N N . ASP A 1 765 ? 28.406 23.066 26.603 1.00 85.38 765 ASP A N 1
ATOM 5914 C CA . ASP A 1 765 ? 28.796 22.946 28.007 1.00 85.38 765 ASP A CA 1
ATOM 5915 C C . ASP A 1 765 ? 27.561 22.808 28.916 1.00 85.38 765 ASP A C 1
ATOM 5917 O O . ASP A 1 765 ? 26.438 23.124 28.522 1.00 85.38 765 ASP A O 1
ATOM 5921 N N . ALA A 1 766 ? 27.770 22.324 30.141 1.00 82.81 766 ALA A N 1
ATOM 5922 C CA . ALA A 1 766 ? 26.686 21.942 31.042 1.00 82.81 766 ALA A CA 1
ATOM 5923 C C . ALA A 1 766 ? 25.711 23.087 31.372 1.00 82.81 766 ALA A C 1
ATOM 5925 O O . ALA A 1 766 ? 24.507 22.848 31.433 1.00 82.81 766 ALA A O 1
ATOM 5926 N N . LEU A 1 767 ? 26.200 24.319 31.560 1.00 84.81 767 LEU A N 1
ATOM 5927 C CA . LEU A 1 767 ? 25.337 25.452 31.903 1.00 84.81 767 LEU A CA 1
ATOM 5928 C C . LEU A 1 767 ? 24.515 25.882 30.686 1.00 84.81 767 LEU A C 1
ATOM 5930 O O . LEU A 1 767 ? 23.289 25.950 30.755 1.00 84.81 767 LEU A O 1
ATOM 5934 N N . THR A 1 768 ? 25.182 26.082 29.549 1.00 85.94 768 THR A N 1
ATOM 5935 C CA . THR A 1 768 ? 24.526 26.462 28.291 1.00 85.94 768 THR A CA 1
ATOM 5936 C C . THR A 1 768 ? 23.498 25.421 27.848 1.00 85.94 768 THR A C 1
ATOM 5938 O O . THR A 1 768 ? 22.456 25.769 27.290 1.00 85.94 768 THR A O 1
ATOM 5941 N N . ARG A 1 769 ? 23.769 24.138 28.109 1.00 88.62 769 ARG A N 1
ATOM 5942 C CA . ARG A 1 769 ? 22.843 23.032 27.865 1.00 88.62 769 ARG A CA 1
ATOM 5943 C C . ARG A 1 769 ? 21.560 23.171 28.681 1.00 88.62 769 ARG A C 1
ATOM 5945 O O . ARG A 1 769 ? 20.490 23.082 28.090 1.00 88.62 769 ARG A O 1
ATOM 5952 N N . ILE A 1 770 ? 21.656 23.411 29.991 1.00 86.88 770 ILE A N 1
ATOM 5953 C CA . ILE A 1 770 ? 20.486 23.589 30.871 1.00 86.88 770 ILE A CA 1
ATOM 5954 C C . ILE A 1 770 ? 19.638 24.772 30.393 1.00 86.88 770 ILE A C 1
ATOM 5956 O O . ILE A 1 770 ? 18.435 24.624 30.189 1.00 86.88 770 ILE A O 1
ATOM 5960 N N . GLU A 1 771 ? 20.270 25.914 30.112 1.00 88.06 771 GLU A N 1
ATOM 5961 C CA . GLU A 1 771 ? 19.565 27.097 29.601 1.00 88.06 771 GLU A CA 1
ATOM 5962 C C . GLU A 1 771 ? 18.845 26.815 28.272 1.00 88.06 771 GLU A C 1
ATOM 5964 O O . GLU A 1 771 ? 17.727 27.272 28.043 1.00 88.06 771 GLU A O 1
ATOM 5969 N N . MET A 1 772 ? 19.475 26.050 27.375 1.00 90.12 772 MET A N 1
ATOM 5970 C CA . MET A 1 772 ? 18.889 25.696 26.082 1.00 90.12 772 MET A CA 1
ATOM 5971 C C . MET A 1 772 ? 17.732 24.692 26.220 1.00 90.12 772 MET A C 1
ATOM 5973 O O . MET A 1 772 ? 16.762 24.782 25.468 1.00 90.12 772 MET A O 1
ATOM 5977 N N . GLN A 1 773 ? 17.796 23.762 27.178 1.00 91.31 773 GLN A N 1
ATOM 5978 C CA . GLN A 1 773 ? 16.689 22.848 27.482 1.00 91.31 773 GLN A CA 1
ATOM 5979 C C . GLN A 1 773 ? 15.452 23.620 27.943 1.00 91.31 773 GLN A C 1
ATOM 5981 O O . GLN A 1 773 ? 14.366 23.425 27.394 1.00 91.31 773 GLN A O 1
ATOM 5986 N N . GLU A 1 774 ? 15.624 24.518 28.916 1.00 90.06 774 GLU A N 1
ATOM 5987 C CA . GLU A 1 774 ? 14.542 25.359 29.435 1.00 90.06 774 GLU A CA 1
ATOM 5988 C C . GLU A 1 774 ? 13.933 26.224 28.329 1.00 90.06 774 GLU A C 1
ATOM 5990 O O . GLU A 1 774 ? 12.709 26.296 28.213 1.00 90.06 774 GLU A O 1
ATOM 5995 N N . LEU A 1 775 ? 14.776 26.800 27.467 1.00 91.44 775 LEU A N 1
ATOM 5996 C CA . LEU A 1 775 ? 14.352 27.597 26.318 1.00 91.44 775 LEU A CA 1
ATOM 5997 C C . LEU A 1 775 ? 13.516 26.793 25.309 1.00 91.44 775 LEU A C 1
ATOM 5999 O O . LEU A 1 775 ? 12.473 27.256 24.857 1.00 91.44 775 LEU A O 1
ATOM 6003 N N . ILE A 1 776 ? 13.950 25.589 24.929 1.00 93.19 776 ILE A N 1
ATOM 6004 C CA . ILE A 1 776 ? 13.203 24.762 23.967 1.00 93.19 776 ILE A CA 1
ATOM 6005 C C . ILE A 1 776 ? 11.847 24.352 24.556 1.00 93.19 776 ILE A C 1
ATOM 6007 O O . ILE A 1 776 ? 10.835 24.395 23.854 1.00 93.19 776 ILE A O 1
ATOM 6011 N N . VAL A 1 777 ? 11.814 23.964 25.835 1.00 93.00 777 VAL A N 1
ATOM 6012 C CA . VAL A 1 777 ? 10.574 23.559 26.512 1.00 93.00 777 VAL A CA 1
ATOM 6013 C C . VAL A 1 777 ? 9.612 24.738 26.649 1.00 93.00 777 VAL A C 1
ATOM 6015 O O . VAL A 1 777 ? 8.424 24.556 26.389 1.00 93.00 777 VAL A O 1
ATOM 6018 N N . SER A 1 778 ? 10.090 25.935 27.002 1.00 92.38 778 SER A N 1
ATOM 6019 C CA . SER A 1 778 ? 9.230 27.117 27.135 1.00 92.38 778 SER A CA 1
ATOM 6020 C C . SER A 1 778 ? 8.600 27.516 25.799 1.00 92.38 778 SER A C 1
ATOM 6022 O O . SER A 1 778 ? 7.385 27.683 25.727 1.00 92.38 778 SER A O 1
ATOM 6024 N N . LEU A 1 779 ? 9.390 27.556 24.723 1.00 91.56 779 LEU A N 1
ATOM 6025 C CA . LEU A 1 779 ? 8.912 27.878 23.375 1.00 91.56 779 LEU A CA 1
ATOM 6026 C C . LEU A 1 779 ? 7.919 26.836 22.850 1.00 91.56 779 LEU A C 1
ATOM 6028 O O . LEU A 1 779 ? 6.938 27.179 22.190 1.00 91.56 779 LEU A O 1
ATOM 6032 N N . TRP A 1 780 ? 8.151 25.560 23.158 1.00 93.81 780 TRP A N 1
ATOM 6033 C CA . TRP A 1 780 ? 7.210 24.492 22.840 1.00 93.81 780 TRP A CA 1
ATOM 6034 C C . TRP A 1 780 ? 5.881 24.652 23.593 1.00 93.81 780 TRP A C 1
ATOM 6036 O O . TRP A 1 780 ? 4.824 24.559 22.971 1.00 93.81 780 TRP A O 1
ATOM 6046 N N . GLN A 1 781 ? 5.914 24.946 24.899 1.00 90.88 781 GLN A N 1
ATOM 6047 C CA . GLN A 1 781 ? 4.705 25.174 25.702 1.00 90.88 781 GLN A CA 1
ATOM 6048 C C . GLN A 1 781 ? 3.926 26.418 25.258 1.00 90.88 781 GLN A C 1
ATOM 6050 O O . GLN A 1 781 ? 2.698 26.413 25.304 1.00 90.88 781 GLN A O 1
ATOM 6055 N N . GLU A 1 782 ? 4.624 27.465 24.822 1.00 90.50 782 GLU A N 1
ATOM 6056 C CA . GLU A 1 782 ? 4.014 28.706 24.342 1.00 90.50 782 GLU A CA 1
ATOM 6057 C C . GLU A 1 782 ? 3.324 28.528 22.982 1.00 90.50 782 GLU A C 1
ATOM 6059 O O . GLU A 1 782 ? 2.223 29.036 22.768 1.00 90.50 782 GLU A O 1
ATOM 6064 N N . HIS A 1 783 ? 3.953 27.803 22.053 1.00 88.94 783 HIS A N 1
ATOM 6065 C CA . HIS A 1 783 ? 3.494 27.729 20.663 1.00 88.94 783 HIS A CA 1
ATOM 6066 C C . HIS A 1 783 ? 2.760 26.430 20.292 1.00 88.94 783 HIS A C 1
ATOM 6068 O O . HIS A 1 783 ? 2.102 26.390 19.252 1.00 88.94 783 HIS A O 1
ATOM 6074 N N . GLY A 1 784 ? 2.856 25.368 21.098 1.00 88.31 784 GLY A N 1
ATOM 6075 C CA . GLY A 1 784 ? 2.094 24.124 20.928 1.00 88.31 784 GLY A CA 1
ATOM 6076 C C . GLY A 1 784 ? 2.454 23.282 19.695 1.00 88.31 784 GLY A C 1
ATOM 6077 O O . GLY A 1 784 ? 1.637 22.474 19.249 1.00 88.31 784 GLY A O 1
ATOM 6078 N N . PHE A 1 785 ? 3.642 23.464 19.107 1.00 92.38 785 PHE A N 1
ATOM 6079 C CA . PHE A 1 785 ? 4.107 22.642 17.981 1.00 92.38 785 PHE A CA 1
ATOM 6080 C C . PHE A 1 785 ? 4.517 21.229 18.426 1.00 92.38 785 PHE A C 1
ATOM 6082 O O . PHE A 1 785 ? 4.737 20.960 19.600 1.00 92.38 785 PHE A O 1
ATOM 6089 N N . THR A 1 786 ? 4.629 20.292 17.488 1.00 93.94 786 THR A N 1
ATOM 6090 C CA . THR A 1 786 ? 5.110 18.927 17.771 1.00 93.94 786 THR A CA 1
ATOM 6091 C C . THR A 1 786 ? 6.635 18.909 17.748 1.00 93.94 786 THR A C 1
ATOM 6093 O O . THR A 1 786 ? 7.224 19.500 16.840 1.00 93.94 786 THR A O 1
ATOM 6096 N N . VAL A 1 787 ? 7.284 18.220 18.693 1.00 95.25 787 VAL A N 1
ATOM 6097 C CA . VAL A 1 787 ? 8.754 18.116 18.745 1.00 95.25 787 VAL A CA 1
ATOM 6098 C C . VAL A 1 787 ? 9.199 16.667 18.653 1.00 95.25 787 VAL A C 1
ATOM 6100 O O . VAL A 1 787 ? 8.698 15.816 19.384 1.00 95.25 787 VAL A O 1
ATOM 6103 N N . LEU A 1 788 ? 10.187 16.403 17.796 1.00 95.31 788 LEU A N 1
ATOM 6104 C CA . LEU A 1 788 ? 10.940 15.153 17.797 1.00 95.31 788 LEU A CA 1
ATOM 6105 C C . LEU A 1 788 ? 12.424 15.447 18.034 1.00 95.31 788 LEU A C 1
ATOM 6107 O O . LEU A 1 788 ? 13.113 15.956 17.151 1.00 95.31 788 LEU A O 1
ATOM 6111 N N . LEU A 1 789 ? 12.901 15.125 19.232 1.00 95.69 789 LEU A N 1
ATOM 6112 C CA . LEU A 1 789 ? 14.277 15.317 19.674 1.00 95.69 789 LEU A CA 1
ATOM 6113 C C . LEU A 1 789 ? 15.055 14.011 19.561 1.00 95.69 789 LEU A C 1
ATOM 6115 O O . LEU A 1 789 ? 14.762 13.062 20.271 1.00 95.69 789 LEU A O 1
ATOM 6119 N N . VAL A 1 790 ? 16.088 13.956 18.735 1.00 94.31 790 VAL A N 1
ATOM 6120 C CA . VAL A 1 790 ? 17.102 12.902 18.807 1.00 94.31 790 VAL A CA 1
ATOM 6121 C C . VAL A 1 790 ? 18.181 13.348 19.784 1.00 94.31 790 VAL A C 1
ATOM 6123 O O . VAL A 1 790 ? 18.766 14.415 19.616 1.00 94.31 790 VAL A O 1
ATOM 6126 N N . THR A 1 791 ? 18.459 12.532 20.797 1.00 91.12 791 THR A N 1
ATOM 6127 C CA . THR A 1 791 ? 19.579 12.753 21.721 1.00 91.12 791 THR A CA 1
ATOM 6128 C C . THR A 1 791 ? 20.244 11.430 22.096 1.00 91.12 791 THR A C 1
ATOM 6130 O O . THR A 1 791 ? 19.634 10.358 22.039 1.00 91.12 791 THR A O 1
ATOM 6133 N N . HIS A 1 792 ? 21.527 11.494 22.443 1.00 87.06 792 HIS A N 1
ATOM 6134 C CA . HIS A 1 792 ? 22.263 10.380 23.035 1.00 87.06 792 HIS A CA 1
ATOM 6135 C C . HIS A 1 792 ? 22.245 10.417 24.573 1.00 87.06 792 HIS A C 1
ATOM 6137 O O . HIS A 1 792 ? 22.661 9.446 25.204 1.00 87.06 792 HIS A O 1
ATOM 6143 N N . ASP A 1 793 ? 21.762 11.508 25.167 1.00 88.88 793 ASP A N 1
ATOM 6144 C CA . ASP A 1 793 ? 21.698 11.718 26.607 1.00 88.88 793 ASP A CA 1
ATOM 6145 C C . ASP A 1 793 ? 20.291 11.361 27.120 1.00 88.88 793 ASP A C 1
ATOM 6147 O O . ASP A 1 793 ? 19.276 11.956 26.747 1.00 88.88 793 ASP A O 1
ATOM 6151 N N . VAL A 1 794 ? 20.222 10.327 27.959 1.00 89.81 794 VAL A N 1
ATOM 6152 C CA . VAL A 1 794 ? 18.952 9.847 28.515 1.00 89.81 794 VAL A CA 1
ATOM 6153 C C . VAL A 1 794 ? 18.366 10.864 29.491 1.00 89.81 794 VAL A C 1
ATOM 6155 O O . VAL A 1 794 ? 17.146 11.030 29.510 1.00 89.81 794 VAL A O 1
ATOM 6158 N N . SER A 1 795 ? 19.208 11.570 30.249 1.00 89.00 795 SER A N 1
ATOM 6159 C CA . SER A 1 795 ? 18.778 12.598 31.193 1.00 89.00 795 SER A CA 1
ATOM 6160 C C . SER A 1 795 ? 18.070 13.737 30.448 1.00 89.00 795 SER A C 1
ATOM 6162 O O . SER A 1 795 ? 17.011 14.186 30.883 1.00 89.00 795 SER A O 1
ATOM 6164 N N . GLU A 1 796 ? 18.585 14.148 29.280 1.00 90.06 796 GLU A N 1
ATOM 6165 C CA . GLU A 1 796 ? 17.925 15.124 28.393 1.00 90.06 796 GLU A CA 1
ATOM 6166 C C . GLU A 1 796 ? 16.547 14.634 27.929 1.00 90.06 796 GLU A C 1
ATOM 6168 O O . GLU A 1 796 ? 15.553 15.363 28.009 1.00 90.06 796 GLU A O 1
ATOM 6173 N N . ALA A 1 797 ? 16.478 13.380 27.474 1.00 92.00 797 ALA A N 1
ATOM 6174 C CA . ALA A 1 797 ? 15.254 12.784 26.957 1.00 92.00 797 ALA A CA 1
ATOM 6175 C C . ALA A 1 797 ? 14.142 12.746 28.017 1.00 92.00 797 ALA A C 1
ATOM 6177 O O . ALA A 1 797 ? 13.028 13.208 27.755 1.00 92.00 797 ALA A O 1
ATOM 6178 N N . VAL A 1 798 ? 14.442 12.254 29.225 1.00 92.19 798 VAL A N 1
ATOM 6179 C CA . VAL A 1 798 ? 13.450 12.179 30.312 1.00 92.19 798 VAL A CA 1
ATOM 6180 C C . VAL A 1 798 ? 13.130 13.552 30.905 1.00 92.19 798 VAL A C 1
ATOM 6182 O O . VAL A 1 798 ? 12.016 13.766 31.383 1.00 92.19 798 VAL A O 1
ATOM 6185 N N . ALA A 1 799 ? 14.055 14.514 30.862 1.00 90.12 799 ALA A N 1
ATOM 6186 C CA . ALA A 1 799 ? 13.808 15.862 31.368 1.00 90.12 799 ALA A CA 1
ATOM 6187 C C . ALA A 1 799 ? 12.850 16.658 30.466 1.00 90.12 799 ALA A C 1
ATOM 6189 O O . ALA A 1 799 ? 11.978 17.360 30.979 1.00 90.12 799 ALA A O 1
ATOM 6190 N N . MET A 1 800 ? 12.967 16.529 29.141 1.00 92.50 800 MET A N 1
ATOM 6191 C CA . MET A 1 800 ? 12.232 17.377 28.193 1.00 92.50 800 MET A CA 1
ATOM 6192 C C . MET A 1 800 ? 10.949 16.734 27.644 1.00 92.50 800 MET A C 1
ATOM 6194 O O . MET A 1 800 ? 9.921 17.411 27.535 1.00 92.50 800 MET A O 1
ATOM 6198 N N . ALA A 1 801 ? 10.977 15.443 27.302 1.00 94.81 801 ALA A N 1
ATOM 6199 C CA . ALA A 1 801 ? 9.942 14.824 26.471 1.00 94.81 801 ALA A CA 1
ATOM 6200 C C . ALA A 1 801 ? 8.741 14.280 27.259 1.00 94.81 801 ALA A C 1
ATOM 6202 O O . ALA A 1 801 ? 8.867 13.847 28.399 1.00 94.81 801 ALA A O 1
ATOM 6203 N N . ASP A 1 802 ? 7.562 14.256 26.645 1.00 94.69 802 ASP A N 1
ATOM 6204 C CA . ASP A 1 802 ? 6.393 13.506 27.131 1.00 94.69 802 ASP A CA 1
ATOM 6205 C C . ASP A 1 802 ? 6.543 11.998 26.900 1.00 94.69 802 ASP A C 1
ATOM 6207 O O . ASP A 1 802 ? 5.894 11.193 27.563 1.00 94.69 802 ASP A O 1
ATOM 6211 N N . ARG A 1 803 ? 7.385 11.611 25.937 1.00 95.69 803 ARG A N 1
ATOM 6212 C CA . ARG A 1 803 ? 7.579 10.224 25.516 1.00 95.69 803 ARG A CA 1
ATOM 6213 C C . ARG A 1 803 ? 9.015 10.000 25.055 1.00 95.69 803 ARG A C 1
ATOM 6215 O O . ARG A 1 803 ? 9.537 10.798 24.282 1.00 95.69 803 ARG A O 1
ATOM 6222 N N . VAL A 1 804 ? 9.638 8.919 25.511 1.00 95.38 804 VAL A N 1
ATOM 6223 C CA . VAL A 1 804 ? 11.004 8.517 25.163 1.00 95.38 804 VAL A CA 1
ATOM 6224 C C . VAL A 1 804 ? 10.957 7.202 24.391 1.00 95.38 804 VAL A C 1
ATOM 6226 O O . VAL A 1 804 ? 10.449 6.195 24.876 1.00 95.38 804 VAL A O 1
ATOM 6229 N N . LEU A 1 805 ? 11.507 7.210 23.183 1.00 93.12 805 LEU A N 1
ATOM 6230 C CA . LEU A 1 805 ? 11.570 6.073 22.276 1.00 93.12 805 LEU A CA 1
ATOM 6231 C C . LEU A 1 805 ? 13.010 5.599 22.148 1.00 93.12 805 LEU A C 1
ATOM 6233 O O . LEU A 1 805 ? 13.893 6.399 21.853 1.00 93.12 805 LEU A O 1
ATOM 6237 N N . LEU A 1 806 ? 13.254 4.303 22.299 1.00 90.12 806 LEU A N 1
ATOM 6238 C CA . LEU A 1 806 ? 14.561 3.706 22.034 1.00 90.12 806 LEU A CA 1
ATOM 6239 C C . LEU A 1 806 ? 14.547 3.022 20.672 1.00 90.12 806 LEU A C 1
ATOM 6241 O O . LEU A 1 806 ? 13.786 2.073 20.486 1.00 90.12 806 LEU A O 1
ATOM 6245 N N . ILE A 1 807 ? 15.407 3.450 19.745 1.00 85.12 807 ILE A N 1
ATOM 6246 C CA . ILE A 1 807 ? 15.595 2.725 18.480 1.00 85.12 807 ILE A CA 1
ATOM 6247 C C . ILE A 1 807 ? 16.735 1.709 18.620 1.00 85.12 807 ILE A C 1
ATOM 6249 O O . ILE A 1 807 ? 17.875 2.062 18.933 1.00 85.12 807 ILE A O 1
ATOM 6253 N N . GLU A 1 808 ? 16.423 0.443 18.345 1.00 76.38 808 GLU A N 1
ATOM 6254 C CA . GLU A 1 808 ? 17.341 -0.695 18.338 1.00 76.38 808 GLU A CA 1
ATOM 6255 C C . GLU A 1 808 ? 17.245 -1.417 16.986 1.00 76.38 808 GLU A C 1
ATOM 6257 O O . GLU A 1 808 ? 16.179 -1.910 16.626 1.00 76.38 808 GLU A O 1
ATOM 6262 N N . GLU A 1 809 ? 18.349 -1.497 16.232 1.00 69.06 809 GLU A N 1
ATOM 6263 C CA . GLU A 1 809 ? 18.404 -2.207 14.933 1.00 69.06 809 GLU A CA 1
ATOM 6264 C C . GLU A 1 809 ? 17.272 -1.814 13.955 1.00 69.06 809 GLU A C 1
ATOM 6266 O O . GLU A 1 809 ? 16.683 -2.659 13.283 1.00 69.06 809 GLU A O 1
ATOM 6271 N N . GLY A 1 810 ? 16.936 -0.520 13.896 1.00 67.88 810 GLY A N 1
ATOM 6272 C CA . GLY A 1 810 ? 15.888 -0.005 13.010 1.00 67.88 810 GLY A CA 1
ATOM 6273 C C . GLY A 1 810 ? 14.450 -0.270 13.479 1.00 67.88 810 GLY A C 1
ATOM 6274 O O . GLY A 1 810 ? 13.529 -0.051 12.699 1.00 67.88 810 GLY A O 1
ATOM 6275 N N . LYS A 1 811 ? 14.242 -0.718 14.729 1.00 76.69 811 LYS A N 1
ATOM 6276 C CA . LYS A 1 811 ? 12.926 -0.924 15.369 1.00 76.69 811 LYS A CA 1
ATOM 6277 C C . LYS A 1 811 ? 12.809 -0.144 16.679 1.00 76.69 811 LYS A C 1
ATOM 6279 O O . LYS A 1 811 ? 13.816 0.165 17.309 1.00 76.69 811 LYS A O 1
ATOM 6284 N N . ILE A 1 812 ? 11.583 0.126 17.132 1.00 84.38 812 ILE A N 1
ATOM 6285 C CA . ILE A 1 812 ? 11.337 0.701 18.464 1.00 84.38 812 ILE A CA 1
ATOM 6286 C C . ILE A 1 812 ? 11.471 -0.416 19.511 1.00 84.38 812 ILE A C 1
ATOM 6288 O O . ILE A 1 812 ? 10.622 -1.299 19.598 1.00 84.38 812 ILE A O 1
ATOM 6292 N N . GLY A 1 813 ? 12.565 -0.406 20.274 1.00 81.50 813 GLY A N 1
ATOM 6293 C CA . GLY A 1 813 ? 12.874 -1.387 21.323 1.00 81.50 813 GLY A CA 1
ATOM 6294 C C . GLY A 1 813 ? 12.359 -1.014 22.720 1.00 81.50 813 GLY A C 1
ATOM 6295 O O . GLY A 1 813 ? 12.285 -1.887 23.593 1.00 81.50 813 GLY A O 1
ATOM 6296 N N . LEU A 1 814 ? 12.006 0.260 22.924 1.00 87.44 814 LEU A N 1
ATOM 6297 C CA . LEU A 1 814 ? 11.334 0.801 24.110 1.00 87.44 814 LEU A CA 1
ATOM 6298 C C . LEU A 1 814 ? 10.461 1.983 23.700 1.00 87.44 814 LEU A C 1
ATOM 6300 O O . LEU A 1 814 ? 10.875 2.804 22.881 1.00 87.44 814 LEU A O 1
ATOM 6304 N N . ASP A 1 815 ? 9.295 2.077 24.322 1.00 92.06 815 ASP A N 1
ATOM 6305 C CA . ASP A 1 815 ? 8.361 3.180 24.172 1.00 92.06 815 ASP A CA 1
ATOM 6306 C C . ASP A 1 815 ? 7.835 3.572 25.556 1.00 92.06 815 ASP A C 1
ATOM 6308 O O . ASP A 1 815 ? 6.946 2.922 26.106 1.00 92.06 815 ASP A O 1
ATOM 6312 N N . LEU A 1 816 ? 8.468 4.578 26.157 1.00 93.12 816 LEU A N 1
ATOM 6313 C CA . LEU A 1 816 ? 8.247 4.982 27.540 1.00 93.12 816 LEU A CA 1
ATOM 6314 C C . LEU A 1 816 ? 7.509 6.320 27.591 1.00 93.12 816 LEU A C 1
ATOM 6316 O O . LEU A 1 816 ? 7.964 7.311 27.024 1.00 93.12 816 LEU A O 1
ATOM 6320 N N . THR A 1 817 ? 6.392 6.378 28.313 1.00 92.81 817 THR A N 1
ATOM 6321 C CA . THR A 1 817 ? 5.679 7.639 28.581 1.00 92.81 817 THR A CA 1
ATOM 6322 C C . THR A 1 817 ? 6.219 8.288 29.855 1.00 92.81 817 THR A C 1
ATOM 6324 O O . THR A 1 817 ? 6.349 7.624 30.880 1.00 92.81 817 THR A O 1
ATOM 6327 N N . VAL A 1 818 ? 6.514 9.589 29.808 1.00 92.38 818 VAL A N 1
ATOM 6328 C CA . VAL A 1 818 ? 7.043 10.365 30.940 1.00 92.38 818 VAL A CA 1
ATOM 6329 C C . VAL A 1 818 ? 5.926 11.210 31.552 1.00 92.38 818 VAL A C 1
ATOM 6331 O O . VAL A 1 818 ? 5.796 12.409 31.287 1.00 92.38 818 VAL A O 1
ATOM 6334 N N . ASP A 1 819 ? 5.116 10.578 32.398 1.00 87.94 819 ASP A N 1
ATOM 6335 C CA . ASP A 1 819 ? 3.986 11.216 33.086 1.00 87.94 819 ASP A CA 1
ATOM 6336 C C . ASP A 1 819 ? 4.435 11.944 34.370 1.00 87.94 819 ASP A C 1
ATOM 6338 O O . ASP A 1 819 ? 4.161 11.533 35.500 1.00 87.94 819 ASP A O 1
ATOM 6342 N N . LEU A 1 820 ? 5.222 13.012 34.194 1.00 87.38 820 LEU A N 1
ATOM 6343 C CA . LEU A 1 820 ? 5.696 13.875 35.281 1.00 87.38 820 LEU A CA 1
ATOM 6344 C C . LEU A 1 820 ? 5.372 15.351 34.998 1.00 87.38 820 LEU A C 1
ATOM 6346 O O . LEU A 1 820 ? 5.678 15.833 33.898 1.00 87.38 820 LEU A O 1
ATOM 6350 N N . PRO A 1 821 ? 4.836 16.098 35.988 1.00 83.88 821 PRO A N 1
ATOM 6351 C CA . PRO A 1 821 ? 4.498 17.507 35.822 1.00 83.88 821 PRO A CA 1
ATOM 6352 C C . PRO A 1 821 ? 5.751 18.359 35.584 1.00 83.88 821 PRO A C 1
ATOM 6354 O O . PRO A 1 821 ? 6.821 18.097 36.138 1.00 83.88 821 PRO A O 1
ATOM 6357 N N . ARG A 1 822 ? 5.607 19.404 34.763 1.00 84.50 822 ARG A N 1
ATOM 6358 C CA . ARG A 1 822 ? 6.656 20.399 34.494 1.00 84.50 822 ARG A CA 1
ATOM 6359 C C . ARG A 1 822 ? 6.509 21.604 35.443 1.00 84.50 822 ARG A C 1
ATOM 6361 O O . ARG A 1 822 ? 5.375 21.961 35.761 1.00 84.50 822 ARG A O 1
ATOM 6368 N N . PRO A 1 823 ? 7.606 22.258 35.871 1.00 81.94 823 PRO A N 1
ATOM 6369 C CA . PRO A 1 823 ? 8.999 21.958 35.539 1.00 81.94 823 PRO A CA 1
ATOM 6370 C C . PRO A 1 823 ? 9.506 20.705 36.265 1.00 81.94 823 PRO A C 1
ATOM 6372 O O . PRO A 1 823 ? 9.275 20.517 37.461 1.00 81.94 823 PRO A O 1
ATOM 6375 N N . ARG A 1 824 ? 10.219 19.842 35.535 1.00 85.38 824 ARG A N 1
ATOM 6376 C CA . ARG A 1 824 ? 10.797 18.617 36.095 1.00 85.38 824 ARG A CA 1
ATOM 6377 C C . ARG A 1 824 ? 12.113 18.967 36.780 1.00 85.38 824 ARG A C 1
ATOM 6379 O O . ARG A 1 824 ? 13.022 19.497 36.152 1.00 85.38 824 ARG A O 1
ATOM 6386 N N . ARG A 1 825 ? 12.214 18.694 38.082 1.00 74.81 825 ARG A N 1
ATOM 6387 C CA . ARG A 1 825 ? 13.443 18.952 38.843 1.00 74.81 825 ARG A CA 1
ATOM 6388 C C . ARG A 1 825 ? 14.457 17.839 38.590 1.00 74.81 825 ARG A C 1
ATOM 6390 O O . ARG A 1 825 ? 14.171 16.672 38.878 1.00 74.81 825 ARG A O 1
ATOM 6397 N N . LEU A 1 826 ? 15.641 18.220 38.110 1.00 67.75 826 LEU A N 1
ATOM 6398 C CA . LEU A 1 826 ? 16.814 17.346 38.056 1.00 67.75 826 LEU A CA 1
ATOM 6399 C C . LEU A 1 826 ? 17.065 16.756 39.457 1.00 67.75 826 LEU A C 1
ATOM 6401 O O . LEU A 1 826 ? 17.072 17.485 40.449 1.00 67.75 826 LEU A O 1
ATOM 6405 N N . GLY A 1 827 ? 17.200 15.429 39.543 1.00 68.31 827 GLY A N 1
ATOM 6406 C CA . GLY A 1 827 ? 17.409 14.707 40.806 1.00 68.31 827 GLY A CA 1
ATOM 6407 C C . GLY A 1 827 ? 16.144 14.259 41.554 1.00 68.31 827 GLY A C 1
ATOM 6408 O O . GLY A 1 827 ? 16.253 13.746 42.667 1.00 68.31 827 GLY A O 1
ATOM 6409 N N . SER A 1 828 ? 14.940 14.420 40.989 1.00 84.62 828 SER A N 1
ATOM 6410 C CA . SER A 1 828 ? 13.746 13.787 41.572 1.00 84.62 828 SER A CA 1
ATOM 6411 C C . SER A 1 828 ? 13.806 12.257 41.445 1.00 84.62 828 SER A C 1
ATOM 6413 O O . SER A 1 828 ? 14.207 11.740 40.404 1.00 84.62 828 SER A O 1
ATOM 6415 N N . VAL A 1 829 ? 13.367 11.537 42.486 1.00 85.81 829 VAL A N 1
ATOM 6416 C CA . VAL A 1 829 ? 13.434 10.061 42.538 1.00 85.81 829 VAL A CA 1
ATOM 6417 C C . VAL A 1 829 ? 12.731 9.425 41.336 1.00 85.81 829 VAL A C 1
ATOM 6419 O O . VAL A 1 829 ? 13.320 8.600 40.652 1.00 85.81 829 VAL A O 1
ATOM 6422 N N . LYS A 1 830 ? 11.519 9.890 41.009 1.00 85.12 830 LYS A N 1
ATOM 6423 C CA . LYS A 1 830 ? 10.740 9.367 39.875 1.00 85.12 830 LYS A CA 1
ATOM 6424 C C . LYS A 1 830 ? 11.407 9.605 38.515 1.00 85.12 830 LYS A C 1
ATOM 6426 O O . LYS A 1 830 ? 11.295 8.772 37.627 1.00 85.12 830 LYS A O 1
ATOM 6431 N N . LEU A 1 831 ? 12.084 10.743 38.333 1.00 87.19 831 LEU A N 1
ATOM 6432 C CA . LEU A 1 831 ? 12.802 11.029 37.087 1.00 87.19 831 LEU A CA 1
ATOM 6433 C C . LEU A 1 831 ? 14.044 10.138 36.959 1.00 87.19 831 LEU A C 1
ATOM 6435 O O . LEU A 1 831 ? 14.301 9.614 35.881 1.00 87.19 831 LEU A O 1
ATOM 6439 N N . ALA A 1 832 ? 14.758 9.920 38.068 1.00 86.88 832 ALA A N 1
ATOM 6440 C CA . ALA A 1 832 ? 15.909 9.024 38.124 1.00 86.88 832 ALA A CA 1
ATOM 6441 C C . ALA A 1 832 ? 15.521 7.551 37.888 1.00 86.88 832 ALA A C 1
ATOM 6443 O O . ALA A 1 832 ? 16.282 6.815 37.269 1.00 86.88 832 ALA A O 1
ATOM 6444 N N . GLU A 1 833 ? 14.337 7.116 38.334 1.00 89.00 833 GLU A N 1
ATOM 6445 C CA . GLU A 1 833 ? 13.800 5.778 38.037 1.00 89.00 833 GLU A CA 1
ATOM 6446 C C . GLU A 1 833 ? 13.555 5.583 36.533 1.00 89.00 833 GLU A C 1
ATOM 6448 O O . GLU A 1 833 ? 14.004 4.585 35.968 1.00 89.00 833 GLU A O 1
ATOM 6453 N N . LEU A 1 834 ? 12.918 6.556 35.869 1.00 90.12 834 LEU A N 1
ATOM 6454 C CA . LEU A 1 834 ? 12.693 6.522 34.416 1.00 90.12 834 LEU A CA 1
ATOM 6455 C C . LEU A 1 834 ? 14.014 6.567 33.637 1.00 90.12 834 LEU A C 1
ATOM 6457 O O . LEU A 1 834 ? 14.193 5.840 32.661 1.00 90.12 834 LEU A O 1
ATOM 6461 N N . GLU A 1 835 ? 14.960 7.394 34.081 1.00 91.19 835 GLU A N 1
ATOM 6462 C CA . GLU A 1 835 ? 16.307 7.452 33.514 1.00 91.19 835 GLU A CA 1
ATOM 6463 C C . GLU A 1 835 ? 17.019 6.096 33.628 1.00 91.19 835 GLU A C 1
ATOM 6465 O O . GLU A 1 835 ? 17.566 5.592 32.644 1.00 91.19 835 GLU A O 1
ATOM 6470 N N . ALA A 1 836 ? 16.956 5.467 34.805 1.00 88.00 836 ALA A N 1
ATOM 6471 C CA . ALA A 1 836 ? 17.544 4.157 35.052 1.00 88.00 836 ALA A CA 1
ATOM 6472 C C . ALA A 1 836 ? 16.896 3.057 34.196 1.00 88.00 836 ALA A C 1
ATOM 6474 O O . ALA A 1 836 ? 17.605 2.181 33.700 1.00 88.00 836 ALA A O 1
ATOM 6475 N N . GLU A 1 837 ? 15.580 3.104 33.979 1.00 89.88 837 GLU A N 1
ATOM 6476 C CA . GLU A 1 837 ? 14.857 2.162 33.118 1.00 89.88 837 GLU A CA 1
ATOM 6477 C C . GLU A 1 837 ? 15.334 2.241 31.661 1.00 89.88 837 GLU A C 1
ATOM 6479 O O . GLU A 1 837 ? 15.706 1.222 31.062 1.00 89.88 837 GLU A O 1
ATOM 6484 N N . VAL A 1 838 ? 15.394 3.455 31.103 1.00 88.00 838 VAL A N 1
ATOM 6485 C CA . VAL A 1 838 ? 15.868 3.680 29.731 1.00 88.00 838 VAL A CA 1
ATOM 6486 C C . VAL A 1 838 ? 17.337 3.268 29.600 1.00 88.00 838 VAL A C 1
ATOM 6488 O O . VAL A 1 838 ? 17.691 2.542 28.667 1.00 88.00 838 VAL A O 1
ATOM 6491 N N . LEU A 1 839 ? 18.194 3.654 30.552 1.00 88.06 839 LEU A N 1
ATOM 6492 C CA . LEU A 1 839 ? 19.611 3.273 30.569 1.00 88.06 839 LEU A CA 1
ATOM 6493 C C . LEU A 1 839 ? 19.799 1.754 30.647 1.00 88.06 839 LEU A C 1
ATOM 6495 O O . LEU A 1 839 ? 20.590 1.191 29.885 1.00 88.06 839 LEU A O 1
ATOM 6499 N N . ALA A 1 840 ? 19.048 1.066 31.510 1.00 85.75 840 ALA A N 1
ATOM 6500 C CA . ALA A 1 840 ? 19.119 -0.385 31.644 1.00 85.75 840 ALA A CA 1
ATOM 6501 C C . ALA A 1 840 ? 18.771 -1.091 30.327 1.00 85.75 840 ALA A C 1
ATOM 6503 O O . ALA A 1 840 ? 19.424 -2.072 29.957 1.00 85.75 840 ALA A O 1
ATOM 6504 N N . ARG A 1 841 ? 17.783 -0.580 29.581 1.00 83.62 841 ARG A N 1
ATOM 6505 C CA . ARG A 1 841 ? 17.417 -1.114 28.264 1.00 83.62 841 ARG A CA 1
ATOM 6506 C C . ARG A 1 841 ? 18.506 -0.865 27.219 1.00 83.62 841 ARG A C 1
ATOM 6508 O O . ARG A 1 841 ? 18.903 -1.809 26.538 1.00 83.62 841 ARG A O 1
ATOM 6515 N N . VAL A 1 842 ? 19.063 0.348 27.169 1.00 81.94 842 VAL A N 1
ATOM 6516 C CA . VAL A 1 842 ? 20.193 0.712 26.286 1.00 81.94 842 VAL A CA 1
ATOM 6517 C C . VAL A 1 842 ? 21.433 -0.167 26.551 1.00 81.94 842 VAL A C 1
ATOM 6519 O O . VAL A 1 842 ? 22.197 -0.485 25.625 1.00 81.94 842 VAL A O 1
ATOM 6522 N N . MET A 1 843 ? 21.641 -0.591 27.803 1.00 79.44 843 MET A N 1
ATOM 6523 C CA . MET A 1 843 ? 22.778 -1.421 28.222 1.00 79.44 843 MET A CA 1
ATOM 6524 C C . MET A 1 843 ? 22.566 -2.937 28.031 1.00 79.44 843 MET A C 1
ATOM 6526 O O . MET A 1 843 ? 23.523 -3.628 27.676 1.00 79.44 843 MET A O 1
ATOM 6530 N N . LYS A 1 844 ? 21.341 -3.465 28.190 1.00 69.31 844 LYS A N 1
ATOM 6531 C CA . LYS A 1 844 ? 21.034 -4.917 28.213 1.00 69.31 844 LYS A CA 1
ATOM 6532 C C . LYS A 1 844 ? 21.429 -5.719 26.962 1.00 69.31 844 LYS A C 1
ATOM 6534 O O . LYS A 1 844 ? 21.622 -6.922 27.070 1.00 69.31 844 LYS A O 1
ATOM 6539 N N . ARG A 1 845 ? 21.589 -5.101 25.787 1.00 53.47 845 ARG A N 1
ATOM 6540 C CA . ARG A 1 845 ? 21.956 -5.816 24.542 1.00 53.47 845 ARG A CA 1
ATOM 6541 C C . ARG A 1 845 ? 23.465 -6.068 24.365 1.00 53.47 845 ARG A C 1
ATOM 6543 O O . ARG A 1 845 ? 23.881 -6.563 23.328 1.00 53.47 845 ARG A O 1
ATOM 6550 N N . GLY A 1 846 ? 24.295 -5.715 25.354 1.00 45.03 846 GLY A N 1
ATOM 6551 C CA . GLY A 1 846 ? 25.751 -5.927 25.321 1.00 45.03 846 GLY A CA 1
ATOM 6552 C C . GLY A 1 846 ? 26.252 -7.285 25.835 1.00 45.03 846 GLY A C 1
ATOM 6553 O O . GLY A 1 846 ? 27.445 -7.543 25.729 1.00 45.03 846 GLY A O 1
ATOM 6554 N N . SER A 1 847 ? 25.391 -8.138 26.405 1.00 38.59 847 SER A N 1
ATOM 6555 C CA . SER A 1 847 ? 25.795 -9.383 27.088 1.00 38.59 847 SER A CA 1
ATOM 6556 C C . SER A 1 847 ? 25.511 -10.684 26.319 1.00 38.59 847 SER A C 1
ATOM 6558 O O . SER A 1 847 ? 25.709 -11.758 26.875 1.00 38.59 847 SER A O 1
ATOM 6560 N N . GLU A 1 848 ? 25.072 -10.614 25.058 1.00 36.03 848 GLU A N 1
ATOM 6561 C CA . GLU A 1 848 ? 24.767 -11.790 24.217 1.00 36.03 848 GLU A CA 1
ATOM 6562 C C . GLU A 1 848 ? 25.596 -11.843 22.916 1.00 36.03 848 GLU A C 1
ATOM 6564 O O . GLU A 1 848 ? 25.100 -12.234 21.863 1.00 36.03 848 GLU A O 1
ATOM 6569 N N . GLU A 1 849 ? 26.885 -11.492 22.961 1.00 31.61 849 GLU A N 1
ATOM 6570 C CA . GLU A 1 849 ? 27.832 -11.980 21.945 1.00 31.61 849 GLU A CA 1
ATOM 6571 C C . GLU A 1 849 ? 28.595 -13.190 22.507 1.00 31.61 849 GLU A C 1
ATOM 6573 O O . GLU A 1 849 ? 29.342 -13.041 23.479 1.00 31.61 849 GLU A O 1
ATOM 6578 N N . PRO A 1 850 ? 28.478 -14.398 21.917 1.00 35.34 850 PRO A N 1
ATOM 6579 C CA . PRO A 1 850 ? 29.442 -15.444 22.193 1.00 35.34 850 PRO A CA 1
ATOM 6580 C C . PRO A 1 850 ? 30.787 -14.987 21.631 1.00 35.34 850 PRO A C 1
ATOM 6582 O O . PRO A 1 850 ? 30.901 -14.659 20.447 1.00 35.34 850 PRO A O 1
ATOM 6585 N N . ALA A 1 851 ? 31.802 -14.965 22.496 1.00 34.16 851 ALA A N 1
ATOM 6586 C CA . ALA A 1 851 ? 33.186 -14.697 22.141 1.00 34.16 851 ALA A CA 1
ATOM 6587 C C . ALA A 1 851 ? 33.553 -15.440 20.847 1.00 34.16 851 ALA A C 1
ATOM 6589 O O . ALA A 1 851 ? 33.595 -16.672 20.806 1.00 34.16 851 ALA A O 1
ATOM 6590 N N . ARG A 1 852 ? 33.812 -14.685 19.772 1.00 34.81 852 ARG A N 1
ATOM 6591 C CA . ARG A 1 852 ? 34.419 -15.228 18.557 1.00 34.81 852 ARG A CA 1
ATOM 6592 C C . ARG A 1 852 ? 35.718 -15.908 18.963 1.00 34.81 852 ARG A C 1
ATOM 6594 O O . ARG A 1 852 ? 36.650 -15.247 19.416 1.00 34.81 852 ARG A O 1
ATOM 6601 N N . ALA A 1 853 ? 35.754 -17.226 18.799 1.00 34.53 853 ALA A N 1
ATOM 6602 C CA . ALA A 1 853 ? 36.949 -18.024 18.975 1.00 34.53 853 ALA A CA 1
ATOM 6603 C C . ALA A 1 853 ? 38.091 -17.405 18.162 1.00 34.53 853 ALA A C 1
ATOM 6605 O O . ALA A 1 853 ? 38.050 -17.350 16.930 1.00 34.53 853 ALA A O 1
ATOM 6606 N N . VAL A 1 854 ? 39.103 -16.931 18.883 1.00 36.19 854 VAL A N 1
ATOM 6607 C CA . VAL A 1 854 ? 40.432 -16.657 18.354 1.00 36.19 854 VAL A CA 1
ATOM 6608 C C . VAL A 1 854 ? 40.909 -17.955 17.703 1.00 36.19 854 VAL A C 1
ATOM 6610 O O . VAL A 1 854 ? 41.208 -18.926 18.393 1.00 36.19 854 VAL A O 1
ATOM 6613 N N . ARG A 1 855 ? 40.931 -18.003 16.368 1.00 33.31 855 ARG A N 1
ATOM 6614 C CA . ARG A 1 855 ? 41.681 -19.031 15.645 1.00 33.31 855 ARG A CA 1
ATOM 6615 C C . ARG A 1 855 ? 43.154 -18.661 15.743 1.00 33.31 855 ARG A C 1
ATOM 6617 O O . ARG A 1 855 ? 43.643 -17.828 14.991 1.00 33.31 855 ARG A O 1
ATOM 6624 N N . THR A 1 856 ? 43.832 -19.257 16.712 1.00 36.81 856 THR A N 1
ATOM 6625 C CA . THR A 1 856 ? 45.260 -19.546 16.625 1.00 36.81 856 THR A CA 1
ATOM 6626 C C . THR A 1 856 ? 45.436 -20.717 15.657 1.00 36.81 856 THR A C 1
ATOM 6628 O O . THR A 1 856 ? 44.814 -21.766 15.836 1.00 36.81 856 THR A O 1
ATOM 6631 N N . GLY A 1 857 ? 46.237 -20.512 14.613 1.00 35.25 857 GLY A N 1
ATOM 6632 C CA . GLY A 1 857 ? 46.515 -21.479 13.550 1.00 35.25 857 GLY A CA 1
ATOM 6633 C C . GLY A 1 857 ? 46.988 -20.778 12.295 1.00 35.25 857 GLY A C 1
ATOM 6634 O O . GLY A 1 857 ? 46.100 -20.422 11.489 1.00 35.25 857 GLY A O 1
#